Protein AF-0000000072981579 (afdb_homodimer)

InterPro domains:
  IPR006037 Regulator of K+ conductance, C-terminal [PF02080] (407-473)
  IPR006037 Regulator of K+ conductance, C-terminal [PS51202] (392-476)
  IPR006153 Cation/H+ exchanger, transmembrane domain [PF00999] (14-385)
  IPR036721 Regulator of K+ conductance, C-terminal domain superfamily [G3DSA:3.30.70.1450] (406-473)
  IPR036721 Regulator of K+ conductance, C-terminal domain superfamily [SSF116726] (393-473)
  IPR038770 Sodium/solute symporter superfamily [G3DSA:1.20.1530.20] (5-399)

Secondary structure (DSSP, 8-state):
------HHHHHHHHHHHHHHHHHHH-SS----HHHHHHHHHHHHSTTTT------HHHHHHHHHHHHHHHHHHHHTS-HHHHHS-TTSHHHHHHHHHHHHHHHHHHHHHHHHHHHHHTTS-S-HHHHHHHHH---HHHHHHHHHHHT-TTSHHHHHHHHHHHHHHHHHHHHHHHHHHHHHH-S-GGGGTHHHHHHHHHHHHHHHHHHHHHS-HHHH--TTT-HHHHHHHHHHHHHHHHHHHHT--HHHHHHHHHHHHHHHS-HHHHHHHHHHHHHHIIIIIHHHHHHHHHHH--HHHHHT-HHHHHHHHHHHHHHHHHHHHHHTTHHHHS-HHHHHHHHHHHT---HHHHHHHHHHHHTTSS-HHHHHHHHHHHHHHHHHHHHHHHHH---TT------------EEEEE----GGGBTSBGGGS---TTEEEEEEEETTEEE---TT-BBPTTPEEEEEE-HHHHHHHHHHHHT--/------HHHHHHHHHHHHHHHHHHT-SS----HHHHHHHHHHHHSTTTT------HHHHHHHHHHHHHHHHHHHHTS-HHHHHS-TTSHHHHHHHHHHHHHHHHHHHHHHHHHHHHHTTS-S-HHHHHHHHH---HHHHHHHHHHHT-TTSHHHHHHHHHHHHHHHHHHHHHHHHHHHHHH-S-GGGGTHHHHHHHHHHHHHHHHHHHHHS-HHHH--TTT-HHHHHHHHHHHHHHHHHHHHT--HHHHHHHHHHHHHHHS-HHHHHHHHHHHHHHIIIIIHHHHHHHHHHH--HHHHHT-HHHHHHHHHHHHHHHHHHHHHHTTHHHHS-HHHHHHHHHHHT---HHHHHHHHHHHHTTSS-HHHHHHHHHHHHHHHHHHHHHHHHH---TT------------EEEEE----GGGBT-BGGGS---TTEEEEEEEETTEEE---TT-BBPTTPEEEEEE-HHHHHHHHHHHHT--

Radius of gyration: 30.11 Å; Cα contacts (8 Å, |Δi|>4): 1561; chains: 2; bounding box: 76×86×64 Å

Solvent-accessible surface area (backbone atoms only — not comparable to full-atom values): 47297 Å² total; per-residue (Å²): 127,84,80,81,76,46,62,40,57,30,52,49,33,41,46,54,38,45,43,53,57,56,45,62,68,39,75,86,51,85,63,53,58,64,48,50,31,24,51,52,12,29,47,40,8,62,40,63,63,49,69,58,67,86,45,70,44,56,52,49,46,26,52,48,10,48,26,48,48,27,16,50,52,26,43,63,52,65,58,70,50,43,66,61,45,90,86,24,76,32,39,54,42,50,52,52,28,50,51,28,48,51,44,12,38,51,47,20,36,55,53,27,48,52,37,34,75,72,66,75,47,75,48,41,70,57,49,12,34,50,49,35,38,25,26,42,77,59,47,47,61,48,31,49,72,70,37,35,37,84,25,71,68,30,42,40,54,47,52,32,19,45,50,22,32,51,54,22,51,53,50,45,47,33,51,50,33,35,73,73,74,34,90,47,74,73,45,52,33,58,51,51,48,54,51,49,51,52,49,50,42,54,54,49,54,58,43,47,74,70,45,58,60,75,71,63,47,48,87,77,44,40,45,67,52,16,44,49,50,24,44,30,37,48,31,26,38,50,13,53,75,50,69,32,63,37,50,59,26,7,21,52,35,13,38,43,51,46,72,68,42,53,79,87,51,40,62,61,50,51,49,58,52,43,46,46,36,47,19,50,31,35,45,44,22,34,21,45,56,17,24,72,37,52,57,55,71,34,64,70,38,64,73,19,59,64,45,28,64,54,50,49,47,51,30,32,53,21,28,37,63,28,23,52,59,39,31,78,76,64,36,64,53,58,12,54,29,46,12,37,47,54,36,23,34,42,70,57,49,44,52,44,34,50,50,34,37,75,69,62,48,37,54,73,48,50,34,38,22,46,44,50,35,23,54,48,26,43,55,47,23,56,55,52,26,68,73,60,48,68,71,73,89,54,66,55,47,62,62,67,55,69,52,38,28,42,69,39,82,39,64,56,65,23,72,86,51,42,78,32,36,47,65,76,46,88,63,41,85,61,31,42,67,60,31,34,35,47,94,92,37,84,39,72,59,48,57,72,34,56,42,53,86,76,26,34,30,29,29,33,5,27,56,70,28,32,49,54,35,44,29,62,33,48,59,55,129,127,84,80,81,77,47,61,42,58,30,52,49,32,42,46,54,38,45,43,53,57,56,45,62,67,40,74,86,50,85,64,54,58,63,49,50,31,24,50,52,12,27,48,40,7,62,41,63,63,49,68,58,67,88,42,72,44,55,53,47,45,25,51,50,9,46,28,48,47,27,17,51,52,25,43,65,52,64,58,71,48,44,64,58,51,87,86,26,77,30,41,53,42,50,52,51,27,49,52,28,47,51,43,13,40,51,48,20,36,54,52,26,49,53,37,35,75,72,66,75,46,76,47,40,69,57,49,12,33,51,48,35,38,23,25,42,76,59,46,47,62,48,30,49,72,69,34,35,37,84,23,72,70,29,41,40,54,48,52,32,19,46,50,22,32,52,55,22,50,52,50,45,47,33,50,51,32,33,74,72,73,32,92,47,74,73,47,52,34,58,52,52,48,54,51,51,50,53,50,51,43,53,54,49,54,56,43,47,73,70,45,58,59,76,71,62,47,48,86,78,44,40,47,67,52,15,45,50,49,26,44,30,37,49,31,26,38,49,13,52,75,49,69,33,64,38,48,59,26,7,20,52,35,13,39,44,50,46,72,70,42,52,78,88,50,41,62,61,49,50,50,57,52,44,47,45,35,49,19,50,32,35,45,44,21,36,21,47,57,16,23,72,36,53,56,55,71,33,64,71,36,63,74,18,60,66,46,27,63,56,50,49,48,51,31,32,54,22,28,38,63,27,23,51,60,38,32,78,78,64,36,66,54,57,13,52,28,46,12,38,46,54,36,22,33,45,70,57,49,42,53,45,33,50,51,34,37,75,70,62,49,35,55,70,49,50,34,37,21,47,45,50,35,23,55,50,26,44,56,48,24,56,56,51,24,67,73,60,49,69,73,74,90,52,66,57,46,61,63,68,55,69,49,40,27,43,66,39,82,40,65,55,65,24,73,86,50,42,78,33,38,46,63,76,46,89,60,41,86,59,32,41,67,60,32,33,36,46,97,92,36,83,41,73,59,48,57,73,34,56,42,51,88,76,27,35,30,29,30,34,6,27,53,69,28,32,48,55,36,45,28,62,32,47,60,54,132

Sequence (954 aa):
MEHINYDSLLILSLLAFITPLFINSFKKYKVPFVVGELFVGIIIGKSFLNLIQVDPWIQFLSNLGLAYLMFLSGLEIDVHSIKISKDSKGANNIIICFIMSLLSIVVSFVICKFLYSLGLIKNSIFMTFLFSAAAPGFLVPFLKQKGILKTEFGQILLIFSLIGEFVSLIAMTIISSKLTYGLSYKSFLFLIVIIVSFFIYIVLSKLQGKYDFATLATNNTHLEVRAAFALILTLVTISNKTGTEIALGSFLAGVIFTLLTDKSHEEDLKYKLDIIGYGFLIPIFFIMIGVNLDITTIFQNPKSLISIPLLILIIYVTKFIPSLVLKYKFDTNKALSSSIILSSQLSILIVGAQIAFNLKLIPQEGYSALILTAVVSCMLFPFIFDKVMKYDDLEKTVESNTNKICVREVVPTNKKIFNKPLKDLNIPQGARIFLILRDEKEILPDGNSEILEGDVLLIAGLSDKSLDFLKILKNENMEHINYDSLLILSLLAFITPLFINSFKKYKVPFVVGELFVGIIIGKSFLNLIQVDPWIQFLSNLGLAYLMFLSGLEIDVHSIKISKDSKGANNIIICFIMSLLSIVVSFVICKFLYSLGLIKNSIFMTFLFSAAAPGFLVPFLKQKGILKTEFGQILLIFSLIGEFVSLIAMTIISSKLTYGLSYKSFLFLIVIIVSFFIYIVLSKLQGKYDFATLATNNTHLEVRAAFALILTLVTISNKTGTEIALGSFLAGVIFTLLTDKSHEEDLKYKLDIIGYGFLIPIFFIMIGVNLDITTIFQNPKSLISIPLLILIIYVTKFIPSLVLKYKFDTNKALSSSIILSSQLSILIVGAQIAFNLKLIPQEGYSALILTAVVSCMLFPFIFDKVMKYDDLEKTVESNTNKICVREVVPTNKKIFNKPLKDLNIPQGARIFLILRDEKEILPDGNSEILEGDVLLIAGLSDKSLDFLKILKNEN

Organism: Clostridium botulinum (strain Hall / ATCC 3502 / NCTC 13319 / Type A) (NCBI:txid441771)

Foldseek 3Di:
DPDDDCVQVVVLQVCLVCQVVVCVVPVVFNFQSLLSLLVLLQCCAQAHVNPHDCDPVLVVLLLVLLLLLLLLLLQLAPVVQCPDDCPGLNVVLLVLLVLLLVLLLVLLLVVLVVCVVVVNFQDSNLRSLLLSAFDLSLLVSLCVVVLQCNFSLNNSLSSSNVCSHVVSQLSNLQVLCCLPPRRDCLSVLVVVLVVVLVVVLVVLLVVCVVDVVVVVPPPPPPVLLVVLVVQLVVSLVSCVVSVHRSSVSSNSSSNSSNVNDDPVCSLVSSVVSCCVNSVRRNSSNSSNLSNPDHLNVLVVDVVLVVCLVVSLVSSLSSLLVSLVSCCVVPNPLSSNLSSLQRSAAGDSSLVSLVSCVVSVRDDPSPNSSSSVSNSCSSRPSSRVSVVRHDCPPGPSPVSCPVLQQDWDWDQFDPPVQAPAFQLPQPQDDFKDFQWWQDPNDTDGHDRRDGDHHPITTTMTGRPVSNVVRNCSRHVPD/DPDDDCVQVVVLQVCLVCQVVVQVVPVVFNFQSLLSLLVLLQCCAQAHVNPHDCDPVLVVLLLVLLLLLLLLLLQLAPVVQQPDDCVGLNVVLLVLLVLLLVLLLVLLLVVLVVCVVVVNFQDSNLRSLLLSAFDLSLLVSLCVVVLQCNFSLNNSLSSSNVCSHPVSQLSNLQVLCCLPPRRDCLSVLVVVLVVVLVVVLVVLLVVCVVDVVVVVPPPPPPVLLVVLVVQLVVSLVSCVVSVHRSSVNSNSSSNSSNVNDDPVCSLVSSVVSCCVNSVRRNSSNSSNLSNPDHLNVLVVDVVLVVCLVVSLVSSLSSQLVSLVSCCVVPNPLSSNLSSLQRSAAGDSSLVSLVSCVVSVRDDPSPNSSSSVSNSCSSRPSSRVSVVRHDCPPGPSPNSCPVLQQDWDWDQFDPPVQFPAFQLPDCQPDFKDFQWKQDPNDTDGHDSRDGRHHPITTTMTGRPVSVVVRNCSRHVPD

pLDDT: mean 83.78, std 14.3, range [32.94, 98.25]

Structure (mmCIF, N/CA/C/O backbone):
data_AF-0000000072981579-model_v1
#
loop_
_entity.id
_entity.type
_entity.pdbx_description
1 polymer 'Na(+)/H(+) antiporter'
#
loop_
_atom_site.group_PDB
_atom_site.id
_atom_site.type_symbol
_atom_site.label_atom_id
_atom_site.label_alt_id
_atom_site.label_comp_id
_atom_site.label_asym_id
_atom_site.label_entity_id
_atom_site.label_seq_id
_atom_site.pdbx_PDB_ins_code
_atom_site.Cartn_x
_atom_site.Cartn_y
_atom_site.Cartn_z
_atom_site.occupancy
_atom_site.B_iso_or_equiv
_atom_site.auth_seq_id
_atom_site.auth_comp_id
_atom_site.auth_asym_id
_atom_site.auth_atom_id
_atom_site.pdbx_PDB_model_num
ATOM 1 N N . MET A 1 1 ? -20.453 -14.766 -3.465 1 40.88 1 MET A N 1
ATOM 2 C CA . MET A 1 1 ? -19.328 -13.859 -3.303 1 40.88 1 MET A CA 1
ATOM 3 C C . MET A 1 1 ? -19.609 -12.508 -3.951 1 40.88 1 MET A C 1
ATOM 5 O O . MET A 1 1 ? -20.078 -12.453 -5.09 1 40.88 1 MET A O 1
ATOM 9 N N . GLU A 1 2 ? -19.906 -11.516 -3.25 1 51.66 2 GLU A N 1
ATOM 10 C CA . GLU A 1 2 ? -20.266 -10.219 -3.803 1 51.66 2 GLU A CA 1
ATOM 11 C C . GLU A 1 2 ? -19.266 -9.781 -4.875 1 51.66 2 GLU A C 1
ATOM 13 O O . GLU A 1 2 ? -18.062 -9.922 -4.703 1 51.66 2 GLU A O 1
ATOM 18 N N . HIS A 1 3 ? -19.688 -9.617 -6.035 1 71.12 3 HIS A N 1
ATOM 19 C CA . HIS A 1 3 ? -18.922 -9.195 -7.211 1 71.12 3 HIS A CA 1
ATOM 20 C C . HIS A 1 3 ? -18.234 -7.855 -6.977 1 71.12 3 HIS A C 1
ATOM 22 O O . HIS A 1 3 ? -18.891 -6.879 -6.609 1 71.12 3 HIS A O 1
ATOM 28 N N . ILE A 1 4 ? -17.016 -7.918 -6.766 1 79.31 4 ILE A N 1
ATOM 29 C CA . ILE A 1 4 ? -16.219 -6.703 -6.574 1 79.31 4 ILE A CA 1
ATOM 30 C C . ILE A 1 4 ? -16.156 -5.914 -7.879 1 79.31 4 ILE A C 1
ATOM 32 O O . ILE A 1 4 ? -15.773 -6.453 -8.922 1 79.31 4 ILE A O 1
ATOM 36 N N . ASN A 1 5 ? -16.75 -4.734 -7.832 1 85.25 5 ASN A N 1
ATOM 37 C CA . ASN A 1 5 ? -16.656 -3.795 -8.945 1 85.25 5 ASN A CA 1
ATOM 38 C C . ASN A 1 5 ? -15.406 -2.928 -8.844 1 85.25 5 ASN A C 1
ATOM 40 O O . ASN A 1 5 ? -15.203 -2.225 -7.855 1 85.25 5 ASN A O 1
ATOM 44 N N . TYR A 1 6 ? -14.586 -3.037 -9.906 1 91.5 6 TYR A N 1
ATOM 45 C CA . TYR A 1 6 ? -13.305 -2.35 -9.875 1 91.5 6 TYR A CA 1
ATOM 46 C C . TYR A 1 6 ? -13.383 -1.005 -10.586 1 91.5 6 TYR A C 1
ATOM 48 O O . TYR A 1 6 ? -12.398 -0.257 -10.625 1 91.5 6 TYR A O 1
ATOM 56 N N . ASP A 1 7 ? -14.547 -0.562 -11.031 1 92.75 7 ASP A N 1
ATOM 57 C CA . ASP A 1 7 ? -14.672 0.614 -11.891 1 92.75 7 ASP A CA 1
ATOM 58 C C . ASP A 1 7 ? -14.281 1.885 -11.141 1 92.75 7 ASP A C 1
ATOM 60 O O . ASP A 1 7 ? -13.484 2.688 -11.633 1 92.75 7 ASP A O 1
ATOM 64 N N . SER A 1 8 ? -14.906 2.039 -10 1 92.44 8 SER A N 1
ATOM 65 C CA . SER A 1 8 ? -14.641 3.252 -9.234 1 92.44 8 SER A CA 1
ATOM 66 C C . SER A 1 8 ? -13.172 3.338 -8.828 1 92.44 8 SER A C 1
ATOM 68 O O . SER A 1 8 ? -12.578 4.418 -8.859 1 92.44 8 SER A O 1
ATOM 70 N N . LEU A 1 9 ? -12.633 2.213 -8.445 1 93.62 9 LEU A N 1
ATOM 71 C CA . LEU A 1 9 ? -11.227 2.215 -8.047 1 93.62 9 LEU A CA 1
ATOM 72 C C . LEU A 1 9 ? -10.328 2.492 -9.242 1 93.62 9 LEU A C 1
ATOM 74 O O . LEU A 1 9 ? -9.281 3.127 -9.102 1 93.62 9 LEU A O 1
ATOM 78 N N . LEU A 1 10 ? -10.727 1.976 -10.398 1 94.69 10 LEU A N 1
ATOM 79 C CA . LEU A 1 10 ? -9.992 2.27 -11.625 1 94.69 10 LEU A CA 1
ATOM 80 C C . LEU A 1 10 ? -9.945 3.771 -11.883 1 94.69 10 LEU A C 1
ATOM 82 O O . LEU A 1 10 ? -8.883 4.332 -12.141 1 94.69 10 LEU A O 1
ATOM 86 N N . ILE A 1 11 ? -11.07 4.402 -11.758 1 95.81 11 ILE A N 1
ATOM 87 C CA . ILE A 1 11 ? -11.156 5.84 -12 1 95.81 11 ILE A CA 1
ATOM 88 C C . ILE A 1 11 ? -10.273 6.586 -11 1 95.81 11 ILE A C 1
ATOM 90 O O . ILE A 1 11 ? -9.523 7.488 -11.367 1 95.81 11 ILE A O 1
ATOM 94 N N . LEU A 1 12 ? -10.367 6.188 -9.742 1 95.69 12 LEU A N 1
ATOM 95 C CA . LEU A 1 12 ? -9.586 6.832 -8.688 1 95.69 12 LEU A CA 1
ATOM 96 C C . LEU A 1 12 ? -8.094 6.676 -8.953 1 95.69 12 LEU A C 1
ATOM 98 O O . LEU A 1 12 ? -7.332 7.633 -8.805 1 95.69 12 LEU A O 1
ATOM 102 N N . SER A 1 13 ? -7.707 5.469 -9.352 1 95.38 13 SER A N 1
ATOM 103 C CA . SER A 1 13 ? -6.293 5.207 -9.594 1 95.38 13 SER A CA 1
ATOM 104 C C . SER A 1 13 ? -5.789 5.965 -10.82 1 95.38 13 SER A C 1
ATOM 106 O O . SER A 1 13 ? -4.668 6.477 -10.82 1 95.38 13 SER A O 1
ATOM 108 N N . LEU A 1 14 ? -6.531 6.027 -11.859 1 95.62 14 LEU A N 1
ATOM 109 C CA . LEU A 1 14 ? -6.164 6.766 -13.062 1 95.62 14 LEU A CA 1
ATOM 110 C C . LEU A 1 14 ? -6.012 8.258 -12.766 1 95.62 14 LEU A C 1
ATOM 112 O O . LEU A 1 14 ? -5.059 8.891 -13.219 1 95.62 14 LEU A O 1
ATOM 116 N N . LEU A 1 15 ? -6.922 8.75 -12.008 1 95.62 15 LEU A N 1
ATOM 117 C CA . LEU A 1 15 ? -6.883 10.172 -11.68 1 95.62 15 LEU A CA 1
ATOM 118 C C . LEU A 1 15 ? -5.734 10.484 -10.727 1 95.62 15 LEU A C 1
ATOM 120 O O . LEU A 1 15 ? -5.137 11.562 -10.797 1 95.62 15 LEU A O 1
ATOM 124 N N . ALA A 1 16 ? -5.5 9.555 -9.789 1 94.25 16 ALA A N 1
ATOM 125 C CA . ALA A 1 16 ? -4.34 9.719 -8.914 1 94.25 16 ALA A CA 1
ATOM 126 C C . ALA A 1 16 ? -3.055 9.836 -9.727 1 94.25 16 ALA A C 1
ATOM 128 O O . ALA A 1 16 ? -2.131 10.555 -9.336 1 94.25 16 ALA A O 1
ATOM 129 N N . PHE A 1 17 ? -3 9.172 -10.867 1 93 17 PHE A N 1
ATOM 130 C CA . PHE A 1 17 ? -1.827 9.164 -11.727 1 93 17 PHE A CA 1
ATOM 131 C C . PHE A 1 17 ? -1.811 10.398 -12.625 1 93 17 PHE A C 1
ATOM 133 O O . PHE A 1 17 ? -0.77 11.039 -12.789 1 93 17 PHE A O 1
ATOM 140 N N . ILE A 1 18 ? -2.91 10.82 -13.109 1 92.44 18 ILE A N 1
ATOM 141 C CA . ILE A 1 18 ? -3.004 11.867 -14.125 1 92.44 18 ILE A CA 1
ATOM 142 C C . ILE A 1 18 ? -2.936 13.234 -13.453 1 92.44 18 ILE A C 1
ATOM 144 O O . ILE A 1 18 ? -2.355 14.18 -14 1 92.44 18 ILE A O 1
ATOM 148 N N . THR A 1 19 ? -3.48 13.422 -12.281 1 91.56 19 THR A N 1
ATOM 149 C CA . THR A 1 19 ? -3.631 14.711 -11.625 1 91.56 19 THR A CA 1
ATOM 150 C C . THR A 1 19 ? -2.275 15.391 -11.445 1 91.56 19 THR A C 1
ATOM 152 O O . THR A 1 19 ? -2.102 16.547 -11.82 1 91.56 19 THR A O 1
ATOM 155 N N . PRO A 1 20 ? -1.293 14.664 -10.875 1 86.88 20 PRO A N 1
ATOM 156 C CA . PRO A 1 20 ? 0.008 15.32 -10.734 1 86.88 20 PRO A CA 1
ATOM 157 C C . PRO A 1 20 ? 0.604 15.734 -12.086 1 86.88 20 PRO A C 1
ATOM 159 O O . PRO A 1 20 ? 1.31 16.734 -12.172 1 86.88 20 PRO A O 1
ATOM 162 N N . LEU A 1 21 ? 0.345 14.992 -13.125 1 84.25 21 LEU A N 1
ATOM 163 C CA . LEU A 1 21 ? 0.833 15.328 -14.461 1 84.25 21 LEU A CA 1
ATOM 164 C C . LEU A 1 21 ? 0.184 16.609 -14.977 1 84.25 21 LEU A C 1
ATOM 166 O O . LEU A 1 21 ? 0.853 17.453 -15.578 1 84.25 21 LEU A O 1
ATOM 170 N N . PHE A 1 22 ? -1.049 16.688 -14.703 1 85.44 22 PHE A N 1
ATOM 171 C CA . PHE A 1 22 ? -1.792 17.875 -15.117 1 85.44 22 PHE A CA 1
ATOM 172 C C . PHE A 1 22 ? -1.322 19.109 -14.344 1 85.44 22 PHE A C 1
ATOM 174 O O . PHE A 1 22 ? -1.148 20.188 -14.922 1 85.44 22 PHE A O 1
ATOM 181 N N . ILE A 1 23 ? -1.181 18.984 -13.078 1 82.19 23 ILE A N 1
ATOM 182 C CA . ILE A 1 23 ? -0.764 20.078 -12.219 1 82.19 23 ILE A CA 1
ATOM 183 C C . ILE A 1 23 ? 0.628 20.562 -12.625 1 82.19 23 ILE A C 1
ATOM 185 O O . ILE A 1 23 ? 0.896 21.766 -12.648 1 82.19 23 ILE A O 1
ATOM 189 N N . ASN A 1 24 ? 1.511 19.594 -12.938 1 77.56 24 ASN A N 1
ATOM 190 C CA . ASN A 1 24 ? 2.879 19.922 -13.328 1 77.56 24 ASN A CA 1
ATOM 191 C C . ASN A 1 24 ? 2.92 20.656 -14.664 1 77.56 24 ASN A C 1
ATOM 193 O O . ASN A 1 24 ? 3.896 21.344 -14.969 1 77.56 24 ASN A O 1
ATOM 197 N N . SER A 1 25 ? 1.918 20.438 -15.383 1 77.5 25 SER A N 1
ATOM 198 C CA . SER A 1 25 ? 1.87 21.094 -16.672 1 77.5 25 SER A CA 1
ATOM 199 C C . SER A 1 25 ? 1.611 22.594 -16.516 1 77.5 25 SER A C 1
ATOM 201 O O . SER A 1 25 ? 1.898 23.375 -17.438 1 77.5 25 SER A O 1
ATOM 203 N N . PHE A 1 26 ? 1.099 22.891 -15.328 1 74.94 26 PHE A N 1
ATOM 204 C CA . PHE A 1 26 ? 0.881 24.312 -15.047 1 74.94 26 PHE A CA 1
ATOM 205 C C . PHE A 1 26 ? 2.125 24.938 -14.422 1 74.94 26 PHE A C 1
ATOM 207 O O . PHE A 1 26 ? 2.461 24.656 -13.273 1 74.94 26 PHE A O 1
ATOM 214 N N . LYS A 1 27 ? 2.996 25.391 -15.148 1 62.88 27 LYS A N 1
ATOM 215 C CA . LYS A 1 27 ? 4.285 25.922 -14.711 1 62.88 27 LYS A CA 1
ATOM 216 C C . LYS A 1 27 ? 4.102 27.156 -13.844 1 62.88 27 LYS A C 1
ATOM 218 O O . LYS A 1 27 ? 4.891 27.406 -12.93 1 62.88 27 LYS A O 1
ATOM 223 N N . LYS A 1 28 ? 3.107 27.828 -14.141 1 61 28 LYS A N 1
ATOM 224 C CA . LYS A 1 28 ? 3.002 29.156 -13.531 1 61 28 LYS A CA 1
ATOM 225 C C . LYS A 1 28 ? 2.496 29.062 -12.094 1 61 28 LYS A C 1
ATOM 227 O O . LYS A 1 28 ? 2.912 29.844 -11.234 1 61 28 LYS A O 1
ATOM 232 N N . TYR A 1 29 ? 1.595 28.125 -11.898 1 62.38 29 TYR A N 1
ATOM 233 C CA . TYR A 1 29 ? 1.031 28.016 -10.562 1 62.38 29 TYR A CA 1
ATOM 234 C C . TYR A 1 29 ? 1.38 26.672 -9.93 1 62.38 29 TYR A C 1
ATOM 236 O O . TYR A 1 29 ? 1.08 25.609 -10.492 1 62.38 29 TYR A O 1
ATOM 244 N N . LYS A 1 30 ? 2.184 26.703 -8.922 1 70.19 30 LYS A N 1
ATOM 245 C CA . LYS A 1 30 ? 2.564 25.469 -8.242 1 70.19 30 LYS A CA 1
ATOM 246 C C . LYS A 1 30 ? 1.473 25.016 -7.273 1 70.19 30 LYS A C 1
ATOM 248 O O . LYS A 1 30 ? 1.587 25.219 -6.062 1 70.19 30 LYS A O 1
ATOM 253 N N . VAL A 1 31 ? 0.431 24.594 -7.82 1 76.06 31 VAL A N 1
ATOM 254 C CA . VAL A 1 31 ? -0.665 24.062 -7.012 1 76.06 31 VAL A CA 1
ATOM 255 C C . VAL A 1 31 ? -0.227 22.766 -6.324 1 76.06 31 VAL A C 1
ATOM 257 O O . VAL A 1 31 ? 0.359 21.891 -6.961 1 76.06 31 VAL A O 1
ATOM 260 N N . PRO A 1 32 ? -0.415 22.719 -5.031 1 81.06 32 PRO A N 1
ATOM 261 C CA . PRO A 1 32 ? -0.102 21.469 -4.348 1 81.06 32 PRO A CA 1
ATOM 262 C C . PRO A 1 32 ? -0.898 20.281 -4.898 1 81.06 32 PRO A C 1
ATOM 264 O O . PRO A 1 32 ? -2.078 20.438 -5.227 1 81.06 32 PRO A O 1
ATOM 267 N N . PHE A 1 33 ? -0.309 19.172 -5.02 1 84.56 33 PHE A N 1
ATOM 268 C CA . PHE A 1 33 ? -0.915 17.984 -5.617 1 84.56 33 PHE A CA 1
ATOM 269 C C . PHE A 1 33 ? -2.176 17.594 -4.863 1 84.56 33 PHE A C 1
ATOM 271 O O . PHE A 1 33 ? -3.152 17.141 -5.469 1 84.56 33 PHE A O 1
ATOM 278 N N . VAL A 1 34 ? -2.154 17.781 -3.568 1 86.5 34 VAL A N 1
ATOM 279 C CA . VAL A 1 34 ? -3.283 17.375 -2.736 1 86.5 34 VAL A CA 1
ATOM 280 C C . VAL A 1 34 ? -4.512 18.219 -3.082 1 86.5 34 VAL A C 1
ATOM 282 O O . VAL A 1 34 ? -5.637 17.703 -3.076 1 86.5 34 VAL A O 1
ATOM 285 N N . VAL A 1 35 ? -4.289 19.484 -3.393 1 87.06 35 VAL A N 1
ATOM 286 C CA . VAL A 1 35 ? -5.379 20.375 -3.777 1 87.06 35 VAL A CA 1
ATOM 287 C C . VAL A 1 35 ? -5.957 19.938 -5.121 1 87.06 35 VAL A C 1
ATOM 289 O O . VAL A 1 35 ? -7.176 19.938 -5.312 1 87.06 35 VAL A O 1
ATOM 292 N N . GLY A 1 36 ? -5.07 19.625 -6.012 1 89.25 36 GLY A N 1
ATOM 293 C CA . GLY A 1 36 ? -5.52 19.109 -7.293 1 89.25 36 GLY A CA 1
ATOM 294 C C . GLY A 1 36 ? -6.359 17.844 -7.16 1 89.25 36 GLY A C 1
ATOM 295 O O . GLY A 1 36 ? -7.375 17.688 -7.848 1 89.25 36 GLY A O 1
ATOM 296 N N . GLU A 1 37 ? -5.914 16.953 -6.34 1 92.5 37 GLU A N 1
ATOM 297 C CA . GLU A 1 37 ? -6.637 15.703 -6.121 1 92.5 37 GLU A CA 1
ATOM 298 C C . GLU A 1 37 ? -8.016 15.961 -5.512 1 92.5 37 GLU A C 1
ATOM 300 O O . GLU A 1 37 ? -9 15.328 -5.902 1 92.5 37 GLU A O 1
ATOM 305 N N . LEU A 1 38 ? -8.055 16.859 -4.57 1 90.5 38 LEU A N 1
ATOM 306 C CA . LEU A 1 38 ? -9.328 17.266 -3.982 1 90.5 38 LEU A CA 1
ATOM 307 C C . LEU A 1 38 ? -10.258 17.844 -5.043 1 90.5 38 LEU A C 1
ATOM 309 O O . LEU A 1 38 ? -11.445 17.5 -5.086 1 90.5 38 LEU A O 1
ATOM 313 N N . PHE A 1 39 ? -9.766 18.641 -5.887 1 90.62 39 PHE A N 1
ATOM 314 C CA . PHE A 1 39 ? -10.547 19.297 -6.926 1 90.62 39 PHE A CA 1
ATOM 315 C C . PHE A 1 39 ? -11.094 18.281 -7.922 1 90.62 39 PHE A C 1
ATOM 317 O O . PHE A 1 39 ? -12.258 18.359 -8.32 1 90.62 39 PHE A O 1
ATOM 324 N N . VAL A 1 40 ? -10.227 17.391 -8.336 1 94.31 40 VAL A N 1
ATOM 325 C CA . VAL A 1 40 ? -10.656 16.359 -9.266 1 94.31 40 VAL A CA 1
ATOM 326 C C . VAL A 1 40 ? -11.742 15.508 -8.609 1 94.31 40 VAL A C 1
ATOM 328 O O . VAL A 1 40 ? -12.695 15.086 -9.273 1 94.31 40 VAL A O 1
ATOM 331 N N . GLY A 1 41 ? -11.602 15.227 -7.359 1 93.94 41 GLY A N 1
ATOM 332 C CA . GLY A 1 41 ? -12.641 14.516 -6.621 1 93.94 41 GLY A CA 1
ATOM 333 C C . GLY A 1 41 ? -13.984 15.219 -6.656 1 93.94 41 GLY A C 1
ATOM 334 O O . GLY A 1 41 ? -15.016 14.57 -6.844 1 93.94 41 GLY A O 1
ATOM 335 N N . ILE A 1 42 ? -13.969 16.516 -6.527 1 91.31 42 ILE A N 1
ATOM 336 C CA . ILE A 1 42 ? -15.195 17.297 -6.566 1 91.31 42 ILE A CA 1
ATOM 337 C C . ILE A 1 42 ? -15.844 17.172 -7.941 1 91.31 42 ILE A C 1
ATOM 339 O O . ILE A 1 42 ? -17.062 17 -8.047 1 91.31 42 ILE A O 1
ATOM 343 N N . ILE A 1 43 ? -15.062 17.141 -8.945 1 93.56 43 ILE A N 1
ATOM 344 C CA . ILE A 1 43 ? -15.562 17.109 -10.312 1 93.56 43 ILE A CA 1
ATOM 345 C C . ILE A 1 43 ? -16.203 15.75 -10.594 1 93.56 43 ILE A C 1
ATOM 347 O O . ILE A 1 43 ? -17.312 15.688 -11.133 1 93.56 43 ILE A O 1
ATOM 351 N N . ILE A 1 44 ? -15.617 14.703 -10.102 1 95.56 44 ILE A N 1
ATOM 352 C CA . ILE A 1 44 ? -16.094 13.375 -10.484 1 95.56 44 ILE A CA 1
ATOM 353 C C . ILE A 1 44 ? -17.078 12.859 -9.445 1 95.56 44 ILE A C 1
ATOM 355 O O . ILE A 1 44 ? -17.688 11.797 -9.625 1 95.56 44 ILE A O 1
ATOM 359 N N . GLY A 1 45 ? -17.203 13.539 -8.391 1 93.94 45 GLY A N 1
ATOM 360 C CA . GLY A 1 45 ? -18.031 13.078 -7.281 1 93.94 45 GLY A CA 1
ATOM 361 C C . GLY A 1 45 ? -19.453 13.586 -7.34 1 93.94 45 GLY A C 1
ATOM 362 O O . GLY A 1 45 ? -19.984 13.844 -8.422 1 93.94 45 GLY A O 1
ATOM 363 N N . LYS A 1 46 ? -20.078 13.617 -6.215 1 89.88 46 LYS A N 1
ATOM 364 C CA . LYS A 1 46 ? -21.5 13.914 -6.055 1 89.88 46 LYS A CA 1
ATOM 365 C C . LYS A 1 46 ? -21.828 15.336 -6.523 1 89.88 46 LYS A C 1
ATOM 367 O O . LYS A 1 46 ? -22.953 15.617 -6.934 1 89.88 46 LYS A O 1
ATOM 372 N N . SER A 1 47 ? -20.875 16.219 -6.578 1 87.88 47 SER A N 1
ATOM 373 C CA . SER A 1 47 ? -21.094 17.625 -6.871 1 87.88 47 SER A CA 1
ATOM 374 C C . SER A 1 47 ? -21.344 17.844 -8.359 1 87.88 47 SER A C 1
ATOM 376 O O . SER A 1 47 ? -22.156 18.703 -8.734 1 87.88 47 SER A O 1
ATOM 378 N N . PHE A 1 48 ? -20.672 17.094 -9.273 1 91.44 48 PHE A N 1
ATOM 379 C CA . PHE A 1 48 ? -20.781 17.406 -10.695 1 91.44 48 PHE A CA 1
ATOM 380 C C . PHE A 1 48 ? -21.141 16.156 -11.492 1 91.44 48 PHE A C 1
ATOM 382 O O . PHE A 1 48 ? -22.328 15.836 -11.656 1 91.44 48 PHE A O 1
ATOM 389 N N . LEU A 1 49 ? -20.156 15.156 -11.711 1 93.81 49 LEU A N 1
ATOM 390 C CA . LEU A 1 49 ? -20.375 14.055 -12.648 1 93.81 49 LEU A CA 1
ATOM 391 C C . LEU A 1 49 ? -20.938 12.836 -11.93 1 93.81 49 LEU A C 1
ATOM 393 O O . LEU A 1 49 ? -21.531 11.961 -12.562 1 93.81 49 LEU A O 1
ATOM 397 N N . ASN A 1 50 ? -20.719 12.688 -10.703 1 93.12 50 ASN A N 1
ATOM 398 C CA . ASN A 1 50 ? -21.203 11.57 -9.891 1 93.12 50 ASN A CA 1
ATOM 399 C C . ASN A 1 50 ? -20.844 10.227 -10.516 1 93.12 50 ASN A C 1
ATOM 401 O O . ASN A 1 50 ? -21.719 9.367 -10.68 1 93.12 50 ASN A O 1
ATOM 405 N N . LEU A 1 51 ? -19.656 10.062 -10.828 1 93.69 51 LEU A N 1
ATOM 406 C CA . LEU A 1 51 ? -19.172 8.875 -11.523 1 93.69 51 LEU A CA 1
ATOM 407 C C . LEU A 1 51 ? -18.75 7.793 -10.531 1 93.69 51 LEU A C 1
ATOM 409 O O . LEU A 1 51 ? -18.594 6.629 -10.906 1 93.69 51 LEU A O 1
ATOM 413 N N . ILE A 1 52 ? -18.578 8.141 -9.297 1 93 52 ILE A N 1
ATOM 414 C CA . ILE A 1 52 ? -17.969 7.23 -8.328 1 93 52 ILE A CA 1
ATOM 415 C C . ILE A 1 52 ? -19.047 6.602 -7.453 1 93 52 ILE A C 1
ATOM 417 O O . ILE A 1 52 ? -19.828 7.312 -6.82 1 93 52 ILE A O 1
ATOM 421 N N . GLN A 1 53 ? -19.141 5.32 -7.504 1 89.19 53 GLN A N 1
ATOM 422 C CA . GLN A 1 53 ? -19.922 4.574 -6.523 1 89.19 53 GLN A CA 1
ATOM 423 C C . GLN A 1 53 ? -19.094 4.27 -5.277 1 89.19 53 GLN A C 1
ATOM 425 O O . GLN A 1 53 ? -18.047 3.625 -5.367 1 89.19 53 GLN A O 1
ATOM 430 N N . VAL A 1 54 ? -19.516 4.711 -4.188 1 88.25 54 VAL A N 1
ATOM 431 C CA . VAL A 1 54 ? -18.75 4.578 -2.953 1 88.25 54 VAL A CA 1
ATOM 432 C C . VAL A 1 54 ? -19 3.199 -2.342 1 88.25 54 VAL A C 1
ATOM 434 O O . VAL A 1 54 ? -19.719 3.068 -1.351 1 88.25 54 VAL A O 1
ATOM 437 N N . ASP A 1 55 ? -18.266 2.225 -2.828 1 89.81 55 ASP A N 1
ATOM 438 C CA . ASP A 1 55 ? -18.312 0.861 -2.307 1 89.81 55 ASP A CA 1
ATOM 439 C C . ASP A 1 55 ? -17.562 0.757 -0.978 1 89.81 55 ASP A C 1
ATOM 441 O O . ASP A 1 55 ? -16.734 1.616 -0.652 1 89.81 55 ASP A O 1
ATOM 445 N N . PRO A 1 56 ? -17.844 -0.257 -0.186 1 89.31 56 PRO A N 1
ATOM 446 C CA . PRO A 1 56 ? -17.203 -0.417 1.121 1 89.31 56 PRO A CA 1
ATOM 447 C C . PRO A 1 56 ? -15.68 -0.495 1.025 1 89.31 56 PRO A C 1
ATOM 449 O O . PRO A 1 56 ? -14.977 0.007 1.905 1 89.31 56 PRO A O 1
ATOM 452 N N . TRP A 1 57 ? -15.164 -1.081 -0.017 1 90.5 57 TRP A N 1
ATOM 453 C CA . TRP A 1 57 ? -13.719 -1.227 -0.12 1 90.5 57 TRP A CA 1
ATOM 454 C C . TRP A 1 57 ? -13.062 0.102 -0.48 1 90.5 57 TRP A C 1
ATOM 456 O O . TRP A 1 57 ? -11.93 0.372 -0.074 1 90.5 57 TRP A O 1
ATOM 466 N N . ILE A 1 58 ? -13.766 0.956 -1.16 1 92.69 58 ILE A N 1
ATOM 467 C CA . ILE A 1 58 ? -13.234 2.279 -1.476 1 92.69 58 ILE A CA 1
ATOM 468 C C . ILE A 1 58 ? -13.227 3.145 -0.217 1 92.69 58 ILE A C 1
ATOM 470 O O . ILE A 1 58 ? -12.258 3.861 0.044 1 92.69 58 ILE A O 1
ATOM 474 N N . GLN A 1 59 ? -14.32 3.08 0.512 1 91.44 59 GLN A N 1
ATOM 475 C CA . GLN A 1 59 ? -14.391 3.801 1.779 1 91.44 59 GLN A CA 1
ATOM 476 C C . GLN A 1 59 ? -13.297 3.338 2.738 1 91.44 59 GLN A C 1
ATOM 478 O O . GLN A 1 59 ? -12.68 4.152 3.43 1 91.44 59 GLN A O 1
ATOM 483 N N . PHE A 1 60 ? -13.125 2.084 2.779 1 92.62 60 PHE A N 1
ATOM 484 C CA . PHE A 1 60 ? -12.086 1.516 3.625 1 92.62 60 PHE A CA 1
ATOM 485 C C . PHE A 1 60 ? -10.719 2.049 3.227 1 92.62 60 PHE A C 1
ATOM 487 O O . PHE A 1 60 ? -9.93 2.465 4.082 1 92.62 60 PHE A O 1
ATOM 494 N N . LEU A 1 61 ? -10.43 2.01 1.91 1 94.31 61 LEU A N 1
ATOM 495 C CA . LEU A 1 61 ? -9.141 2.49 1.423 1 94.31 61 LEU A CA 1
ATOM 496 C C . LEU A 1 61 ? -8.961 3.973 1.731 1 94.31 61 LEU A C 1
ATOM 498 O O . LEU A 1 61 ? -7.863 4.41 2.068 1 94.31 61 LEU A O 1
ATOM 502 N N . SER A 1 62 ? -9.969 4.738 1.561 1 93.69 62 SER A N 1
ATOM 503 C CA . SER A 1 62 ? -9.93 6.164 1.882 1 93.69 62 SER A CA 1
ATOM 504 C C . SER A 1 62 ? -9.602 6.387 3.354 1 93.69 62 SER A C 1
ATOM 506 O O . SER A 1 62 ? -8.75 7.215 3.686 1 93.69 62 SER A O 1
ATOM 508 N N . ASN A 1 63 ? -10.242 5.609 4.254 1 92.94 63 ASN A N 1
ATOM 509 C CA . ASN A 1 63 ? -9.977 5.699 5.684 1 92.94 63 ASN A CA 1
ATOM 510 C C . ASN A 1 63 ? -8.547 5.273 6.02 1 92.94 63 ASN A C 1
ATOM 512 O O . ASN A 1 63 ? -7.906 5.863 6.891 1 92.94 63 ASN A O 1
ATOM 516 N N . LEU A 1 64 ? -8.172 4.238 5.324 1 94.81 64 LEU A N 1
ATOM 517 C CA . LEU A 1 64 ? -6.797 3.797 5.523 1 94.81 64 LEU A CA 1
ATOM 518 C C . LEU A 1 64 ? -5.809 4.859 5.055 1 94.81 64 LEU A C 1
ATOM 520 O O . LEU A 1 64 ? -4.738 5.02 5.645 1 94.81 64 LEU A O 1
ATOM 524 N N . GLY A 1 65 ? -6.125 5.531 3.977 1 95.06 65 GLY A N 1
ATOM 525 C CA . GLY A 1 65 ? -5.312 6.645 3.51 1 95.06 65 GLY A CA 1
ATOM 526 C C . GLY A 1 65 ? -5.184 7.758 4.531 1 95.06 65 GLY A C 1
ATOM 527 O O . GLY A 1 65 ? -4.09 8.281 4.754 1 95.06 65 GLY A O 1
ATOM 528 N N . LEU A 1 66 ? -6.266 8.094 5.141 1 93.25 66 LEU A N 1
ATOM 529 C CA . LEU A 1 66 ? -6.25 9.102 6.199 1 93.25 66 LEU A CA 1
ATOM 530 C C . LEU A 1 66 ? -5.375 8.641 7.363 1 93.25 66 LEU A C 1
ATOM 532 O O . LEU A 1 66 ? -4.551 9.414 7.863 1 93.25 66 LEU A O 1
ATOM 536 N N . ALA A 1 67 ? -5.625 7.438 7.805 1 94.69 67 ALA A N 1
ATOM 537 C CA . ALA A 1 67 ? -4.84 6.883 8.906 1 94.69 67 ALA A CA 1
ATOM 538 C C . ALA A 1 67 ? -3.35 6.895 8.586 1 94.69 67 ALA A C 1
ATOM 540 O O . ALA A 1 67 ? -2.529 7.273 9.422 1 94.69 67 ALA A O 1
ATOM 541 N N . TYR A 1 68 ? -3.074 6.508 7.363 1 95.94 68 TYR A N 1
ATOM 542 C CA . TYR A 1 68 ? -1.678 6.434 6.949 1 95.94 68 TYR A CA 1
ATOM 543 C C . TYR A 1 68 ? -1.053 7.824 6.895 1 95.94 68 TYR A C 1
ATOM 545 O O . TYR A 1 68 ? 0.1 8.008 7.289 1 95.94 68 TYR A O 1
ATOM 553 N N . LEU A 1 69 ? -1.765 8.742 6.367 1 93 69 LEU A N 1
ATOM 554 C CA . LEU A 1 69 ? -1.296 10.125 6.301 1 93 69 LEU A CA 1
ATOM 555 C C . LEU A 1 69 ? -0.978 10.656 7.691 1 93 69 LEU A C 1
ATOM 557 O O . LEU A 1 69 ? 0.058 11.297 7.895 1 93 69 LEU A O 1
ATOM 561 N N . MET A 1 70 ? -1.852 10.406 8.617 1 93.5 70 MET A N 1
ATOM 562 C CA . MET A 1 70 ? -1.644 10.867 9.984 1 93.5 70 MET A CA 1
ATOM 563 C C . MET A 1 70 ? -0.468 10.141 10.633 1 93.5 70 MET A C 1
ATOM 565 O O . MET A 1 70 ? 0.26 10.727 11.438 1 93.5 70 MET A O 1
ATOM 569 N N . PHE A 1 71 ? -0.316 8.922 10.336 1 95.88 71 PHE A N 1
ATOM 570 C CA . PHE A 1 71 ? 0.844 8.164 10.789 1 95.88 71 PHE A CA 1
ATOM 571 C C . PHE A 1 71 ? 2.137 8.805 10.297 1 95.88 71 PHE A C 1
ATOM 573 O O . PHE A 1 71 ? 3.072 9 11.07 1 95.88 71 PHE A O 1
ATOM 580 N N . LEU A 1 72 ? 2.162 9.133 9 1 93.75 72 LEU A N 1
ATOM 581 C CA . LEU A 1 72 ? 3.336 9.781 8.43 1 93.75 72 LEU A CA 1
ATOM 582 C C . LEU A 1 72 ? 3.594 11.125 9.109 1 93.75 72 LEU A C 1
ATOM 584 O O . LEU A 1 72 ? 4.746 11.516 9.305 1 93.75 72 LEU A O 1
ATOM 588 N N . SER A 1 73 ? 2.549 11.812 9.406 1 91.56 73 SER A N 1
ATOM 589 C CA . SER A 1 73 ? 2.678 13.094 10.094 1 91.56 73 SER A CA 1
ATOM 590 C C . SER A 1 73 ? 3.357 12.93 11.445 1 91.56 73 SER A C 1
ATOM 592 O O . SER A 1 73 ? 4.172 13.758 11.844 1 91.56 73 SER A O 1
ATOM 594 N N . GLY A 1 74 ? 2.965 11.898 12.156 1 92.06 74 GLY A N 1
ATOM 595 C CA . GLY A 1 74 ? 3.623 11.594 13.422 1 92.06 74 GLY A CA 1
ATOM 596 C C . GLY A 1 74 ? 5.09 11.25 13.258 1 92.06 74 GLY A C 1
ATOM 597 O O . GLY A 1 74 ? 5.918 11.625 14.094 1 92.06 74 GLY A O 1
ATOM 598 N N . LEU A 1 75 ? 5.371 10.609 12.148 1 91.62 75 LEU A N 1
ATOM 599 C CA . LEU A 1 75 ? 6.742 10.203 11.844 1 91.62 75 LEU A CA 1
ATOM 600 C C . LEU A 1 75 ? 7.609 11.414 11.539 1 91.62 75 LEU A C 1
ATOM 602 O O . LEU A 1 75 ? 8.828 11.367 11.703 1 91.62 75 LEU A O 1
ATOM 606 N N . GLU A 1 76 ? 7.059 12.453 11.125 1 89.56 76 GLU A N 1
ATOM 607 C CA . GLU A 1 76 ? 7.793 13.617 10.648 1 89.56 76 GLU A CA 1
ATOM 608 C C . GLU A 1 76 ? 8.203 14.523 11.812 1 89.56 76 GLU A C 1
ATOM 610 O O . GLU A 1 76 ? 9.008 15.43 11.641 1 89.56 76 GLU A O 1
ATOM 615 N N . ILE A 1 77 ? 7.617 14.25 12.93 1 88 77 ILE A N 1
ATOM 616 C CA . ILE A 1 77 ? 8 15.039 14.094 1 88 77 ILE A CA 1
ATOM 617 C C . ILE A 1 77 ? 9.445 14.727 14.477 1 88 77 ILE A C 1
ATOM 619 O O . ILE A 1 77 ? 9.844 13.562 14.531 1 88 77 ILE A O 1
ATOM 623 N N . ASP A 1 78 ? 10.219 15.719 14.656 1 82.5 78 ASP A N 1
ATOM 624 C CA . ASP A 1 78 ? 11.602 15.539 15.086 1 82.5 78 ASP A CA 1
ATOM 625 C C . ASP A 1 78 ? 11.688 15.352 16.594 1 82.5 78 ASP A C 1
ATOM 627 O O . ASP A 1 78 ? 12.094 16.266 17.312 1 82.5 78 ASP A O 1
ATOM 631 N N . VAL A 1 79 ? 11.469 14.211 17.016 1 78.56 79 VAL A N 1
ATOM 632 C CA . VAL A 1 79 ? 11.406 13.906 18.438 1 78.56 79 VAL A CA 1
ATOM 633 C C . VAL A 1 79 ? 12.805 13.992 19.047 1 78.56 79 VAL A C 1
ATOM 635 O O . VAL A 1 79 ? 12.953 14.289 20.234 1 78.56 79 VAL A O 1
ATOM 638 N N . HIS A 1 80 ? 13.75 13.758 18.234 1 72.81 80 HIS A N 1
ATOM 639 C CA . HIS A 1 80 ? 15.125 13.75 18.734 1 72.81 80 HIS A CA 1
ATOM 640 C C . HIS A 1 80 ? 15.578 15.148 19.125 1 72.81 80 HIS A C 1
ATOM 642 O O . HIS A 1 80 ? 16.391 15.305 20.047 1 72.81 80 HIS A O 1
ATOM 648 N N . SER A 1 81 ? 15.062 16.078 18.469 1 69.56 81 SER A N 1
ATOM 649 C CA . SER A 1 81 ? 15.391 17.453 18.812 1 69.56 81 SER A CA 1
ATOM 650 C C . SER A 1 81 ? 14.648 17.906 20.062 1 69.56 81 SER A C 1
ATOM 652 O O . SER A 1 81 ? 15.062 18.859 20.734 1 69.56 81 SER A O 1
ATOM 654 N N . ILE A 1 82 ? 13.641 17.219 20.344 1 69.12 82 ILE A N 1
ATOM 655 C CA . ILE A 1 82 ? 12.828 17.578 21.516 1 69.12 82 ILE A CA 1
ATOM 656 C C . ILE A 1 82 ? 13.414 16.922 22.766 1 69.12 82 ILE A C 1
ATOM 658 O O . ILE A 1 82 ? 13.352 17.5 23.859 1 69.12 82 ILE A O 1
ATOM 662 N N . LYS A 1 83 ? 13.961 15.672 22.672 1 63.22 83 LYS A N 1
ATOM 663 C CA . LYS A 1 83 ? 14.445 14.867 23.797 1 63.22 83 LYS A CA 1
ATOM 664 C C . LYS A 1 83 ? 15.734 15.445 24.359 1 63.22 83 LYS A C 1
ATOM 666 O O . LYS A 1 83 ? 16.062 15.227 25.531 1 63.22 83 LYS A O 1
ATOM 671 N N . ILE A 1 84 ? 16.469 16.031 23.609 1 57.56 84 ILE A N 1
ATOM 672 C CA . ILE A 1 84 ? 17.781 16.344 24.141 1 57.56 84 ILE A CA 1
ATOM 673 C C . ILE A 1 84 ? 17.656 17.219 25.375 1 57.56 84 ILE A C 1
ATOM 675 O O . ILE A 1 84 ? 18.078 16.844 26.469 1 57.56 84 ILE A O 1
ATOM 679 N N . SER A 1 85 ? 18.172 18.422 25.547 1 50.56 85 SER A N 1
ATOM 680 C CA . SER A 1 85 ? 18.297 19.234 26.75 1 50.56 85 SER A CA 1
ATOM 681 C C . SER A 1 85 ? 17.172 20.25 26.859 1 50.56 85 SER A C 1
ATOM 683 O O . SER A 1 85 ? 16.578 20.641 25.844 1 50.56 85 SER A O 1
ATOM 685 N N . LYS A 1 86 ? 16.531 20.281 28.141 1 54.66 86 LYS A N 1
ATOM 686 C CA . LYS A 1 86 ? 15.539 21.297 28.5 1 54.66 86 LYS A CA 1
ATOM 687 C C . LYS A 1 86 ? 15.828 22.625 27.781 1 54.66 86 LYS A C 1
ATOM 689 O O . LYS A 1 86 ? 14.898 23.344 27.422 1 54.66 86 LYS A O 1
ATOM 694 N N . ASP A 1 87 ? 17.031 22.875 27.453 1 56.56 87 ASP A N 1
ATOM 695 C CA . ASP A 1 87 ? 17.453 24.141 26.859 1 56.56 87 ASP A CA 1
ATOM 696 C C . ASP A 1 87 ? 17.672 23.984 25.359 1 56.56 87 ASP A C 1
ATOM 698 O O . ASP A 1 87 ? 18.266 24.859 24.719 1 56.56 87 ASP A O 1
ATOM 702 N N . SER A 1 88 ? 17 22.922 24.734 1 68.5 88 SER A N 1
ATOM 703 C CA . SER A 1 88 ? 17.25 22.625 23.328 1 68.5 88 SER A CA 1
ATOM 704 C C . SER A 1 88 ? 16.25 23.328 22.422 1 68.5 88 SER A C 1
ATOM 706 O O . SER A 1 88 ? 15.219 23.797 22.891 1 68.5 88 SER A O 1
ATOM 708 N N . LYS A 1 89 ? 16.656 23.656 21.344 1 73.56 89 LYS A N 1
ATOM 709 C CA . LYS A 1 89 ? 15.891 24.266 20.266 1 73.56 89 LYS A CA 1
ATOM 710 C C . LYS A 1 89 ? 14.531 23.594 20.109 1 73.56 89 LYS A C 1
ATOM 712 O O . LYS A 1 89 ? 13.523 24.266 19.875 1 73.56 89 LYS A O 1
ATOM 717 N N . GLY A 1 90 ? 14.438 22.391 20.5 1 76.44 90 GLY A N 1
ATOM 718 C CA . GLY A 1 90 ? 13.203 21.625 20.375 1 76.44 90 GLY A CA 1
ATOM 719 C C . GLY A 1 90 ? 12.203 21.906 21.484 1 76.44 90 GLY A C 1
ATOM 720 O O . GLY A 1 90 ? 11.016 22.062 21.219 1 76.44 90 GLY A O 1
ATOM 721 N N . ALA A 1 91 ? 12.625 22 22.609 1 80 91 ALA A N 1
ATOM 722 C CA . ALA A 1 91 ? 11.766 22.297 23.75 1 80 91 ALA A CA 1
ATOM 723 C C . ALA A 1 91 ? 11.195 23.719 23.641 1 80 91 ALA A C 1
ATOM 725 O O . ALA A 1 91 ? 10.031 23.938 23.969 1 80 91 ALA A O 1
ATOM 726 N N . ASN A 1 92 ? 11.992 24.609 23.203 1 84.06 92 ASN A N 1
ATOM 727 C CA . ASN A 1 92 ? 11.539 25.984 22.984 1 84.06 92 ASN A CA 1
ATOM 728 C C . ASN A 1 92 ? 10.453 26.047 21.922 1 84.06 92 ASN A C 1
ATOM 730 O O . ASN A 1 92 ? 9.508 26.828 22.031 1 84.06 92 ASN A O 1
ATOM 734 N N . ASN A 1 93 ? 10.594 25.234 20.922 1 88.56 93 ASN A N 1
ATOM 735 C CA . ASN A 1 93 ? 9.594 25.188 19.859 1 88.56 93 ASN A CA 1
ATOM 736 C C . ASN A 1 93 ? 8.25 24.688 20.375 1 88.56 93 ASN A C 1
ATOM 738 O O . ASN A 1 93 ? 7.195 25.188 19.969 1 88.56 93 ASN A O 1
ATOM 742 N N . ILE A 1 94 ? 8.305 23.812 21.281 1 90.56 94 ILE A N 1
ATOM 743 C CA . ILE A 1 94 ? 7.078 23.266 21.844 1 90.56 94 ILE A CA 1
ATOM 744 C C . ILE A 1 94 ? 6.367 24.328 22.672 1 90.56 94 ILE A C 1
ATOM 746 O O . ILE A 1 94 ? 5.137 24.453 22.625 1 90.56 94 ILE A O 1
ATOM 750 N N . ILE A 1 95 ? 7.133 25.094 23.391 1 91.56 95 ILE A N 1
ATOM 751 C CA . ILE A 1 95 ? 6.566 26.172 24.203 1 91.56 95 ILE A CA 1
ATOM 752 C C . ILE A 1 95 ? 5.926 27.219 23.297 1 91.56 95 ILE A C 1
ATOM 754 O O . ILE A 1 95 ? 4.82 27.688 23.562 1 91.56 95 ILE A O 1
ATOM 758 N N . ILE A 1 96 ? 6.617 27.516 22.25 1 94.12 96 ILE A N 1
ATOM 759 C CA . ILE A 1 96 ? 6.094 28.484 21.281 1 94.12 96 ILE A CA 1
ATOM 760 C C . ILE A 1 96 ? 4.781 27.969 20.703 1 94.12 96 ILE A C 1
ATOM 762 O O . ILE A 1 96 ? 3.811 28.719 20.594 1 94.12 96 ILE A O 1
ATOM 766 N N . CYS A 1 97 ? 4.734 26.688 20.375 1 95.19 97 CYS A N 1
ATOM 767 C CA . CYS A 1 97 ? 3.541 26.078 19.797 1 95.19 97 CYS A CA 1
ATOM 768 C C . CYS A 1 97 ? 2.389 26.078 20.797 1 95.19 97 CYS A C 1
ATOM 770 O O . CYS A 1 97 ? 1.238 26.312 20.422 1 95.19 97 CYS A O 1
ATOM 772 N N . PHE A 1 98 ? 2.721 25.891 22.047 1 95.25 98 PHE A N 1
ATOM 773 C CA . PHE A 1 98 ? 1.694 25.891 23.078 1 95.25 98 PHE A CA 1
ATOM 774 C C . PHE A 1 98 ? 1.124 27.297 23.281 1 95.25 98 PHE A C 1
ATOM 776 O O . PHE A 1 98 ? -0.088 27.453 23.422 1 95.25 98 PHE A O 1
ATOM 783 N N . ILE A 1 99 ? 1.98 28.25 23.281 1 96.44 99 ILE A N 1
ATOM 784 C CA . ILE A 1 99 ? 1.552 29.641 23.422 1 96.44 99 ILE A CA 1
ATOM 785 C C . ILE A 1 99 ? 0.683 30.031 22.234 1 96.44 99 ILE A C 1
ATOM 787 O O . ILE A 1 99 ? -0.379 30.641 22.406 1 96.44 99 ILE A O 1
ATOM 791 N N . MET A 1 100 ? 1.163 29.656 21.078 1 97.81 100 MET A N 1
ATOM 792 C CA . MET A 1 100 ? 0.403 29.953 19.875 1 97.81 100 MET A CA 1
ATOM 793 C C . MET A 1 100 ? -0.971 29.297 19.906 1 97.81 100 MET A C 1
ATOM 795 O O . MET A 1 100 ? -1.968 29.891 19.516 1 97.81 100 MET A O 1
ATOM 799 N N . SER A 1 101 ? -0.989 28.031 20.359 1 97.44 101 SER A N 1
ATOM 800 C CA . SER A 1 101 ? -2.246 27.297 20.422 1 97.44 101 SER A CA 1
ATOM 801 C C . SER A 1 101 ? -3.205 27.922 21.422 1 97.44 101 SER A C 1
ATOM 803 O O . SER A 1 101 ? -4.398 28.062 21.156 1 97.44 101 SER A O 1
ATOM 805 N N . LEU A 1 102 ? -2.715 28.312 22.594 1 97.62 102 LEU A N 1
ATOM 806 C CA . LEU A 1 102 ? -3.531 28.984 23.609 1 97.62 102 LEU A CA 1
ATOM 807 C C . LEU A 1 102 ? -4.07 30.312 23.078 1 97.62 102 LEU A C 1
ATOM 809 O O . LEU A 1 102 ? -5.238 30.641 23.297 1 97.62 102 LEU A O 1
ATOM 813 N N . LEU A 1 103 ? -3.217 31.031 22.438 1 97.94 103 LEU A N 1
ATOM 814 C CA . LEU A 1 103 ? -3.641 32.312 21.859 1 97.94 103 LEU A CA 1
ATOM 815 C C . LEU A 1 103 ? -4.727 32.094 20.812 1 97.94 103 LEU A C 1
ATOM 817 O O . LEU A 1 103 ? -5.664 32.875 20.703 1 97.94 103 LEU A O 1
ATOM 821 N N . SER A 1 104 ? -4.566 31.047 20 1 98.19 104 SER A N 1
ATOM 822 C CA . SER A 1 104 ? -5.566 30.734 18.984 1 98.19 104 SER A CA 1
ATOM 823 C C . SER A 1 104 ? -6.922 30.438 19.609 1 98.19 104 SER A C 1
ATOM 825 O O . SER A 1 104 ? -7.953 30.906 19.125 1 98.19 104 SER A O 1
ATOM 827 N N . ILE A 1 105 ? -6.922 29.688 20.703 1 98.12 105 ILE A N 1
ATOM 828 C CA . ILE A 1 105 ? -8.148 29.328 21.406 1 98.12 105 ILE A CA 1
ATOM 829 C C . ILE A 1 105 ? -8.781 30.578 22.016 1 98.12 105 ILE A C 1
ATOM 831 O O . ILE A 1 105 ? -9.992 30.766 21.953 1 98.12 105 ILE A O 1
ATOM 835 N N . VAL A 1 106 ? -8 31.453 22.609 1 98.19 106 VAL A N 1
ATOM 836 C CA . VAL A 1 106 ? -8.492 32.656 23.25 1 98.19 106 VAL A CA 1
ATOM 837 C C . VAL A 1 106 ? -9.109 33.594 22.188 1 98.19 106 VAL A C 1
ATOM 839 O O . VAL A 1 106 ? -10.203 34.125 22.391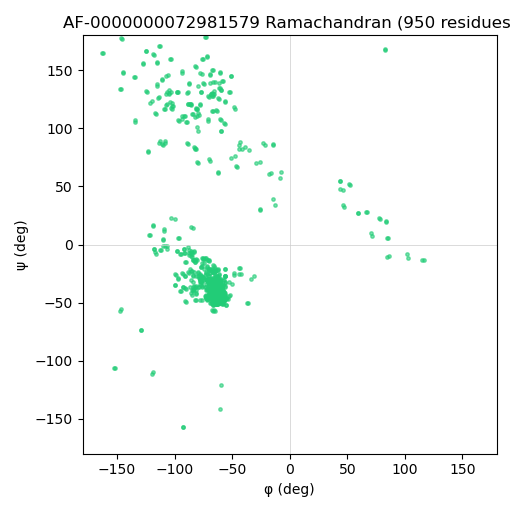 1 98.19 106 VAL A O 1
ATOM 842 N N . VAL A 1 107 ? -8.398 33.781 21.109 1 98.25 107 VAL A N 1
ATOM 843 C CA . VAL A 1 107 ? -8.914 34.625 20.031 1 98.25 107 VAL A CA 1
ATOM 844 C C . VAL A 1 107 ? -10.219 34.062 19.484 1 98.25 107 VAL A C 1
ATOM 846 O O . VAL A 1 107 ? -11.188 34.781 19.281 1 98.25 107 VAL A O 1
ATOM 849 N N . SER A 1 108 ? -10.18 32.719 19.234 1 98.19 108 SER A N 1
ATOM 850 C CA . SER A 1 108 ? -11.391 32.062 18.75 1 98.19 108 SER A CA 1
ATOM 851 C C . SER A 1 108 ? -12.539 32.219 19.75 1 98.19 108 SER A C 1
ATOM 853 O O . SER A 1 108 ? -13.68 32.469 19.344 1 98.19 108 SER A O 1
ATOM 855 N N . PHE A 1 109 ? -12.234 32.156 21.016 1 98.12 109 PHE A N 1
ATOM 856 C CA . PHE A 1 109 ? -13.242 32.281 22.062 1 98.12 109 PHE A CA 1
ATOM 857 C C . PHE A 1 109 ? -13.852 33.688 22.047 1 98.12 109 PHE A C 1
ATOM 859 O O . PHE A 1 109 ? -15.07 33.844 22.141 1 98.12 109 PHE A O 1
ATOM 866 N N . VAL A 1 110 ? -13.055 34.688 21.969 1 98.06 110 VAL A N 1
ATOM 867 C CA . VAL A 1 110 ? -13.508 36.062 21.953 1 98.06 110 VAL A CA 1
ATOM 868 C C . VAL A 1 110 ? -14.414 36.281 20.734 1 98.06 110 VAL A C 1
ATOM 870 O O . VAL A 1 110 ? -15.477 36.906 20.859 1 98.06 110 VAL A O 1
ATOM 873 N N . ILE A 1 111 ? -14.016 35.781 19.609 1 97.62 111 ILE A N 1
ATOM 874 C CA . ILE A 1 111 ? -14.797 35.938 18.391 1 97.62 111 ILE A CA 1
ATOM 875 C C . ILE A 1 111 ? -16.125 35.219 18.531 1 97.62 111 ILE A C 1
ATOM 877 O O . ILE A 1 111 ? -17.188 35.75 18.188 1 97.62 111 ILE A O 1
ATOM 881 N N . CYS A 1 112 ? -16.078 34 19.078 1 97.19 112 CYS A N 1
ATOM 882 C CA . CYS A 1 112 ? -17.281 33.188 19.188 1 97.19 112 CYS A CA 1
ATOM 883 C C . CYS A 1 112 ? -18.234 33.781 20.234 1 97.19 112 CYS A C 1
ATOM 885 O O . CYS A 1 112 ? -19.453 33.688 20.094 1 97.19 112 CYS A O 1
ATOM 887 N N . LYS A 1 113 ? -17.734 34.406 21.281 1 96.62 113 LYS A N 1
ATOM 888 C CA . LYS A 1 113 ? -18.562 35.094 22.266 1 96.62 113 LYS A CA 1
ATOM 889 C C . LYS A 1 113 ? -19.281 36.281 21.625 1 96.62 113 LYS A C 1
ATOM 891 O O . LYS A 1 113 ? -20.453 36.562 21.938 1 96.62 113 LYS A O 1
ATOM 896 N N . PHE A 1 114 ? -18.531 36.938 20.828 1 96.44 114 PHE A N 1
ATOM 897 C CA . PHE A 1 114 ? -19.109 38.062 20.109 1 96.44 114 PHE A CA 1
ATOM 898 C C . PHE A 1 114 ? -20.203 37.625 19.156 1 96.44 114 PHE A C 1
ATOM 900 O O . PHE A 1 114 ? -21.281 38.188 19.109 1 96.44 114 PHE A O 1
ATOM 907 N N . LEU A 1 115 ? -19.984 36.531 18.438 1 94.31 115 LEU A N 1
ATOM 908 C CA . LEU A 1 115 ? -20.969 36 17.5 1 94.31 115 LEU A CA 1
ATOM 909 C C . LEU A 1 115 ? -22.188 35.469 18.25 1 94.31 115 LEU A C 1
ATOM 911 O O . LEU A 1 115 ? -23.312 35.562 17.766 1 94.31 115 LEU A O 1
ATOM 915 N N . TYR A 1 116 ? -21.906 34.875 19.344 1 94.88 116 TYR A N 1
ATOM 916 C CA . TYR A 1 116 ? -23 34.406 20.188 1 94.88 116 TYR A CA 1
ATOM 917 C C . TYR A 1 116 ? -23.891 35.562 20.656 1 94.88 116 TYR A C 1
ATOM 919 O O . TYR A 1 116 ? -25.109 35.438 20.656 1 94.88 116 TYR A O 1
ATOM 927 N N . SER A 1 117 ? -23.344 36.656 21.016 1 95.38 117 SER A N 1
ATOM 928 C CA . SER A 1 117 ? -24.078 37.844 21.453 1 95.38 117 SER A CA 1
ATOM 929 C C . SER A 1 117 ? -24.938 38.406 20.344 1 95.38 117 SER A C 1
ATOM 931 O O . SER A 1 117 ? -26 38.969 20.594 1 95.38 117 SER A O 1
ATOM 933 N N . LEU A 1 118 ? -24.5 38.219 19.125 1 92.56 118 LEU A N 1
ATOM 934 C CA . LEU A 1 118 ? -25.25 38.719 17.969 1 92.56 118 LEU A CA 1
ATOM 935 C C . LEU A 1 118 ? -26.312 37.719 17.547 1 92.56 118 LEU A C 1
ATOM 937 O O . LEU A 1 118 ? -27.094 37.969 16.641 1 92.56 118 LEU A O 1
ATOM 941 N N . GLY A 1 119 ? -26.328 36.5 18.141 1 90.06 119 GLY A N 1
ATOM 942 C CA . GLY A 1 119 ? -27.328 35.5 17.844 1 90.06 119 GLY A CA 1
ATOM 943 C C . GLY A 1 119 ? -27 34.688 16.609 1 90.06 119 GLY A C 1
ATOM 944 O O . GLY A 1 119 ? -27.875 33.969 16.078 1 90.06 119 GLY A O 1
ATOM 945 N N . LEU A 1 120 ? -25.734 34.688 16.234 1 88 120 LEU A N 1
ATOM 946 C CA . LEU A 1 120 ? -25.344 34.031 14.992 1 88 120 LEU A CA 1
ATOM 947 C C . LEU A 1 120 ? -24.953 32.562 15.25 1 88 120 LEU A C 1
ATOM 949 O O . LEU A 1 120 ? -24.984 31.75 14.336 1 88 120 LEU A O 1
ATOM 953 N N . ILE A 1 121 ? -24.484 32.281 16.5 1 91.06 121 ILE A N 1
ATOM 954 C CA . ILE A 1 121 ? -24.156 30.906 16.844 1 91.06 121 ILE A CA 1
ATOM 955 C C . ILE A 1 121 ? -24.875 30.5 18.125 1 91.06 121 ILE A C 1
ATOM 957 O O . ILE A 1 121 ? -25.234 31.359 18.938 1 91.06 121 ILE A O 1
ATOM 961 N N . LYS A 1 122 ? -25.094 29.188 18.312 1 91.38 122 LYS A N 1
ATOM 962 C CA . LYS A 1 122 ? -25.875 28.672 19.438 1 91.38 122 LYS A CA 1
ATOM 963 C C . LYS A 1 122 ? -24.969 28.219 20.578 1 91.38 122 LYS A C 1
ATOM 965 O O . LYS A 1 122 ? -25.375 28.203 21.734 1 91.38 122 LYS A O 1
ATOM 970 N N . ASN A 1 123 ? -23.766 27.766 20.281 1 94 123 ASN A N 1
ATOM 971 C CA . ASN A 1 123 ? -22.828 27.281 21.281 1 94 123 ASN A CA 1
ATOM 972 C C . ASN A 1 123 ? -21.422 27.844 21.062 1 94 123 ASN A C 1
ATOM 974 O O . ASN A 1 123 ? -20.672 27.359 20.219 1 94 123 ASN A O 1
ATOM 978 N N . SER A 1 124 ? -21.062 28.75 21.922 1 95.56 124 SER A N 1
ATOM 979 C CA . SER A 1 124 ? -19.828 29.484 21.734 1 95.56 124 SER A CA 1
ATOM 980 C C . SER A 1 124 ? -18.609 28.594 22.016 1 95.56 124 SER A C 1
ATOM 982 O O . SER A 1 124 ? -17.578 28.719 21.344 1 95.56 124 SER A O 1
ATOM 984 N N . ILE A 1 125 ? -18.688 27.688 22.922 1 96.5 125 ILE A N 1
ATOM 985 C CA . ILE A 1 125 ? -17.547 26.875 23.312 1 96.5 125 ILE A CA 1
ATOM 986 C C . ILE A 1 125 ? -17.234 25.859 22.219 1 96.5 125 ILE A C 1
ATOM 988 O O . ILE A 1 125 ? -16.062 25.656 21.859 1 96.5 125 ILE A O 1
ATOM 992 N N . PHE A 1 126 ? -18.297 25.203 21.703 1 96.88 126 PHE A N 1
ATOM 993 C CA . PHE A 1 126 ? -18.094 24.25 20.609 1 96.88 126 PHE A CA 1
ATOM 994 C C . PHE A 1 126 ? -17.469 24.922 19.406 1 96.88 126 PHE A C 1
ATOM 996 O O . PHE A 1 126 ? -16.484 24.422 18.844 1 96.88 126 PHE A O 1
ATOM 1003 N N . MET A 1 127 ? -17.984 26.094 19.094 1 96.75 127 MET A N 1
ATOM 1004 C CA . MET A 1 127 ? -17.516 26.797 17.906 1 96.75 127 MET A CA 1
ATOM 1005 C C . MET A 1 127 ? -16.094 27.328 18.109 1 96.75 127 MET A C 1
ATOM 1007 O O . MET A 1 127 ? -15.32 27.438 17.156 1 96.75 127 MET A O 1
ATOM 1011 N N . THR A 1 128 ? -15.75 27.672 19.359 1 98 128 THR A N 1
ATOM 1012 C CA . THR A 1 128 ? -14.398 28.094 19.688 1 98 128 THR A CA 1
ATOM 1013 C C . THR A 1 128 ? -13.367 27.047 19.266 1 98 128 THR A C 1
ATOM 1015 O O . THR A 1 128 ? -12.383 27.375 18.609 1 98 128 THR A O 1
ATOM 1018 N N . PHE A 1 129 ? -13.648 25.797 19.594 1 97.38 129 PHE A N 1
ATOM 1019 C CA . PHE A 1 129 ? -12.695 24.734 19.281 1 97.38 129 PHE A CA 1
ATOM 1020 C C . PHE A 1 129 ? -12.773 24.359 17.812 1 97.38 129 PHE A C 1
ATOM 1022 O O . PHE A 1 129 ? -11.766 23.984 17.203 1 97.38 129 PHE A O 1
ATOM 1029 N N . LEU A 1 130 ? -13.93 24.516 17.25 1 96.94 130 LEU A N 1
ATOM 1030 C CA . LEU A 1 130 ? -14.062 24.25 15.82 1 96.94 130 LEU A CA 1
ATOM 1031 C C . LEU A 1 130 ? -13.195 25.203 15 1 96.94 130 LEU A C 1
ATOM 1033 O O . LEU A 1 130 ? -12.484 24.766 14.094 1 96.94 130 LEU A O 1
ATOM 1037 N N . PHE A 1 131 ? -13.227 26.5 15.375 1 96.88 131 PHE A N 1
ATOM 1038 C CA . PHE A 1 131 ? -12.516 27.5 14.594 1 96.88 131 PHE A CA 1
ATOM 1039 C C . PHE A 1 131 ? -11.031 27.5 14.922 1 96.88 131 PHE A C 1
ATOM 1041 O O . PHE A 1 131 ? -10.211 27.953 14.125 1 96.88 131 PHE A O 1
ATOM 1048 N N . SER A 1 132 ? -10.648 27.031 16.078 1 96.69 132 SER A N 1
ATOM 1049 C CA . SER A 1 132 ? -9.242 26.984 16.469 1 96.69 132 SER A CA 1
ATOM 1050 C C . SER A 1 132 ? -8.562 25.75 15.906 1 96.69 132 SER A C 1
ATOM 1052 O O . SER A 1 132 ? -7.34 25.594 16.016 1 96.69 132 SER A O 1
ATOM 1054 N N . ALA A 1 133 ? -9.32 24.859 15.289 1 94.88 133 ALA A N 1
ATOM 1055 C CA . ALA A 1 133 ? -8.789 23.609 14.766 1 94.88 133 ALA A CA 1
ATOM 1056 C C . ALA A 1 133 ? -7.828 23.859 13.609 1 94.88 133 ALA A C 1
ATOM 1058 O O . ALA A 1 133 ? -7.902 24.891 12.945 1 94.88 133 ALA A O 1
ATOM 1059 N N . ALA A 1 134 ? -6.871 23 13.438 1 94.06 134 ALA A N 1
ATOM 1060 C CA . ALA A 1 134 ? -5.91 23.016 12.336 1 94.06 134 ALA A CA 1
ATOM 1061 C C . ALA A 1 134 ? -5.906 21.688 11.586 1 94.06 134 ALA A C 1
ATOM 1063 O O . ALA A 1 134 ? -6.504 20.703 12.039 1 94.06 134 ALA A O 1
ATOM 1064 N N . ALA A 1 135 ? -5.277 21.688 10.391 1 93.19 135 ALA A N 1
ATOM 1065 C CA . ALA A 1 135 ? -5.367 20.531 9.508 1 93.19 135 ALA A CA 1
ATOM 1066 C C . ALA A 1 135 ? -3.98 19.984 9.164 1 93.19 135 ALA A C 1
ATOM 1068 O O . ALA A 1 135 ? -3.5 20.172 8.039 1 93.19 135 ALA A O 1
ATOM 1069 N N . PRO A 1 136 ? -3.398 19.219 10.078 1 93.12 136 PRO A N 1
ATOM 1070 C CA . PRO A 1 136 ? -2.082 18.672 9.773 1 93.12 136 PRO A CA 1
ATOM 1071 C C . PRO A 1 136 ? -2.102 17.734 8.562 1 93.12 136 PRO A C 1
ATOM 1073 O O . PRO A 1 136 ? -1.101 17.625 7.848 1 93.12 136 PRO A O 1
ATOM 1076 N N . GLY A 1 137 ? -3.205 17.078 8.328 1 88.81 137 GLY A N 1
ATOM 1077 C CA . GLY A 1 137 ? -3.336 16.219 7.172 1 88.81 137 GLY A CA 1
ATOM 1078 C C . GLY A 1 137 ? -3.066 16.938 5.859 1 88.81 137 GLY A C 1
ATOM 1079 O O . GLY A 1 137 ? -2.51 16.344 4.93 1 88.81 137 GLY A O 1
ATOM 1080 N N . PHE A 1 138 ? -3.455 18.094 5.793 1 91.25 138 PHE A N 1
ATOM 1081 C CA . PHE A 1 138 ? -3.203 18.906 4.609 1 91.25 138 PHE A CA 1
ATOM 1082 C C . PHE A 1 138 ? -1.813 19.531 4.668 1 91.25 138 PHE A C 1
ATOM 1084 O O . PHE A 1 138 ? -1.114 19.594 3.656 1 91.25 138 PHE A O 1
ATOM 1091 N N . LEU A 1 139 ? -1.424 19.953 5.777 1 94.25 139 LEU A N 1
ATOM 1092 C CA . LEU A 1 139 ? -0.218 20.75 5.965 1 94.25 139 LEU A CA 1
ATOM 1093 C C . LEU A 1 139 ? 1.032 19.922 5.684 1 94.25 139 LEU A C 1
ATOM 1095 O O . LEU A 1 139 ? 1.994 20.422 5.098 1 94.25 139 LEU A O 1
ATOM 1099 N N . VAL A 1 140 ? 0.987 18.672 6.047 1 92.38 140 VAL A N 1
ATOM 1100 C CA . VAL A 1 140 ? 2.184 17.844 5.961 1 92.38 140 VAL A CA 1
ATOM 1101 C C . VAL A 1 140 ? 2.561 17.625 4.496 1 92.38 140 VAL A C 1
ATOM 1103 O O . VAL A 1 140 ? 3.682 17.938 4.09 1 92.38 140 VAL A O 1
ATOM 1106 N N . PRO A 1 141 ? 1.654 17.109 3.752 1 90.38 141 PRO A N 1
ATOM 1107 C CA . PRO A 1 141 ? 2.043 16.953 2.35 1 90.38 141 PRO A CA 1
ATOM 1108 C C . PRO A 1 141 ? 2.396 18.281 1.676 1 90.38 141 PRO A C 1
ATOM 1110 O O . PRO A 1 141 ? 3.256 18.312 0.792 1 90.38 141 PRO A O 1
ATOM 1113 N N . PHE A 1 142 ? 1.796 19.359 2.088 1 91.56 142 PHE A N 1
ATOM 1114 C CA . PHE A 1 142 ? 2.082 20.672 1.516 1 91.56 142 PHE A CA 1
ATOM 1115 C C . PHE A 1 142 ? 3.504 21.109 1.848 1 91.56 142 PHE A C 1
ATOM 1117 O O . PHE A 1 142 ? 4.262 21.5 0.958 1 91.56 142 PHE A O 1
ATOM 1124 N N . LEU A 1 143 ? 3.887 21.062 3.082 1 92.69 143 LEU A N 1
ATOM 1125 C CA . LEU A 1 143 ? 5.219 21.469 3.52 1 92.69 143 LEU A CA 1
ATOM 1126 C C . LEU A 1 143 ? 6.289 20.547 2.934 1 92.69 143 LEU A C 1
ATOM 1128 O O . LEU A 1 143 ? 7.398 21 2.641 1 92.69 143 LEU A O 1
ATOM 1132 N N . LYS A 1 144 ? 5.898 19.312 2.826 1 88.69 144 LYS A N 1
ATOM 1133 C CA . LYS A 1 144 ? 6.824 18.359 2.211 1 88.69 144 LYS A CA 1
ATOM 1134 C C . LYS A 1 144 ? 7.094 18.719 0.752 1 88.69 144 LYS A C 1
ATOM 1136 O O . LYS A 1 144 ? 8.242 18.688 0.3 1 88.69 144 LYS A O 1
ATOM 1141 N N . GLN A 1 145 ? 6.09 19 0.079 1 84.81 145 GLN A N 1
ATOM 1142 C CA . GLN A 1 145 ? 6.211 19.375 -1.325 1 84.81 145 GLN A CA 1
ATOM 1143 C C . GLN A 1 145 ? 7.062 20.641 -1.482 1 84.81 145 GLN A C 1
ATOM 1145 O O . GLN A 1 145 ? 7.812 20.766 -2.455 1 84.81 145 GLN A O 1
ATOM 1150 N N . LYS A 1 146 ? 6.965 21.5 -0.495 1 86.44 146 LYS A N 1
ATOM 1151 C CA . LYS A 1 146 ? 7.719 22.75 -0.541 1 86.44 146 LYS A CA 1
ATOM 1152 C C . LYS A 1 146 ? 9.133 22.562 -0.002 1 86.44 146 LYS A C 1
ATOM 1154 O O . LYS A 1 146 ? 9.961 23.469 -0.072 1 86.44 146 LYS A O 1
ATOM 1159 N N . GLY A 1 147 ? 9.398 21.422 0.592 1 86.5 147 GLY A N 1
ATOM 1160 C CA . GLY A 1 147 ? 10.727 21.078 1.075 1 86.5 147 GLY A CA 1
ATOM 1161 C C . GLY A 1 147 ? 11.078 21.766 2.383 1 86.5 147 GLY A C 1
ATOM 1162 O O . GLY A 1 147 ? 12.258 21.953 2.697 1 86.5 147 GLY A O 1
ATOM 1163 N N . ILE A 1 148 ? 10.109 22.172 3.146 1 90.19 148 ILE A N 1
ATOM 1164 C CA . ILE A 1 148 ? 10.453 22.953 4.336 1 90.19 148 ILE A CA 1
ATOM 1165 C C . ILE A 1 148 ? 9.914 22.25 5.578 1 90.19 148 ILE A C 1
ATOM 1167 O O . ILE A 1 148 ? 10.008 22.781 6.688 1 90.19 148 ILE A O 1
ATOM 1171 N N . LEU A 1 149 ? 9.391 21.047 5.484 1 91.69 149 LEU A N 1
ATOM 1172 C CA . LEU A 1 149 ? 8.797 20.312 6.598 1 91.69 149 LEU A CA 1
ATOM 1173 C C . LEU A 1 149 ? 9.82 20.047 7.691 1 91.69 149 LEU A C 1
ATOM 1175 O O . LEU A 1 149 ? 9.508 20.141 8.883 1 91.69 149 LEU A O 1
ATOM 1179 N N . LYS A 1 150 ? 11.039 19.844 7.305 1 86.75 150 LYS A N 1
ATOM 1180 C CA . LYS A 1 150 ? 12.055 19.422 8.258 1 86.75 150 LYS A CA 1
ATOM 1181 C C . LYS A 1 150 ? 12.773 20.625 8.859 1 86.75 150 LYS A C 1
ATOM 1183 O O . LYS A 1 150 ? 13.57 20.484 9.797 1 86.75 150 LYS A O 1
ATOM 1188 N N . THR A 1 151 ? 12.516 21.766 8.383 1 88.62 151 THR A N 1
ATOM 1189 C CA . THR A 1 151 ? 13.094 22.969 8.953 1 88.62 151 THR A CA 1
ATOM 1190 C C . THR A 1 151 ? 12.469 23.281 10.312 1 88.62 151 THR A C 1
ATOM 1192 O O . THR A 1 151 ? 11.43 22.719 10.664 1 88.62 151 THR A O 1
ATOM 1195 N N . GLU A 1 152 ? 13.18 24.094 11.008 1 90.38 152 GLU A N 1
ATOM 1196 C CA . GLU A 1 152 ? 12.617 24.516 12.289 1 90.38 152 GLU A CA 1
ATOM 1197 C C . GLU A 1 152 ? 11.25 25.172 12.094 1 90.38 152 GLU A C 1
ATOM 1199 O O . GLU A 1 152 ? 10.328 24.938 12.875 1 90.38 152 GLU A O 1
ATOM 1204 N N . PHE A 1 153 ? 11.172 26.031 11.102 1 93.94 153 PHE A N 1
ATOM 1205 C CA . PHE A 1 153 ? 9.922 26.703 10.75 1 93.94 153 PHE A CA 1
ATOM 1206 C C . PHE A 1 153 ? 8.836 25.672 10.438 1 93.94 153 PHE A C 1
ATOM 1208 O O . PHE A 1 153 ? 7.734 25.75 10.992 1 93.94 153 PHE A O 1
ATOM 1215 N N . GLY A 1 154 ? 9.141 24.703 9.625 1 94.38 154 GLY A N 1
ATOM 1216 C CA . GLY A 1 154 ? 8.203 23.656 9.266 1 94.38 154 GLY A CA 1
ATOM 1217 C C . GLY A 1 154 ? 7.77 22.812 10.453 1 94.38 154 GLY A C 1
ATOM 1218 O O . GLY A 1 154 ? 6.598 22.453 10.57 1 94.38 154 GLY A O 1
ATOM 1219 N N . GLN A 1 155 ? 8.617 22.547 11.328 1 92.94 155 GLN A N 1
ATOM 1220 C CA . GLN A 1 155 ? 8.328 21.75 12.508 1 92.94 155 GLN A CA 1
ATOM 1221 C C . GLN A 1 155 ? 7.387 22.484 13.453 1 92.94 155 GLN A C 1
ATOM 1223 O O . GLN A 1 155 ? 6.5 21.875 14.055 1 92.94 155 GLN A O 1
ATOM 1228 N N . ILE A 1 156 ? 7.605 23.75 13.578 1 94.5 156 ILE A N 1
ATOM 1229 C CA . ILE A 1 156 ? 6.727 24.547 14.43 1 94.5 156 ILE A CA 1
ATOM 1230 C C . ILE A 1 156 ? 5.309 24.531 13.867 1 94.5 156 ILE A C 1
ATOM 1232 O O . ILE A 1 156 ? 4.34 24.344 14.602 1 94.5 156 ILE A O 1
ATOM 1236 N N . LEU A 1 157 ? 5.199 24.703 12.547 1 96.62 157 LEU A N 1
ATOM 1237 C CA . LEU A 1 157 ? 3.889 24.672 11.906 1 96.62 157 LEU A CA 1
ATOM 1238 C C . LEU A 1 157 ? 3.229 23.312 12.102 1 96.62 157 LEU A C 1
ATOM 1240 O O . LEU A 1 157 ? 2.029 23.219 12.383 1 96.62 157 LEU A O 1
ATOM 1244 N N . LEU A 1 158 ? 4.012 22.297 11.977 1 94.94 158 LEU A N 1
ATOM 1245 C CA . LEU A 1 158 ? 3.512 20.938 12.125 1 94.94 158 LEU A CA 1
ATOM 1246 C C . LEU A 1 158 ? 2.998 20.703 13.539 1 94.94 158 LEU A C 1
ATOM 1248 O O . LEU A 1 158 ? 1.865 20.25 13.727 1 94.94 158 LEU A O 1
ATOM 1252 N N . ILE A 1 159 ? 3.803 21.031 14.5 1 94.19 159 ILE A N 1
ATOM 1253 C CA . ILE A 1 159 ? 3.451 20.766 15.891 1 94.19 159 ILE A CA 1
ATOM 1254 C C . ILE A 1 159 ? 2.236 21.609 16.281 1 94.19 159 ILE A C 1
ATOM 1256 O O . ILE A 1 159 ? 1.315 21.109 16.938 1 94.19 159 ILE A O 1
ATOM 1260 N N . PHE A 1 160 ? 2.227 22.828 15.883 1 96.44 160 PHE A N 1
ATOM 1261 C CA . PHE A 1 160 ? 1.073 23.688 16.141 1 96.44 160 PHE A CA 1
ATOM 1262 C C . PHE A 1 160 ? -0.195 23.062 15.562 1 96.44 160 PHE A C 1
ATOM 1264 O O . PHE A 1 160 ? -1.236 23.047 16.219 1 96.44 160 PHE A O 1
ATOM 1271 N N . SER A 1 161 ? -0.137 22.625 14.344 1 95.75 161 SER A N 1
ATOM 1272 C CA . SER A 1 161 ? -1.303 22.062 13.672 1 95.75 161 SER A CA 1
ATOM 1273 C C . SER A 1 161 ? -1.776 20.781 14.352 1 95.75 161 SER A C 1
ATOM 1275 O O . SER A 1 161 ? -2.979 20.516 14.414 1 95.75 161 SER A O 1
ATOM 1277 N N . LEU A 1 162 ? -0.866 20.031 14.82 1 93.31 162 LEU A N 1
ATOM 1278 C CA . LEU A 1 162 ? -1.208 18.797 15.523 1 93.31 162 LEU A CA 1
ATOM 1279 C C . LEU A 1 162 ? -1.911 19.094 16.844 1 93.31 162 LEU A C 1
ATOM 1281 O O . LEU A 1 162 ? -2.926 18.469 17.156 1 93.31 162 LEU A O 1
ATOM 1285 N N . ILE A 1 163 ? -1.361 20.031 17.562 1 93.88 163 ILE A N 1
ATOM 1286 C CA . ILE A 1 163 ? -2.014 20.438 18.797 1 93.88 163 ILE A CA 1
ATOM 1287 C C . ILE A 1 163 ? -3.418 20.953 18.5 1 93.88 163 ILE A C 1
ATOM 1289 O O . ILE A 1 163 ? -4.383 20.578 19.156 1 93.88 163 ILE A O 1
ATOM 1293 N N . GLY A 1 164 ? -3.492 21.812 17.531 1 94.38 164 GLY A N 1
ATOM 1294 C CA . GLY A 1 164 ? -4.777 22.359 17.125 1 94.38 164 GLY A CA 1
ATOM 1295 C C . GLY A 1 164 ? -5.793 21.312 16.75 1 94.38 164 GLY A C 1
ATOM 1296 O O . GLY A 1 164 ? -6.977 21.422 17.078 1 94.38 164 GLY A O 1
ATOM 1297 N N . GLU A 1 165 ? -5.348 20.312 16.047 1 93.12 165 GLU A N 1
ATOM 1298 C CA . GLU A 1 165 ? -6.242 19.234 15.609 1 93.12 165 GLU A CA 1
ATOM 1299 C C . GLU A 1 165 ? -6.719 18.406 16.797 1 93.12 165 GLU A C 1
ATOM 1301 O O . GLU A 1 165 ? -7.918 18.203 16.984 1 93.12 165 GLU A O 1
ATOM 1306 N N . PHE A 1 166 ? -5.887 17.984 17.641 1 91.62 166 PHE A N 1
ATOM 1307 C CA . PHE A 1 166 ? -6.23 16.984 18.656 1 91.62 166 PHE A CA 1
ATOM 1308 C C . PHE A 1 166 ? -6.906 17.641 19.859 1 91.62 166 PHE A C 1
ATOM 1310 O O . PHE A 1 166 ? -7.816 17.062 20.453 1 91.62 166 PHE A O 1
ATOM 1317 N N . VAL A 1 167 ? -6.477 18.812 20.203 1 93.38 167 VAL A N 1
ATOM 1318 C CA . VAL A 1 167 ? -7.152 19.547 21.281 1 93.38 167 VAL A CA 1
ATOM 1319 C C . VAL A 1 167 ? -8.594 19.844 20.859 1 93.38 167 VAL A C 1
ATOM 1321 O O . VAL A 1 167 ? -9.523 19.672 21.641 1 93.38 167 VAL A O 1
ATOM 1324 N N . SER A 1 168 ? -8.727 20.281 19.625 1 94.44 168 SER A N 1
ATOM 1325 C CA . SER A 1 168 ? -10.062 20.578 19.125 1 94.44 168 SER A CA 1
ATOM 1326 C C . SER A 1 168 ? -10.93 19.328 19.047 1 94.44 168 SER A C 1
ATOM 1328 O O . SER A 1 168 ? -12.102 19.344 19.422 1 94.44 168 SER A O 1
ATOM 1330 N N . LEU A 1 169 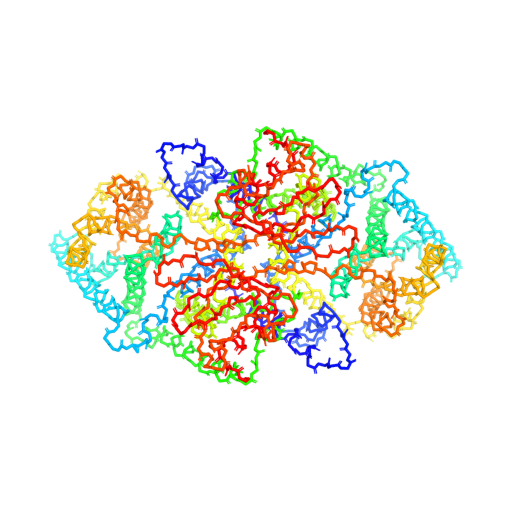? -10.312 18.281 18.531 1 89.06 169 LEU A N 1
ATOM 1331 C CA . LEU A 1 169 ? -11.039 17.016 18.422 1 89.06 169 LEU A CA 1
ATOM 1332 C C . LEU A 1 169 ? -11.5 16.531 19.781 1 89.06 169 LEU A C 1
ATOM 1334 O O . LEU A 1 169 ? -12.656 16.125 19.953 1 89.06 169 LEU A O 1
ATOM 1338 N N . ILE A 1 170 ? -10.695 16.547 20.703 1 90.12 170 ILE A N 1
ATOM 1339 C CA . ILE A 1 170 ? -10.992 16.078 22.062 1 90.12 170 ILE A CA 1
ATOM 1340 C C . ILE A 1 170 ? -12.047 16.969 22.703 1 90.12 170 ILE A C 1
ATOM 1342 O O . ILE A 1 170 ? -13.031 16.484 23.25 1 90.12 170 ILE A O 1
ATOM 1346 N N . ALA A 1 171 ? -11.898 18.266 22.594 1 93.19 171 ALA A N 1
ATOM 1347 C CA . ALA A 1 171 ? -12.836 19.219 23.188 1 93.19 171 ALA A CA 1
ATOM 1348 C C . ALA A 1 171 ? -14.227 19.062 22.594 1 93.19 171 ALA A C 1
ATOM 1350 O O . ALA A 1 171 ? -15.219 19 23.312 1 93.19 171 ALA A O 1
ATOM 1351 N N . MET A 1 172 ? -14.281 18.953 21.297 1 91.56 172 MET A N 1
ATOM 1352 C CA . MET A 1 172 ? -15.57 18.844 20.609 1 91.56 172 MET A CA 1
ATOM 1353 C C . MET A 1 172 ? -16.25 17.516 20.969 1 91.56 172 MET A C 1
ATOM 1355 O O . MET A 1 172 ? -17.469 17.469 21.094 1 91.56 172 MET A O 1
ATOM 1359 N N . THR A 1 173 ? -15.445 16.484 21.125 1 85.75 173 THR A N 1
ATOM 1360 C CA . THR A 1 173 ? -16 15.18 21.484 1 85.75 173 THR A CA 1
ATOM 1361 C C . THR A 1 173 ? -16.578 15.219 22.906 1 85.75 173 THR A C 1
ATOM 1363 O O . THR A 1 173 ? -17.641 14.664 23.156 1 85.75 173 THR A O 1
ATOM 1366 N N . ILE A 1 174 ? -15.898 15.891 23.797 1 89.06 174 ILE A N 1
ATOM 1367 C CA . ILE A 1 174 ? -16.375 16.016 25.172 1 89.06 174 ILE A CA 1
ATOM 1368 C C . ILE A 1 174 ? -17.656 16.844 25.203 1 89.06 174 ILE A C 1
ATOM 1370 O O . ILE A 1 174 ? -18.625 16.469 25.875 1 89.06 174 ILE A O 1
ATOM 1374 N N . ILE A 1 175 ? -17.688 17.922 24.469 1 91.5 175 ILE A N 1
ATOM 1375 C CA . ILE A 1 175 ? -18.859 18.781 24.438 1 91.5 175 ILE A CA 1
ATOM 1376 C C . ILE A 1 175 ? -20.031 18.031 23.812 1 91.5 175 ILE A C 1
ATOM 1378 O O . ILE A 1 175 ? -21.156 18.125 24.312 1 91.5 175 ILE A O 1
ATOM 1382 N N . SER A 1 176 ? -19.75 17.328 22.734 1 88.62 176 SER A N 1
ATOM 1383 C CA . SER A 1 176 ? -20.781 16.531 22.078 1 88.62 176 SER A CA 1
ATOM 1384 C C . SER A 1 176 ? -21.375 15.484 23.016 1 88.62 176 SER A C 1
ATOM 1386 O O . SER A 1 176 ? -22.578 15.297 23.078 1 88.62 176 SER A O 1
ATOM 1388 N N . SER A 1 177 ? -20.5 14.805 23.719 1 85.5 177 SER A N 1
ATOM 1389 C CA . SER A 1 177 ? -20.953 13.781 24.656 1 85.5 177 SER A CA 1
ATOM 1390 C C . SER A 1 177 ? -21.766 14.391 25.781 1 85.5 177 SER A C 1
ATOM 1392 O O . SER A 1 177 ? -22.781 13.836 26.188 1 85.5 177 SER A O 1
ATOM 1394 N N . LYS A 1 178 ? -21.391 15.516 26.25 1 87.62 178 LYS A N 1
ATOM 1395 C CA . LYS A 1 178 ? -22.109 16.203 27.328 1 87.62 178 LYS A CA 1
ATOM 1396 C C . LYS A 1 178 ? -23.484 16.641 26.875 1 87.62 178 LYS A C 1
ATOM 1398 O O . LYS A 1 178 ? -24.469 16.5 27.625 1 87.62 178 LYS A O 1
ATOM 1403 N N . LEU A 1 179 ? -23.547 17.141 25.719 1 88.56 179 LEU A N 1
ATOM 1404 C CA . LEU A 1 179 ? -24.797 17.672 25.203 1 88.56 179 LEU A CA 1
ATOM 1405 C C . LEU A 1 179 ? -25.766 16.531 24.891 1 88.56 179 LEU A C 1
ATOM 1407 O O . LEU A 1 179 ? -26.984 16.703 25 1 88.56 179 LEU A O 1
ATOM 1411 N N . THR A 1 180 ? -25.234 15.398 24.547 1 84.19 180 THR A N 1
ATOM 1412 C CA . THR A 1 180 ? -26.094 14.281 24.141 1 84.19 180 THR A CA 1
ATOM 1413 C C . THR A 1 180 ? -26.453 13.422 25.344 1 84.19 180 THR A C 1
ATOM 1415 O O . THR A 1 180 ? -27.609 13.023 25.516 1 84.19 180 THR A O 1
ATOM 1418 N N . TYR A 1 181 ? -25.422 13.039 26.156 1 82.44 181 TYR A N 1
ATOM 1419 C CA . TYR A 1 181 ? -25.641 12.047 27.203 1 82.44 181 TYR A CA 1
ATOM 1420 C C . TYR A 1 181 ? -25.375 12.648 28.578 1 82.44 181 TYR A C 1
ATOM 1422 O O . TYR A 1 181 ? -25.656 12.016 29.609 1 82.44 181 TYR A O 1
ATOM 1430 N N . GLY A 1 182 ? -24.969 13.773 28.641 1 80.88 182 GLY A N 1
ATOM 1431 C CA . GLY A 1 182 ? -24.438 14.273 29.906 1 80.88 182 GLY A CA 1
ATOM 1432 C C . GLY A 1 182 ? -22.984 13.875 30.141 1 80.88 182 GLY A C 1
ATOM 1433 O O . GLY A 1 182 ? -22.391 13.172 29.312 1 80.88 182 GLY A O 1
ATOM 1434 N N . LEU A 1 183 ? -22.344 14.422 31.047 1 78.38 183 LEU A N 1
ATOM 1435 C CA . LEU A 1 183 ? -20.969 14.047 31.328 1 78.38 183 LEU A CA 1
ATOM 1436 C C . LEU A 1 183 ? -20.875 12.562 31.688 1 78.38 183 LEU A C 1
ATOM 1438 O O . LEU A 1 183 ? -21.469 12.117 32.656 1 78.38 183 LEU A O 1
ATOM 1442 N N . SER A 1 184 ? -20.516 11.695 30.703 1 79.75 184 SER A N 1
ATOM 1443 C CA . SER A 1 184 ? -20.391 10.25 30.891 1 79.75 184 SER A CA 1
ATOM 1444 C C . SER A 1 184 ? -18.969 9.781 30.625 1 79.75 184 SER A C 1
ATOM 1446 O O . SER A 1 184 ? -18.125 10.562 30.172 1 79.75 184 SER A O 1
ATOM 1448 N N . TYR A 1 185 ? -18.656 8.625 31.047 1 79.44 185 TYR A N 1
ATOM 1449 C CA . TYR A 1 185 ? -17.328 8.055 30.859 1 79.44 185 TYR A CA 1
ATOM 1450 C C . TYR A 1 185 ? -16.953 8.023 29.375 1 79.44 185 TYR A C 1
ATOM 1452 O O . TYR A 1 185 ? -15.781 8.039 29.031 1 79.44 185 TYR A O 1
ATOM 1460 N N . LYS A 1 186 ? -17.984 8.078 28.562 1 75.12 186 LYS A N 1
ATOM 1461 C CA . LYS A 1 186 ? -17.766 8.016 27.125 1 75.12 186 LYS A CA 1
ATOM 1462 C C . LYS A 1 186 ? -17 9.227 26.625 1 75.12 186 LYS A C 1
ATOM 1464 O O . LYS A 1 186 ? -16.297 9.156 25.609 1 75.12 186 LYS A O 1
ATOM 1469 N N . SER A 1 187 ? -17.094 10.305 27.438 1 77.81 187 SER A N 1
ATOM 1470 C CA . SER A 1 187 ? -16.406 11.539 27.078 1 77.81 187 SER A CA 1
ATOM 1471 C C . SER A 1 187 ? -14.891 11.391 27.203 1 77.81 187 SER A C 1
ATOM 1473 O O . SER A 1 187 ? -14.133 12.18 26.625 1 77.81 187 SER A O 1
ATOM 1475 N N . PHE A 1 188 ? -14.453 10.32 27.875 1 84 188 PHE A N 1
ATOM 1476 C CA . PHE A 1 188 ? -13.031 10.219 28.203 1 84 188 PHE A CA 1
ATOM 1477 C C . PHE A 1 188 ? -12.414 8.992 27.547 1 84 188 PHE A C 1
ATOM 1479 O O . PHE A 1 188 ? -11.305 8.594 27.891 1 84 188 PHE A O 1
ATOM 1486 N N . LEU A 1 189 ? -13.086 8.438 26.562 1 85.5 189 LEU A N 1
ATOM 1487 C CA . LEU A 1 189 ? -12.625 7.203 25.938 1 85.5 189 LEU A CA 1
ATOM 1488 C C . LEU A 1 189 ? -11.375 7.461 25.094 1 85.5 189 LEU A C 1
ATOM 1490 O O . LEU A 1 189 ? -10.617 6.531 24.797 1 85.5 189 LEU A O 1
ATOM 1494 N N . PHE A 1 190 ? -11.195 8.742 24.703 1 84.69 190 PHE A N 1
ATOM 1495 C CA . PHE A 1 190 ? -9.977 9.086 23.984 1 84.69 190 PHE A CA 1
ATOM 1496 C C . PHE A 1 190 ? -8.742 8.812 24.844 1 84.69 190 PHE A C 1
ATOM 1498 O O . PHE A 1 190 ? -7.66 8.547 24.312 1 84.69 190 PHE A O 1
ATOM 1505 N N . LEU A 1 191 ? -8.883 8.836 26.156 1 89.56 191 LEU A N 1
ATOM 1506 C CA . LEU A 1 191 ? -7.773 8.594 27.062 1 89.56 191 LEU A CA 1
ATOM 1507 C C . LEU A 1 191 ? -7.281 7.16 26.969 1 89.56 191 LEU A C 1
ATOM 1509 O O . LEU A 1 191 ? -6.098 6.887 27.172 1 89.56 191 LEU A O 1
ATOM 1513 N N . ILE A 1 192 ? -8.18 6.301 26.625 1 91.94 192 ILE A N 1
ATOM 1514 C CA . ILE A 1 192 ? -7.801 4.898 26.469 1 91.94 192 ILE A CA 1
ATOM 1515 C C . ILE A 1 192 ? -6.801 4.762 25.312 1 91.94 192 ILE A C 1
ATOM 1517 O O . ILE A 1 192 ? -5.82 4.023 25.422 1 91.94 192 ILE A O 1
ATOM 1521 N N . VAL A 1 193 ? -7.062 5.461 24.234 1 92.44 193 VAL A N 1
ATOM 1522 C CA . VAL A 1 193 ? -6.172 5.402 23.078 1 92.44 193 VAL A CA 1
ATOM 1523 C C . VAL A 1 193 ? -4.785 5.914 23.469 1 92.44 193 VAL A C 1
ATOM 1525 O O . VAL A 1 193 ? -3.771 5.32 23.109 1 92.44 193 VAL A O 1
ATOM 1528 N N . ILE A 1 194 ? -4.734 6.992 24.281 1 92.81 194 ILE A N 1
ATOM 1529 C CA . ILE A 1 194 ? -3.475 7.594 24.703 1 92.81 194 ILE A CA 1
ATOM 1530 C C . ILE A 1 194 ? -2.74 6.645 25.641 1 92.81 194 ILE A C 1
ATOM 1532 O O . ILE A 1 194 ? -1.544 6.395 25.484 1 92.81 194 ILE A O 1
ATOM 1536 N N . ILE A 1 195 ? -3.461 6.059 26.562 1 94.69 195 ILE A N 1
ATOM 1537 C CA . ILE A 1 195 ? -2.877 5.172 27.562 1 94.69 195 ILE A CA 1
ATOM 1538 C C . ILE A 1 195 ? -2.342 3.912 26.875 1 94.69 195 ILE A C 1
ATOM 1540 O O . ILE A 1 195 ? -1.215 3.486 27.141 1 94.69 195 ILE A O 1
ATOM 1544 N N . VAL A 1 196 ? -3.137 3.365 26.016 1 94.62 196 VAL A N 1
ATOM 1545 C CA . VAL A 1 196 ? -2.725 2.15 25.312 1 94.62 196 VAL A CA 1
ATOM 1546 C C . VAL A 1 196 ? -1.503 2.443 24.453 1 94.62 196 VAL A C 1
ATOM 1548 O O . VAL A 1 196 ? -0.592 1.617 24.359 1 94.62 196 VAL A O 1
ATOM 1551 N N . SER A 1 197 ? -1.541 3.566 23.797 1 94.38 197 SER A N 1
ATOM 1552 C CA . SER A 1 197 ? -0.394 3.959 22.984 1 94.38 197 SER A CA 1
ATOM 1553 C C . SER A 1 197 ? 0.877 4.035 23.828 1 94.38 197 SER A C 1
ATOM 1555 O O . SER A 1 197 ? 1.941 3.592 23.391 1 94.38 197 SER A O 1
ATOM 1557 N N . PHE A 1 198 ? 0.787 4.629 24.969 1 93.19 198 PHE A N 1
ATOM 1558 C CA . PHE A 1 198 ? 1.924 4.734 25.875 1 93.19 198 PHE A CA 1
ATOM 1559 C C . PHE A 1 198 ? 2.4 3.354 26.312 1 93.19 198 PHE A C 1
ATOM 1561 O O . PHE A 1 198 ? 3.605 3.096 26.359 1 93.19 198 PHE A O 1
ATOM 1568 N N . PHE A 1 199 ? 1.457 2.502 26.594 1 95.06 199 PHE A N 1
ATOM 1569 C CA . PHE A 1 199 ? 1.794 1.144 27 1 95.06 199 PHE A CA 1
ATOM 1570 C C . PHE A 1 199 ? 2.494 0.398 25.859 1 95.06 199 PHE A C 1
ATOM 1572 O O . PHE A 1 199 ? 3.467 -0.321 26.094 1 95.06 199 PHE A O 1
ATOM 1579 N N . ILE A 1 200 ? 1.972 0.54 24.688 1 94.44 200 ILE A N 1
ATOM 1580 C CA . ILE A 1 200 ? 2.578 -0.101 23.531 1 94.44 200 ILE A CA 1
ATOM 1581 C C . ILE A 1 200 ? 4.004 0.411 23.344 1 94.44 200 ILE A C 1
ATOM 1583 O O . ILE A 1 200 ? 4.918 -0.367 23.062 1 94.44 200 ILE A O 1
ATOM 1587 N N . TYR A 1 201 ? 4.215 1.713 23.484 1 92.75 201 TYR A N 1
ATOM 1588 C CA . TYR A 1 201 ? 5.543 2.301 23.375 1 92.75 201 TYR A CA 1
ATOM 1589 C C . TYR A 1 201 ? 6.504 1.676 24.375 1 92.75 201 TYR A C 1
ATOM 1591 O O . TYR A 1 201 ? 7.629 1.31 24.031 1 92.75 201 TYR A O 1
ATOM 1599 N N . ILE A 1 202 ? 6.098 1.497 25.609 1 92.56 202 ILE A N 1
ATOM 1600 C CA . ILE A 1 202 ? 6.934 0.948 26.672 1 92.56 202 ILE A CA 1
ATOM 1601 C C . ILE A 1 202 ? 7.289 -0.501 26.359 1 92.56 202 ILE A C 1
ATOM 1603 O O . ILE A 1 202 ? 8.453 -0.9 26.469 1 92.56 202 ILE A O 1
ATOM 1607 N N . VAL A 1 203 ? 6.316 -1.229 25.984 1 90.94 203 VAL A N 1
ATOM 1608 C CA . VAL A 1 203 ? 6.52 -2.645 25.688 1 90.94 203 VAL A CA 1
ATOM 1609 C C . VAL A 1 203 ? 7.48 -2.797 24.516 1 90.94 203 VAL A C 1
ATOM 1611 O O . VAL A 1 203 ? 8.43 -3.586 24.578 1 90.94 203 VAL A O 1
ATOM 1614 N N . LEU A 1 204 ? 7.227 -2.047 23.453 1 89.56 204 LEU A N 1
ATOM 1615 C CA . LEU A 1 204 ? 8.062 -2.154 22.266 1 89.56 204 LEU A CA 1
ATOM 1616 C C . LEU A 1 204 ? 9.469 -1.642 22.531 1 89.56 204 LEU A C 1
ATOM 1618 O O . LEU A 1 204 ? 10.445 -2.154 21.984 1 89.56 204 LEU A O 1
ATOM 1622 N N . SER A 1 205 ? 9.594 -0.616 23.328 1 87.62 205 SER A N 1
ATOM 1623 C CA . SER A 1 205 ? 10.898 -0.08 23.688 1 87.62 205 SER A CA 1
ATOM 1624 C C . SER A 1 205 ? 11.727 -1.104 24.469 1 87.62 205 SER A C 1
ATOM 1626 O O . SER A 1 205 ? 12.938 -1.197 24.281 1 87.62 205 SER A O 1
ATOM 1628 N N . LYS A 1 206 ? 11.109 -1.843 25.25 1 85.38 206 LYS A N 1
ATOM 1629 C CA . LYS A 1 206 ? 11.789 -2.883 26.016 1 85.38 206 LYS A CA 1
ATOM 1630 C C . LYS A 1 206 ? 12.18 -4.059 25.125 1 85.38 206 LYS A C 1
ATOM 1632 O O . LYS A 1 206 ? 13.242 -4.656 25.312 1 85.38 206 LYS A O 1
ATOM 1637 N N . LEU A 1 207 ? 11.336 -4.355 24.203 1 80.75 207 LEU A N 1
ATOM 1638 C CA . LEU A 1 207 ? 11.594 -5.477 23.312 1 80.75 207 LEU A CA 1
ATOM 1639 C C . LEU A 1 207 ? 12.719 -5.148 22.328 1 80.75 207 LEU A C 1
ATOM 1641 O O . LEU A 1 207 ? 13.484 -6.035 21.938 1 80.75 207 LEU A O 1
ATOM 1645 N N . GLN A 1 208 ? 12.664 -4 21.719 1 74.06 208 GLN A N 1
ATOM 1646 C CA . GLN A 1 208 ? 13.703 -3.578 20.781 1 74.06 208 GLN A CA 1
ATOM 1647 C C . GLN A 1 208 ? 15.086 -3.674 21.422 1 74.06 208 GLN A C 1
ATOM 1649 O O . GLN A 1 208 ? 16.078 -3.967 20.734 1 74.06 208 GLN A O 1
ATOM 1654 N N . GLY A 1 209 ? 15.156 -3.26 22.531 1 61.66 209 GLY A N 1
ATOM 1655 C CA . GLY A 1 209 ? 16.422 -3.41 23.234 1 61.66 209 GLY A CA 1
ATOM 1656 C C . GLY A 1 209 ? 16.906 -4.848 23.312 1 61.66 209 GLY A C 1
ATOM 1657 O O . GLY A 1 209 ? 18.094 -5.121 23.156 1 61.66 209 GLY A O 1
ATOM 1658 N N . LYS A 1 210 ? 16 -5.66 23.281 1 61.53 210 LYS A N 1
ATOM 1659 C CA . LYS A 1 210 ? 16.359 -7.062 23.438 1 61.53 210 LYS A CA 1
ATOM 1660 C C . LYS A 1 210 ? 16.547 -7.75 22.094 1 61.53 210 LYS A C 1
ATOM 1662 O O . LYS A 1 210 ? 17.422 -8.602 21.938 1 61.53 210 LYS A O 1
ATOM 1667 N N . TYR A 1 211 ? 15.641 -7.395 21.141 1 58.88 211 TYR A N 1
ATOM 1668 C CA . TYR A 1 211 ? 15.648 -8.102 19.875 1 58.88 211 TYR A CA 1
ATOM 1669 C C . TYR A 1 211 ? 16.062 -7.176 18.734 1 58.88 211 TYR A C 1
ATOM 1671 O O . TYR A 1 211 ? 15.57 -6.051 18.625 1 58.88 211 TYR A O 1
ATOM 1679 N N . ASP A 1 212 ? 17.203 -6.996 18.422 1 55.62 212 ASP A N 1
ATOM 1680 C CA . ASP A 1 212 ? 17.672 -6.141 17.328 1 55.62 212 ASP A CA 1
ATOM 1681 C C . ASP A 1 212 ? 16.797 -6.309 16.094 1 55.62 212 ASP A C 1
ATOM 1683 O O . ASP A 1 212 ? 17.062 -7.16 15.242 1 55.62 212 ASP A O 1
ATOM 1687 N N . PHE A 1 213 ? 15.711 -5.625 16.094 1 55.5 213 PHE A N 1
ATOM 1688 C CA . PHE A 1 213 ? 14.781 -5.691 14.969 1 55.5 213 PHE A CA 1
ATOM 1689 C C . PHE A 1 213 ? 15.484 -5.336 13.664 1 55.5 213 PHE A C 1
ATOM 1691 O O . PHE A 1 213 ? 15.062 -5.77 12.586 1 55.5 213 PHE A O 1
ATOM 1698 N N . ALA A 1 214 ? 16.516 -4.555 13.781 1 51.72 214 ALA A N 1
ATOM 1699 C CA . ALA A 1 214 ? 17.281 -4.191 12.594 1 51.72 214 ALA A CA 1
ATOM 1700 C C . ALA A 1 214 ? 17.938 -5.414 11.969 1 51.72 214 ALA A C 1
ATOM 1702 O O . ALA A 1 214 ? 18.156 -5.465 10.75 1 51.72 214 ALA A O 1
ATOM 1703 N N . THR A 1 215 ? 18.266 -6.32 12.812 1 49.53 215 THR A N 1
ATOM 1704 C CA . THR A 1 215 ? 18.906 -7.523 12.305 1 49.53 215 THR A CA 1
ATOM 1705 C C . THR A 1 215 ? 17.875 -8.484 11.727 1 49.53 215 THR A C 1
ATOM 1707 O O . THR A 1 215 ? 18.203 -9.336 10.898 1 49.53 215 THR A O 1
ATOM 1710 N N . LEU A 1 216 ? 16.734 -8.336 12.273 1 52.16 216 LEU A N 1
ATOM 1711 C CA . LEU A 1 216 ? 15.703 -9.25 11.805 1 52.16 216 LEU A CA 1
ATOM 1712 C C . LEU A 1 216 ? 15.172 -8.828 10.445 1 52.16 216 LEU A C 1
ATOM 1714 O O . LEU A 1 216 ? 14.461 -9.586 9.781 1 52.16 216 LEU A O 1
ATOM 1718 N N . ALA A 1 217 ? 15.445 -7.57 10.188 1 50 217 ALA A N 1
ATOM 1719 C CA . ALA A 1 217 ? 15.023 -7.07 8.875 1 50 217 ALA A CA 1
ATOM 1720 C C . ALA A 1 217 ? 15.727 -7.82 7.75 1 50 217 ALA A C 1
ATOM 1722 O O . ALA A 1 217 ? 16.828 -7.449 7.344 1 50 217 ALA A O 1
ATOM 1723 N N . THR A 1 218 ? 15.391 -9.234 7.766 1 51.25 218 THR A N 1
ATOM 1724 C CA . THR A 1 218 ? 15.875 -9.961 6.59 1 51.25 218 THR A CA 1
ATOM 1725 C C . THR A 1 218 ? 15.352 -9.312 5.309 1 51.25 218 THR A C 1
ATOM 1727 O O . THR A 1 218 ? 14.219 -8.836 5.266 1 51.25 218 THR A O 1
ATOM 1730 N N . ASN A 1 219 ? 16.141 -8.922 4.406 1 54.75 219 ASN A N 1
ATOM 1731 C CA . ASN A 1 219 ? 16.109 -8.055 3.232 1 54.75 219 ASN A CA 1
ATOM 1732 C C . ASN A 1 219 ? 14.852 -8.273 2.398 1 54.75 219 ASN A C 1
ATOM 1734 O O . ASN A 1 219 ? 14.32 -7.332 1.808 1 54.75 219 ASN A O 1
ATOM 1738 N N . ASN A 1 220 ? 14.148 -9.469 2.557 1 62.31 220 ASN A N 1
ATOM 1739 C CA . ASN A 1 220 ? 13.148 -9.656 1.511 1 62.31 220 ASN A CA 1
ATOM 1740 C C . ASN A 1 220 ? 11.727 -9.531 2.061 1 62.31 220 ASN A C 1
ATOM 1742 O O . ASN A 1 220 ? 10.758 -9.57 1.303 1 62.31 220 ASN A O 1
ATOM 1746 N N . THR A 1 221 ? 11.656 -9.211 3.266 1 69.81 221 THR A N 1
ATOM 1747 C CA . THR A 1 221 ? 10.297 -9.25 3.785 1 69.81 221 THR A CA 1
ATOM 1748 C C . THR A 1 221 ? 9.805 -7.84 4.105 1 69.81 221 THR A C 1
ATOM 1750 O O . THR A 1 221 ? 8.609 -7.629 4.34 1 69.81 221 THR A O 1
ATOM 1753 N N . HIS A 1 222 ? 10.594 -6.863 3.992 1 82.5 222 HIS A N 1
ATOM 1754 C CA . HIS A 1 222 ? 10.211 -5.504 4.355 1 82.5 222 HIS A CA 1
ATOM 1755 C C . HIS A 1 222 ? 9.453 -5.477 5.68 1 82.5 222 HIS A C 1
ATOM 1757 O O . HIS A 1 222 ? 8.359 -4.906 5.762 1 82.5 222 HIS A O 1
ATOM 1763 N N . LEU A 1 223 ? 10.055 -6.035 6.699 1 86.94 223 LEU A N 1
ATOM 1764 C CA . LEU A 1 223 ? 9.445 -6.246 8.008 1 86.94 223 LEU A CA 1
ATOM 1765 C C . LEU A 1 223 ? 9.086 -4.918 8.664 1 86.94 223 LEU A C 1
ATOM 1767 O O . LEU A 1 223 ? 8.094 -4.836 9.398 1 86.94 223 LEU A O 1
ATOM 1771 N N . GLU A 1 224 ? 9.859 -3.881 8.406 1 87 224 GLU A N 1
ATOM 1772 C CA . GLU A 1 224 ? 9.594 -2.566 8.984 1 87 224 GLU A CA 1
ATOM 1773 C C . GLU A 1 224 ? 8.242 -2.025 8.516 1 87 224 GLU A C 1
ATOM 1775 O O . GLU A 1 224 ? 7.512 -1.409 9.289 1 87 224 GLU A O 1
ATOM 1780 N N . VAL A 1 225 ? 7.973 -2.24 7.273 1 92.44 225 VAL A N 1
ATOM 1781 C CA . VAL A 1 225 ? 6.703 -1.796 6.707 1 92.44 225 VAL A CA 1
ATOM 1782 C C . VAL A 1 225 ? 5.555 -2.582 7.332 1 92.44 225 VAL A C 1
ATOM 1784 O O . VAL A 1 225 ? 4.512 -2.014 7.664 1 92.44 225 VAL A O 1
ATOM 1787 N N . ARG A 1 226 ? 5.738 -3.869 7.5 1 93.56 226 ARG A N 1
ATOM 1788 C CA . ARG A 1 226 ? 4.734 -4.715 8.141 1 93.56 226 ARG A CA 1
ATOM 1789 C C . ARG A 1 226 ? 4.484 -4.277 9.578 1 93.56 226 ARG A C 1
ATOM 1791 O O . ARG A 1 226 ? 3.344 -4.285 10.047 1 93.56 226 ARG A O 1
ATOM 1798 N N . ALA A 1 227 ? 5.547 -3.939 10.258 1 91.75 227 ALA A N 1
ATOM 1799 C CA . ALA A 1 227 ? 5.434 -3.455 11.633 1 91.75 227 ALA A CA 1
ATOM 1800 C C . ALA A 1 227 ? 4.633 -2.158 11.695 1 91.75 227 ALA A C 1
ATOM 1802 O O . ALA A 1 227 ? 3.82 -1.964 12.602 1 91.75 227 ALA A O 1
ATOM 1803 N N . ALA A 1 228 ? 4.926 -1.29 10.781 1 93.94 228 ALA A N 1
ATOM 1804 C CA . ALA A 1 228 ? 4.207 -0.022 10.719 1 93.94 228 ALA A CA 1
ATOM 1805 C C . ALA A 1 228 ? 2.705 -0.251 10.555 1 93.94 228 ALA A C 1
ATOM 1807 O O . ALA A 1 228 ? 1.897 0.327 11.281 1 93.94 228 ALA A O 1
ATOM 1808 N N . PHE A 1 229 ? 2.336 -1.123 9.617 1 95.75 229 PHE A N 1
ATOM 1809 C CA . PHE A 1 229 ? 0.926 -1.406 9.383 1 95.75 229 PHE A CA 1
ATOM 1810 C C . PHE A 1 229 ? 0.291 -2.055 10.609 1 95.75 229 PHE A C 1
ATOM 1812 O O . PHE A 1 229 ? -0.853 -1.752 10.953 1 95.75 229 PHE A O 1
ATOM 1819 N N . ALA A 1 230 ? 0.985 -2.971 11.219 1 95.44 230 ALA A N 1
ATOM 1820 C CA . ALA A 1 230 ? 0.475 -3.615 12.422 1 95.44 230 ALA A CA 1
ATOM 1821 C C . ALA A 1 230 ? 0.195 -2.59 13.516 1 95.44 230 ALA A C 1
ATOM 1823 O O . ALA A 1 230 ? -0.848 -2.643 14.172 1 95.44 230 ALA A O 1
ATOM 1824 N N . LEU A 1 231 ? 1.109 -1.695 13.688 1 95.25 231 LEU A N 1
ATOM 1825 C CA . LEU A 1 231 ? 0.968 -0.669 14.711 1 95.25 231 LEU A CA 1
ATOM 1826 C C . LEU A 1 231 ? -0.178 0.28 14.375 1 95.25 231 LEU A C 1
ATOM 1828 O O . LEU A 1 231 ? -0.989 0.611 15.25 1 95.25 231 LEU A O 1
ATOM 1832 N N . ILE A 1 232 ? -0.256 0.752 13.125 1 96.25 232 ILE A N 1
ATOM 1833 C CA . ILE A 1 232 ? -1.327 1.632 12.672 1 96.25 232 ILE A CA 1
ATOM 1834 C C . ILE A 1 232 ? -2.68 0.976 12.938 1 96.25 232 ILE A C 1
ATOM 1836 O O . ILE A 1 232 ? -3.559 1.577 13.555 1 96.25 232 ILE A O 1
ATOM 1840 N N . LEU A 1 233 ? -2.818 -0.261 12.469 1 96.56 233 LEU A N 1
ATOM 1841 C CA . LEU A 1 233 ? -4.113 -0.927 12.539 1 96.56 233 LEU A CA 1
ATOM 1842 C C . LEU A 1 233 ? -4.477 -1.268 13.977 1 96.56 233 LEU A C 1
ATOM 1844 O O . LEU A 1 233 ? -5.656 -1.278 14.344 1 96.56 233 LEU A O 1
ATOM 1848 N N . THR A 1 234 ? -3.506 -1.512 14.828 1 96.38 234 THR A N 1
ATOM 1849 C CA . THR A 1 234 ? -3.773 -1.738 16.25 1 96.38 234 THR A CA 1
ATOM 1850 C C . THR A 1 234 ? -4.41 -0.504 16.875 1 96.38 234 THR A C 1
ATOM 1852 O O . THR A 1 234 ? -5.469 -0.595 17.5 1 96.38 234 THR A O 1
ATOM 1855 N N . LEU A 1 235 ? -3.809 0.577 16.656 1 95.5 235 LEU A N 1
ATOM 1856 C CA . LEU A 1 235 ? -4.285 1.792 17.297 1 95.5 235 LEU A CA 1
ATOM 1857 C C . LEU A 1 235 ? -5.535 2.326 16.609 1 95.5 235 LEU A C 1
ATOM 1859 O O . LEU A 1 235 ? -6.41 2.906 17.25 1 95.5 235 LEU A O 1
ATOM 1863 N N . VAL A 1 236 ? -5.637 2.129 15.289 1 94.62 236 VAL A N 1
ATOM 1864 C CA . VAL A 1 236 ? -6.848 2.486 14.562 1 94.62 236 VAL A CA 1
ATOM 1865 C C . VAL A 1 236 ? -8.031 1.673 15.086 1 94.62 236 VAL A C 1
ATOM 1867 O O . VAL A 1 236 ? -9.117 2.209 15.289 1 94.62 236 VAL A O 1
ATOM 1870 N N . THR A 1 237 ? -7.82 0.372 15.305 1 95.06 237 THR A N 1
ATOM 1871 C CA . THR A 1 237 ? -8.875 -0.501 15.805 1 95.06 237 THR A CA 1
ATOM 1872 C C . THR A 1 237 ? -9.32 -0.075 17.203 1 95.06 237 THR A C 1
ATOM 1874 O O . THR A 1 237 ? -10.516 -0.008 17.484 1 95.06 237 THR A O 1
ATOM 1877 N N . ILE A 1 238 ? -8.414 0.244 18.031 1 94.44 238 ILE A N 1
ATOM 1878 C CA . ILE A 1 238 ? -8.734 0.684 19.391 1 94.44 238 ILE A CA 1
ATOM 1879 C C . ILE A 1 238 ? -9.492 2.008 19.328 1 94.44 238 ILE A C 1
ATOM 1881 O O . ILE A 1 238 ? -10.477 2.195 20.047 1 94.44 238 ILE A O 1
ATOM 1885 N N . SER A 1 239 ? -9.008 2.92 18.484 1 91.69 239 SER A N 1
ATOM 1886 C CA . SER A 1 239 ? -9.695 4.195 18.328 1 91.69 239 SER A CA 1
ATOM 1887 C C . SER A 1 239 ? -11.133 3.99 17.844 1 91.69 239 SER A C 1
ATOM 1889 O O . SER A 1 239 ? -12.055 4.625 18.359 1 91.69 239 SER A O 1
ATOM 1891 N N . ASN A 1 240 ? -11.242 3.119 16.875 1 90.5 240 ASN A N 1
ATOM 1892 C CA . ASN A 1 240 ? -12.562 2.834 16.328 1 90.5 240 ASN A CA 1
ATOM 1893 C C . ASN A 1 240 ? -13.492 2.236 17.375 1 90.5 240 ASN A C 1
ATOM 1895 O O . ASN A 1 240 ? -14.664 2.605 17.469 1 90.5 240 ASN A O 1
ATOM 1899 N N . LYS A 1 241 ? -13.047 1.359 18.188 1 90.19 241 LYS A N 1
ATOM 1900 C CA . LYS A 1 241 ? -13.844 0.688 19.219 1 90.19 241 LYS A CA 1
ATOM 1901 C C . LYS A 1 241 ? -14.227 1.651 20.344 1 90.19 241 LYS A C 1
ATOM 1903 O O . LYS A 1 241 ? -15.281 1.514 20.953 1 90.19 241 LYS A O 1
ATOM 1908 N N . THR A 1 242 ? -13.375 2.623 20.609 1 88.88 242 THR A N 1
ATOM 1909 C CA . THR A 1 242 ? -13.633 3.588 21.672 1 88.88 242 THR A CA 1
ATOM 1910 C C . THR A 1 242 ? -14.453 4.762 21.141 1 88.88 242 THR A C 1
ATOM 1912 O O . THR A 1 242 ? -14.852 5.645 21.906 1 88.88 242 THR A O 1
ATOM 1915 N N . GLY A 1 243 ? -14.656 4.812 19.844 1 83.38 243 GLY A N 1
ATOM 1916 C CA . GLY A 1 243 ? -15.422 5.898 19.266 1 83.38 243 GLY A CA 1
ATOM 1917 C C . GLY A 1 243 ? -14.594 7.145 19 1 83.38 243 GLY A C 1
ATOM 1918 O O . GLY A 1 243 ? -15.141 8.219 18.75 1 83.38 243 GLY A O 1
ATOM 1919 N N . THR A 1 244 ? -13.367 7.012 19.219 1 83 244 THR A N 1
ATOM 1920 C CA . THR A 1 244 ? -12.453 8.117 18.938 1 83 244 THR A CA 1
ATOM 1921 C C . THR A 1 244 ? -12.086 8.148 17.453 1 83 244 THR A C 1
ATOM 1923 O O . THR A 1 244 ? -12.18 7.129 16.766 1 83 244 THR A O 1
ATOM 1926 N N . GLU A 1 245 ? -11.75 9.336 16.984 1 84.56 245 GLU A N 1
ATOM 1927 C CA . GLU A 1 245 ? -11.32 9.477 15.586 1 84.56 245 GLU A CA 1
ATOM 1928 C C . GLU A 1 245 ? -10.062 8.656 15.312 1 84.56 245 GLU A C 1
ATOM 1930 O O . GLU A 1 245 ? -9.102 8.711 16.094 1 84.56 245 GLU A O 1
ATOM 1935 N N . ILE A 1 246 ? -10.016 7.941 14.234 1 89.5 246 ILE A N 1
ATOM 1936 C CA . ILE A 1 246 ? -8.922 7.039 13.898 1 89.5 246 ILE A CA 1
ATOM 1937 C C . ILE A 1 246 ? -7.641 7.844 13.672 1 89.5 246 ILE A C 1
ATOM 1939 O O . ILE A 1 246 ? -6.535 7.328 13.859 1 89.5 246 ILE A O 1
ATOM 1943 N N . ALA A 1 247 ? -7.781 9.117 13.344 1 89.94 247 ALA A N 1
ATOM 1944 C CA . ALA A 1 247 ? -6.645 9.992 13.094 1 89.94 247 ALA A CA 1
ATOM 1945 C C . ALA A 1 247 ? -5.742 10.094 14.32 1 89.94 247 ALA A C 1
ATOM 1947 O O . ALA A 1 247 ? -4.516 10.133 14.195 1 89.94 247 ALA A O 1
ATOM 1948 N N . LEU A 1 248 ? -6.32 10.164 15.484 1 90.5 248 LEU A N 1
ATOM 1949 C CA . LEU A 1 248 ? -5.547 10.266 16.719 1 90.5 248 LEU A CA 1
ATOM 1950 C C . LEU A 1 248 ? -4.695 9.016 16.922 1 90.5 248 LEU A C 1
ATOM 1952 O O . LEU A 1 248 ? -3.5 9.109 17.203 1 90.5 248 LEU A O 1
ATOM 1956 N N . GLY A 1 249 ? -5.309 7.867 16.828 1 93.25 249 GLY A N 1
ATOM 1957 C CA . GLY A 1 249 ? -4.574 6.621 16.984 1 93.25 249 GLY A CA 1
ATOM 1958 C C . GLY A 1 249 ? -3.436 6.473 15.992 1 93.25 249 GLY A C 1
ATOM 1959 O O . GLY A 1 249 ? -2.33 6.074 16.359 1 93.25 249 GLY A O 1
ATOM 1960 N N . SER A 1 250 ? -3.697 6.707 14.773 1 94.69 250 SER A N 1
ATOM 1961 C CA . SER A 1 250 ? -2.684 6.562 13.734 1 94.69 250 SER A CA 1
ATOM 1962 C C . SER A 1 250 ? -1.537 7.547 13.945 1 94.69 250 SER A C 1
ATOM 1964 O O . SER A 1 250 ? -0.374 7.211 13.711 1 94.69 250 SER A O 1
ATOM 1966 N N . PHE A 1 251 ? -1.8 8.766 14.336 1 93.12 251 PHE A N 1
ATOM 1967 C CA . PHE A 1 251 ? -0.772 9.75 14.641 1 93.12 251 PHE A CA 1
ATOM 1968 C C . PHE A 1 251 ? 0.146 9.258 15.75 1 93.12 251 PHE A C 1
ATOM 1970 O O . PHE A 1 251 ? 1.37 9.344 15.641 1 93.12 251 PHE A O 1
ATOM 1977 N N . LEU A 1 252 ? -0.469 8.766 16.812 1 94.5 252 LEU A N 1
ATOM 1978 C CA . LEU A 1 252 ? 0.308 8.25 17.938 1 94.5 252 LEU A CA 1
ATOM 1979 C C . LEU A 1 252 ? 1.182 7.078 17.5 1 94.5 252 LEU A C 1
ATOM 1981 O O . LEU A 1 252 ? 2.303 6.918 17.984 1 94.5 252 LEU A O 1
ATOM 1985 N N . ALA A 1 253 ? 0.64 6.23 16.609 1 95.81 253 ALA A N 1
ATOM 1986 C CA . ALA A 1 253 ? 1.448 5.152 16.047 1 95.81 253 ALA A CA 1
ATOM 1987 C C . ALA A 1 253 ? 2.699 5.699 15.367 1 95.81 253 ALA A C 1
ATOM 1989 O O . ALA A 1 253 ? 3.785 5.129 15.492 1 95.81 253 ALA A O 1
ATOM 1990 N N . GLY A 1 254 ? 2.521 6.789 14.609 1 94.44 254 GLY A N 1
ATOM 1991 C CA . GLY A 1 254 ? 3.658 7.434 13.969 1 94.44 254 GLY A CA 1
ATOM 1992 C C . GLY A 1 254 ? 4.688 7.953 14.953 1 94.44 254 GLY A C 1
ATOM 1993 O O . GLY A 1 254 ? 5.891 7.773 14.758 1 94.44 254 GLY A O 1
ATOM 1994 N N . VAL A 1 255 ? 4.242 8.531 16.016 1 92.38 255 VAL A N 1
ATOM 1995 C CA . VAL A 1 255 ? 5.125 9.062 17.047 1 92.38 255 VAL A CA 1
ATOM 1996 C C . VAL A 1 255 ? 5.898 7.926 17.703 1 92.38 255 VAL A C 1
ATOM 1998 O O . VAL A 1 255 ? 7.113 8.023 17.906 1 92.38 255 VAL A O 1
ATOM 2001 N N . ILE A 1 256 ? 5.203 6.855 18.016 1 92.75 256 ILE A N 1
ATOM 2002 C CA . ILE A 1 256 ? 5.832 5.688 18.609 1 92.75 256 ILE A CA 1
ATOM 2003 C C . ILE A 1 256 ? 6.914 5.145 17.688 1 92.75 256 ILE A C 1
ATOM 2005 O O . ILE A 1 256 ? 8.031 4.848 18.125 1 92.75 256 ILE A O 1
ATOM 2009 N N . PHE A 1 257 ? 6.539 5.07 16.484 1 89.06 257 PHE A N 1
ATOM 2010 C CA . PHE A 1 257 ? 7.438 4.488 15.492 1 89.06 257 PHE A CA 1
ATOM 2011 C C . PHE A 1 257 ? 8.719 5.305 15.383 1 89.06 257 PHE A C 1
ATOM 2013 O O . PHE A 1 257 ? 9.812 4.746 15.273 1 89.06 257 PHE A O 1
ATOM 2020 N N . THR A 1 258 ? 8.625 6.594 15.359 1 86.5 258 THR A N 1
ATOM 2021 C CA . THR A 1 258 ? 9.789 7.465 15.266 1 86.5 258 THR A CA 1
ATOM 2022 C C . THR A 1 258 ? 10.633 7.383 16.531 1 86.5 258 THR A C 1
ATOM 2024 O O . THR A 1 258 ? 11.859 7.449 16.484 1 86.5 258 THR A O 1
ATOM 2027 N N . LEU A 1 259 ? 10.031 7.266 17.656 1 86.75 259 LEU A N 1
ATOM 2028 C CA . LEU A 1 259 ? 10.727 7.172 18.938 1 86.75 259 LEU A CA 1
ATOM 2029 C C . LEU A 1 259 ? 11.523 5.871 19.016 1 86.75 259 LEU A C 1
ATOM 2031 O O . LEU A 1 259 ? 12.578 5.824 19.656 1 86.75 259 LEU A O 1
ATOM 2035 N N . LEU A 1 260 ? 11.039 4.871 18.375 1 85.94 260 LEU A N 1
ATOM 2036 C CA . LEU A 1 260 ? 11.633 3.543 18.469 1 85.94 260 LEU A CA 1
ATOM 2037 C C . LEU A 1 260 ? 12.734 3.365 17.438 1 85.94 260 LEU A C 1
ATOM 2039 O O . LEU A 1 260 ? 13.57 2.465 17.562 1 85.94 260 LEU A O 1
ATOM 2043 N N . THR A 1 261 ? 12.664 4.094 16.422 1 79.06 261 THR A N 1
ATOM 2044 C CA . THR A 1 261 ? 13.625 3.939 15.328 1 79.06 261 THR A CA 1
ATOM 2045 C C . THR A 1 261 ? 14.867 4.793 15.578 1 79.06 261 THR A C 1
ATOM 2047 O O . THR A 1 261 ? 14.758 5.957 15.977 1 79.06 261 THR A O 1
ATOM 2050 N N . ASP A 1 262 ? 15.938 4.199 15.281 1 70.69 262 ASP A N 1
ATOM 2051 C CA . ASP A 1 262 ? 17.188 4.93 15.398 1 70.69 262 ASP A CA 1
ATOM 2052 C C . ASP A 1 262 ? 17.297 6.031 14.344 1 70.69 262 ASP A C 1
ATOM 2054 O O . ASP A 1 262 ? 16.875 5.84 13.203 1 70.69 262 ASP A O 1
ATOM 2058 N N . LYS A 1 263 ? 17.906 7.094 14.703 1 67 263 LYS A N 1
ATOM 2059 C CA . LYS A 1 263 ? 18.016 8.258 13.836 1 67 263 LYS A CA 1
ATOM 2060 C C . LYS A 1 263 ? 18.672 7.891 12.508 1 67 263 LYS A C 1
ATOM 2062 O O . LYS A 1 263 ? 18.312 8.43 11.461 1 67 263 LYS A O 1
ATOM 2067 N N . SER A 1 264 ? 19.531 6.926 12.523 1 62.59 264 SER A N 1
ATOM 2068 C CA . SER A 1 264 ? 20.297 6.547 11.336 1 62.59 264 SER A CA 1
ATOM 2069 C C . SER A 1 264 ? 19.406 5.824 10.32 1 62.59 264 SER A C 1
ATOM 2071 O O . SER A 1 264 ? 19.688 5.844 9.117 1 62.59 264 SER A O 1
ATOM 2073 N N . HIS A 1 265 ? 18.344 5.227 10.789 1 68.25 265 HIS A N 1
ATOM 2074 C CA . HIS A 1 265 ? 17.484 4.434 9.906 1 68.25 265 HIS A CA 1
ATOM 2075 C C . HIS A 1 265 ? 16.156 5.125 9.656 1 68.25 265 HIS A C 1
ATOM 2077 O O . HIS A 1 265 ? 15.344 4.652 8.859 1 68.25 265 HIS A O 1
ATOM 2083 N N . GLU A 1 266 ? 16.016 6.203 10.25 1 76.06 266 GLU A N 1
ATOM 2084 C CA . GLU A 1 266 ? 14.734 6.895 10.234 1 76.06 266 GLU A CA 1
ATOM 2085 C C . GLU A 1 266 ? 14.383 7.375 8.828 1 76.06 266 GLU A C 1
ATOM 2087 O O . GLU A 1 266 ? 13.25 7.211 8.375 1 76.06 266 GLU A O 1
ATOM 2092 N N . GLU A 1 267 ? 15.375 7.895 8.172 1 76 267 GLU A N 1
ATOM 2093 C CA . GLU A 1 267 ? 15.102 8.477 6.859 1 76 267 GLU A CA 1
ATOM 2094 C C . GLU A 1 267 ? 14.766 7.402 5.836 1 76 267 GLU A C 1
ATOM 2096 O O . GLU A 1 267 ? 13.898 7.598 4.98 1 76 267 GLU A O 1
ATOM 2101 N N . ASP A 1 268 ? 15.469 6.324 5.945 1 76.38 268 ASP A N 1
ATOM 2102 C CA . ASP A 1 268 ? 15.195 5.199 5.051 1 76.38 268 ASP A CA 1
ATOM 2103 C C . ASP A 1 268 ? 13.789 4.652 5.281 1 76.38 268 ASP A C 1
ATOM 2105 O O . ASP A 1 268 ? 13.07 4.352 4.324 1 76.38 268 ASP A O 1
ATOM 2109 N N . LEU A 1 269 ? 13.484 4.559 6.461 1 82.19 269 LEU A N 1
ATOM 2110 C CA . LEU A 1 269 ? 12.164 4.055 6.828 1 82.19 269 LEU A CA 1
ATOM 2111 C C . LEU A 1 269 ? 11.07 5.008 6.355 1 82.19 269 LEU A C 1
ATOM 2113 O O . LEU A 1 269 ? 10.062 4.574 5.785 1 82.19 269 LEU A O 1
ATOM 2117 N N . LYS A 1 270 ? 11.32 6.258 6.566 1 86.12 270 LYS A N 1
ATOM 2118 C CA . LYS A 1 270 ? 10.359 7.266 6.125 1 86.12 270 LYS A CA 1
ATOM 2119 C C . LYS A 1 270 ? 10.164 7.219 4.613 1 86.12 270 LYS A C 1
ATOM 2121 O O . LYS A 1 270 ? 9.047 7.371 4.121 1 86.12 270 LYS A O 1
ATOM 2126 N N . TYR A 1 271 ? 11.219 6.965 3.984 1 84.44 271 TYR A N 1
ATOM 2127 C CA . TYR A 1 271 ? 11.164 6.883 2.529 1 84.44 271 TYR A CA 1
ATOM 2128 C C . TYR A 1 271 ? 10.312 5.703 2.084 1 84.44 271 TYR A C 1
ATOM 2130 O O . TYR A 1 271 ? 9.445 5.844 1.215 1 84.44 271 TYR A O 1
ATOM 2138 N N . LYS A 1 272 ? 10.516 4.586 2.637 1 87.06 272 LYS A N 1
ATOM 2139 C CA . LYS A 1 272 ? 9.75 3.385 2.312 1 87.06 272 LYS A CA 1
ATOM 2140 C C . LYS A 1 272 ? 8.266 3.598 2.564 1 87.06 272 LYS A C 1
ATOM 2142 O O . LYS A 1 272 ? 7.426 3.221 1.739 1 87.06 272 LYS A O 1
ATOM 2147 N N . LEU A 1 273 ? 8.039 4.176 3.643 1 92.94 273 LEU A N 1
ATOM 2148 C CA . LEU A 1 273 ? 6.648 4.387 4.031 1 92.94 273 LEU A CA 1
ATOM 2149 C C . LEU A 1 273 ? 6 5.465 3.17 1 92.94 273 LEU A C 1
ATOM 2151 O O . LEU A 1 273 ? 4.805 5.398 2.875 1 92.94 273 LEU A O 1
ATOM 2155 N N . ASP A 1 274 ? 6.816 6.434 2.721 1 90.94 274 ASP A N 1
ATOM 2156 C CA . ASP A 1 274 ? 6.316 7.477 1.829 1 90.94 274 ASP A CA 1
ATOM 2157 C C . ASP A 1 274 ? 5.855 6.887 0.497 1 90.94 274 ASP A C 1
ATOM 2159 O O . ASP A 1 274 ? 4.867 7.344 -0.08 1 90.94 274 ASP A O 1
ATOM 2163 N N . ILE A 1 275 ? 6.566 5.934 0.067 1 91.06 275 ILE A N 1
ATOM 2164 C CA . ILE A 1 275 ? 6.266 5.297 -1.21 1 91.06 275 ILE A CA 1
ATOM 2165 C C . ILE A 1 275 ? 4.855 4.719 -1.178 1 91.06 275 ILE A C 1
ATOM 2167 O O . ILE A 1 275 ? 4.066 4.93 -2.104 1 91.06 275 ILE A O 1
ATOM 2171 N N . ILE A 1 276 ? 4.488 4.098 -0.146 1 94.44 276 ILE A N 1
ATOM 2172 C CA . ILE A 1 276 ? 3.188 3.453 -0.007 1 94.44 276 ILE A CA 1
ATOM 2173 C C . ILE A 1 276 ? 2.1 4.516 0.135 1 94.44 276 ILE A C 1
ATOM 2175 O O . ILE A 1 276 ? 1.057 4.434 -0.517 1 94.44 276 ILE A O 1
ATOM 2179 N N . GLY A 1 277 ? 2.355 5.449 0.962 1 94.5 277 GLY A N 1
ATOM 2180 C CA . GLY A 1 277 ? 1.369 6.48 1.238 1 94.5 277 GLY A CA 1
ATOM 2181 C C . GLY A 1 277 ? 1.076 7.363 0.039 1 94.5 277 GLY A C 1
ATOM 2182 O O . GLY A 1 277 ? -0.055 7.398 -0.45 1 94.5 277 GLY A O 1
ATOM 2183 N N . TYR A 1 278 ? 2.092 7.957 -0.476 1 92.31 278 TYR A N 1
ATOM 2184 C CA . TYR A 1 278 ? 1.91 8.953 -1.53 1 92.31 278 TYR A CA 1
ATOM 2185 C C . TYR A 1 278 ? 1.762 8.281 -2.891 1 92.31 278 TYR A C 1
ATOM 2187 O O . TYR A 1 278 ? 1.248 8.883 -3.836 1 92.31 278 TYR A O 1
ATOM 2195 N N . GLY A 1 279 ? 2.107 7.09 -2.947 1 92.5 279 GLY A N 1
ATOM 2196 C CA . GLY A 1 279 ? 1.995 6.363 -4.203 1 92.5 279 GLY A CA 1
ATOM 2197 C C . GLY A 1 279 ? 0.621 5.758 -4.418 1 92.5 279 GLY A C 1
ATOM 2198 O O . GLY A 1 279 ? 0.227 5.488 -5.555 1 92.5 279 GLY A O 1
ATOM 2199 N N . PHE A 1 280 ? -0.078 5.57 -3.311 1 94.12 280 PHE A N 1
ATOM 2200 C CA . PHE A 1 280 ? -1.31 4.816 -3.516 1 94.12 280 PHE A CA 1
ATOM 2201 C C . PHE A 1 280 ? -2.396 5.285 -2.555 1 94.12 280 PHE A C 1
ATOM 2203 O O . PHE A 1 280 ? -3.412 5.84 -2.979 1 94.12 280 PHE A O 1
ATOM 2210 N N . LEU A 1 281 ? -2.236 5.301 -1.29 1 95.31 281 LEU A N 1
ATOM 2211 C CA . LEU A 1 281 ? -3.279 5.453 -0.283 1 95.31 281 LEU A CA 1
ATOM 2212 C C . LEU A 1 281 ? -3.709 6.91 -0.165 1 95.31 281 LEU A C 1
ATOM 2214 O O . LEU A 1 281 ? -4.902 7.219 -0.215 1 95.31 281 LEU A O 1
ATOM 2218 N N . ILE A 1 282 ? -2.785 7.832 -0.062 1 94.75 282 ILE A N 1
ATOM 2219 C CA . ILE A 1 282 ? -3.061 9.234 0.25 1 94.75 282 ILE A CA 1
ATOM 2220 C C . ILE A 1 282 ? -3.818 9.875 -0.907 1 94.75 282 ILE A C 1
ATOM 2222 O O . ILE A 1 282 ? -4.801 10.594 -0.692 1 94.75 282 ILE A O 1
ATOM 2226 N N . PRO A 1 283 ? -3.436 9.578 -2.15 1 94.94 283 PRO A N 1
ATOM 2227 C CA . PRO A 1 283 ? -4.215 10.148 -3.252 1 94.94 283 PRO A CA 1
ATOM 2228 C C . PRO A 1 283 ? -5.676 9.703 -3.232 1 94.94 283 PRO A C 1
ATOM 2230 O O . PRO A 1 283 ? -6.57 10.492 -3.547 1 94.94 283 PRO A O 1
ATOM 2233 N N . ILE A 1 284 ? -5.883 8.461 -2.916 1 95.94 284 ILE A N 1
ATOM 2234 C CA . ILE A 1 284 ? -7.254 7.961 -2.838 1 95.94 284 ILE A CA 1
ATOM 2235 C C . ILE A 1 284 ? -8.023 8.734 -1.774 1 95.94 284 ILE A C 1
ATOM 2237 O O . ILE A 1 284 ? -9.18 9.125 -1.993 1 95.94 284 ILE A O 1
ATOM 2241 N N . PHE A 1 285 ? -7.453 9 -0.663 1 93.62 285 PHE A N 1
ATOM 2242 C CA . PHE A 1 285 ? -8.07 9.734 0.434 1 93.62 285 PHE A CA 1
ATOM 2243 C C . PHE A 1 285 ? -8.5 11.125 -0.019 1 93.62 285 PHE A C 1
ATOM 2245 O O . PHE A 1 285 ? -9.656 11.516 0.161 1 93.62 285 PHE A O 1
ATOM 2252 N N . PHE A 1 286 ? -7.594 11.852 -0.661 1 92.56 286 PHE A N 1
ATOM 2253 C CA . PHE A 1 286 ? -7.875 13.234 -1.033 1 92.56 286 PHE A CA 1
ATOM 2254 C C . PHE A 1 286 ? -8.938 13.297 -2.125 1 92.56 286 PHE A C 1
ATOM 2256 O O . PHE A 1 286 ? -9.828 14.141 -2.082 1 92.56 286 PHE A O 1
ATOM 2263 N N . ILE A 1 287 ? -8.844 12.43 -3.092 1 95.19 287 ILE A N 1
ATOM 2264 C CA . ILE A 1 287 ? -9.859 12.406 -4.141 1 95.19 287 ILE A CA 1
ATOM 2265 C C . ILE A 1 287 ? -11.219 12.07 -3.535 1 95.19 287 ILE A C 1
ATOM 2267 O O . ILE A 1 287 ? -12.227 12.688 -3.881 1 95.19 287 ILE A O 1
ATOM 2271 N N . MET A 1 288 ? -11.242 11.148 -2.59 1 93.25 288 MET A N 1
ATOM 2272 C CA . MET A 1 288 ? -12.508 10.719 -1.991 1 93.25 288 MET A CA 1
ATOM 2273 C C . MET A 1 288 ? -13.102 11.828 -1.129 1 93.25 288 MET A C 1
ATOM 2275 O O . MET A 1 288 ? -14.328 11.945 -1.024 1 93.25 288 MET A O 1
ATOM 2279 N N . ILE A 1 289 ? -12.273 12.641 -0.456 1 89.12 289 ILE A N 1
ATOM 2280 C CA . ILE A 1 289 ? -12.789 13.797 0.261 1 89.12 289 ILE A CA 1
ATOM 2281 C C . ILE A 1 289 ? -13.609 14.672 -0.691 1 89.12 289 ILE A C 1
ATOM 2283 O O . ILE A 1 289 ? -14.719 15.086 -0.365 1 89.12 289 ILE A O 1
ATOM 2287 N N . GLY A 1 290 ? -13.078 14.914 -1.868 1 90.25 290 GLY A N 1
ATOM 2288 C CA . GLY A 1 290 ? -13.789 15.68 -2.875 1 90.25 290 GLY A CA 1
ATOM 2289 C C . GLY A 1 290 ? -15.055 15 -3.367 1 90.25 290 GLY A C 1
ATOM 2290 O O . GLY A 1 290 ? -16.094 15.641 -3.504 1 90.25 290 GLY A O 1
ATOM 2291 N N . VAL A 1 291 ? -14.945 13.711 -3.604 1 93.06 291 VAL A N 1
ATOM 2292 C CA . VAL A 1 291 ? -16.047 12.93 -4.141 1 93.06 291 VAL A CA 1
ATOM 2293 C C . VAL A 1 291 ? -17.25 13.008 -3.195 1 93.06 291 VAL A C 1
ATOM 2295 O O . VAL A 1 291 ? -18.391 13.078 -3.641 1 93.06 291 VAL A O 1
ATOM 2298 N N . ASN A 1 292 ? -17 12.984 -1.932 1 88.19 292 ASN A N 1
ATOM 2299 C CA . ASN A 1 292 ? -18.062 12.906 -0.934 1 88.19 292 ASN A CA 1
ATOM 2300 C C . ASN A 1 292 ? -18.688 14.266 -0.672 1 88.19 292 ASN A C 1
ATOM 2302 O O . ASN A 1 292 ? -19.766 14.359 -0.068 1 88.19 292 ASN A O 1
ATOM 2306 N N . LEU A 1 293 ? -18.031 15.305 -1.153 1 84.69 293 LEU A N 1
ATOM 2307 C CA . LEU A 1 293 ? -18.578 16.641 -0.974 1 84.69 293 LEU A CA 1
ATOM 2308 C C . LEU A 1 293 ? -19.719 16.906 -1.951 1 84.69 293 LEU A C 1
ATOM 2310 O O . LEU A 1 293 ? -19.656 16.484 -3.109 1 84.69 293 LEU A O 1
ATOM 2314 N N . ASP A 1 294 ? -20.797 17.391 -1.456 1 83.69 294 ASP A N 1
ATOM 2315 C CA . ASP A 1 294 ? -21.922 17.797 -2.301 1 83.69 294 ASP A CA 1
ATOM 2316 C C . ASP A 1 294 ? -22.094 19.312 -2.309 1 83.69 294 ASP A C 1
ATOM 2318 O O . ASP A 1 294 ? -22.953 19.844 -1.609 1 83.69 294 ASP A O 1
ATOM 2322 N N . ILE A 1 295 ? -21.391 20 -3.168 1 79.38 295 ILE A N 1
ATOM 2323 C CA . ILE A 1 295 ? -21.328 21.453 -3.201 1 79.38 295 ILE A CA 1
ATOM 2324 C C . ILE A 1 295 ? -22.609 22.016 -3.842 1 79.38 295 ILE A C 1
ATOM 2326 O O . ILE A 1 295 ? -23.016 23.125 -3.537 1 79.38 295 ILE A O 1
ATOM 2330 N N . THR A 1 296 ? -23.234 21.281 -4.676 1 77.31 296 THR A N 1
ATOM 2331 C CA . THR A 1 296 ? -24.422 21.75 -5.383 1 77.31 296 THR A CA 1
ATOM 2332 C C . THR A 1 296 ? -25.562 22 -4.41 1 77.31 296 THR A C 1
ATOM 2334 O O . THR A 1 296 ? -26.297 22.984 -4.531 1 77.31 296 THR A O 1
ATOM 2337 N N . THR A 1 297 ? -25.672 21.109 -3.484 1 70.94 297 THR A N 1
ATOM 2338 C CA . THR A 1 297 ? -26.719 21.281 -2.49 1 70.94 297 THR A CA 1
ATOM 2339 C C . THR A 1 297 ? -26.438 22.469 -1.586 1 70.94 297 THR A C 1
ATOM 2341 O O . THR A 1 297 ? -27.359 23.125 -1.102 1 70.94 297 THR A O 1
ATOM 2344 N N . ILE A 1 298 ? -25.234 22.766 -1.606 1 69.31 298 ILE A N 1
ATOM 2345 C CA . ILE A 1 298 ? -24.781 23.828 -0.708 1 69.31 298 ILE A CA 1
ATOM 2346 C C . ILE A 1 298 ? -24.984 25.188 -1.37 1 69.31 298 ILE A C 1
ATOM 2348 O O . ILE A 1 298 ? -25.406 26.141 -0.716 1 69.31 298 ILE A O 1
ATOM 2352 N N . PHE A 1 299 ? -24.891 25.203 -2.664 1 71.69 299 PHE A N 1
ATOM 2353 C CA . PHE A 1 299 ? -25.047 26.438 -3.418 1 71.69 299 PHE A CA 1
ATOM 2354 C C . PHE A 1 299 ? -26.516 26.828 -3.502 1 71.69 299 PHE A C 1
ATOM 2356 O O . PHE A 1 299 ? -26.844 27.984 -3.748 1 71.69 299 PHE A O 1
ATOM 2363 N N . GLN A 1 300 ? -27.312 25.859 -3.195 1 71.12 300 GLN A N 1
ATOM 2364 C CA . GLN A 1 300 ? -28.75 26.125 -3.299 1 71.12 300 GLN A CA 1
ATOM 2365 C C . GLN A 1 300 ? -29.234 26.984 -2.129 1 71.12 300 GLN A C 1
ATOM 2367 O O . GLN A 1 300 ? -30.312 27.562 -2.193 1 71.12 300 GLN A O 1
ATOM 2372 N N . ASN A 1 301 ? -28.359 27.109 -1.152 1 69.12 301 ASN A N 1
ATOM 2373 C CA . ASN A 1 301 ? -28.75 27.969 -0.044 1 69.12 301 ASN A CA 1
ATOM 2374 C C . ASN A 1 301 ? -27.953 29.281 -0.045 1 69.12 301 ASN A C 1
ATOM 2376 O O . ASN A 1 301 ? -26.891 29.359 0.562 1 69.12 301 ASN A O 1
ATOM 2380 N N . PRO A 1 302 ? -28.438 30.312 -0.729 1 70.25 302 PRO A N 1
ATOM 2381 C CA . PRO A 1 302 ? -27.703 31.578 -0.877 1 70.25 302 PRO A CA 1
ATOM 2382 C C . PRO A 1 302 ? -27.25 32.156 0.46 1 70.25 302 PRO A C 1
ATOM 2384 O O . PRO A 1 302 ? -26.219 32.812 0.524 1 70.25 302 PRO A O 1
ATOM 2387 N N . LYS A 1 303 ? -28.031 31.922 1.436 1 73.31 303 LYS A N 1
ATOM 2388 C CA . LYS A 1 303 ? -27.641 32.469 2.742 1 73.31 303 LYS A CA 1
ATOM 2389 C C . LYS A 1 303 ? -26.344 31.828 3.23 1 73.31 303 LYS A C 1
ATOM 2391 O O . LYS A 1 303 ? -25.578 32.469 3.951 1 73.31 303 LYS A O 1
ATOM 2396 N N . SER A 1 304 ? -26.078 30.641 2.801 1 76 304 SER A N 1
ATOM 2397 C CA . SER A 1 304 ? -24.844 29.938 3.17 1 76 304 SER A CA 1
ATOM 2398 C C . SER A 1 304 ? -23.625 30.594 2.533 1 76 304 SER A C 1
ATOM 2400 O O . SER A 1 304 ? -22.547 30.641 3.135 1 76 304 SER A O 1
ATOM 2402 N N . LEU A 1 305 ? -23.828 31.188 1.398 1 79.88 305 LEU A N 1
ATOM 2403 C CA . LEU A 1 305 ? -22.719 31.734 0.627 1 79.88 305 LEU A CA 1
ATOM 2404 C C . LEU A 1 305 ? -22.203 33.031 1.248 1 79.88 305 LEU A C 1
ATOM 2406 O O . LEU A 1 305 ? -21 33.312 1.188 1 79.88 305 LEU A O 1
ATOM 2410 N N . ILE A 1 306 ? -23.109 33.688 1.854 1 80.38 306 ILE A N 1
ATOM 2411 C CA . ILE A 1 306 ? -22.75 34.969 2.42 1 80.38 306 ILE A CA 1
ATOM 2412 C C . ILE A 1 306 ? -21.859 34.781 3.65 1 80.38 306 ILE A C 1
ATOM 2414 O O . ILE A 1 306 ? -21.047 35.625 3.977 1 80.38 306 ILE A O 1
ATOM 2418 N N . SER A 1 307 ? -22.016 33.656 4.23 1 87.25 307 SER A N 1
ATOM 2419 C CA . SER A 1 307 ? -21.297 33.406 5.477 1 87.25 307 SER A CA 1
ATOM 2420 C C . SER A 1 307 ? -19.875 32.938 5.203 1 87.25 307 SER A C 1
ATOM 2422 O O . SER A 1 307 ? -19.031 32.969 6.102 1 87.25 307 SER A O 1
ATOM 2424 N N . ILE A 1 308 ? -19.562 32.562 3.953 1 90.12 308 ILE A N 1
ATOM 2425 C CA . ILE A 1 308 ? -18.297 31.922 3.635 1 90.12 308 ILE A CA 1
ATOM 2426 C C . ILE A 1 308 ? -17.141 32.906 3.846 1 90.12 308 ILE A C 1
ATOM 2428 O O . ILE A 1 308 ? -16.172 32.594 4.527 1 90.12 308 ILE A O 1
ATOM 2432 N N . PRO A 1 309 ? -17.266 34.125 3.285 1 91.31 309 PRO A N 1
ATOM 2433 C CA . PRO A 1 309 ? -16.172 35.094 3.506 1 91.31 309 PRO A CA 1
ATOM 2434 C C . PRO A 1 309 ? -15.953 35.406 4.984 1 91.31 309 PRO A C 1
ATOM 2436 O O . PRO A 1 309 ? -14.812 35.594 5.422 1 91.31 309 PRO A O 1
ATOM 2439 N N . LEU A 1 310 ? -17.047 35.5 5.68 1 92.31 310 LEU A N 1
ATOM 2440 C CA . LEU A 1 310 ? -16.938 35.781 7.109 1 92.31 310 LEU A CA 1
ATOM 2441 C C . LEU A 1 310 ? -16.234 34.625 7.828 1 92.31 310 LEU A C 1
ATOM 2443 O O . LEU A 1 310 ? -15.398 34.844 8.695 1 92.31 310 LEU A O 1
ATOM 2447 N N . LEU A 1 311 ? -16.641 33.438 7.48 1 95.19 311 LEU A N 1
ATOM 2448 C CA . LEU A 1 311 ? -16.047 32.25 8.102 1 95.19 311 LEU A CA 1
ATOM 2449 C C . LEU A 1 311 ? -14.555 32.188 7.77 1 95.19 311 LEU A C 1
ATOM 2451 O O . LEU A 1 311 ? -13.742 31.828 8.625 1 95.19 311 LEU A O 1
ATOM 2455 N N . ILE A 1 312 ? -14.195 32.469 6.527 1 96.19 312 ILE A N 1
ATOM 2456 C CA . ILE A 1 312 ? -12.797 32.469 6.109 1 96.19 312 ILE A CA 1
ATOM 2457 C C . ILE A 1 312 ? -12.023 33.5 6.922 1 96.19 312 ILE A C 1
ATOM 2459 O O . ILE A 1 312 ? -10.906 33.25 7.367 1 96.19 312 ILE A O 1
ATOM 2463 N N . LEU A 1 313 ? -12.617 34.625 7.082 1 96.06 313 LEU A N 1
ATOM 2464 C CA . LEU A 1 313 ? -11.992 35.688 7.855 1 96.06 313 LEU A CA 1
ATOM 2465 C C . LEU A 1 313 ? -11.805 35.281 9.312 1 96.06 313 LEU A C 1
ATOM 2467 O O . LEU A 1 313 ? -10.766 35.562 9.914 1 96.06 313 LEU A O 1
ATOM 2471 N N . ILE A 1 314 ? -12.805 34.656 9.875 1 96.5 314 ILE A N 1
ATOM 2472 C CA . ILE A 1 314 ? -12.742 34.219 11.258 1 96.5 314 ILE A CA 1
ATOM 2473 C C . ILE A 1 314 ? -11.586 33.219 11.414 1 96.5 314 ILE A C 1
ATOM 2475 O O . ILE A 1 314 ? -10.781 33.344 12.336 1 96.5 314 ILE A O 1
ATOM 2479 N N . ILE A 1 315 ? -11.523 32.25 10.5 1 96.75 315 ILE A N 1
ATOM 2480 C CA . ILE A 1 315 ? -10.477 31.219 10.562 1 96.75 315 ILE A CA 1
ATOM 2481 C C . ILE A 1 315 ? -9.109 31.875 10.414 1 96.75 315 ILE A C 1
ATOM 2483 O O . ILE A 1 315 ? -8.164 31.531 11.133 1 96.75 315 ILE A O 1
ATOM 2487 N N . TYR A 1 316 ? -9.008 32.844 9.555 1 97.62 316 TYR A N 1
ATOM 2488 C CA . TYR A 1 316 ? -7.738 33.531 9.32 1 97.62 316 TYR A CA 1
ATOM 2489 C C . TYR A 1 316 ? -7.316 34.312 10.555 1 97.62 316 TYR A C 1
ATOM 2491 O O . TYR A 1 316 ? -6.156 34.281 10.961 1 97.62 316 TYR A O 1
ATOM 2499 N N . VAL A 1 317 ? -8.195 35.094 11.133 1 97.69 317 VAL A N 1
ATOM 2500 C CA . VAL A 1 317 ? -7.883 35.906 12.289 1 97.69 317 VAL A CA 1
ATOM 2501 C C . VAL A 1 317 ? -7.469 35.031 13.461 1 97.69 317 VAL A C 1
ATOM 2503 O O . VAL A 1 317 ? -6.559 35.375 14.219 1 97.69 317 VAL A O 1
ATOM 2506 N N . THR A 1 318 ? -8.133 33.906 13.617 1 97.88 318 THR A N 1
ATOM 2507 C CA . THR A 1 318 ? -7.84 32.969 14.695 1 97.88 318 THR A CA 1
ATOM 2508 C C . THR A 1 318 ? -6.422 32.438 14.57 1 97.88 318 THR A C 1
ATOM 2510 O O . THR A 1 318 ? -5.805 32.062 15.57 1 97.88 318 THR A O 1
ATOM 2513 N N . LYS A 1 319 ? -5.902 32.406 13.344 1 97.69 319 LYS A N 1
ATOM 2514 C CA . LYS A 1 319 ? -4.547 31.891 13.125 1 97.69 319 LYS A CA 1
ATOM 2515 C C . LYS A 1 319 ? -3.551 33.031 13 1 97.69 319 LYS A C 1
ATOM 2517 O O . LYS A 1 319 ? -2.361 32.875 13.281 1 97.69 319 LYS A O 1
ATOM 2522 N N . PHE A 1 320 ? -3.984 34.219 12.586 1 98 320 PHE A N 1
ATOM 2523 C CA . PHE A 1 320 ? -3.131 35.375 12.344 1 98 320 PHE A CA 1
ATOM 2524 C C . PHE A 1 320 ? -2.482 35.844 13.633 1 98 320 PHE A C 1
ATOM 2526 O O . PHE A 1 320 ? -1.265 36.031 13.695 1 98 320 PHE A O 1
ATOM 2533 N N . ILE A 1 321 ? -3.215 36.062 14.672 1 97.38 321 ILE A N 1
ATOM 2534 C CA . ILE A 1 321 ? -2.738 36.625 15.922 1 97.38 321 ILE A CA 1
ATOM 2535 C C . ILE A 1 321 ? -1.692 35.719 16.547 1 97.38 321 ILE A C 1
ATOM 2537 O O . ILE A 1 321 ? -0.59 36.156 16.875 1 97.38 321 ILE A O 1
ATOM 2541 N N . PRO A 1 322 ? -2.008 34.438 16.688 1 97.62 322 PRO A N 1
ATOM 2542 C CA . PRO A 1 322 ? -0.987 33.531 17.234 1 97.62 322 PRO A CA 1
ATOM 2543 C C . PRO A 1 322 ? 0.273 33.469 16.375 1 97.62 322 PRO A C 1
ATOM 2545 O O . PRO A 1 322 ? 1.379 33.312 16.906 1 97.62 322 PRO A O 1
ATOM 2548 N N . SER A 1 323 ? 0.134 33.531 15.078 1 97.62 323 SER A N 1
ATOM 2549 C CA . SER A 1 323 ? 1.276 33.438 14.18 1 97.62 323 SER A CA 1
ATOM 2550 C C . SER A 1 323 ? 2.219 34.625 14.336 1 97.62 323 SER A C 1
ATOM 2552 O O . SER A 1 323 ? 3.383 34.562 13.938 1 97.62 323 SER A O 1
ATOM 2554 N N . LEU A 1 324 ? 1.772 35.75 14.938 1 96.88 324 LEU A N 1
ATOM 2555 C CA . LEU A 1 324 ? 2.602 36.938 15.172 1 96.88 324 LEU A CA 1
ATOM 2556 C C . LEU A 1 324 ? 3.73 36.625 16.141 1 96.88 324 LEU A C 1
ATOM 2558 O O . LEU A 1 324 ? 4.754 37.312 16.172 1 96.88 324 LEU A O 1
ATOM 2562 N N . VAL A 1 325 ? 3.568 35.594 16.922 1 96.56 325 VAL A N 1
ATOM 2563 C CA . VAL A 1 325 ? 4.609 35.156 17.844 1 96.56 325 VAL A CA 1
ATOM 2564 C C . VAL A 1 325 ? 5.859 34.75 17.062 1 96.56 325 VAL A C 1
ATOM 2566 O O . VAL A 1 325 ? 6.98 34.938 17.531 1 96.56 325 VAL A O 1
ATOM 2569 N N . LEU A 1 326 ? 5.684 34.25 15.875 1 96.31 326 LEU A N 1
ATOM 2570 C CA . LEU A 1 326 ? 6.793 33.75 15.07 1 96.31 326 LEU A CA 1
ATOM 2571 C C . LEU A 1 326 ? 7.613 34.906 14.508 1 96.31 326 LEU A C 1
ATOM 2573 O O . LEU A 1 326 ? 8.727 34.719 14.008 1 96.31 326 LEU A O 1
ATOM 2577 N N . LYS A 1 327 ? 7.07 36.156 14.602 1 95.12 327 LYS A N 1
ATOM 2578 C CA . LYS A 1 327 ? 7.852 37.312 14.203 1 95.12 327 LYS A CA 1
ATOM 2579 C C . LYS A 1 327 ? 9.109 37.438 15.062 1 95.12 327 LYS A C 1
ATOM 2581 O O . LYS A 1 327 ? 10.156 37.875 14.57 1 95.12 327 LYS A O 1
ATOM 2586 N N . TYR A 1 328 ? 8.984 37.062 16.266 1 92.62 328 TYR A N 1
ATOM 2587 C CA . TYR A 1 328 ? 10.078 37.188 17.219 1 92.62 328 TYR A CA 1
ATOM 2588 C C . TYR A 1 328 ? 11.109 36.094 17.016 1 92.62 328 TYR A C 1
ATOM 2590 O O . TYR A 1 328 ? 12.297 36.281 17.297 1 92.62 328 TYR A O 1
ATOM 2598 N N . LYS A 1 329 ? 10.719 35.031 16.547 1 90.56 329 LYS A N 1
ATOM 2599 C CA . LYS A 1 329 ? 11.633 33.906 16.344 1 90.56 329 LYS A CA 1
ATOM 2600 C C . LYS A 1 329 ? 12.242 33.938 14.945 1 90.56 329 LYS A C 1
ATOM 2602 O O . LYS A 1 329 ? 13.398 33.562 14.758 1 90.56 329 LYS A O 1
ATOM 2607 N N . PHE A 1 330 ? 11.477 34.312 14.07 1 93.69 330 PHE A N 1
ATOM 2608 C CA . PHE A 1 330 ? 11.938 34.406 12.688 1 93.69 330 PHE A CA 1
ATOM 2609 C C . PHE A 1 330 ? 11.852 35.812 12.156 1 93.69 330 PHE A C 1
ATOM 2611 O O . PHE A 1 330 ? 12.578 36.688 12.602 1 93.69 330 PHE A O 1
ATOM 2618 N N . ASP A 1 331 ? 10.938 36.094 11.219 1 94.31 331 ASP A N 1
ATOM 2619 C CA . ASP A 1 331 ? 10.711 37.438 10.688 1 94.31 331 ASP A CA 1
ATOM 2620 C C . ASP A 1 331 ? 9.242 37.656 10.344 1 94.31 331 ASP A C 1
ATOM 2622 O O . ASP A 1 331 ? 8.406 36.781 10.586 1 94.31 331 ASP A O 1
ATOM 2626 N N . THR A 1 332 ? 8.914 38.781 9.922 1 95.38 332 THR A N 1
ATOM 2627 C CA . THR A 1 332 ? 7.535 39.156 9.641 1 95.38 332 THR A CA 1
ATOM 2628 C C . THR A 1 332 ? 6.973 38.344 8.484 1 95.38 332 THR A C 1
ATOM 2630 O O . THR A 1 332 ? 5.793 38 8.484 1 95.38 332 THR A O 1
ATOM 2633 N N . ASN A 1 333 ? 7.727 38.031 7.586 1 96.62 333 ASN A N 1
ATOM 2634 C CA . ASN A 1 333 ? 7.277 37.25 6.438 1 96.62 333 ASN A CA 1
ATOM 2635 C C . ASN A 1 333 ? 6.867 35.844 6.848 1 96.62 333 ASN A C 1
ATOM 2637 O O . ASN A 1 333 ? 5.824 35.344 6.426 1 96.62 333 ASN A O 1
ATOM 2641 N N . LYS A 1 334 ? 7.695 35.219 7.645 1 96.06 334 LYS A N 1
ATOM 2642 C CA . LYS A 1 334 ? 7.395 33.875 8.102 1 96.06 334 LYS A CA 1
ATOM 2643 C C . LYS A 1 334 ? 6.148 33.844 8.984 1 96.06 334 LYS A C 1
ATOM 2645 O O . LYS A 1 334 ? 5.371 32.906 8.945 1 96.06 334 LYS A O 1
ATOM 2650 N N . ALA A 1 335 ? 6.031 34.875 9.758 1 97.38 335 ALA A N 1
ATOM 2651 C CA . ALA A 1 335 ? 4.844 34.969 10.602 1 97.38 335 ALA A CA 1
ATOM 2652 C C . ALA A 1 335 ? 3.58 35.094 9.758 1 97.38 335 ALA A C 1
ATOM 2654 O O . ALA A 1 335 ? 2.586 34.406 10.016 1 97.38 335 ALA A O 1
ATOM 2655 N N . LEU A 1 336 ? 3.59 35.938 8.75 1 97.31 336 LEU A N 1
ATOM 2656 C CA . LEU A 1 336 ? 2.445 36.125 7.871 1 97.31 336 LEU A CA 1
ATOM 2657 C C . LEU A 1 336 ? 2.17 34.875 7.051 1 97.31 336 LEU A C 1
ATOM 2659 O O . LEU A 1 336 ? 1.017 34.469 6.906 1 97.31 336 LEU A O 1
ATOM 2663 N N . SER A 1 337 ? 3.215 34.25 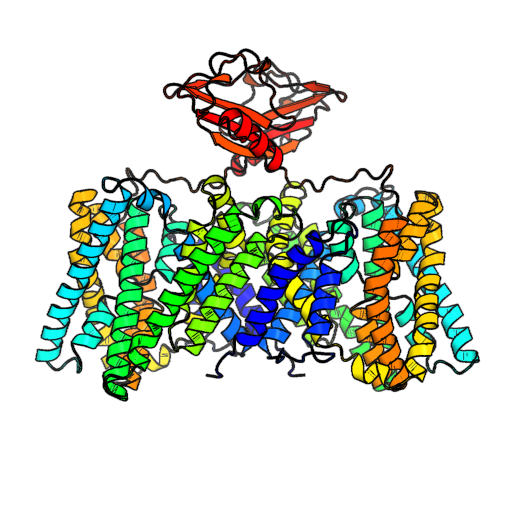6.555 1 97.25 337 SER A N 1
ATOM 2664 C CA . SER A 1 337 ? 3.074 33.031 5.766 1 97.25 337 SER A CA 1
ATOM 2665 C C . SER A 1 337 ? 2.492 31.906 6.602 1 97.25 337 SER A C 1
ATOM 2667 O O . SER A 1 337 ? 1.683 31.125 6.109 1 97.25 337 SER A O 1
ATOM 2669 N N . SER A 1 338 ? 2.953 31.844 7.82 1 97.62 338 SER A N 1
ATOM 2670 C CA . SER A 1 338 ? 2.436 30.828 8.719 1 97.62 338 SER A CA 1
ATOM 2671 C C . SER A 1 338 ? 0.94 31 8.961 1 97.62 338 SER A C 1
ATOM 2673 O O . SER A 1 338 ? 0.186 30.016 8.961 1 97.62 338 SER A O 1
ATOM 2675 N N . SER A 1 339 ? 0.509 32.281 9.219 1 97.69 339 SER A N 1
ATOM 2676 C CA . SER A 1 339 ? -0.907 32.531 9.453 1 97.69 339 SER A CA 1
ATOM 2677 C C . SER A 1 339 ? -1.751 32.125 8.242 1 97.69 339 SER A C 1
ATOM 2679 O O . SER A 1 339 ? -2.852 31.594 8.398 1 97.69 339 SER A O 1
ATOM 2681 N N . ILE A 1 340 ? -1.265 32.312 7.078 1 97.31 340 ILE A N 1
ATOM 2682 C CA . ILE A 1 340 ? -1.976 32 5.836 1 97.31 340 ILE A CA 1
ATOM 2683 C C . ILE A 1 340 ? -2.125 30.5 5.68 1 97.31 340 ILE A C 1
ATOM 2685 O O . ILE A 1 340 ? -3.242 29.984 5.555 1 97.31 340 ILE A O 1
ATOM 2689 N N . ILE A 1 341 ? -1.064 29.734 5.812 1 96.69 341 ILE A N 1
ATOM 2690 C CA . ILE A 1 341 ? -1.117 28.312 5.496 1 96.69 341 ILE A CA 1
ATOM 2691 C C . ILE A 1 341 ? -1.82 27.562 6.625 1 96.69 341 ILE A C 1
ATOM 2693 O O . ILE A 1 341 ? -2.514 26.578 6.383 1 96.69 341 ILE A O 1
ATOM 2697 N N . LEU A 1 342 ? -1.693 28.031 7.859 1 97.5 342 LEU A N 1
ATOM 2698 C CA . LEU A 1 342 ? -2.326 27.391 9 1 97.5 342 LEU A CA 1
ATOM 2699 C C . LEU A 1 342 ? -3.838 27.578 8.969 1 97.5 342 LEU A C 1
ATOM 2701 O O . LEU A 1 342 ? -4.57 26.891 9.688 1 97.5 342 LEU A O 1
ATOM 2705 N N . SER A 1 343 ? -4.305 28.469 8.141 1 96.88 343 SER A N 1
ATOM 2706 C CA . SER A 1 343 ? -5.73 28.75 8.023 1 96.88 343 SER A CA 1
ATOM 2707 C C . SER A 1 343 ? -6.406 27.797 7.047 1 96.88 343 SER A C 1
ATOM 2709 O O . SER A 1 343 ? -7.633 27.797 6.922 1 96.88 343 SER A O 1
ATOM 2711 N N . SER A 1 344 ? -5.617 26.969 6.391 1 94.56 344 SER A N 1
ATOM 2712 C CA . SER A 1 344 ? -6.195 25.922 5.543 1 94.56 344 SER A CA 1
ATOM 2713 C C . SER A 1 344 ? -6.867 24.844 6.375 1 94.56 344 SER A C 1
ATOM 2715 O O . SER A 1 344 ? -6.273 24.328 7.328 1 94.56 344 SER A O 1
ATOM 2717 N N . GLN A 1 345 ? -8.094 24.609 6.02 1 91.31 345 GLN A N 1
ATOM 2718 C CA . GLN A 1 345 ? -8.875 23.609 6.75 1 91.31 345 GLN A CA 1
ATOM 2719 C C . GLN A 1 345 ? -9.234 22.438 5.852 1 91.31 345 GLN A C 1
ATOM 2721 O O . GLN A 1 345 ? -9.219 22.547 4.625 1 91.31 345 GLN A O 1
ATOM 2726 N N . LEU A 1 346 ? -9.492 21.328 6.473 1 85.75 346 LEU A N 1
ATOM 2727 C CA . LEU A 1 346 ? -9.875 20.125 5.73 1 85.75 346 LEU A CA 1
ATOM 2728 C C . LEU A 1 346 ? -10.75 19.219 6.582 1 85.75 346 LEU A C 1
ATOM 2730 O O . LEU A 1 346 ? -11.859 19.594 6.961 1 85.75 346 LEU A O 1
ATOM 2734 N N . SER A 1 347 ? -10.156 18.047 7.078 1 80.5 347 SER A N 1
ATOM 2735 C CA . SER A 1 347 ? -10.93 16.938 7.617 1 80.5 347 SER A CA 1
ATOM 2736 C C . SER A 1 347 ? -11.594 17.312 8.938 1 80.5 347 SER A C 1
ATOM 2738 O O . SER A 1 347 ? -12.773 17.016 9.148 1 80.5 347 SER A O 1
ATOM 2740 N N . ILE A 1 348 ? -10.945 18.062 9.797 1 87.56 348 ILE A N 1
ATOM 2741 C CA . ILE A 1 348 ? -11.469 18.281 11.148 1 87.56 348 ILE A CA 1
ATOM 2742 C C . ILE A 1 348 ? -12.602 19.297 11.109 1 87.56 348 ILE A C 1
ATOM 2744 O O . ILE A 1 348 ? -13.555 19.203 11.883 1 87.56 348 ILE A O 1
ATOM 2748 N N . LEU A 1 349 ? -12.508 20.281 10.234 1 92.25 349 LEU A N 1
ATOM 2749 C CA . LEU A 1 349 ? -13.594 21.234 10.102 1 92.25 349 LEU A CA 1
ATOM 2750 C C . LEU A 1 349 ? -14.859 20.562 9.586 1 92.25 349 LEU A C 1
ATOM 2752 O O . LEU A 1 349 ? -15.969 20.891 10.039 1 92.25 349 LEU A O 1
ATOM 2756 N N . ILE A 1 350 ? -14.68 19.625 8.773 1 86.69 350 ILE A N 1
ATOM 2757 C CA . ILE A 1 350 ? -15.812 18.906 8.203 1 86.69 350 ILE A CA 1
ATOM 2758 C C . ILE A 1 350 ? -16.422 18 9.273 1 86.69 350 ILE A C 1
ATOM 2760 O O . ILE A 1 350 ? -17.656 17.984 9.445 1 86.69 350 ILE A O 1
ATOM 2764 N N . VAL A 1 351 ? -15.609 17.312 9.992 1 85.62 351 VAL A N 1
ATOM 2765 C CA . VAL A 1 351 ? -16.062 16.438 11.062 1 85.62 351 VAL A CA 1
ATOM 2766 C C . VAL A 1 351 ? -16.75 17.25 12.148 1 85.62 351 VAL A C 1
ATOM 2768 O O . VAL A 1 351 ? -17.828 16.875 12.633 1 85.62 351 VAL A O 1
ATOM 2771 N N . GLY A 1 352 ? -16.188 18.328 12.523 1 92.12 352 GLY A N 1
ATOM 2772 C CA . GLY A 1 352 ? -16.781 19.203 13.516 1 92.12 352 GLY A CA 1
ATOM 2773 C C . GLY A 1 352 ? -18.109 19.781 13.078 1 92.12 352 GLY A C 1
ATOM 2774 O O . GLY A 1 352 ? -19.047 19.891 13.883 1 92.12 352 GLY A O 1
ATOM 2775 N N . ALA A 1 353 ? -18.172 20.125 11.805 1 92.19 353 ALA A N 1
ATOM 2776 C CA . ALA A 1 353 ? -19.422 20.641 11.258 1 92.19 353 ALA A CA 1
ATOM 2777 C C . ALA A 1 353 ? -20.531 19.594 11.328 1 92.19 353 ALA A C 1
ATOM 2779 O O . ALA A 1 353 ? -21.688 19.922 11.633 1 92.19 353 ALA A O 1
ATOM 2780 N N . GLN A 1 354 ? -20.156 18.422 11.094 1 89.12 354 GLN A N 1
ATOM 2781 C CA . GLN A 1 354 ? -21.125 17.328 11.156 1 89.12 354 GLN A CA 1
ATOM 2782 C C . GLN A 1 354 ? -21.609 17.125 12.586 1 89.12 354 GLN A C 1
ATOM 2784 O O . GLN A 1 354 ? -22.797 16.906 12.812 1 89.12 354 GLN A O 1
ATOM 2789 N N . ILE A 1 355 ? -20.719 17.172 13.477 1 89.88 355 ILE A N 1
ATOM 2790 C CA . ILE A 1 355 ? -21.078 17.031 14.883 1 89.88 355 ILE A CA 1
ATOM 2791 C C . ILE A 1 355 ? -22.016 18.172 15.297 1 89.88 355 ILE A C 1
ATOM 2793 O O . ILE A 1 355 ? -23.047 17.938 15.914 1 89.88 355 ILE A O 1
ATOM 2797 N N . ALA A 1 356 ? -21.672 19.359 14.898 1 94.25 356 ALA A N 1
ATOM 2798 C CA . ALA A 1 356 ? -22.469 20.531 15.227 1 94.25 356 ALA A CA 1
ATOM 2799 C C . ALA A 1 356 ? -23.875 20.422 14.633 1 94.25 356 ALA A C 1
ATOM 2801 O O . ALA A 1 356 ? -24.859 20.797 15.273 1 94.25 356 ALA A O 1
ATOM 2802 N N . PHE A 1 357 ? -23.953 19.891 13.484 1 92.12 357 PHE A N 1
ATOM 2803 C CA . PHE A 1 357 ? -25.234 19.734 12.789 1 92.12 357 PHE A CA 1
ATOM 2804 C C . PHE A 1 357 ? -26.094 18.688 13.484 1 92.12 357 PHE A C 1
ATOM 2806 O O . PHE A 1 357 ? -27.281 18.891 13.703 1 92.12 357 PHE A O 1
ATOM 2813 N N . ASN A 1 358 ? -25.469 17.594 13.828 1 90.38 358 ASN A N 1
ATOM 2814 C CA . ASN A 1 358 ? -26.188 16.516 14.492 1 90.38 358 ASN A CA 1
ATOM 2815 C C . ASN A 1 358 ? -26.703 16.938 15.859 1 90.38 358 ASN A C 1
ATOM 2817 O O . ASN A 1 358 ? -27.766 16.484 16.297 1 90.38 358 ASN A O 1
ATOM 2821 N N . LEU A 1 359 ? -25.984 17.844 16.453 1 92.31 359 LEU A N 1
ATOM 2822 C CA . LEU A 1 359 ? -26.375 18.344 17.781 1 92.31 359 LEU A CA 1
ATOM 2823 C C . LEU A 1 359 ? -27.328 19.516 17.656 1 92.31 359 LEU A C 1
ATOM 2825 O O . LEU A 1 359 ? -27.734 20.109 18.656 1 92.31 359 LEU A O 1
ATOM 2829 N N . LYS A 1 360 ? -27.578 19.891 16.391 1 92.94 360 LYS A N 1
ATOM 2830 C CA . LYS A 1 360 ? -28.484 21 16.094 1 92.94 360 LYS A CA 1
ATOM 2831 C C . LYS A 1 360 ? -27.922 22.328 16.594 1 92.94 360 LYS A C 1
ATOM 2833 O O . LYS A 1 360 ? -28.688 23.203 17 1 92.94 360 LYS A O 1
ATOM 2838 N N . LEU A 1 361 ? -26.656 22.391 16.656 1 94.12 361 LEU A N 1
ATOM 2839 C CA . LEU A 1 361 ? -26.016 23.641 17.016 1 94.12 361 LEU A CA 1
ATOM 2840 C C . LEU A 1 361 ? -25.984 24.609 15.836 1 94.12 361 LEU A C 1
ATOM 2842 O O . LEU A 1 361 ? -25.844 25.828 16.016 1 94.12 361 LEU A O 1
ATOM 2846 N N . ILE A 1 362 ? -26.031 24.031 14.625 1 92.25 362 ILE A N 1
ATOM 2847 C CA . ILE A 1 362 ? -26.062 24.828 13.391 1 92.25 362 ILE A CA 1
ATOM 2848 C C . ILE A 1 362 ? -27.109 24.25 12.445 1 92.25 362 ILE A C 1
ATOM 2850 O O . ILE A 1 362 ? -27.375 23.047 12.445 1 92.25 362 ILE A O 1
ATOM 2854 N N . PRO A 1 363 ? -27.75 25.156 11.742 1 89.19 363 PRO A N 1
ATOM 2855 C CA . PRO A 1 363 ? -28.703 24.672 10.742 1 89.19 363 PRO A CA 1
ATOM 2856 C C . PRO A 1 363 ? -28.016 24.078 9.508 1 89.19 363 PRO A C 1
ATOM 2858 O O . PRO A 1 363 ? -26.797 24.078 9.422 1 89.19 363 PRO A O 1
ATOM 2861 N N . GLN A 1 364 ? -28.781 23.609 8.609 1 84.44 364 GLN A N 1
ATOM 2862 C CA . GLN A 1 364 ? -28.281 23 7.379 1 84.44 364 GLN A CA 1
ATOM 2863 C C . GLN A 1 364 ? -27.422 24 6.59 1 84.44 364 GLN A C 1
ATOM 2865 O O . GLN A 1 364 ? -26.422 23.625 5.984 1 84.44 364 GLN A O 1
ATOM 2870 N N . GLU A 1 365 ? -27.844 25.188 6.637 1 84.12 365 GLU A N 1
ATOM 2871 C CA . GLU A 1 365 ? -27.109 26.234 5.938 1 84.12 365 GLU A CA 1
ATOM 2872 C C . GLU A 1 365 ? -25.719 26.438 6.539 1 84.12 365 GLU A C 1
ATOM 2874 O O . GLU A 1 365 ? -24.75 26.656 5.812 1 84.12 365 GLU A O 1
ATOM 2879 N N . GLY A 1 366 ? -25.688 26.359 7.867 1 87.69 366 GLY A N 1
ATOM 2880 C CA . GLY A 1 366 ? -24.406 26.484 8.539 1 87.69 366 GLY A CA 1
ATOM 2881 C C . GLY A 1 366 ? -23.469 25.344 8.242 1 87.69 366 GLY A C 1
ATOM 2882 O O . GLY A 1 366 ? -22.266 25.547 8.039 1 87.69 366 GLY A O 1
ATOM 2883 N N . TYR A 1 367 ? -24.062 24.188 8.219 1 88.38 367 TYR A N 1
ATOM 2884 C CA . TYR A 1 367 ? -23.297 22.984 7.895 1 88.38 367 TYR A CA 1
ATOM 2885 C C . TYR A 1 367 ? -22.688 23.094 6.5 1 88.38 367 TYR A C 1
ATOM 2887 O O . TYR A 1 367 ? -21.484 22.875 6.324 1 88.38 367 TYR A O 1
ATOM 2895 N N . SER A 1 368 ? -23.453 23.484 5.559 1 84.19 368 SER A N 1
ATOM 2896 C CA . SER A 1 368 ? -23.016 23.609 4.172 1 84.19 368 SER A CA 1
ATOM 2897 C C . SER A 1 368 ? -21.969 24.703 4.027 1 84.19 368 SER A C 1
ATOM 2899 O O . SER A 1 368 ? -21 24.547 3.281 1 84.19 368 SER A O 1
ATOM 2901 N N . ALA A 1 369 ? -22.156 25.75 4.727 1 88.88 369 ALA A N 1
ATOM 2902 C CA . ALA A 1 369 ? -21.203 26.859 4.676 1 88.88 369 ALA A CA 1
ATOM 2903 C C . ALA A 1 369 ? -19.844 26.453 5.211 1 88.88 369 ALA A C 1
ATOM 2905 O O . ALA A 1 369 ? -18.812 26.844 4.652 1 88.88 369 ALA A O 1
ATOM 2906 N N . LEU A 1 370 ? -19.828 25.734 6.27 1 91.81 370 LEU A N 1
ATOM 2907 C CA . LEU A 1 370 ? -18.578 25.297 6.871 1 91.81 370 LEU A CA 1
ATOM 2908 C C . LEU A 1 370 ? -17.828 24.344 5.945 1 91.81 370 LEU A C 1
ATOM 2910 O O . LEU A 1 370 ? -16.609 24.422 5.816 1 91.81 370 LEU A O 1
ATOM 2914 N N . ILE A 1 371 ? -18.562 23.484 5.293 1 87.75 371 ILE A N 1
ATOM 2915 C CA . ILE A 1 371 ? -17.969 22.547 4.359 1 87.75 371 ILE A CA 1
ATOM 2916 C C . ILE A 1 371 ? -17.344 23.297 3.188 1 87.75 371 ILE A C 1
ATOM 2918 O O . ILE A 1 371 ? -16.203 23.016 2.791 1 87.75 371 ILE A O 1
ATOM 2922 N N . LEU A 1 372 ? -18.078 24.25 2.678 1 86.12 372 LEU A N 1
ATOM 2923 C CA . LEU A 1 372 ? -17.578 25.047 1.558 1 86.12 372 LEU A CA 1
ATOM 2924 C C . LEU A 1 372 ? -16.375 25.875 1.977 1 86.12 372 LEU A C 1
ATOM 2926 O O . LEU A 1 372 ? -15.453 26.078 1.187 1 86.12 372 LEU A O 1
ATOM 2930 N N . THR A 1 373 ? -16.484 26.359 3.154 1 91.81 373 THR A N 1
ATOM 2931 C CA . THR A 1 373 ? -15.359 27.125 3.688 1 91.81 373 THR A CA 1
ATOM 2932 C C . THR A 1 373 ? -14.102 26.281 3.748 1 91.81 373 THR A C 1
ATOM 2934 O O . THR A 1 373 ? -13.008 26.75 3.434 1 91.81 373 THR A O 1
ATOM 2937 N N . ALA A 1 374 ? -14.227 25.016 4.203 1 90.88 374 ALA A N 1
ATOM 2938 C CA . ALA A 1 374 ? -13.094 24.094 4.254 1 90.88 374 ALA A CA 1
ATOM 2939 C C . ALA A 1 374 ? -12.469 23.906 2.871 1 90.88 374 ALA A C 1
ATOM 2941 O O . ALA A 1 374 ? -11.25 23.969 2.721 1 90.88 374 ALA A O 1
ATOM 2942 N N . VAL A 1 375 ? -13.273 23.828 1.862 1 85.19 375 VAL A N 1
ATOM 2943 C CA . VAL A 1 375 ? -12.828 23.578 0.494 1 85.19 375 VAL A CA 1
ATOM 2944 C C . VAL A 1 375 ? -12.141 24.828 -0.05 1 85.19 375 VAL A C 1
ATOM 2946 O O . VAL A 1 375 ? -11.047 24.75 -0.614 1 85.19 375 VAL A O 1
ATOM 2949 N N . VAL A 1 376 ? -12.75 25.906 0.171 1 89.25 376 VAL A N 1
ATOM 2950 C CA . VAL A 1 376 ? -12.227 27.172 -0.355 1 89.25 376 VAL A CA 1
ATOM 2951 C C . VAL A 1 376 ? -10.906 27.516 0.337 1 89.25 376 VAL A C 1
ATOM 2953 O O . VAL A 1 376 ? -9.961 27.969 -0.308 1 89.25 376 VAL A O 1
ATOM 2956 N N . SER A 1 377 ? -10.875 27.281 1.583 1 93.25 377 SER A N 1
ATOM 2957 C CA . SER A 1 377 ? -9.664 27.594 2.336 1 93.25 377 SER A CA 1
ATOM 2958 C C . SER A 1 377 ? -8.484 26.75 1.874 1 93.25 377 SER A C 1
ATOM 2960 O O . SER A 1 377 ? -7.359 27.234 1.773 1 93.25 377 SER A O 1
ATOM 2962 N N . CYS A 1 378 ? -8.734 25.516 1.61 1 87.75 378 CYS A N 1
ATOM 2963 C CA . CYS A 1 378 ? -7.668 24.594 1.209 1 87.75 378 CYS A CA 1
ATOM 2964 C C . CYS A 1 378 ? -7.164 24.922 -0.189 1 87.75 378 CYS A C 1
ATOM 2966 O O . CYS A 1 378 ? -6.039 24.562 -0.547 1 87.75 378 CYS A O 1
ATOM 2968 N N . MET A 1 379 ? -7.941 25.594 -0.953 1 86.44 379 MET A N 1
ATOM 2969 C CA . MET A 1 379 ? -7.543 25.984 -2.301 1 86.44 379 MET A CA 1
ATOM 2970 C C . MET A 1 379 ? -6.918 27.375 -2.297 1 86.44 379 MET A C 1
ATOM 2972 O O . MET A 1 379 ? -5.922 27.609 -2.984 1 86.44 379 MET A O 1
ATOM 2976 N N . LEU A 1 380 ? -7.406 28.219 -1.519 1 90.69 380 LEU A N 1
ATOM 2977 C CA . LEU A 1 380 ? -7.066 29.641 -1.543 1 90.69 380 LEU A CA 1
ATOM 2978 C C . LEU A 1 380 ? -5.766 29.906 -0.795 1 90.69 380 LEU A C 1
ATOM 2980 O O . LEU A 1 380 ? -4.863 30.562 -1.318 1 90.69 380 LEU A O 1
ATOM 2984 N N . PHE A 1 381 ? -5.613 29.391 0.358 1 95 381 PHE A N 1
ATOM 2985 C CA . PHE A 1 381 ? -4.527 29.797 1.246 1 95 381 PHE A CA 1
ATOM 2986 C C . PHE A 1 381 ? -3.193 29.266 0.744 1 95 381 PHE A C 1
ATOM 2988 O O . PHE A 1 381 ? -2.176 29.953 0.811 1 95 381 PHE A O 1
ATOM 2995 N N . PRO A 1 382 ? -3.15 28.016 0.211 1 91.44 382 PRO A N 1
ATOM 2996 C CA . PRO A 1 382 ? -1.879 27.578 -0.371 1 91.44 382 PRO A CA 1
ATOM 2997 C C . PRO A 1 382 ? -1.412 28.484 -1.51 1 91.44 382 PRO A C 1
ATOM 2999 O O . PRO A 1 382 ? -0.213 28.734 -1.649 1 91.44 382 PRO A O 1
ATOM 3002 N N . PHE A 1 383 ? -2.307 28.969 -2.24 1 89 383 PHE A N 1
ATOM 3003 C CA . PHE A 1 383 ? -1.984 29.875 -3.34 1 89 383 PHE A CA 1
ATOM 3004 C C . PHE A 1 383 ? -1.422 31.188 -2.814 1 89 383 PHE A C 1
ATOM 3006 O O . PHE A 1 383 ? -0.436 31.703 -3.344 1 89 383 PHE A O 1
ATOM 3013 N N . ILE A 1 384 ? -2.012 31.703 -1.829 1 93.5 384 ILE A N 1
ATOM 3014 C CA . ILE A 1 384 ? -1.565 32.938 -1.234 1 93.5 384 ILE A CA 1
ATOM 3015 C C . ILE A 1 384 ? -0.214 32.75 -0.553 1 93.5 384 ILE A C 1
ATOM 3017 O O . ILE A 1 384 ? 0.665 33.625 -0.634 1 93.5 384 ILE A O 1
ATOM 3021 N N . PHE A 1 385 ? -0.058 31.594 0.077 1 94.62 385 PHE A N 1
ATOM 3022 C CA . PHE A 1 385 ? 1.201 31.25 0.731 1 94.62 385 PHE A CA 1
ATOM 3023 C C . PHE A 1 385 ? 2.355 31.297 -0.265 1 94.62 385 PHE A C 1
ATOM 3025 O O . PHE A 1 385 ? 3.416 31.844 0.027 1 94.62 385 PHE A O 1
ATOM 3032 N N . ASP A 1 386 ? 2.146 30.734 -1.402 1 88.5 386 ASP A N 1
ATOM 3033 C CA . ASP A 1 386 ? 3.188 30.656 -2.422 1 88.5 386 ASP A CA 1
ATOM 3034 C C . ASP A 1 386 ? 3.602 32.031 -2.91 1 88.5 386 ASP A C 1
ATOM 3036 O O . ASP A 1 386 ? 4.758 32.25 -3.279 1 88.5 386 ASP A O 1
ATOM 3040 N N . LYS A 1 387 ? 2.713 32.969 -2.852 1 89.38 387 LYS A N 1
ATOM 3041 C CA . LYS A 1 387 ? 2.988 34.312 -3.326 1 89.38 387 LYS A CA 1
ATOM 3042 C C . LYS A 1 387 ? 3.693 35.156 -2.254 1 89.38 387 LYS A C 1
ATOM 3044 O O . LYS A 1 387 ? 4.488 36.031 -2.568 1 89.38 387 LYS A O 1
ATOM 3049 N N . VAL A 1 388 ? 3.479 34.812 -1.036 1 93.5 388 VAL A N 1
ATOM 3050 C CA . VAL A 1 388 ? 3.934 35.656 0.056 1 93.5 388 VAL A CA 1
ATOM 3051 C C . VAL A 1 388 ? 5.227 35.125 0.643 1 93.5 388 VAL A C 1
ATOM 3053 O O . VAL A 1 388 ? 6.125 35.875 1.018 1 93.5 388 VAL A O 1
ATOM 3056 N N . MET A 1 389 ? 5.406 33.844 0.693 1 93.75 389 MET A N 1
ATOM 3057 C CA . MET A 1 389 ? 6.484 33.156 1.413 1 93.75 389 MET A CA 1
ATOM 3058 C C . MET A 1 389 ? 7.828 33.438 0.748 1 93.75 389 MET A C 1
ATOM 3060 O O . MET A 1 389 ? 7.969 33.281 -0.467 1 93.75 389 MET A O 1
ATOM 3064 N N . LYS A 1 390 ? 8.734 33.844 1.564 1 90.94 390 LYS A N 1
ATOM 3065 C CA . LYS A 1 390 ? 10.133 33.938 1.161 1 90.94 390 LYS A CA 1
ATOM 3066 C C . LYS A 1 390 ? 10.977 32.844 1.8 1 90.94 390 LYS A C 1
ATOM 3068 O O . LYS A 1 390 ? 10.953 32.656 3.02 1 90.94 390 LYS A O 1
ATOM 3073 N N . TYR A 1 391 ? 11.523 32.125 1.029 1 87.31 391 TYR A N 1
ATOM 3074 C CA . TYR A 1 391 ? 12.258 30.953 1.502 1 87.31 391 TYR A CA 1
ATOM 3075 C C . TYR A 1 391 ? 13.672 31.328 1.92 1 87.31 391 TYR A C 1
ATOM 3077 O O . TYR A 1 391 ? 14.492 30.453 2.205 1 87.31 391 TYR A O 1
ATOM 3085 N N . ASP A 1 392 ? 13.93 32.531 2.068 1 77.88 392 ASP A N 1
ATOM 3086 C CA . ASP A 1 392 ? 15.258 33 2.443 1 77.88 392 ASP A CA 1
ATOM 3087 C C . ASP A 1 392 ? 15.625 32.531 3.855 1 77.88 392 ASP A C 1
ATOM 3089 O O . ASP A 1 392 ? 14.758 32.469 4.734 1 77.88 392 ASP A O 1
ATOM 3093 N N . ASP A 1 393 ? 16.781 31.969 4.129 1 73.44 393 ASP A N 1
ATOM 3094 C CA . ASP A 1 393 ? 17.359 31.656 5.43 1 73.44 393 ASP A CA 1
ATOM 3095 C C . ASP A 1 393 ? 16.859 30.312 5.941 1 73.44 393 ASP A C 1
ATOM 3097 O O . ASP A 1 393 ? 17.062 29.969 7.105 1 73.44 393 ASP A O 1
ATOM 3101 N N . LEU A 1 394 ? 15.883 29.844 5.238 1 77.69 394 LEU A N 1
ATOM 3102 C CA . LEU A 1 394 ? 15.461 28.516 5.645 1 77.69 394 LEU A CA 1
ATOM 3103 C C . LEU A 1 394 ? 16.406 27.453 5.09 1 77.69 394 LEU A C 1
ATOM 3105 O O . LEU A 1 394 ? 16.828 27.531 3.934 1 77.69 394 LEU A O 1
ATOM 3109 N N . GLU A 1 395 ? 17.312 27.031 5.855 1 58.28 395 GLU A N 1
ATOM 3110 C CA . GLU A 1 395 ? 18.141 25.922 5.387 1 58.28 395 GLU A CA 1
ATOM 3111 C C . GLU A 1 395 ? 17.281 24.797 4.816 1 58.28 395 GLU A C 1
ATOM 3113 O O . GLU A 1 395 ? 16.688 24.016 5.566 1 58.28 395 GLU A O 1
ATOM 3118 N N . LYS A 1 396 ? 16.828 25.047 3.68 1 54.72 396 LYS A N 1
ATOM 3119 C CA . LYS A 1 396 ? 16.078 23.953 3.055 1 54.72 396 LYS A CA 1
ATOM 3120 C C . LYS A 1 396 ? 16.797 22.625 3.238 1 54.72 396 LYS A C 1
ATOM 3122 O O . LYS A 1 396 ? 18.016 22.531 3.045 1 54.72 396 LYS A O 1
ATOM 3127 N N . THR A 1 397 ? 16.469 22.109 4.363 1 45.09 397 THR A N 1
ATOM 3128 C CA . THR A 1 397 ? 17.016 20.75 4.395 1 45.09 397 THR A CA 1
ATOM 3129 C C . THR A 1 397 ? 16.734 20.031 3.078 1 45.09 397 THR A C 1
ATOM 3131 O O . THR A 1 397 ? 15.57 19.859 2.689 1 45.09 397 THR A O 1
ATOM 3134 N N . VAL A 1 398 ? 17.328 20.516 2.111 1 37.66 398 VAL A N 1
ATOM 3135 C CA . VAL A 1 398 ? 17.141 19.703 0.923 1 37.66 398 VAL A CA 1
ATOM 3136 C C . VAL A 1 398 ? 16.75 18.281 1.334 1 37.66 398 VAL A C 1
ATOM 3138 O O . VAL A 1 398 ? 17.391 17.688 2.211 1 37.66 398 VAL A O 1
ATOM 3141 N N . GLU A 1 399 ? 15.484 18.125 1.523 1 37.84 399 GLU A N 1
ATOM 3142 C CA . GLU A 1 399 ? 15.102 16.719 1.685 1 37.84 399 GLU A CA 1
ATOM 3143 C C . GLU A 1 399 ? 16.234 15.797 1.244 1 37.84 399 GLU A C 1
ATOM 3145 O O . GLU A 1 399 ? 16.797 15.961 0.159 1 37.84 399 GLU A O 1
ATOM 3150 N N . SER A 1 400 ? 17.047 15.594 2.205 1 33 400 SER A N 1
ATOM 3151 C CA . SER A 1 400 ? 18 14.539 1.873 1 33 400 SER A CA 1
ATOM 3152 C C . SER A 1 400 ? 17.438 13.578 0.837 1 33 400 SER A C 1
ATOM 3154 O O . SER A 1 400 ? 16.531 12.797 1.141 1 33 400 SER A O 1
ATOM 3156 N N . ASN A 1 401 ? 16.562 14.117 -0.005 1 33.78 401 ASN A N 1
ATOM 3157 C CA . ASN A 1 401 ? 16.547 13.078 -1.03 1 33.78 401 ASN A CA 1
ATOM 3158 C C . ASN A 1 401 ? 17.734 12.141 -0.901 1 33.78 401 ASN A C 1
ATOM 3160 O O . ASN A 1 401 ? 18.891 12.57 -1.006 1 33.78 401 ASN A O 1
ATOM 3164 N N . THR A 1 402 ? 17.703 11.562 0.192 1 33.12 402 THR A N 1
ATOM 3165 C CA . THR A 1 402 ? 18.781 10.586 0.234 1 33.12 402 THR A CA 1
ATOM 3166 C C . THR A 1 402 ? 19.469 10.469 -1.13 1 33.12 402 THR A C 1
ATOM 3168 O O . THR A 1 402 ? 18.828 10.086 -2.113 1 33.12 402 THR A O 1
ATOM 3171 N N . ASN A 1 403 ? 20.016 11.508 -1.525 1 36.16 403 ASN A N 1
ATOM 3172 C CA . ASN A 1 403 ? 21.094 11.484 -2.492 1 36.16 403 ASN A CA 1
ATOM 3173 C C . ASN A 1 403 ? 21.641 10.07 -2.688 1 36.16 403 ASN A C 1
ATOM 3175 O O . ASN A 1 403 ? 22.547 9.641 -1.962 1 36.16 403 ASN A O 1
ATOM 3179 N N . LYS A 1 404 ? 20.797 9.336 -2.578 1 38.72 404 LYS A N 1
ATOM 3180 C CA . LYS A 1 404 ? 21.172 7.984 -2.99 1 38.72 404 LYS A CA 1
ATOM 3181 C C . LYS A 1 404 ? 22.25 8.016 -4.074 1 38.72 404 LYS A C 1
ATOM 3183 O O . LYS A 1 404 ? 22 8.516 -5.176 1 38.72 404 LYS A O 1
ATOM 3188 N N . ILE A 1 405 ? 23.219 8.375 -3.592 1 41.5 405 ILE A N 1
ATOM 3189 C CA . ILE A 1 405 ? 24.328 8.078 -4.496 1 41.5 405 ILE A CA 1
ATOM 3190 C C . ILE A 1 405 ? 24.109 6.723 -5.16 1 41.5 405 ILE A C 1
ATOM 3192 O O . ILE A 1 405 ? 23.906 5.715 -4.477 1 41.5 405 ILE A O 1
ATOM 3196 N N . CYS A 1 406 ? 23.406 6.832 -6.113 1 44.75 406 CYS A N 1
ATOM 3197 C CA . CYS A 1 406 ? 23.281 5.641 -6.945 1 44.75 406 CYS A CA 1
ATOM 3198 C C . CYS A 1 406 ? 24.641 5.23 -7.496 1 44.75 406 CYS A C 1
ATOM 3200 O O . CYS A 1 406 ? 25.391 6.066 -8.008 1 44.75 406 CYS A O 1
ATOM 3202 N N . VAL A 1 407 ? 25.062 4.219 -6.969 1 48.88 407 VAL A N 1
ATOM 3203 C CA . VAL A 1 407 ? 26.266 3.658 -7.602 1 48.88 407 VAL A CA 1
ATOM 3204 C C . VAL A 1 407 ? 25.859 2.811 -8.805 1 48.88 407 VAL A C 1
ATOM 3206 O O . VAL A 1 407 ? 24.953 1.974 -8.703 1 48.88 407 VAL A O 1
ATOM 3209 N N . ARG A 1 408 ? 26.172 3.338 -9.844 1 52.5 408 ARG A N 1
ATOM 3210 C CA . ARG A 1 408 ? 25.906 2.65 -11.102 1 52.5 408 ARG A CA 1
ATOM 3211 C C . ARG A 1 408 ? 27.172 2.098 -11.719 1 52.5 408 ARG A C 1
ATOM 3213 O O . ARG A 1 408 ? 28.234 2.717 -11.609 1 52.5 408 ARG A O 1
ATOM 3220 N N . GLU A 1 409 ? 27.031 0.877 -12.062 1 57.28 409 GLU A N 1
ATOM 3221 C CA . GLU A 1 409 ? 28.094 0.373 -12.93 1 57.28 409 GLU A CA 1
ATOM 3222 C C . GLU A 1 409 ? 27.859 0.782 -14.383 1 57.28 409 GLU A C 1
ATOM 3224 O O . GLU A 1 409 ? 26.766 0.569 -14.922 1 57.28 409 GLU A O 1
ATOM 3229 N N . VAL A 1 410 ? 28.781 1.551 -14.867 1 66.06 410 VAL A N 1
ATOM 3230 C CA . VAL A 1 410 ? 28.625 2.02 -16.25 1 66.06 410 VAL A CA 1
ATOM 3231 C C . VAL A 1 410 ? 29.875 1.647 -17.047 1 66.06 410 VAL A C 1
ATOM 3233 O O . VAL A 1 410 ? 31 1.78 -16.562 1 66.06 410 VAL A O 1
ATOM 3236 N N . VAL A 1 411 ? 29.578 1.08 -18.188 1 66.94 411 VAL A N 1
ATOM 3237 C CA . VAL A 1 411 ? 30.641 0.98 -19.188 1 66.94 411 VAL A CA 1
ATOM 3238 C C . VAL A 1 411 ? 30.625 2.223 -20.078 1 66.94 411 VAL A C 1
ATOM 3240 O O . VAL A 1 411 ? 29.688 2.428 -20.859 1 66.94 411 VAL A O 1
ATOM 3243 N N . PRO A 1 412 ? 31.531 3.082 -19.906 1 70.62 412 PRO A N 1
ATOM 3244 C CA . PRO A 1 412 ? 31.547 4.281 -20.734 1 70.62 412 PRO A CA 1
ATOM 3245 C C . PRO A 1 412 ? 31.672 3.959 -22.234 1 70.62 412 PRO A C 1
ATOM 3247 O O . PRO A 1 412 ? 32.438 3.07 -22.609 1 70.62 412 PRO A O 1
ATOM 3250 N N . THR A 1 413 ? 30.828 4.621 -22.984 1 69.75 413 THR A N 1
ATOM 3251 C CA . THR A 1 413 ? 30.859 4.43 -24.438 1 69.75 413 THR A CA 1
ATOM 3252 C C . THR A 1 413 ? 31.234 5.727 -25.141 1 69.75 413 THR A C 1
ATOM 3254 O O . THR A 1 413 ? 31.438 5.738 -26.359 1 69.75 413 THR A O 1
ATOM 3257 N N . ASN A 1 414 ? 31.312 6.836 -24.469 1 73.56 414 ASN A N 1
ATOM 3258 C CA . ASN A 1 414 ? 31.719 8.109 -25.062 1 73.56 414 ASN A CA 1
ATOM 3259 C C . ASN A 1 414 ? 33.188 8.125 -25.406 1 73.56 414 ASN A C 1
ATOM 3261 O O . ASN A 1 414 ? 34.031 8.195 -24.5 1 73.56 414 ASN A O 1
ATOM 3265 N N . LYS A 1 415 ? 33.562 8.07 -26.625 1 76.38 415 LYS A N 1
ATOM 3266 C CA . LYS A 1 415 ? 34.938 8 -27.062 1 76.38 415 LYS A CA 1
ATOM 3267 C C . LYS A 1 415 ? 35.688 9.266 -26.688 1 76.38 415 LYS A C 1
ATOM 3269 O O . LYS A 1 415 ? 36.938 9.242 -26.578 1 76.38 415 LYS A O 1
ATOM 3274 N N . LYS A 1 416 ? 34.969 10.344 -26.438 1 78.88 416 LYS A N 1
ATOM 3275 C CA . LYS A 1 416 ? 35.594 11.617 -26.141 1 78.88 416 LYS A CA 1
ATOM 3276 C C . LYS A 1 416 ? 36.188 11.625 -24.734 1 78.88 416 LYS A C 1
ATOM 3278 O O . LYS A 1 416 ? 37.031 12.469 -24.406 1 78.88 416 LYS A O 1
ATOM 3283 N N . ILE A 1 417 ? 35.812 10.633 -24.031 1 79.56 417 ILE A N 1
ATOM 3284 C CA . ILE A 1 417 ? 36.219 10.695 -22.641 1 79.56 417 ILE A CA 1
ATOM 3285 C C . ILE A 1 417 ? 37.344 9.68 -22.406 1 79.56 417 ILE A C 1
ATOM 3287 O O . ILE A 1 417 ? 37.938 9.648 -21.312 1 79.56 417 ILE A O 1
ATOM 3291 N N . PHE A 1 418 ? 37.656 9 -23.422 1 81.38 418 PHE A N 1
ATOM 3292 C CA . PHE A 1 418 ? 38.688 7.992 -23.25 1 81.38 418 PHE A CA 1
ATOM 3293 C C . PHE A 1 418 ? 40.062 8.625 -23.234 1 81.38 418 PHE A C 1
ATOM 3295 O O . PHE A 1 418 ? 40.312 9.617 -23.938 1 81.38 418 PHE A O 1
ATOM 3302 N N . ASN A 1 419 ? 40.906 8.031 -22.5 1 81.94 419 ASN A N 1
ATOM 3303 C CA . ASN A 1 419 ? 42.312 8.398 -22.406 1 81.94 419 ASN A CA 1
ATOM 3304 C C . ASN A 1 419 ? 42.469 9.844 -21.938 1 81.94 419 ASN A C 1
ATOM 3306 O O . ASN A 1 419 ? 43.438 10.516 -22.328 1 81.94 419 ASN A O 1
ATOM 3310 N N . LYS A 1 420 ? 41.5 10.344 -21.203 1 82.56 420 LYS A N 1
ATOM 3311 C CA . LYS A 1 420 ? 41.594 11.641 -20.547 1 82.56 420 LYS A CA 1
ATOM 3312 C C . LYS A 1 420 ? 41.562 11.484 -19.031 1 82.56 420 LYS A C 1
ATOM 3314 O O . LYS A 1 420 ? 40.812 10.648 -18.5 1 82.56 420 LYS A O 1
ATOM 3319 N N . PRO A 1 421 ? 42.406 12.242 -18.516 1 80.06 421 PRO A N 1
ATOM 3320 C CA . PRO A 1 421 ? 42.375 12.188 -17.062 1 80.06 421 PRO A CA 1
ATOM 3321 C C . PRO A 1 421 ? 41.031 12.617 -16.484 1 80.06 421 PRO A C 1
ATOM 3323 O O . PRO A 1 421 ? 40.375 13.5 -17.047 1 80.06 421 PRO A O 1
ATOM 3326 N N . LEU A 1 422 ? 40.656 12.047 -15.367 1 79.19 422 LEU A N 1
ATOM 3327 C CA . LEU A 1 422 ? 39.344 12.297 -14.75 1 79.19 422 LEU A CA 1
ATOM 3328 C C . LEU A 1 422 ? 39.219 13.758 -14.359 1 79.19 422 LEU A C 1
ATOM 3330 O O . LEU A 1 422 ? 38.094 14.312 -14.375 1 79.19 422 LEU A O 1
ATOM 3334 N N . LYS A 1 423 ? 40.312 14.328 -14.039 1 73.06 423 LYS A N 1
ATOM 3335 C CA . LYS A 1 423 ? 40.312 15.734 -13.625 1 73.06 423 LYS A CA 1
ATOM 3336 C C . LYS A 1 423 ? 39.906 16.641 -14.781 1 73.06 423 LYS A C 1
ATOM 3338 O O . LYS A 1 423 ? 39.438 17.766 -14.562 1 73.06 423 LYS A O 1
ATOM 3343 N N . ASP A 1 424 ? 40.094 16.188 -15.969 1 75.44 424 ASP A N 1
ATOM 3344 C CA . ASP A 1 424 ? 39.781 17 -17.141 1 75.44 424 ASP A CA 1
ATOM 3345 C C . ASP A 1 424 ? 38.344 16.75 -17.625 1 75.44 424 ASP A C 1
ATOM 3347 O O . ASP A 1 424 ? 37.875 17.391 -18.562 1 75.44 424 ASP A O 1
ATOM 3351 N N . LEU A 1 425 ? 37.75 15.867 -16.984 1 74 425 LEU A N 1
ATOM 3352 C CA . LEU A 1 425 ? 36.375 15.578 -17.359 1 74 425 LEU A CA 1
ATOM 3353 C C . LEU A 1 425 ? 35.406 16.469 -16.578 1 74 425 LEU A C 1
ATOM 3355 O O . LEU A 1 425 ? 35.625 16.75 -15.398 1 74 425 LEU A O 1
ATOM 3359 N N . ASN A 1 426 ? 34.531 17.078 -17.266 1 70.25 426 ASN A N 1
ATOM 3360 C CA . ASN A 1 426 ? 33.469 17.859 -16.625 1 70.25 426 ASN A CA 1
ATOM 3361 C C . ASN A 1 426 ? 32.469 16.969 -15.883 1 70.25 426 ASN A C 1
ATOM 3363 O O . ASN A 1 426 ? 31.375 16.75 -16.375 1 70.25 426 ASN A O 1
ATOM 3367 N N . ILE A 1 427 ? 32.844 16.438 -14.828 1 69.44 427 ILE A N 1
ATOM 3368 C CA . ILE A 1 427 ? 31.969 15.609 -14.008 1 69.44 427 ILE A CA 1
ATOM 3369 C C . ILE A 1 427 ? 31.031 16.5 -13.195 1 69.44 427 ILE A C 1
ATOM 3371 O O . ILE A 1 427 ? 31.469 17.438 -12.531 1 69.44 427 ILE A O 1
ATOM 3375 N N . PRO A 1 428 ? 29.781 16.219 -13.477 1 63.12 428 PRO A N 1
ATOM 3376 C CA . PRO A 1 428 ? 28.828 17.031 -12.734 1 63.12 428 PRO A CA 1
ATOM 3377 C C . PRO A 1 428 ? 29.094 17.031 -11.227 1 63.12 428 PRO A C 1
ATOM 3379 O O . PRO A 1 428 ? 29.531 16.016 -10.68 1 63.12 428 PRO A O 1
ATOM 3382 N N . GLN A 1 429 ? 28.812 18.172 -10.719 1 59 429 GLN A N 1
ATOM 3383 C CA . GLN A 1 429 ? 28.969 18.297 -9.266 1 59 429 GLN A CA 1
ATOM 3384 C C . GLN A 1 429 ? 28 17.375 -8.531 1 59 429 GLN A C 1
ATOM 3386 O O . GLN A 1 429 ? 26.797 17.391 -8.812 1 59 429 GLN A O 1
ATOM 3391 N N . GLY A 1 430 ? 28.578 16.328 -7.754 1 54.09 430 GLY A N 1
ATOM 3392 C CA . GLY A 1 430 ? 27.75 15.391 -7.008 1 54.09 430 GLY A CA 1
ATOM 3393 C C . GLY A 1 430 ? 27.859 13.961 -7.508 1 54.09 430 GLY A C 1
ATOM 3394 O O . GLY A 1 430 ? 27.234 13.055 -6.953 1 54.09 430 GLY A O 1
ATOM 3395 N N . ALA A 1 431 ? 28.469 13.852 -8.719 1 62.53 431 ALA A N 1
ATOM 3396 C CA . ALA A 1 431 ? 28.75 12.516 -9.219 1 62.53 431 ALA A CA 1
ATOM 3397 C C . ALA A 1 431 ? 30.25 12.234 -9.234 1 62.53 431 ALA A C 1
ATOM 3399 O O . ALA A 1 431 ? 31.047 13.141 -9.438 1 62.53 431 ALA A O 1
ATOM 3400 N N . ARG A 1 432 ? 30.625 10.984 -8.891 1 64.12 432 ARG A N 1
ATOM 3401 C CA . ARG A 1 432 ? 32.031 10.594 -8.938 1 64.12 432 ARG A CA 1
ATOM 3402 C C . ARG A 1 432 ? 32.188 9.141 -9.375 1 64.12 432 ARG A C 1
ATOM 3404 O O . ARG A 1 432 ? 31.281 8.328 -9.164 1 64.12 432 ARG A O 1
ATOM 3411 N N . ILE A 1 433 ? 33.312 8.992 -10.047 1 71.38 433 ILE A N 1
ATOM 3412 C CA . ILE A 1 433 ? 33.688 7.613 -10.336 1 71.38 433 ILE A CA 1
ATOM 3413 C C . ILE A 1 433 ? 34.375 7 -9.109 1 71.38 433 ILE A C 1
ATOM 3415 O O . ILE A 1 433 ? 35.406 7.5 -8.648 1 71.38 433 ILE A O 1
ATOM 3419 N N . PHE A 1 434 ? 33.688 5.992 -8.609 1 65.75 434 PHE A N 1
ATOM 3420 C CA . PHE A 1 434 ? 34.125 5.359 -7.379 1 65.75 434 PHE A CA 1
ATOM 3421 C C . PHE A 1 434 ? 35.188 4.285 -7.676 1 65.75 434 PHE A C 1
ATOM 3423 O O . PHE A 1 434 ? 36.094 4.062 -6.875 1 65.75 434 PHE A O 1
ATOM 3430 N N . LEU A 1 435 ? 34.875 3.613 -8.656 1 66.62 435 LEU A N 1
ATOM 3431 C CA . LEU A 1 435 ? 35.688 2.453 -9 1 66.62 435 LEU A CA 1
ATOM 3432 C C . LEU A 1 435 ? 35.75 2.246 -10.508 1 66.62 435 LEU A C 1
ATOM 3434 O O . LEU A 1 435 ? 34.75 2.467 -11.203 1 66.62 435 LEU A O 1
ATOM 3438 N N . ILE A 1 436 ? 37 2.004 -10.914 1 74.19 436 ILE A N 1
ATOM 3439 C CA . ILE A 1 436 ? 37.188 1.568 -12.297 1 74.19 436 ILE A CA 1
ATOM 3440 C C . ILE A 1 436 ? 37.594 0.093 -12.328 1 74.19 436 ILE A C 1
ATOM 3442 O O . ILE A 1 436 ? 38.562 -0.305 -11.695 1 74.19 436 ILE A O 1
ATOM 3446 N N . LEU A 1 437 ? 36.75 -0.663 -12.906 1 71.19 437 LEU A N 1
ATOM 3447 C CA . LEU A 1 437 ? 37.094 -2.064 -13.141 1 71.19 437 LEU A CA 1
ATOM 3448 C C . LEU A 1 437 ? 37.688 -2.258 -14.523 1 71.19 437 LEU A C 1
ATOM 3450 O O . LEU A 1 437 ? 37.031 -2.018 -15.531 1 71.19 437 LEU A O 1
ATOM 3454 N N . ARG A 1 438 ? 39.062 -2.576 -14.555 1 73.94 438 ARG A N 1
ATOM 3455 C CA . ARG A 1 438 ? 39.812 -2.811 -15.781 1 73.94 438 ARG A CA 1
ATOM 3456 C C . ARG A 1 438 ? 40.438 -4.203 -15.789 1 73.94 438 ARG A C 1
ATOM 3458 O O . ARG A 1 438 ? 41.281 -4.52 -14.953 1 73.94 438 ARG A O 1
ATOM 3465 N N . ASP A 1 439 ? 40.062 -4.926 -16.797 1 65.31 439 ASP A N 1
ATOM 3466 C CA . ASP A 1 439 ? 40.625 -6.266 -16.938 1 65.31 439 ASP A CA 1
ATOM 3467 C C . ASP A 1 439 ? 40.594 -7.012 -15.609 1 65.31 439 ASP A C 1
ATOM 3469 O O . ASP A 1 439 ? 41.625 -7.578 -15.195 1 65.31 439 ASP A O 1
ATOM 3473 N N . GLU A 1 440 ? 39.469 -7 -14.883 1 58.47 440 GLU A N 1
ATOM 3474 C CA . GLU A 1 440 ? 39.188 -7.719 -13.641 1 58.47 440 GLU A CA 1
ATOM 3475 C C . GLU A 1 440 ? 39.969 -7.117 -12.469 1 58.47 440 GLU A C 1
ATOM 3477 O O . GLU A 1 440 ? 40.062 -7.723 -11.398 1 58.47 440 GLU A O 1
ATOM 3482 N N . LYS A 1 441 ? 40.625 -6.016 -12.672 1 68.31 441 LYS A N 1
ATOM 3483 C CA . LYS A 1 441 ? 41.312 -5.309 -11.602 1 68.31 441 LYS A CA 1
ATOM 3484 C C . LYS A 1 441 ? 40.531 -4.086 -11.148 1 68.31 441 LYS A C 1
ATOM 3486 O O . LYS A 1 441 ? 39.938 -3.369 -11.977 1 68.31 441 LYS A O 1
ATOM 3491 N N . GLU A 1 442 ? 40.375 -3.98 -9.898 1 63.09 442 GLU A N 1
ATOM 3492 C CA . GLU A 1 442 ? 39.688 -2.818 -9.328 1 63.09 442 GLU A CA 1
ATOM 3493 C C . GLU A 1 442 ? 40.656 -1.649 -9.164 1 63.09 442 GLU A C 1
ATOM 3495 O O . GLU A 1 442 ? 41.688 -1.766 -8.461 1 63.09 442 GLU A O 1
ATOM 3500 N N . ILE A 1 443 ? 40.469 -0.551 -9.938 1 71.75 443 ILE A N 1
ATOM 3501 C CA . ILE A 1 443 ? 41.312 0.653 -9.875 1 71.75 443 ILE A CA 1
ATOM 3502 C C . ILE A 1 443 ? 40.531 1.752 -9.125 1 71.75 443 ILE A C 1
ATOM 3504 O O . ILE A 1 443 ? 39.406 2.092 -9.484 1 71.75 443 ILE A O 1
ATOM 3508 N N . LEU A 1 444 ? 41.031 2.207 -8.18 1 62.12 444 LEU A N 1
ATOM 3509 C CA . LEU A 1 444 ? 40.531 3.389 -7.504 1 62.12 444 LEU A CA 1
ATOM 3510 C C . LEU A 1 444 ? 40.938 4.66 -8.234 1 62.12 444 LEU A C 1
ATOM 3512 O O . LEU A 1 444 ? 42.125 4.996 -8.273 1 62.12 444 LEU A O 1
ATOM 3516 N N . PRO A 1 445 ? 39.938 5.273 -8.773 1 70.5 445 PRO A N 1
ATOM 3517 C CA . PRO A 1 445 ? 40.312 6.387 -9.641 1 70.5 445 PRO A CA 1
ATOM 3518 C C . PRO A 1 445 ? 40.781 7.617 -8.852 1 70.5 445 PRO A C 1
ATOM 3520 O O . PRO A 1 445 ? 40.312 7.832 -7.723 1 70.5 445 PRO A O 1
ATOM 3523 N N . ASP A 1 446 ? 41.844 8.258 -9.328 1 66.06 446 ASP A N 1
ATOM 3524 C CA . ASP A 1 446 ? 42.281 9.594 -8.906 1 66.06 446 ASP A CA 1
ATOM 3525 C C . ASP A 1 446 ? 42.125 10.602 -10.047 1 66.06 446 ASP A C 1
ATOM 3527 O O . ASP A 1 446 ? 41.625 10.258 -11.117 1 66.06 446 ASP A O 1
ATOM 3531 N N . GLY A 1 447 ? 42.312 11.859 -9.727 1 68.94 447 GLY A N 1
ATOM 3532 C CA . GLY A 1 447 ? 42.188 12.891 -10.734 1 68.94 447 GLY A CA 1
ATOM 3533 C C . GLY A 1 447 ? 42.938 12.586 -12.008 1 68.94 447 GLY A C 1
ATOM 3534 O O . GLY A 1 447 ? 42.562 13.031 -13.094 1 68.94 447 GLY A O 1
ATOM 3535 N N . ASN A 1 448 ? 43.938 11.812 -11.891 1 73 448 ASN A N 1
ATOM 3536 C CA . ASN A 1 448 ? 44.812 11.523 -13.039 1 73 448 ASN A CA 1
ATOM 3537 C C . ASN A 1 448 ? 44.438 10.195 -13.695 1 73 448 ASN A C 1
ATOM 3539 O O . ASN A 1 448 ? 45 9.828 -14.727 1 73 448 ASN A O 1
ATOM 3543 N N . SER A 1 449 ? 43.531 9.539 -13.086 1 77.88 449 SER A N 1
ATOM 3544 C CA . SER A 1 449 ? 43.125 8.281 -13.688 1 77.88 449 SER A CA 1
ATOM 3545 C C . SER A 1 449 ? 42.375 8.516 -15 1 77.88 449 SER A C 1
ATOM 3547 O O . SER A 1 449 ? 41.656 9.516 -15.148 1 77.88 449 SER A O 1
ATOM 3549 N N . GLU A 1 450 ? 42.719 7.652 -15.922 1 82.75 450 GLU A N 1
ATOM 3550 C CA . GLU A 1 450 ? 42.062 7.738 -17.234 1 82.75 450 GLU A CA 1
ATOM 3551 C C . GLU A 1 450 ? 41.031 6.621 -17.422 1 82.75 450 GLU A C 1
ATOM 3553 O O . GLU A 1 450 ? 41.219 5.516 -16.891 1 82.75 450 GLU A O 1
ATOM 3558 N N . ILE A 1 451 ? 40.031 7.023 -18.109 1 81.31 451 ILE A N 1
ATOM 3559 C CA . ILE A 1 451 ? 39.031 6.035 -18.484 1 81.31 451 ILE A CA 1
ATOM 3560 C C . ILE A 1 451 ? 39.406 5.379 -19.812 1 81.31 451 ILE A C 1
ATOM 3562 O O . ILE A 1 451 ? 39.719 6.07 -20.781 1 81.31 451 ILE A O 1
ATOM 3566 N N . LEU A 1 452 ? 39.562 4.113 -19.812 1 80.69 452 LEU A N 1
ATOM 3567 C CA . LEU A 1 452 ? 39.875 3.383 -21.031 1 80.69 452 LEU A CA 1
ATOM 3568 C C . LEU A 1 452 ? 38.656 2.65 -21.562 1 80.69 452 LEU A C 1
ATOM 3570 O O . LEU A 1 452 ? 37.688 2.422 -20.828 1 80.69 452 LEU A O 1
ATOM 3574 N N . GLU A 1 453 ? 38.844 2.379 -22.875 1 78.62 453 GLU A N 1
ATOM 3575 C CA . GLU A 1 453 ? 37.781 1.601 -23.5 1 78.62 453 GLU A CA 1
ATOM 3576 C C . GLU A 1 453 ? 37.656 0.227 -22.859 1 78.62 453 GLU A C 1
ATOM 3578 O O . GLU A 1 453 ? 38.656 -0.471 -22.656 1 78.62 453 GLU A O 1
ATOM 3583 N N . GLY A 1 454 ? 36.469 -0.095 -22.422 1 72.12 454 GLY A N 1
ATOM 3584 C CA . GLY A 1 454 ? 36.219 -1.375 -21.781 1 72.12 454 GLY A CA 1
ATOM 3585 C C . GLY A 1 454 ? 36.125 -1.28 -20.266 1 72.12 454 GLY A C 1
ATOM 3586 O O . GLY A 1 454 ? 35.781 -2.254 -19.594 1 72.12 454 GLY A O 1
ATOM 3587 N N . ASP A 1 455 ? 36.469 -0.224 -19.719 1 75.88 455 ASP A N 1
ATOM 3588 C CA . ASP A 1 455 ? 36.375 -0.022 -18.281 1 75.88 455 A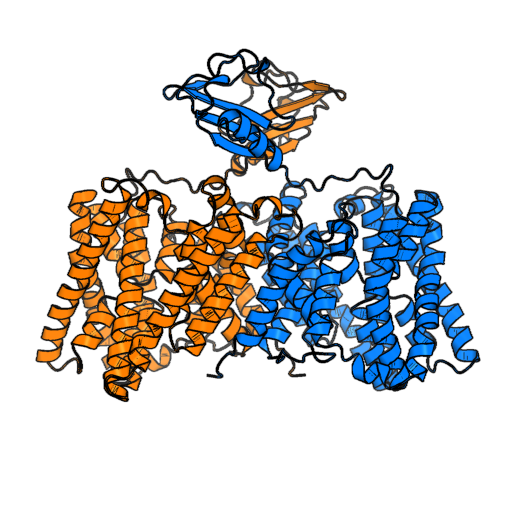SP A CA 1
ATOM 3589 C C . ASP A 1 455 ? 34.938 -0.111 -17.797 1 75.88 455 ASP A C 1
ATOM 3591 O O . ASP A 1 455 ? 34.031 0.294 -18.516 1 75.88 455 ASP A O 1
ATOM 3595 N N . VAL A 1 456 ? 34.844 -0.739 -16.703 1 75.12 456 VAL A N 1
ATOM 3596 C CA . VAL A 1 456 ? 33.594 -0.654 -15.992 1 75.12 456 VAL A CA 1
ATOM 3597 C C . VAL A 1 456 ? 33.719 0.319 -14.82 1 75.12 456 VAL A C 1
ATOM 3599 O O . VAL A 1 456 ? 34.531 0.133 -13.938 1 75.12 456 VAL A O 1
ATOM 3602 N N . LEU A 1 457 ? 32.938 1.391 -14.914 1 74.81 457 LEU A N 1
ATOM 3603 C CA . LEU A 1 457 ? 33 2.43 -13.891 1 74.81 457 LEU A CA 1
ATOM 3604 C C . LEU A 1 457 ? 31.875 2.256 -12.867 1 74.81 457 LEU A C 1
ATOM 3606 O O . LEU A 1 457 ? 30.734 1.962 -13.234 1 74.81 457 LEU A O 1
ATOM 3610 N N . LEU A 1 458 ? 32.312 2.316 -11.727 1 69.62 458 LEU A N 1
ATOM 3611 C CA . LEU A 1 458 ? 31.344 2.475 -10.656 1 69.62 458 LEU A CA 1
ATOM 3612 C C . LEU A 1 458 ? 31.203 3.941 -10.258 1 69.62 458 LEU A C 1
ATOM 3614 O O . LEU A 1 458 ? 32.125 4.535 -9.719 1 69.62 458 LEU A O 1
ATOM 3618 N N . ILE A 1 459 ? 30.141 4.508 -10.633 1 68.19 459 ILE A N 1
ATOM 3619 C CA . ILE A 1 459 ? 29.906 5.926 -10.383 1 68.19 459 ILE A CA 1
ATOM 3620 C C . ILE A 1 459 ? 28.906 6.098 -9.25 1 68.19 459 ILE A C 1
ATOM 3622 O O . ILE A 1 459 ? 27.953 5.328 -9.141 1 68.19 459 ILE A O 1
ATOM 3626 N N . ALA A 1 460 ? 29.344 6.902 -8.367 1 60.06 460 ALA A N 1
ATOM 3627 C CA . ALA A 1 460 ? 28.453 7.246 -7.266 1 60.06 460 ALA A CA 1
ATOM 3628 C C . ALA A 1 460 ? 28.062 8.719 -7.316 1 60.06 460 ALA A C 1
ATOM 3630 O O . ALA A 1 460 ? 28.875 9.578 -7.637 1 60.06 460 ALA A O 1
ATOM 3631 N N . GLY A 1 461 ? 26.797 8.984 -7.281 1 53.44 461 GLY A N 1
ATOM 3632 C CA . GLY A 1 461 ? 26.344 10.367 -7.262 1 53.44 461 GLY A CA 1
ATOM 3633 C C . GLY A 1 461 ? 24.906 10.523 -6.816 1 53.44 461 GLY A C 1
ATOM 3634 O O . GLY A 1 461 ? 24.219 9.531 -6.598 1 53.44 461 GLY A O 1
ATOM 3635 N N . LEU A 1 462 ? 24.594 11.672 -6.512 1 49.06 462 LEU A N 1
ATOM 3636 C CA . LEU A 1 462 ? 23.188 12.008 -6.297 1 49.06 462 LEU A CA 1
ATOM 3637 C C . LEU A 1 462 ? 22.328 11.57 -7.484 1 49.06 462 LEU A C 1
ATOM 3639 O O . LEU A 1 462 ? 22.797 11.586 -8.625 1 49.06 462 LEU A O 1
ATOM 3643 N N . SER A 1 463 ? 21.297 10.93 -7.305 1 50.34 463 SER A N 1
ATOM 3644 C CA . SER A 1 463 ? 20.469 10.289 -8.328 1 50.34 463 SER A CA 1
ATOM 3645 C C . SER A 1 463 ? 20.422 11.133 -9.594 1 50.34 463 SER A C 1
ATOM 3647 O O . SER A 1 463 ? 20.625 10.617 -10.695 1 50.34 463 SER A O 1
ATOM 3649 N N . ASP A 1 464 ? 20.141 12.352 -9.516 1 50.16 464 ASP A N 1
ATOM 3650 C CA . ASP A 1 464 ? 20.062 13.211 -10.688 1 50.16 464 ASP A CA 1
ATOM 3651 C C . ASP A 1 464 ? 21.438 13.461 -11.273 1 50.16 464 ASP A C 1
ATOM 3653 O O . ASP A 1 464 ? 21.609 13.516 -12.5 1 50.16 464 ASP A O 1
ATOM 3657 N N . LYS A 1 465 ? 22.344 13.594 -10.461 1 53.91 465 LYS A N 1
ATOM 3658 C CA . LYS A 1 465 ? 23.688 13.922 -10.945 1 53.91 465 LYS A CA 1
ATOM 3659 C C . LYS A 1 465 ? 24.375 12.688 -11.516 1 53.91 465 LYS A C 1
ATOM 3661 O O . LYS A 1 465 ? 25.172 12.789 -12.453 1 53.91 465 LYS A O 1
ATOM 3666 N N . SER A 1 466 ? 24.062 11.617 -10.992 1 55.78 466 SER A N 1
ATOM 3667 C CA . SER A 1 466 ? 24.594 10.375 -11.547 1 55.78 466 SER A CA 1
ATOM 3668 C C . SER A 1 466 ? 24.062 10.125 -12.953 1 55.78 466 SER A C 1
ATOM 3670 O O . SER A 1 466 ? 24.797 9.617 -13.812 1 55.78 466 SER A O 1
ATOM 3672 N N . LEU A 1 467 ? 22.875 10.594 -13.094 1 57.31 467 LEU A N 1
ATOM 3673 C CA . LEU A 1 467 ? 22.312 10.477 -14.438 1 57.31 467 LEU A CA 1
ATOM 3674 C C . LEU A 1 467 ? 23 11.438 -15.398 1 57.31 467 LEU A C 1
ATOM 3676 O O . LEU A 1 467 ? 23.266 11.086 -16.547 1 57.31 467 LEU A O 1
ATOM 3680 N N . ASP A 1 468 ? 23.203 12.625 -14.922 1 62.09 468 ASP A N 1
ATOM 3681 C CA . ASP A 1 468 ? 23.938 13.578 -15.742 1 62.09 468 ASP A CA 1
ATOM 3682 C C . ASP A 1 468 ? 25.328 13.055 -16.078 1 62.09 468 ASP A C 1
ATOM 3684 O O . ASP A 1 468 ? 25.797 13.219 -17.203 1 62.09 468 ASP A O 1
ATOM 3688 N N . PHE A 1 469 ? 25.906 12.445 -15.195 1 70.12 469 PHE A N 1
ATOM 3689 C CA . PHE A 1 469 ? 27.234 11.875 -15.398 1 70.12 469 PHE A CA 1
ATOM 3690 C C . PHE A 1 469 ? 27.188 10.695 -16.359 1 70.12 469 PHE A C 1
ATOM 3692 O O . PHE A 1 469 ? 28.062 10.539 -17.203 1 70.12 469 PHE A O 1
ATOM 3699 N N . LEU A 1 470 ? 26.141 10.07 -16.25 1 65.94 470 LEU A N 1
ATOM 3700 C CA . LEU A 1 470 ? 25.953 8.945 -17.156 1 65.94 470 LEU A CA 1
ATOM 3701 C C . LEU A 1 470 ? 25.844 9.422 -18.594 1 65.94 470 LEU A C 1
ATOM 3703 O O . LEU A 1 470 ? 26.375 8.781 -19.516 1 65.94 470 LEU A O 1
ATOM 3707 N N . LYS A 1 471 ? 25.25 10.547 -18.734 1 69.62 471 LYS A N 1
ATOM 3708 C CA . LYS A 1 471 ? 25.141 11.125 -20.062 1 69.62 471 LYS A CA 1
ATOM 3709 C C . LYS A 1 471 ? 26.516 11.516 -20.609 1 69.62 471 LYS A C 1
ATOM 3711 O O . LYS A 1 471 ? 26.797 11.336 -21.797 1 69.62 471 LYS A O 1
ATOM 3716 N N . ILE A 1 472 ? 27.297 11.93 -19.812 1 70.94 472 ILE A N 1
ATOM 3717 C CA . ILE A 1 472 ? 28.656 12.328 -20.203 1 70.94 472 ILE A CA 1
ATOM 3718 C C . ILE A 1 472 ? 29.469 11.086 -20.547 1 70.94 472 ILE A C 1
ATOM 3720 O O . ILE A 1 472 ? 30.234 11.086 -21.516 1 70.94 472 ILE A O 1
ATOM 3724 N N . LEU A 1 473 ? 29.125 10.047 -19.859 1 73.06 473 LEU A N 1
ATOM 3725 C CA . LEU A 1 473 ? 29.906 8.836 -20.031 1 73.06 473 LEU A CA 1
ATOM 3726 C C . LEU A 1 473 ? 29.438 8.047 -21.25 1 73.06 473 LEU A C 1
ATOM 3728 O O . LEU A 1 473 ? 30.203 7.312 -21.859 1 73.06 473 LEU A O 1
ATOM 3732 N N . LYS A 1 474 ? 28.188 8.242 -21.656 1 68.44 474 LYS A N 1
ATOM 3733 C CA . LYS A 1 474 ? 27.625 7.496 -22.781 1 68.44 474 LYS A CA 1
ATOM 3734 C C . LYS A 1 474 ? 27.422 8.398 -24 1 68.44 474 LYS A C 1
ATOM 3736 O O . LYS A 1 474 ? 27.047 7.926 -25.062 1 68.44 474 LYS A O 1
ATOM 3741 N N . ASN A 1 475 ? 27.922 9.5 -24.062 1 58.34 475 ASN A N 1
ATOM 3742 C CA . ASN A 1 475 ? 27.75 10.477 -25.125 1 58.34 475 ASN A CA 1
ATOM 3743 C C . ASN A 1 475 ? 26.281 10.625 -25.516 1 58.34 475 ASN A C 1
ATOM 3745 O O . ASN A 1 475 ? 25.953 10.711 -26.703 1 58.34 475 ASN A O 1
ATOM 3749 N N . GLU A 1 476 ? 25.391 10.5 -24.625 1 51.06 476 GLU A N 1
ATOM 3750 C CA . GLU A 1 476 ? 23.969 10.672 -24.969 1 51.06 476 GLU A CA 1
ATOM 3751 C C . GLU A 1 476 ? 23.531 12.117 -24.766 1 51.06 476 GLU A C 1
ATOM 3753 O O . GLU A 1 476 ? 23.891 12.75 -23.781 1 51.06 476 GLU A O 1
ATOM 3758 N N . ASN A 1 477 ? 23.234 12.898 -25.891 1 45.78 477 ASN A N 1
ATOM 3759 C CA . ASN A 1 477 ? 22.688 14.25 -25.906 1 45.78 477 ASN A CA 1
ATOM 3760 C C . ASN A 1 477 ? 21.344 14.312 -25.188 1 45.78 477 ASN A C 1
ATOM 3762 O O . ASN A 1 477 ? 20.5 13.422 -25.359 1 45.78 477 ASN A O 1
ATOM 3766 N N . MET B 1 1 ? -23.766 4.699 7.121 1 40.75 1 MET B N 1
ATOM 3767 C CA . MET B 1 1 ? -22.406 4.359 6.727 1 40.75 1 MET B CA 1
ATOM 3768 C C . MET B 1 1 ? -21.969 3.041 7.355 1 40.75 1 MET B C 1
ATOM 3770 O O . MET B 1 1 ? -22.141 2.834 8.555 1 40.75 1 MET B O 1
ATOM 3774 N N . GLU B 1 2 ? -21.953 2.002 6.691 1 51.53 2 GLU B N 1
ATOM 3775 C CA . GLU B 1 2 ? -21.641 0.689 7.238 1 51.53 2 GLU B CA 1
ATOM 3776 C C . GLU B 1 2 ? -20.375 0.745 8.094 1 51.53 2 GLU B C 1
ATOM 3778 O O . GLU B 1 2 ? -19.375 1.369 7.703 1 51.53 2 GLU B O 1
ATOM 3783 N N . HIS B 1 3 ? -20.438 0.495 9.305 1 70.81 3 HIS B N 1
ATOM 3784 C CA . HIS B 1 3 ? -19.375 0.479 10.297 1 70.81 3 HIS B CA 1
ATOM 3785 C C . HIS B 1 3 ? -18.25 -0.467 9.891 1 70.81 3 HIS B C 1
ATOM 3787 O O . HIS B 1 3 ? -18.5 -1.645 9.617 1 70.81 3 HIS B O 1
ATOM 3793 N N . ILE B 1 4 ? -17.219 0.084 9.445 1 79.38 4 ILE B N 1
ATOM 3794 C CA . ILE B 1 4 ? -16.047 -0.701 9.078 1 79.38 4 ILE B CA 1
ATOM 3795 C C . ILE B 1 4 ? -15.438 -1.338 10.32 1 79.38 4 ILE B C 1
ATOM 3797 O O . ILE B 1 4 ? -15.133 -0.644 11.289 1 79.38 4 ILE B O 1
ATOM 3801 N N . ASN B 1 5 ? -15.484 -2.65 10.344 1 85.31 5 ASN B N 1
ATOM 3802 C CA . ASN B 1 5 ? -14.82 -3.424 11.383 1 85.31 5 ASN B CA 1
ATOM 3803 C C . ASN B 1 5 ? -13.367 -3.707 11.031 1 85.31 5 ASN B C 1
ATOM 3805 O O . ASN B 1 5 ? -13.078 -4.316 10 1 85.31 5 ASN B O 1
ATOM 3809 N N . TYR B 1 6 ? -12.492 -3.238 11.922 1 91.62 6 TYR B N 1
ATOM 3810 C CA . TYR B 1 6 ? -11.062 -3.336 11.625 1 91.62 6 TYR B CA 1
ATOM 3811 C C . TYR B 1 6 ? -10.453 -4.562 12.297 1 91.62 6 TYR B C 1
ATOM 3813 O O . TYR B 1 6 ? -9.266 -4.84 12.133 1 91.62 6 TYR B O 1
ATOM 3821 N N . ASP B 1 7 ? -11.219 -5.426 12.93 1 92.75 7 ASP B N 1
ATOM 3822 C CA . ASP B 1 7 ? -10.695 -6.512 13.75 1 92.75 7 ASP B CA 1
ATOM 3823 C C . ASP B 1 7 ? -9.953 -7.535 12.898 1 92.75 7 ASP B C 1
ATOM 3825 O O . ASP B 1 7 ? -8.828 -7.918 13.211 1 92.75 7 ASP B O 1
ATOM 3829 N N . SER B 1 8 ? -10.648 -7.98 11.875 1 92.56 8 SER B N 1
ATOM 3830 C CA . SER B 1 8 ? -10.047 -9 11.031 1 92.56 8 SER B CA 1
ATOM 3831 C C . SER B 1 8 ? -8.773 -8.492 10.367 1 92.56 8 SER B C 1
ATOM 3833 O O . SER B 1 8 ? -7.789 -9.227 10.242 1 92.56 8 SER B O 1
ATOM 3835 N N . LEU B 1 9 ? -8.836 -7.266 9.93 1 93.75 9 LEU B N 1
ATOM 3836 C CA . LEU B 1 9 ? -7.652 -6.703 9.289 1 93.75 9 LEU B CA 1
ATOM 3837 C C . LEU B 1 9 ? -6.516 -6.535 10.297 1 93.75 9 LEU B C 1
ATOM 3839 O O . LEU B 1 9 ? -5.344 -6.684 9.945 1 93.75 9 LEU B O 1
ATOM 3843 N N . LEU B 1 10 ? -6.879 -6.176 11.516 1 94.75 10 LEU B N 1
ATOM 3844 C CA . LEU B 1 10 ? -5.883 -6.09 12.578 1 94.75 10 LEU B CA 1
ATOM 3845 C C . LEU B 1 10 ? -5.18 -7.426 12.773 1 94.75 10 LEU B C 1
ATOM 3847 O O . LEU B 1 10 ? -3.947 -7.484 12.812 1 94.75 10 LEU B O 1
ATOM 3851 N N . ILE B 1 11 ? -5.93 -8.461 12.836 1 95.94 11 ILE B N 1
ATOM 3852 C CA . ILE B 1 11 ? -5.371 -9.797 13.031 1 95.94 11 ILE B CA 1
ATOM 3853 C C . ILE B 1 11 ? -4.457 -10.148 11.859 1 95.94 11 ILE B C 1
ATOM 3855 O O . ILE B 1 11 ? -3.348 -10.648 12.055 1 95.94 11 ILE B O 1
ATOM 3859 N N . LEU B 1 12 ? -4.93 -9.883 10.664 1 95.81 12 LEU B N 1
ATOM 3860 C CA . LEU B 1 12 ? -4.156 -10.188 9.461 1 95.81 12 LEU B CA 1
ATOM 3861 C C . LEU B 1 12 ? -2.838 -9.422 9.461 1 95.81 12 LEU B C 1
ATOM 3863 O O . LEU B 1 12 ? -1.788 -9.977 9.133 1 95.81 12 LEU B O 1
ATOM 3867 N N . SER B 1 13 ? -2.93 -8.141 9.812 1 95.44 13 SER B N 1
ATOM 3868 C CA . SER B 1 13 ? -1.731 -7.309 9.805 1 95.44 13 SER B CA 1
ATOM 3869 C C . SER B 1 13 ? -0.75 -7.738 10.891 1 95.44 13 SER B C 1
ATOM 3871 O O . SER B 1 13 ? 0.463 -7.742 10.672 1 95.44 13 SER B O 1
ATOM 3873 N N . LEU B 1 14 ? -1.199 -8.062 12.047 1 95.69 14 LEU B N 1
ATOM 3874 C CA . LEU B 1 14 ? -0.35 -8.531 13.141 1 95.69 14 LEU B CA 1
ATOM 3875 C C . LEU B 1 14 ? 0.345 -9.836 12.758 1 95.69 14 LEU B C 1
ATOM 3877 O O . LEU B 1 14 ? 1.54 -10.008 13.016 1 95.69 14 LEU B O 1
ATOM 3881 N N . LEU B 1 15 ? -0.387 -10.695 12.156 1 95.69 15 LEU B N 1
ATOM 3882 C CA . LEU B 1 15 ? 0.178 -11.984 11.781 1 95.69 15 LEU B CA 1
ATOM 3883 C C . LEU B 1 15 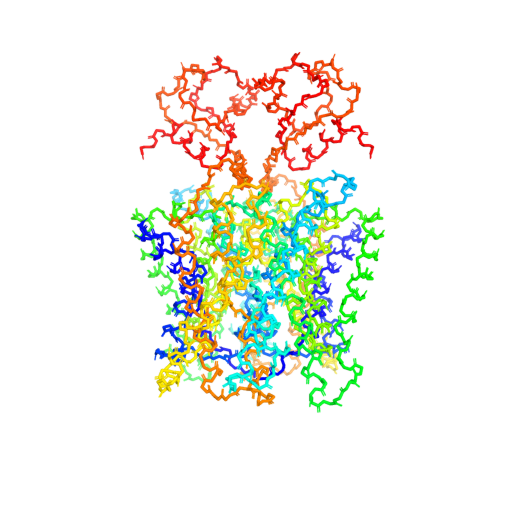? 1.162 -11.828 10.625 1 95.69 15 LEU B C 1
ATOM 3885 O O . LEU B 1 15 ? 2.152 -12.555 10.539 1 95.69 15 LEU B O 1
ATOM 3889 N N . ALA B 1 16 ? 0.816 -10.93 9.695 1 94.38 16 ALA B N 1
ATOM 3890 C CA . ALA B 1 16 ? 1.765 -10.633 8.625 1 94.38 16 ALA B CA 1
ATOM 3891 C C . ALA B 1 16 ? 3.107 -10.18 9.195 1 94.38 16 ALA B C 1
ATOM 3893 O O . ALA B 1 16 ? 4.16 -10.469 8.617 1 94.38 16 ALA B O 1
ATOM 3894 N N . PHE B 1 17 ? 3.084 -9.492 10.32 1 93.12 17 PHE B N 1
ATOM 3895 C CA . PHE B 1 17 ? 4.285 -8.977 10.961 1 93.12 17 PHE B CA 1
ATOM 3896 C C . PHE B 1 17 ? 4.969 -10.062 11.789 1 93.12 17 PHE B C 1
ATOM 3898 O O . PHE B 1 17 ? 6.191 -10.203 11.742 1 93.12 17 PHE B O 1
ATOM 3905 N N . ILE B 1 18 ? 4.242 -10.867 12.453 1 92.5 18 ILE B N 1
ATOM 3906 C CA . ILE B 1 18 ? 4.77 -11.828 13.422 1 92.5 18 ILE B CA 1
ATOM 3907 C C . ILE B 1 18 ? 5.281 -13.07 12.695 1 92.5 18 ILE B C 1
ATOM 3909 O O . ILE B 1 18 ? 6.281 -13.664 13.102 1 92.5 18 ILE B O 1
ATOM 3913 N N . THR B 1 19 ? 4.668 -13.492 11.641 1 91.75 19 THR B N 1
ATOM 3914 C CA . THR B 1 19 ? 4.949 -14.758 10.969 1 91.75 19 THR B CA 1
ATOM 3915 C C . THR B 1 19 ? 6.41 -14.82 10.523 1 91.75 19 THR B C 1
ATOM 3917 O O . THR B 1 19 ? 7.109 -15.797 10.812 1 91.75 19 THR B O 1
ATOM 3920 N N . PRO B 1 20 ? 6.887 -13.781 9.805 1 87.06 20 PRO B N 1
ATOM 3921 C CA . PRO B 1 20 ? 8.297 -13.852 9.422 1 87.06 20 PRO B CA 1
ATOM 3922 C C . PRO B 1 20 ? 9.234 -13.922 10.617 1 87.06 20 PRO B C 1
ATOM 3924 O O . PRO B 1 20 ? 10.305 -14.539 10.539 1 87.06 20 PRO B O 1
ATOM 3927 N N . LEU B 1 21 ? 8.883 -13.305 11.719 1 84.31 21 LEU B N 1
ATOM 3928 C CA . LEU B 1 21 ? 9.695 -13.352 12.93 1 84.31 21 LEU B CA 1
ATOM 3929 C C . LEU B 1 21 ? 9.734 -14.766 13.508 1 84.31 21 LEU B C 1
ATOM 3931 O O . LEU B 1 21 ? 10.789 -15.227 13.945 1 84.31 21 LEU B O 1
ATOM 3935 N N . PHE B 1 22 ? 8.625 -15.375 13.461 1 85.62 22 PHE B N 1
ATOM 3936 C CA . PHE B 1 22 ? 8.523 -16.75 13.961 1 85.62 22 PHE B CA 1
ATOM 3937 C C . PHE B 1 22 ? 9.312 -17.703 13.078 1 85.62 22 PHE B C 1
ATOM 3939 O O . PHE B 1 22 ? 10.008 -18.578 13.578 1 85.62 22 PHE B O 1
ATOM 3946 N N . ILE B 1 23 ? 9.172 -17.562 11.805 1 82.44 23 ILE B N 1
ATOM 3947 C CA . ILE B 1 23 ? 9.844 -18.438 10.844 1 82.44 23 ILE B CA 1
ATOM 3948 C C . ILE B 1 23 ? 11.359 -18.266 10.977 1 82.44 23 ILE B C 1
ATOM 3950 O O . ILE B 1 23 ? 12.102 -19.25 10.906 1 82.44 23 ILE B O 1
ATOM 3954 N N . ASN B 1 24 ? 11.797 -17.016 11.148 1 77.69 24 ASN B N 1
ATOM 3955 C CA . ASN B 1 24 ? 13.219 -16.734 11.273 1 77.69 24 ASN B CA 1
ATOM 3956 C C . ASN B 1 24 ? 13.805 -17.328 12.555 1 77.69 24 ASN B C 1
ATOM 3958 O O . ASN B 1 24 ? 15.016 -17.531 12.656 1 77.69 24 ASN B O 1
ATOM 3962 N N . SER B 1 25 ? 12.953 -17.516 13.445 1 77.5 25 SER B N 1
ATOM 3963 C CA . SER B 1 25 ? 13.414 -18.078 14.703 1 77.5 25 SER B CA 1
ATOM 3964 C C . SER B 1 25 ? 13.773 -19.562 14.547 1 77.5 25 SER B C 1
ATOM 3966 O O . SER B 1 25 ? 14.516 -20.109 15.359 1 77.5 25 SER B O 1
ATOM 3968 N N . PHE B 1 26 ? 13.227 -20.094 13.461 1 75.06 26 PHE B N 1
ATOM 3969 C CA . PHE B 1 26 ? 13.562 -21.484 13.164 1 75.06 26 PHE B CA 1
ATOM 3970 C C . PHE B 1 26 ? 14.82 -21.562 12.312 1 75.06 26 PHE B C 1
ATOM 3972 O O . PHE B 1 26 ? 14.797 -21.234 11.133 1 75.06 26 PHE B O 1
ATOM 3979 N N . LYS B 1 27 ? 15.914 -21.578 12.867 1 62.81 27 LYS B N 1
ATOM 3980 C CA . LYS B 1 27 ? 17.203 -21.562 12.188 1 62.81 27 LYS B CA 1
ATOM 3981 C C . LYS B 1 27 ? 17.406 -22.797 11.32 1 62.81 27 LYS B C 1
ATOM 3983 O O . LYS B 1 27 ? 18.047 -22.734 10.273 1 62.81 27 LYS B O 1
ATOM 3988 N N . LYS B 1 28 ? 16.844 -23.797 11.766 1 61.25 28 LYS B N 1
ATOM 3989 C CA . LYS B 1 28 ? 17.188 -25.078 11.148 1 61.25 28 LYS B CA 1
ATOM 3990 C C . LYS B 1 28 ? 16.453 -25.266 9.828 1 61.25 28 LYS B C 1
ATOM 3992 O O . LYS B 1 28 ? 16.984 -25.828 8.875 1 61.25 28 LYS B O 1
ATOM 3997 N N . TYR B 1 29 ? 15.219 -24.781 9.82 1 62.78 29 TYR B N 1
ATOM 3998 C CA . TYR B 1 29 ? 14.438 -24.969 8.602 1 62.78 29 TYR B CA 1
ATOM 3999 C C . TYR B 1 29 ? 14.086 -23.625 7.965 1 62.78 29 TYR B C 1
ATOM 4001 O O . TYR B 1 29 ? 13.484 -22.766 8.609 1 62.78 29 TYR B O 1
ATOM 4009 N N . LYS B 1 30 ? 14.625 -23.375 6.832 1 70.5 30 LYS B N 1
ATOM 4010 C CA . LYS B 1 30 ? 14.336 -22.125 6.137 1 70.5 30 LYS B CA 1
ATOM 4011 C C . LYS B 1 30 ? 13 -22.203 5.402 1 70.5 30 LYS B C 1
ATOM 4013 O O . LYS B 1 30 ? 12.969 -22.391 4.184 1 70.5 30 LYS B O 1
ATOM 4018 N N . VAL B 1 31 ? 11.984 -22.203 6.137 1 76.38 31 VAL B N 1
ATOM 4019 C CA . VAL B 1 31 ? 10.641 -22.203 5.562 1 76.38 31 VAL B CA 1
ATOM 4020 C C . VAL B 1 31 ? 10.383 -20.875 4.855 1 76.38 31 VAL B C 1
ATOM 4022 O O . VAL B 1 31 ? 10.648 -19.812 5.406 1 76.38 31 VAL B O 1
ATOM 4025 N N . PRO B 1 32 ? 9.969 -20.984 3.617 1 81.06 32 PRO B N 1
ATOM 4026 C CA . PRO B 1 32 ? 9.609 -19.734 2.936 1 81.06 32 PRO B CA 1
ATOM 4027 C C . PRO B 1 32 ? 8.5 -18.969 3.656 1 81.06 32 PRO B C 1
ATOM 4029 O O . PRO B 1 32 ? 7.57 -19.578 4.188 1 81.06 32 PRO B O 1
ATOM 4032 N N . PHE B 1 33 ? 8.586 -17.703 3.703 1 84.44 33 PHE B N 1
ATOM 4033 C CA . PHE B 1 33 ? 7.664 -16.859 4.445 1 84.44 33 PHE B CA 1
ATOM 4034 C C . PHE B 1 33 ? 6.238 -17.047 3.939 1 84.44 33 PHE B C 1
ATOM 4036 O O . PHE B 1 33 ? 5.289 -17.016 4.723 1 84.44 33 PHE B O 1
ATOM 4043 N N . VAL B 1 34 ? 6.113 -17.266 2.654 1 86.44 34 VAL B N 1
ATOM 4044 C CA . VAL B 1 34 ? 4.789 -17.391 2.053 1 86.44 34 VAL B CA 1
ATOM 4045 C C . VAL B 1 34 ? 4.102 -18.656 2.582 1 86.44 34 VAL B C 1
ATOM 4047 O O . VAL B 1 34 ? 2.891 -18.656 2.801 1 86.44 34 VAL B O 1
ATOM 4050 N N . VAL B 1 35 ? 4.871 -19.703 2.795 1 87.06 35 VAL B N 1
ATOM 4051 C CA . VAL B 1 35 ? 4.336 -20.953 3.336 1 87.06 35 VAL B CA 1
ATOM 4052 C C . VAL B 1 35 ? 3.883 -20.734 4.777 1 87.06 35 VAL B C 1
ATOM 4054 O O . VAL B 1 35 ? 2.832 -21.234 5.188 1 87.06 35 VAL B O 1
ATOM 4057 N N . GLY B 1 36 ? 4.695 -20.047 5.504 1 89.31 36 GLY B N 1
ATOM 4058 C CA . GLY B 1 36 ? 4.309 -19.703 6.863 1 89.31 36 GLY B CA 1
ATOM 4059 C C . GLY B 1 36 ? 3.016 -18.922 6.934 1 89.31 36 GLY B C 1
ATOM 4060 O O . GLY B 1 36 ? 2.172 -19.172 7.797 1 89.31 36 GLY B O 1
ATOM 4061 N N . GLU B 1 37 ? 2.891 -17.953 6.078 1 92.5 37 GLU B N 1
ATOM 4062 C CA . GLU B 1 37 ? 1.689 -17.125 6.039 1 92.5 37 GLU B CA 1
ATOM 4063 C C . GLU B 1 37 ? 0.46 -17.953 5.676 1 92.5 37 GLU B C 1
ATOM 4065 O O . GLU B 1 37 ? -0.61 -17.781 6.262 1 92.5 37 GLU B O 1
ATOM 4070 N N . LEU B 1 38 ? 0.631 -18.828 4.73 1 90.5 38 LEU B N 1
ATOM 4071 C CA . LEU B 1 38 ? -0.45 -19.75 4.367 1 90.5 38 LEU B CA 1
ATOM 4072 C C . LEU B 1 38 ? -0.852 -20.609 5.555 1 90.5 38 LEU B C 1
ATOM 4074 O O . LEU B 1 38 ? -2.041 -20.797 5.824 1 90.5 38 LEU B O 1
ATOM 4078 N N . PHE B 1 39 ? 0.069 -21.094 6.254 1 90.69 39 PHE B N 1
ATOM 4079 C CA . PHE B 1 39 ? -0.167 -21.984 7.395 1 90.69 39 PHE B CA 1
ATOM 4080 C C . PHE B 1 39 ? -0.896 -21.234 8.508 1 90.69 39 PHE B C 1
ATOM 4082 O O . PHE B 1 39 ? -1.832 -21.766 9.109 1 90.69 39 PHE B O 1
ATOM 4089 N N . VAL B 1 40 ? -0.415 -20.062 8.797 1 94.38 40 VAL B N 1
ATOM 4090 C CA . VAL B 1 40 ? -1.067 -19.25 9.828 1 94.38 40 VAL B CA 1
ATOM 4091 C C . VAL B 1 40 ? -2.506 -18.953 9.414 1 94.38 40 VAL B C 1
ATOM 4093 O O . VAL B 1 40 ? -3.41 -18.938 10.25 1 94.38 40 VAL B O 1
ATOM 4096 N N . GLY B 1 41 ? -2.709 -18.703 8.172 1 94 41 GLY B N 1
ATOM 4097 C CA . GLY B 1 41 ? -4.055 -18.516 7.656 1 94 41 GLY B CA 1
ATOM 4098 C C . GLY B 1 41 ? -4.961 -19.703 7.906 1 94 41 GLY B C 1
ATOM 4099 O O . GLY B 1 41 ? -6.121 -19.531 8.297 1 94 41 GLY B O 1
ATOM 4100 N N . ILE B 1 42 ? -4.434 -20.875 7.719 1 91.44 42 ILE B N 1
ATOM 4101 C CA . ILE B 1 42 ? -5.195 -22.094 7.945 1 91.44 42 ILE B CA 1
ATOM 4102 C C . ILE B 1 42 ? -5.59 -22.188 9.422 1 91.44 42 ILE B C 1
ATOM 4104 O O . ILE B 1 42 ? -6.727 -22.531 9.742 1 91.44 42 ILE B O 1
ATOM 4108 N N . ILE B 1 43 ? -4.719 -21.812 10.266 1 93.56 43 ILE B N 1
ATOM 4109 C CA . ILE B 1 43 ? -4.938 -21.938 11.703 1 93.56 43 ILE B CA 1
ATOM 4110 C C . ILE B 1 43 ? -6.023 -20.953 12.141 1 93.56 43 ILE B C 1
ATOM 4112 O O . ILE B 1 43 ? -6.941 -21.328 12.875 1 93.56 43 ILE B O 1
ATOM 4116 N N . ILE B 1 44 ? -6.02 -19.781 11.602 1 95.56 44 ILE B N 1
ATOM 4117 C CA . ILE B 1 44 ? -6.914 -18.75 12.109 1 95.56 44 ILE B CA 1
ATOM 4118 C C . ILE B 1 44 ? -8.203 -18.719 11.289 1 95.56 44 ILE B C 1
ATOM 4120 O O . ILE B 1 44 ? -9.148 -18 11.625 1 95.56 44 ILE B O 1
ATOM 4124 N N . GLY B 1 45 ? -8.227 -19.438 10.25 1 94.06 45 GLY B N 1
ATOM 4125 C CA . GLY B 1 45 ? -9.344 -19.406 9.328 1 94.06 45 GLY B CA 1
ATOM 4126 C C . GLY B 1 45 ? -10.398 -20.453 9.617 1 94.06 45 GLY B C 1
ATOM 4127 O O . GLY B 1 45 ? -10.57 -20.859 10.766 1 94.06 45 GLY B O 1
ATOM 4128 N N . LYS B 1 46 ? -11.148 -20.781 8.617 1 90 46 LYS B N 1
ATOM 4129 C CA . LYS B 1 46 ? -12.32 -21.656 8.703 1 90 46 LYS B CA 1
ATOM 4130 C C . LYS B 1 46 ? -11.938 -23.062 9.172 1 90 46 LYS B C 1
ATOM 4132 O O . LYS B 1 46 ? -12.75 -23.766 9.773 1 90 46 LYS B O 1
ATOM 4137 N N . SER B 1 47 ? -10.719 -23.469 9.023 1 88.12 47 SER B N 1
ATOM 4138 C CA . SER B 1 47 ? -10.281 -24.828 9.305 1 88.12 47 SER B CA 1
ATOM 4139 C C . SER B 1 47 ? -10.141 -25.078 10.805 1 88.12 47 SER B C 1
ATOM 4141 O O . SER B 1 47 ? -10.445 -26.156 11.289 1 88.12 47 SER B O 1
ATOM 4143 N N . PHE B 1 48 ? -9.688 -24.062 11.602 1 91.38 48 PHE B N 1
ATOM 4144 C CA . PHE B 1 48 ? -9.406 -24.344 13.008 1 91.38 48 PHE B CA 1
ATOM 4145 C C . PHE B 1 48 ? -10.102 -23.328 13.906 1 91.38 48 PHE B C 1
ATOM 4147 O O . PHE B 1 48 ? -11.258 -23.516 14.297 1 91.38 48 PHE B O 1
ATOM 4154 N N . LEU B 1 49 ? -9.594 -22 13.992 1 93.88 49 LEU B N 1
ATOM 4155 C CA . LEU B 1 49 ? -10.07 -21.047 14.984 1 93.88 49 LEU B CA 1
ATOM 4156 C C . LEU B 1 49 ? -11.211 -20.203 14.43 1 93.88 49 LEU B C 1
ATOM 4158 O O . LEU B 1 49 ? -11.992 -19.625 15.188 1 93.88 49 LEU B O 1
ATOM 4162 N N . ASN B 1 50 ? -11.297 -20.031 13.18 1 93.12 50 ASN B N 1
ATOM 4163 C CA . ASN B 1 50 ? -12.336 -19.25 12.508 1 93.12 50 ASN B CA 1
ATOM 4164 C C . ASN B 1 50 ? -12.469 -17.859 13.117 1 93.12 50 ASN B C 1
ATOM 4166 O O . ASN B 1 50 ? -13.578 -17.438 13.461 1 93.12 50 ASN B O 1
ATOM 4170 N N . LEU B 1 51 ? -11.422 -17.203 13.219 1 93.69 51 LEU B N 1
ATOM 4171 C CA . LEU B 1 51 ? -11.367 -15.906 13.867 1 93.69 51 LEU B CA 1
ATOM 4172 C C . LEU B 1 51 ? -11.609 -14.781 12.859 1 93.69 51 LEU B C 1
ATOM 4174 O O . LEU B 1 51 ? -11.898 -13.648 13.25 1 93.69 51 LEU B O 1
ATOM 4178 N N . ILE B 1 52 ? -11.531 -15.078 11.594 1 93.06 52 ILE B N 1
ATOM 4179 C CA . ILE B 1 52 ? -11.539 -14.039 10.57 1 93.06 52 ILE B CA 1
ATOM 4180 C C . ILE B 1 52 ? -12.914 -13.953 9.922 1 93.06 52 ILE B C 1
ATOM 4182 O O . ILE B 1 52 ? -13.438 -14.945 9.414 1 93.06 52 ILE B O 1
ATOM 4186 N N . GLN B 1 53 ? -13.523 -12.805 10.047 1 89.25 53 GLN B N 1
ATOM 4187 C CA . GLN B 1 53 ? -14.703 -12.492 9.25 1 89.25 53 GLN B CA 1
ATOM 4188 C C . GLN B 1 53 ? -14.32 -11.914 7.891 1 89.25 53 GLN B C 1
ATOM 4190 O O . GLN B 1 53 ? -13.641 -10.891 7.816 1 89.25 53 GLN B O 1
ATOM 4195 N N . VAL B 1 54 ? -14.703 -12.547 6.875 1 88.38 54 VAL B N 1
ATOM 4196 C CA . VAL B 1 54 ? -14.297 -12.156 5.531 1 88.38 54 VAL B CA 1
ATOM 4197 C C . VAL B 1 54 ? -15.188 -11.023 5.023 1 88.38 54 VAL B C 1
ATOM 4199 O O . VAL B 1 54 ? -16.062 -11.242 4.184 1 88.38 54 VAL B O 1
ATOM 4202 N N . ASP B 1 55 ? -14.859 -9.805 5.414 1 89.88 55 ASP B N 1
ATOM 4203 C CA . ASP B 1 55 ? -15.555 -8.609 4.961 1 89.88 55 ASP B CA 1
ATOM 4204 C C . ASP B 1 55 ? -15.172 -8.258 3.525 1 89.88 55 ASP B C 1
ATOM 4206 O O . ASP B 1 55 ? -14.141 -8.711 3.023 1 89.88 55 ASP B O 1
ATOM 4210 N N . PRO B 1 56 ? -15.977 -7.48 2.838 1 89.44 56 PRO B N 1
ATOM 4211 C CA . PRO B 1 56 ? -15.703 -7.121 1.442 1 89.44 56 PRO B CA 1
ATOM 4212 C C . PRO B 1 56 ? -14.359 -6.422 1.263 1 89.44 56 PRO B C 1
ATOM 4214 O O . PRO B 1 56 ? -13.68 -6.629 0.253 1 89.44 56 PRO B O 1
ATOM 4217 N N . TRP B 1 57 ? -13.961 -5.633 2.219 1 90.56 57 TRP B N 1
ATOM 4218 C CA . TRP B 1 57 ? -12.711 -4.902 2.062 1 90.56 57 TRP B CA 1
ATOM 4219 C C . TRP B 1 57 ? -11.508 -5.824 2.25 1 90.56 57 TRP B C 1
ATOM 4221 O O . TRP B 1 57 ? -10.461 -5.621 1.636 1 90.56 57 TRP B O 1
ATOM 4231 N N . ILE B 1 58 ? -11.656 -6.867 3.012 1 92.81 58 ILE B N 1
ATOM 4232 C CA . ILE B 1 58 ? -10.586 -7.844 3.18 1 92.81 58 ILE B CA 1
ATOM 4233 C C . ILE B 1 58 ? -10.445 -8.672 1.907 1 92.81 58 ILE B C 1
ATOM 4235 O O . ILE B 1 58 ? -9.328 -8.938 1.45 1 92.81 58 ILE B O 1
ATOM 4239 N N . GLN B 1 59 ? -11.57 -9.086 1.388 1 91.5 59 GLN B N 1
ATOM 4240 C CA . GLN B 1 59 ? -11.562 -9.828 0.127 1 91.5 59 GLN B CA 1
ATOM 4241 C C . GLN B 1 59 ? -10.945 -8.992 -0.993 1 91.5 59 GLN B C 1
ATOM 4243 O O . GLN B 1 59 ? -10.188 -9.5 -1.813 1 91.5 59 GLN B O 1
ATOM 4248 N N . PHE B 1 60 ? -11.328 -7.785 -1.015 1 92.69 60 PHE B N 1
ATOM 4249 C CA . PHE B 1 60 ? -10.789 -6.867 -2.01 1 92.69 60 PHE B CA 1
ATOM 4250 C C . PHE B 1 60 ? -9.266 -6.77 -1.886 1 92.69 60 PHE B C 1
ATOM 4252 O O . PHE B 1 60 ? -8.555 -6.859 -2.885 1 92.69 60 PHE B O 1
ATOM 4259 N N . LEU B 1 61 ? -8.797 -6.574 -0.645 1 94.44 61 LEU B N 1
ATOM 4260 C CA . LEU B 1 61 ? -7.363 -6.457 -0.415 1 94.44 61 LEU B CA 1
ATOM 4261 C C . LEU B 1 61 ? -6.645 -7.742 -0.807 1 94.44 61 LEU B C 1
ATOM 4263 O O . LEU B 1 61 ? -5.539 -7.699 -1.352 1 94.44 61 LEU B O 1
ATOM 4267 N N . SER B 1 62 ? -7.191 -8.844 -0.488 1 93.69 62 SER B N 1
ATOM 4268 C CA . SER B 1 62 ? -6.625 -10.141 -0.865 1 93.69 62 SER B CA 1
ATOM 4269 C C . SER B 1 62 ? -6.5 -10.266 -2.379 1 93.69 62 SER B C 1
ATOM 4271 O O . SER B 1 62 ? -5.453 -10.68 -2.889 1 93.69 62 SER B O 1
ATOM 4273 N N . ASN B 1 63 ? -7.547 -9.859 -3.125 1 93 63 ASN B N 1
ATOM 4274 C CA . ASN B 1 63 ? -7.527 -9.883 -4.582 1 93 63 ASN B CA 1
ATOM 4275 C C . ASN B 1 63 ? -6.492 -8.922 -5.148 1 93 63 ASN B C 1
ATOM 4277 O O . ASN B 1 63 ? -5.828 -9.227 -6.145 1 93 63 ASN B O 1
ATOM 4281 N N . LEU B 1 64 ? -6.465 -7.789 -4.492 1 94.88 64 LEU B N 1
ATOM 4282 C CA . LEU B 1 64 ? -5.457 -6.824 -4.918 1 94.88 64 LEU B CA 1
ATOM 4283 C C . LEU B 1 64 ? -4.051 -7.367 -4.672 1 94.88 64 LEU B C 1
ATOM 4285 O O . LEU B 1 64 ? -3.133 -7.09 -5.449 1 94.88 64 LEU B O 1
ATOM 4289 N N . GLY B 1 65 ? -3.861 -8.07 -3.578 1 95.12 65 GLY B N 1
ATOM 4290 C CA . GLY B 1 65 ? -2.592 -8.727 -3.307 1 95.12 65 GLY B CA 1
ATOM 4291 C C . GLY B 1 65 ? -2.197 -9.727 -4.379 1 95.12 65 GLY B C 1
ATOM 4292 O O . GLY B 1 65 ? -1.043 -9.75 -4.812 1 95.12 65 GLY B O 1
ATOM 4293 N N . LEU B 1 66 ? -3.125 -10.5 -4.801 1 93.31 66 LEU B N 1
ATOM 4294 C CA . LEU B 1 66 ? -2.885 -11.445 -5.887 1 93.31 66 LEU B CA 1
ATOM 4295 C C . LEU B 1 66 ? -2.502 -10.711 -7.168 1 93.31 66 LEU B C 1
ATOM 4297 O O . LEU B 1 66 ? -1.538 -11.094 -7.836 1 93.31 66 LEU B O 1
ATOM 4301 N N . ALA B 1 67 ? -3.305 -9.742 -7.504 1 94.69 67 ALA B N 1
ATOM 4302 C CA . ALA B 1 67 ? -3.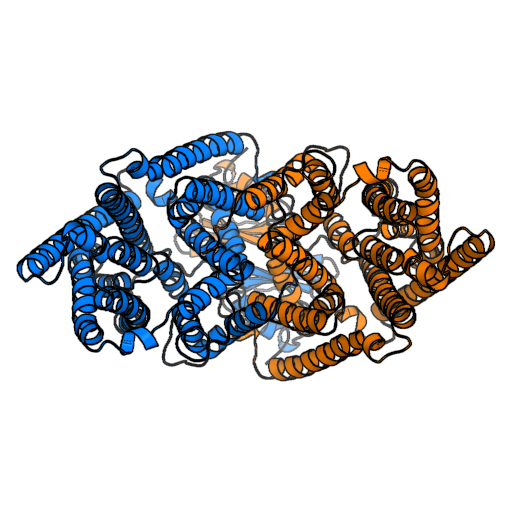033 -8.953 -8.711 1 94.69 67 ALA B CA 1
ATOM 4303 C C . ALA B 1 67 ? -1.64 -8.336 -8.656 1 94.69 67 ALA B C 1
ATOM 4305 O O . ALA B 1 67 ? -0.901 -8.375 -9.641 1 94.69 67 ALA B O 1
ATOM 4306 N N . TYR B 1 68 ? -1.337 -7.82 -7.492 1 96 68 TYR B N 1
ATOM 4307 C CA . TYR B 1 68 ? -0.046 -7.164 -7.332 1 96 68 TYR B CA 1
ATOM 4308 C C . TYR B 1 68 ? 1.096 -8.164 -7.441 1 96 68 TYR B C 1
ATOM 4310 O O . TYR B 1 68 ? 2.131 -7.871 -8.047 1 96 68 TYR B O 1
ATOM 4318 N N . LEU B 1 69 ? 0.938 -9.273 -6.836 1 92.94 69 LEU B N 1
ATOM 4319 C CA . LEU B 1 69 ? 1.939 -10.328 -6.91 1 92.94 69 LEU B CA 1
ATOM 4320 C C . LEU B 1 69 ? 2.193 -10.742 -8.359 1 92.94 69 LEU B C 1
ATOM 4322 O O . LEU B 1 69 ? 3.344 -10.898 -8.766 1 92.94 69 LEU B O 1
ATOM 4326 N N . MET B 1 70 ? 1.154 -10.914 -9.094 1 93.56 70 MET B N 1
ATOM 4327 C CA . MET B 1 70 ? 1.284 -11.297 -10.5 1 93.56 70 MET B CA 1
ATOM 4328 C C . MET B 1 70 ? 1.919 -10.18 -11.312 1 93.56 70 MET B C 1
ATOM 4330 O O . MET B 1 70 ? 2.666 -10.438 -12.258 1 93.56 70 MET B O 1
ATOM 4334 N N . PHE B 1 71 ? 1.597 -8.992 -11.008 1 95.94 71 PHE B N 1
ATOM 4335 C CA . PHE B 1 71 ? 2.238 -7.836 -11.625 1 95.94 71 PHE B CA 1
ATOM 4336 C C . PHE B 1 71 ? 3.744 -7.871 -11.398 1 95.94 71 PHE B C 1
ATOM 4338 O O . PHE B 1 71 ? 4.523 -7.691 -12.336 1 95.94 71 PHE B O 1
ATOM 4345 N N . LEU B 1 72 ? 4.141 -8.109 -10.148 1 93.75 72 LEU B N 1
ATOM 4346 C CA . LEU B 1 72 ? 5.562 -8.195 -9.82 1 93.75 72 LEU B CA 1
ATOM 4347 C C . LEU B 1 72 ? 6.227 -9.336 -10.586 1 93.75 72 LEU B C 1
ATOM 4349 O O . LEU B 1 72 ? 7.383 -9.227 -11 1 93.75 72 LEU B O 1
ATOM 4353 N N . SER B 1 73 ? 5.52 -10.391 -10.719 1 91.62 73 SER B N 1
ATOM 4354 C CA . SER B 1 73 ? 6.047 -11.531 -11.469 1 91.62 73 SER B CA 1
ATOM 4355 C C . SER B 1 73 ? 6.34 -11.148 -12.914 1 91.62 73 SER B C 1
ATOM 4357 O O . SER B 1 73 ? 7.348 -11.578 -13.484 1 91.62 73 SER B O 1
ATOM 4359 N N . GLY B 1 74 ? 5.445 -10.406 -13.5 1 92.06 74 GLY B N 1
ATOM 4360 C CA . GLY B 1 74 ? 5.68 -9.906 -14.844 1 92.06 74 GLY B CA 1
ATOM 4361 C C . GLY B 1 74 ? 6.875 -8.977 -14.93 1 92.06 74 GLY B C 1
ATOM 4362 O O . GLY B 1 74 ? 7.613 -9 -15.914 1 92.06 74 GLY B O 1
ATOM 4363 N N . LEU B 1 75 ? 7.055 -8.227 -13.867 1 91.62 75 LEU B N 1
ATOM 4364 C CA . LEU B 1 75 ? 8.164 -7.281 -13.797 1 91.62 75 LEU B CA 1
ATOM 4365 C C . LEU B 1 75 ? 9.5 -8.016 -13.695 1 91.62 75 LEU B C 1
ATOM 4367 O O . LEU B 1 75 ? 10.539 -7.469 -14.07 1 91.62 75 LEU B O 1
ATOM 4371 N N . GLU B 1 76 ? 9.508 -9.172 -13.227 1 89.69 76 GLU B N 1
ATOM 4372 C CA . GLU B 1 76 ? 10.727 -9.914 -12.938 1 89.69 76 GLU B CA 1
ATOM 4373 C C . GLU B 1 76 ? 11.258 -10.609 -14.188 1 89.69 76 GLU B C 1
ATOM 4375 O O . GLU B 1 76 ? 12.391 -11.094 -14.203 1 89.69 76 GLU B O 1
ATOM 4380 N N . ILE B 1 77 ? 10.422 -10.648 -15.18 1 88.12 77 ILE B N 1
ATOM 4381 C CA . ILE B 1 77 ? 10.883 -11.25 -16.422 1 88.12 77 ILE B CA 1
ATOM 4382 C C . ILE B 1 77 ? 11.977 -10.391 -17.047 1 88.12 77 ILE B C 1
ATOM 4384 O O . ILE B 1 77 ? 11.844 -9.164 -17.125 1 88.12 77 ILE B O 1
ATOM 4388 N N . ASP B 1 78 ? 13.047 -10.977 -17.391 1 82.25 78 ASP B N 1
ATOM 4389 C CA . ASP B 1 78 ? 14.133 -10.258 -18.047 1 82.25 78 ASP B CA 1
ATOM 4390 C C . ASP B 1 78 ? 13.859 -10.109 -19.547 1 82.25 78 ASP B C 1
ATOM 4392 O O . ASP B 1 78 ? 14.461 -10.797 -20.375 1 82.25 78 ASP B O 1
ATOM 4396 N N . VAL B 1 79 ? 13.109 -9.18 -19.875 1 78.75 79 VAL B N 1
ATOM 4397 C CA . VAL B 1 79 ? 12.68 -8.984 -21.25 1 78.75 79 VAL B CA 1
ATOM 4398 C C . VAL B 1 79 ? 13.852 -8.508 -22.094 1 78.75 79 VAL B C 1
ATOM 4400 O O . VAL B 1 79 ? 13.898 -8.758 -23.297 1 78.75 79 VAL B O 1
ATOM 4403 N N . HIS B 1 80 ? 14.75 -7.875 -21.469 1 72.75 80 HIS B N 1
ATOM 4404 C CA . HIS B 1 80 ? 15.883 -7.324 -22.203 1 72.75 80 HIS B CA 1
ATOM 4405 C C . HIS B 1 80 ? 16.781 -8.43 -22.734 1 72.75 80 HIS B C 1
ATOM 4407 O O . HIS B 1 80 ? 17.406 -8.273 -23.781 1 72.75 80 HIS B O 1
ATOM 4413 N N . SER B 1 81 ? 16.844 -9.469 -22.016 1 69.5 81 SER B N 1
ATOM 4414 C CA . SER B 1 81 ? 17.625 -10.609 -22.469 1 69.5 81 SER B CA 1
ATOM 4415 C C . SER B 1 81 ? 16.922 -11.367 -23.578 1 69.5 81 SER B C 1
ATOM 4417 O O . SER B 1 81 ? 17.562 -12.078 -24.359 1 69.5 81 SER B O 1
ATOM 4419 N N . ILE B 1 82 ? 15.688 -11.18 -23.641 1 69.44 82 ILE B N 1
ATOM 4420 C CA . ILE B 1 82 ? 14.898 -11.875 -24.641 1 69.44 82 ILE B CA 1
ATOM 4421 C C . ILE B 1 82 ? 14.938 -11.102 -25.953 1 69.44 82 ILE B C 1
ATOM 4423 O O . ILE B 1 82 ? 14.922 -11.695 -27.047 1 69.44 82 ILE B O 1
ATOM 4427 N N . LYS B 1 83 ? 14.883 -9.773 -25.922 1 62.5 83 LYS B N 1
ATOM 4428 C CA . LYS B 1 83 ? 14.789 -8.891 -27.078 1 62.5 83 LYS B CA 1
ATOM 4429 C C . LYS B 1 83 ? 16.078 -8.922 -27.906 1 62.5 83 LYS B C 1
ATOM 4431 O O . LYS B 1 83 ? 16.062 -8.656 -29.109 1 62.5 83 LYS B O 1
ATOM 4436 N N . ILE B 1 84 ? 17.109 -9.172 -27.266 1 58.44 84 ILE B N 1
ATOM 4437 C CA . ILE B 1 84 ? 18.312 -8.977 -28.047 1 58.44 84 ILE B CA 1
ATOM 4438 C C . ILE B 1 84 ? 18.297 -9.914 -29.266 1 58.44 84 ILE B C 1
ATOM 4440 O O . ILE B 1 84 ? 17.891 -9.523 -30.344 1 58.44 84 ILE B O 1
ATOM 4444 N N . SER B 1 85 ? 19.406 -10.562 -29.75 1 52.97 85 SER B N 1
ATOM 4445 C CA . SER B 1 85 ? 19.609 -11.289 -31 1 52.97 85 SER B CA 1
ATOM 4446 C C . SER B 1 85 ? 19.016 -12.695 -30.922 1 52.97 85 SER B C 1
ATOM 4448 O O . SER B 1 85 ? 18.844 -13.242 -29.828 1 52.97 85 SER B O 1
ATOM 4450 N N . LYS B 1 86 ? 18.344 -13.062 -32 1 53.75 86 LYS B N 1
ATOM 4451 C CA . LYS B 1 86 ? 17.844 -14.422 -32.188 1 53.75 86 LYS B CA 1
ATOM 4452 C C . LYS B 1 86 ? 18.781 -15.453 -31.578 1 53.75 86 LYS B C 1
ATOM 4454 O O . LYS B 1 86 ? 18.328 -16.5 -31.109 1 53.75 86 LYS B O 1
ATOM 4459 N N . ASP B 1 87 ? 19.844 -15.234 -31.531 1 55.44 87 ASP B N 1
ATOM 4460 C CA . ASP B 1 87 ? 20.859 -16.172 -31.062 1 55.44 87 ASP B CA 1
ATOM 4461 C C . ASP B 1 87 ? 21.25 -15.875 -29.609 1 55.44 87 ASP B C 1
ATOM 4463 O O . ASP B 1 87 ? 22.266 -16.375 -29.125 1 55.44 87 ASP B O 1
ATOM 4467 N N . SER B 1 88 ? 20.344 -15.148 -28.812 1 67.94 88 SER B N 1
ATOM 4468 C CA . SER B 1 88 ? 20.688 -14.703 -27.469 1 67.94 88 SER B CA 1
ATOM 4469 C C . SER B 1 88 ? 20.234 -15.719 -26.422 1 67.94 88 SER B C 1
ATOM 4471 O O . SER B 1 88 ? 19.422 -16.594 -26.703 1 67.94 88 SER B O 1
ATOM 4473 N N . LYS B 1 89 ? 20.891 -15.805 -25.422 1 72.19 89 LYS B N 1
ATOM 4474 C CA . LYS B 1 89 ? 20.656 -16.625 -24.25 1 72.19 89 LYS B CA 1
ATOM 4475 C C . LYS B 1 89 ? 19.188 -16.562 -23.828 1 72.19 89 LYS B C 1
ATOM 4477 O O . LYS B 1 89 ? 18.609 -17.578 -23.438 1 72.19 89 LYS B O 1
ATOM 4482 N N . GLY B 1 90 ? 18.547 -15.531 -24.156 1 76.5 90 GLY B N 1
ATOM 4483 C CA . GLY B 1 90 ? 17.141 -15.336 -23.781 1 76.5 90 GLY B CA 1
ATOM 4484 C C . GLY B 1 90 ? 16.172 -16.062 -24.688 1 76.5 90 GLY B C 1
ATOM 4485 O O . GLY B 1 90 ? 15.227 -16.688 -24.234 1 76.5 90 GLY B O 1
ATOM 4486 N N . ALA B 1 91 ? 16.391 -16.016 -25.875 1 80.31 91 ALA B N 1
ATOM 4487 C CA . ALA B 1 91 ? 15.547 -16.688 -26.859 1 80.31 91 ALA B CA 1
ATOM 4488 C C . ALA B 1 91 ? 15.641 -18.203 -26.703 1 80.31 91 ALA B C 1
ATOM 4490 O O . ALA B 1 91 ? 14.633 -18.906 -26.812 1 80.31 91 ALA B O 1
ATOM 4491 N N . ASN B 1 92 ? 16.797 -18.656 -26.453 1 84.31 92 ASN B N 1
ATOM 4492 C CA . ASN B 1 92 ? 17 -20.094 -26.203 1 84.31 92 ASN B CA 1
ATOM 4493 C C . ASN B 1 92 ? 16.25 -20.562 -24.953 1 84.31 92 ASN B C 1
ATOM 4495 O O . ASN B 1 92 ? 15.703 -21.656 -24.938 1 84.31 92 ASN B O 1
ATOM 4499 N N . ASN B 1 93 ? 16.219 -19.703 -23.984 1 88.62 93 ASN B N 1
ATOM 4500 C CA . ASN B 1 93 ? 15.5 -20.031 -22.75 1 88.62 93 ASN B CA 1
ATOM 4501 C C . ASN B 1 93 ? 14 -20.156 -23 1 88.62 93 ASN B C 1
ATOM 4503 O O . ASN B 1 93 ? 13.336 -21.031 -22.422 1 88.62 93 ASN B O 1
ATOM 4507 N N . ILE B 1 94 ? 13.523 -19.375 -23.859 1 90.62 94 ILE B N 1
ATOM 4508 C CA . ILE B 1 94 ? 12.102 -19.406 -24.188 1 90.62 94 ILE B CA 1
ATOM 4509 C C . ILE B 1 94 ? 11.766 -20.703 -24.891 1 90.62 94 ILE B C 1
ATOM 4511 O O . ILE B 1 94 ? 10.727 -21.312 -24.641 1 90.62 94 ILE B O 1
ATOM 4515 N N . ILE B 1 95 ? 12.633 -21.109 -25.766 1 91.62 95 ILE B N 1
ATOM 4516 C CA . ILE B 1 95 ? 12.422 -22.344 -26.5 1 91.62 95 ILE B CA 1
ATOM 4517 C C . ILE B 1 95 ? 12.453 -23.531 -25.547 1 91.62 95 ILE B C 1
ATOM 4519 O O . ILE B 1 95 ? 11.609 -24.422 -25.625 1 91.62 95 ILE B O 1
ATOM 4523 N N . ILE B 1 96 ? 13.383 -23.484 -24.656 1 94.19 96 ILE B N 1
ATOM 4524 C CA . ILE B 1 96 ? 13.484 -24.531 -23.656 1 94.19 96 ILE B CA 1
ATOM 4525 C C . ILE B 1 96 ? 12.203 -24.594 -22.828 1 94.19 96 ILE B C 1
ATOM 4527 O O . ILE B 1 96 ? 11.664 -25.672 -22.562 1 94.19 96 ILE B O 1
ATOM 4531 N N . CYS B 1 97 ? 11.695 -23.438 -22.453 1 95.25 97 CYS B N 1
ATOM 4532 C CA . CYS B 1 97 ? 10.484 -23.344 -21.641 1 95.25 97 CYS B CA 1
ATOM 4533 C C . CYS B 1 97 ? 9.273 -23.859 -22.422 1 95.25 97 CYS B C 1
ATOM 4535 O O . CYS B 1 97 ? 8.414 -24.547 -21.859 1 95.25 97 CYS B O 1
ATOM 4537 N N . PHE B 1 98 ? 9.266 -23.609 -23.703 1 95.25 98 PHE B N 1
ATOM 4538 C CA . PHE B 1 98 ? 8.164 -24.078 -24.531 1 95.25 98 PHE B CA 1
ATOM 4539 C C . PHE B 1 98 ? 8.203 -25.594 -24.688 1 95.25 98 PHE B C 1
ATOM 4541 O O . PHE B 1 98 ? 7.16 -26.25 -24.609 1 95.25 98 PHE B O 1
ATOM 4548 N N . ILE B 1 99 ? 9.359 -26.109 -24.875 1 96.44 99 ILE B N 1
ATOM 4549 C CA . ILE B 1 99 ? 9.523 -27.547 -25 1 96.44 99 ILE B CA 1
ATOM 4550 C C . ILE B 1 99 ? 9.117 -28.219 -23.688 1 96.44 99 ILE B C 1
ATOM 4552 O O . ILE B 1 99 ? 8.391 -29.219 -23.688 1 96.44 99 ILE B O 1
ATOM 4556 N N . MET B 1 100 ? 9.602 -27.625 -22.625 1 97.81 100 MET B N 1
ATOM 4557 C CA . MET B 1 100 ? 9.266 -28.172 -21.312 1 97.81 100 MET B CA 1
ATOM 4558 C C . MET B 1 100 ? 7.762 -28.141 -21.078 1 97.81 100 MET B C 1
ATOM 4560 O O . MET B 1 100 ? 7.191 -29.094 -20.531 1 97.81 100 MET B O 1
ATOM 4564 N N . SER B 1 101 ? 7.141 -27.031 -21.453 1 97.44 101 SER B N 1
ATOM 4565 C CA . SER B 1 101 ? 5.699 -26.891 -21.266 1 97.44 101 SER B CA 1
ATOM 4566 C C . SER B 1 101 ? 4.93 -27.891 -22.109 1 97.44 101 SER B C 1
ATOM 4568 O O . SER B 1 101 ? 3.965 -28.5 -21.625 1 97.44 101 SER B O 1
ATOM 4570 N N . LEU B 1 102 ? 5.32 -28.078 -23.359 1 97.62 102 LEU B N 1
ATOM 4571 C CA . LEU B 1 102 ? 4.688 -29.062 -24.234 1 97.62 102 LEU B CA 1
ATOM 4572 C C . LEU B 1 102 ? 4.848 -30.469 -23.688 1 97.62 102 LEU B C 1
ATOM 4574 O O . LEU B 1 102 ? 3.9 -31.266 -23.688 1 97.62 102 LEU B O 1
ATOM 4578 N N . LEU B 1 103 ? 6.02 -30.75 -23.234 1 98 103 LEU B N 1
ATOM 4579 C CA . LEU B 1 103 ? 6.27 -32.062 -22.641 1 98 103 LEU B CA 1
ATOM 4580 C C . LEU B 1 103 ? 5.398 -32.281 -21.406 1 98 103 LEU B C 1
ATOM 4582 O O . LEU B 1 103 ? 4.906 -33.375 -21.172 1 98 103 LEU B O 1
ATOM 4586 N N . SER B 1 104 ? 5.27 -31.234 -20.578 1 98.19 104 SER B N 1
ATOM 4587 C CA . SER B 1 104 ? 4.426 -31.328 -19.391 1 98.19 104 SER B CA 1
ATOM 4588 C C . SER B 1 104 ? 2.98 -31.641 -19.766 1 98.19 104 SER B C 1
ATOM 4590 O O . SER B 1 104 ? 2.336 -32.469 -19.109 1 98.19 104 SER B O 1
ATOM 4592 N N . ILE B 1 105 ? 2.479 -31 -20.797 1 98.12 105 ILE B N 1
ATOM 4593 C CA . ILE B 1 105 ? 1.107 -31.203 -21.25 1 98.12 105 ILE B CA 1
ATOM 4594 C C . ILE B 1 105 ? 0.953 -32.625 -21.797 1 98.12 105 ILE B C 1
ATOM 4596 O O . ILE B 1 105 ? -0.042 -33.312 -21.516 1 98.12 105 ILE B O 1
ATOM 4600 N N . VAL B 1 106 ? 1.905 -33.125 -22.547 1 98.19 106 VAL B N 1
ATOM 4601 C CA . VAL B 1 106 ? 1.854 -34.469 -23.125 1 98.19 106 VAL B CA 1
ATOM 4602 C C . VAL B 1 106 ? 1.875 -35.5 -22.031 1 98.19 106 VAL B C 1
ATOM 4604 O O . VAL B 1 106 ? 1.082 -36.438 -22.047 1 98.19 106 VAL B O 1
ATOM 4607 N N . VAL B 1 107 ? 2.771 -35.344 -21.094 1 98.25 107 VAL B N 1
ATOM 4608 C CA . VAL B 1 107 ? 2.861 -36.281 -19.984 1 98.25 107 VAL B CA 1
ATOM 4609 C C . VAL B 1 107 ? 1.555 -36.281 -19.203 1 98.25 107 VAL B C 1
ATOM 4611 O O . VAL B 1 107 ? 1.033 -37.344 -18.844 1 98.25 107 VAL B O 1
ATOM 4614 N N . SER B 1 108 ? 1.084 -35.062 -18.906 1 98.19 108 SER B N 1
ATOM 4615 C CA . SER B 1 108 ? -0.183 -34.938 -18.188 1 98.19 108 SER B CA 1
ATOM 4616 C C . SER B 1 108 ? -1.318 -35.594 -18.969 1 98.19 108 SER B C 1
ATOM 4618 O O . SER B 1 108 ? -2.172 -36.281 -18.375 1 98.19 108 SER B O 1
ATOM 4620 N N . PHE B 1 109 ? -1.305 -35.438 -20.266 1 98.12 109 PHE B N 1
ATOM 4621 C CA . PHE B 1 109 ? -2.334 -36.031 -21.125 1 98.12 109 PHE B CA 1
ATOM 4622 C C . PHE B 1 109 ? -2.295 -37.562 -21.047 1 98.12 109 PHE B C 1
ATOM 4624 O O . PHE B 1 109 ? -3.336 -38.188 -20.938 1 98.12 109 PHE B O 1
ATOM 4631 N N . VAL B 1 110 ? -1.161 -38.125 -21.156 1 98.06 110 VAL B N 1
ATOM 4632 C CA . VAL B 1 110 ? -0.995 -39.562 -21.109 1 98.06 110 VAL B CA 1
ATOM 4633 C C . VAL B 1 110 ? -1.488 -40.125 -19.766 1 98.06 110 VAL B C 1
ATOM 4635 O O . VAL B 1 110 ? -2.213 -41.125 -19.719 1 98.06 110 VAL B O 1
ATOM 4638 N N . ILE B 1 111 ? -1.141 -39.438 -18.703 1 97.62 111 ILE B N 1
ATOM 4639 C CA . ILE B 1 111 ? -1.555 -39.844 -17.375 1 97.62 111 ILE B CA 1
ATOM 4640 C C . ILE B 1 111 ? -3.074 -39.75 -17.25 1 97.62 111 ILE B C 1
ATOM 4642 O O . ILE B 1 111 ? -3.725 -40.656 -16.75 1 97.62 111 ILE B O 1
ATOM 4646 N N . CYS B 1 112 ? -3.615 -38.656 -17.75 1 97.19 112 CYS B N 1
ATOM 4647 C CA . CYS B 1 112 ? -5.051 -38.406 -17.609 1 97.19 112 CYS B CA 1
ATOM 4648 C C . CYS B 1 112 ? -5.844 -39.375 -18.484 1 97.19 112 CYS B C 1
ATOM 4650 O O . CYS B 1 112 ? -6.941 -39.781 -18.125 1 97.19 112 CYS B O 1
ATOM 4652 N N . LYS B 1 113 ? -5.312 -39.781 -19.641 1 96.69 113 LYS B N 1
ATOM 4653 C CA . LYS B 1 113 ? -5.957 -40.812 -20.469 1 96.69 113 LYS B CA 1
ATOM 4654 C C . LYS B 1 113 ? -5.984 -42.156 -19.766 1 96.69 113 LYS B C 1
ATOM 4656 O O . LYS B 1 113 ? -6.973 -42.906 -19.875 1 96.69 113 LYS B O 1
ATOM 4661 N N . PHE B 1 114 ? -4.906 -42.406 -19.156 1 96.44 114 PHE B N 1
ATOM 4662 C CA . PHE B 1 114 ? -4.824 -43.656 -18.375 1 96.44 114 PHE B CA 1
ATOM 4663 C C . PHE B 1 114 ? -5.828 -43.625 -17.234 1 96.44 114 PHE B C 1
ATOM 4665 O O . PHE B 1 114 ? -6.547 -44.625 -17.016 1 96.44 114 PHE B O 1
ATOM 4672 N N . LEU B 1 115 ? -5.938 -42.562 -16.516 1 94.38 115 LEU B N 1
ATOM 4673 C CA . LEU B 1 115 ? -6.875 -42.406 -15.414 1 94.38 115 LEU B CA 1
ATOM 4674 C C . LEU B 1 115 ? -8.312 -42.469 -15.906 1 94.38 115 LEU B C 1
ATOM 4676 O O . LEU B 1 115 ? -9.188 -43 -15.227 1 94.38 115 LEU B O 1
ATOM 4680 N N . TYR B 1 116 ? -8.516 -41.875 -17.016 1 95 116 TYR B N 1
ATOM 4681 C CA . TYR B 1 116 ? -9.836 -41.938 -17.625 1 95 116 TYR B CA 1
ATOM 4682 C C . TYR B 1 116 ? -10.227 -43.375 -17.969 1 95 116 TYR B C 1
ATOM 4684 O O . TYR B 1 116 ? -11.375 -43.781 -17.75 1 95 116 TYR B O 1
ATOM 4692 N N . SER B 1 117 ? -9.344 -44.156 -18.453 1 95.38 117 SER B N 1
ATOM 4693 C CA . SER B 1 117 ? -9.594 -45.531 -18.812 1 95.38 117 SER B CA 1
ATOM 4694 C C . SER B 1 117 ? -9.914 -46.375 -17.578 1 95.38 117 SER B C 1
ATOM 4696 O O . SER B 1 117 ? -10.688 -47.344 -17.656 1 95.38 117 SER B O 1
ATOM 4698 N N . LEU B 1 118 ? -9.398 -46 -16.453 1 92.69 118 LEU B N 1
ATOM 4699 C CA . LEU B 1 118 ? -9.648 -46.688 -15.203 1 92.69 118 LEU B CA 1
ATOM 4700 C C . LEU B 1 118 ? -10.938 -46.188 -14.555 1 92.69 118 LEU B C 1
ATOM 4702 O O . LEU B 1 118 ? -11.367 -46.75 -13.531 1 92.69 118 LEU B O 1
ATOM 4706 N N . GLY B 1 119 ? -11.562 -45.125 -15.094 1 90.06 119 GLY B N 1
ATOM 4707 C CA . GLY B 1 119 ? -12.82 -44.625 -14.594 1 90.06 119 GLY B CA 1
ATOM 4708 C C . GLY B 1 119 ? -12.656 -43.688 -13.398 1 90.06 119 GLY B C 1
ATOM 4709 O O . GLY B 1 119 ? -13.617 -43.406 -12.695 1 90.06 119 GLY B O 1
ATOM 4710 N N . LEU B 1 120 ? -11.445 -43.156 -13.258 1 88 120 LEU B N 1
ATOM 4711 C CA . LEU B 1 120 ? -11.148 -42.344 -12.078 1 88 120 LEU B CA 1
ATOM 4712 C C . LEU B 1 120 ? -11.453 -40.875 -12.344 1 88 120 LEU B C 1
ATOM 4714 O O . LEU B 1 120 ? -11.68 -40.094 -11.414 1 88 120 LEU B O 1
ATOM 4718 N N . ILE B 1 121 ? -11.375 -40.469 -13.641 1 90.94 121 ILE B N 1
ATOM 4719 C CA . ILE B 1 121 ? -11.711 -39.094 -13.977 1 90.94 121 ILE B CA 1
ATOM 4720 C C . ILE B 1 121 ? -12.75 -39.062 -15.102 1 90.94 121 ILE B C 1
ATOM 4722 O O . ILE B 1 121 ? -12.859 -40.031 -15.875 1 90.94 121 ILE B O 1
ATOM 4726 N N . LYS B 1 122 ? -13.531 -37.969 -15.188 1 91.44 122 LYS B N 1
ATOM 4727 C CA . LYS B 1 122 ? -14.641 -37.875 -16.141 1 91.44 122 LYS B CA 1
ATOM 4728 C C . LYS B 1 122 ? -14.219 -37.125 -17.406 1 91.44 122 LYS B C 1
ATOM 4730 O O . LYS B 1 122 ? -14.797 -37.344 -18.469 1 91.44 122 LYS B O 1
ATOM 4735 N N . ASN B 1 123 ? -13.281 -36.219 -17.312 1 94 123 ASN B N 1
ATOM 4736 C CA . ASN B 1 123 ? -12.828 -35.406 -18.438 1 94 123 ASN B CA 1
ATOM 4737 C C . ASN B 1 123 ? -11.305 -35.344 -18.5 1 94 123 ASN B C 1
ATOM 4739 O O . ASN B 1 123 ? -10.688 -34.562 -17.781 1 94 123 ASN B O 1
ATOM 4743 N N . SER B 1 124 ? -10.766 -36.062 -19.438 1 95.62 124 SER B N 1
ATOM 4744 C CA . SER B 1 124 ? -9.312 -36.188 -19.516 1 95.62 124 SER B CA 1
ATOM 4745 C C . SER B 1 124 ? -8.648 -34.906 -19.969 1 95.62 124 SER B C 1
ATOM 4747 O O . SER B 1 124 ? -7.562 -34.562 -19.5 1 95.62 124 SER B O 1
ATOM 4749 N N . ILE B 1 125 ? -9.25 -34.156 -20.797 1 96.5 125 ILE B N 1
ATOM 4750 C CA . ILE B 1 125 ? -8.625 -32.938 -21.359 1 96.5 125 ILE B CA 1
ATOM 4751 C C . ILE B 1 125 ? -8.57 -31.859 -20.297 1 96.5 125 ILE B C 1
ATOM 4753 O O . ILE B 1 125 ? -7.551 -31.172 -20.141 1 96.5 125 ILE B O 1
ATOM 4757 N N . PHE B 1 126 ? -9.719 -31.688 -19.594 1 96.88 126 PHE B N 1
ATOM 4758 C CA . PHE B 1 126 ? -9.742 -30.688 -18.531 1 96.88 126 PHE B CA 1
ATOM 4759 C C . PHE B 1 126 ? -8.688 -30.984 -17.469 1 96.88 126 PHE B C 1
ATOM 4761 O O . PHE B 1 126 ? -7.918 -30.109 -17.078 1 96.88 126 PHE B O 1
ATOM 4768 N N . MET B 1 127 ? -8.602 -32.25 -17.109 1 96.75 127 MET B N 1
ATOM 4769 C CA . MET B 1 127 ? -7.676 -32.656 -16.047 1 96.75 127 MET B CA 1
ATOM 4770 C C . MET B 1 127 ? -6.23 -32.531 -16.531 1 96.75 127 MET B C 1
ATOM 4772 O O . MET B 1 127 ? -5.324 -32.281 -15.734 1 96.75 127 MET B O 1
ATOM 4776 N N . THR B 1 128 ? -6.008 -32.781 -17.828 1 98 128 THR B N 1
ATOM 4777 C CA . THR B 1 128 ? -4.684 -32.625 -18.422 1 98 128 THR B CA 1
ATOM 4778 C C . THR B 1 128 ? -4.125 -31.219 -18.141 1 98 128 THR B C 1
ATOM 4780 O O . THR B 1 128 ? -2.992 -31.078 -17.688 1 98 128 THR B O 1
ATOM 4783 N N . PHE B 1 129 ? -4.945 -30.203 -18.359 1 97.44 129 PHE B N 1
ATOM 4784 C CA . PHE B 1 129 ? -4.484 -28.844 -18.188 1 97.44 129 PHE B CA 1
ATOM 4785 C C . PHE B 1 129 ? -4.445 -28.469 -16.703 1 97.44 129 PHE B C 1
ATOM 4787 O O . PHE B 1 129 ? -3.592 -27.688 -16.281 1 97.44 129 PHE B O 1
ATOM 4794 N N . LEU B 1 130 ? -5.312 -29.062 -15.961 1 96.94 130 LEU B N 1
ATOM 4795 C CA . LEU B 1 130 ? -5.293 -28.828 -14.523 1 96.94 130 LEU B CA 1
ATOM 4796 C C . LEU B 1 130 ? -3.98 -29.297 -13.906 1 96.94 130 LEU B C 1
ATOM 4798 O O . LEU B 1 130 ? -3.359 -28.578 -13.125 1 96.94 130 LEU B O 1
ATOM 4802 N N . PHE B 1 131 ? -3.535 -30.5 -14.32 1 96.88 131 PHE B N 1
ATOM 4803 C CA . PHE B 1 131 ? -2.348 -31.094 -13.719 1 96.88 131 PHE B CA 1
ATOM 4804 C C . PHE B 1 131 ? -1.08 -30.484 -14.305 1 96.88 131 PHE B C 1
ATOM 4806 O O . PHE B 1 131 ? -0.018 -30.531 -13.68 1 96.88 131 PHE B O 1
ATOM 4813 N N . SER B 1 132 ? -1.138 -29.953 -15.484 1 96.69 132 SER B N 1
ATOM 4814 C CA . SER B 1 132 ? 0.03 -29.344 -16.109 1 96.69 132 SER B CA 1
ATOM 4815 C C . SER B 1 132 ? 0.228 -27.906 -15.641 1 96.69 132 SER B C 1
ATOM 4817 O O . SER B 1 132 ? 1.24 -27.281 -15.953 1 96.69 132 SER B O 1
ATOM 4819 N N . ALA B 1 133 ? -0.708 -27.406 -14.859 1 94.88 133 ALA B N 1
ATOM 4820 C CA . ALA B 1 133 ? -0.657 -26.016 -14.398 1 94.88 133 ALA B CA 1
ATOM 4821 C C . ALA B 1 133 ? 0.507 -25.812 -13.438 1 94.88 133 ALA B C 1
ATOM 4823 O O . ALA B 1 133 ? 0.984 -26.75 -12.805 1 94.88 133 ALA B O 1
ATOM 4824 N N . ALA B 1 134 ? 1.04 -24.625 -13.414 1 94.19 134 ALA B N 1
ATOM 4825 C CA . ALA B 1 134 ? 2.1 -24.203 -12.508 1 94.19 134 ALA B CA 1
ATOM 4826 C C . ALA B 1 134 ? 1.688 -22.953 -11.719 1 94.19 134 ALA B C 1
ATOM 4828 O O . ALA B 1 134 ? 0.663 -22.344 -12.016 1 94.19 134 ALA B O 1
ATOM 4829 N N . ALA B 1 135 ? 2.459 -22.656 -10.664 1 93.25 135 ALA B N 1
ATOM 4830 C CA . ALA B 1 135 ? 2.053 -21.609 -9.734 1 93.25 135 ALA B CA 1
ATOM 4831 C C . ALA B 1 135 ? 3.133 -20.531 -9.625 1 93.25 135 ALA B C 1
ATOM 4833 O O . ALA B 1 135 ? 3.84 -20.453 -8.617 1 93.25 135 ALA B O 1
ATOM 4834 N N . PRO B 1 136 ? 3.164 -19.625 -10.594 1 93.12 136 PRO B N 1
ATOM 4835 C CA . PRO B 1 136 ? 4.164 -18.562 -10.508 1 93.12 136 PRO B CA 1
ATOM 4836 C C . PRO B 1 136 ? 3.982 -17.688 -9.273 1 93.12 136 PRO B C 1
ATOM 4838 O O . PRO B 1 136 ? 4.957 -17.141 -8.75 1 93.12 136 PRO B O 1
ATOM 4841 N N . GLY B 1 137 ? 2.76 -17.531 -8.828 1 88.94 137 GLY B N 1
ATOM 4842 C CA . GLY B 1 137 ? 2.494 -16.75 -7.629 1 88.94 137 GLY B CA 1
ATOM 4843 C C . GLY B 1 137 ? 3.26 -17.234 -6.418 1 88.94 137 GLY B C 1
ATOM 4844 O O . GLY B 1 137 ? 3.678 -16.438 -5.574 1 88.94 137 GLY B O 1
ATOM 4845 N N . PHE B 1 138 ? 3.412 -18.453 -6.332 1 91.31 138 PHE B N 1
ATOM 4846 C CA . PHE B 1 138 ? 4.188 -19.031 -5.246 1 91.31 138 PHE B CA 1
ATOM 4847 C C . PHE B 1 138 ? 5.676 -19.031 -5.578 1 91.31 138 PHE B C 1
ATOM 4849 O O . PHE B 1 138 ? 6.508 -18.766 -4.711 1 91.31 138 PHE B O 1
ATOM 4856 N N . LEU B 1 139 ? 5.988 -19.297 -6.75 1 94.31 139 LEU B N 1
ATOM 4857 C CA . LEU B 1 139 ? 7.363 -19.531 -7.18 1 94.31 139 LEU B CA 1
ATOM 4858 C C . LEU B 1 139 ? 8.188 -18.25 -7.094 1 94.31 139 LEU B C 1
ATOM 4860 O O . LEU B 1 139 ? 9.359 -18.297 -6.707 1 94.31 139 LEU B O 1
ATOM 4864 N N . VAL B 1 140 ? 7.57 -17.156 -7.395 1 92.38 140 VAL B N 1
ATOM 4865 C CA . VAL B 1 140 ? 8.305 -15.906 -7.492 1 92.38 140 VAL B CA 1
ATOM 4866 C C . VAL B 1 140 ? 8.82 -15.5 -6.113 1 92.38 140 VAL B C 1
ATOM 4868 O O . VAL B 1 140 ? 10.016 -15.289 -5.926 1 92.38 140 VAL B O 1
ATOM 4871 N N . PRO B 1 141 ? 7.926 -15.375 -5.199 1 90.31 141 PRO B N 1
ATOM 4872 C CA . PRO B 1 141 ? 8.453 -15.008 -3.887 1 90.31 141 PRO B CA 1
ATOM 4873 C C . PRO B 1 141 ? 9.438 -16.031 -3.338 1 90.31 141 PRO B C 1
ATOM 4875 O O . PRO B 1 141 ? 10.383 -15.68 -2.627 1 90.31 141 PRO B O 1
ATOM 4878 N N . PHE B 1 142 ? 9.289 -17.281 -3.68 1 91.62 142 PHE B N 1
ATOM 4879 C CA . PHE B 1 142 ? 10.188 -18.328 -3.219 1 91.62 142 PHE B CA 1
ATOM 4880 C C . PHE B 1 142 ? 11.578 -18.156 -3.816 1 91.62 142 PHE B C 1
ATOM 4882 O O . PHE B 1 142 ? 12.578 -18.156 -3.092 1 91.62 142 PHE B O 1
ATOM 4889 N N . LEU B 1 143 ? 11.68 -18 -5.094 1 92.75 143 LEU B N 1
ATOM 4890 C CA . LEU B 1 143 ? 12.961 -17.844 -5.777 1 92.75 143 LEU B CA 1
ATOM 4891 C C . LEU B 1 143 ? 13.641 -16.547 -5.355 1 92.75 143 LEU B C 1
ATOM 4893 O O . LEU B 1 143 ? 14.867 -16.484 -5.285 1 92.75 143 LEU B O 1
ATOM 4897 N N . LYS B 1 144 ? 12.797 -15.57 -5.133 1 88.75 144 LYS B N 1
ATOM 4898 C CA . LYS B 1 144 ? 13.336 -14.297 -4.66 1 88.75 144 LYS B CA 1
ATOM 4899 C C . LYS B 1 144 ? 13.984 -14.453 -3.289 1 88.75 144 LYS B C 1
ATOM 4901 O O . LYS B 1 144 ? 15.078 -13.93 -3.049 1 88.75 144 LYS B O 1
ATOM 4906 N N . GLN B 1 145 ? 13.328 -15.094 -2.453 1 84.94 145 GLN B N 1
ATOM 4907 C CA . GLN B 1 145 ? 13.844 -15.328 -1.109 1 84.94 145 GLN B CA 1
ATOM 4908 C C . GLN B 1 145 ? 15.156 -16.109 -1.155 1 84.94 145 GLN B C 1
ATOM 4910 O O . GLN B 1 145 ? 16.047 -15.883 -0.341 1 84.94 145 GLN B O 1
ATOM 4915 N N . LYS B 1 146 ? 15.25 -16.984 -2.141 1 86.56 146 LYS B N 1
ATOM 4916 C CA . LYS B 1 146 ? 16.438 -17.812 -2.277 1 86.56 146 LYS B CA 1
ATOM 4917 C C . LYS B 1 146 ? 17.531 -17.078 -3.053 1 86.56 146 LYS B C 1
ATOM 4919 O O . LYS B 1 146 ? 18.656 -17.562 -3.16 1 86.56 146 LYS B O 1
ATOM 4924 N N . GLY B 1 147 ? 17.188 -15.961 -3.643 1 86.5 147 GLY B N 1
ATOM 4925 C CA . GLY B 1 147 ? 18.156 -15.117 -4.344 1 86.5 147 GLY B CA 1
ATOM 4926 C C . GLY B 1 147 ? 18.516 -15.648 -5.719 1 86.5 147 GLY B C 1
ATOM 4927 O O . GLY B 1 147 ? 19.578 -15.328 -6.25 1 86.5 147 GLY B O 1
ATOM 4928 N N . ILE B 1 148 ? 17.688 -16.453 -6.312 1 90.19 148 ILE B N 1
ATOM 4929 C CA . ILE B 1 148 ? 18.094 -17.062 -7.57 1 90.19 148 ILE B CA 1
ATOM 4930 C C . ILE B 1 148 ? 17.109 -16.703 -8.672 1 90.19 148 ILE B C 1
ATOM 4932 O O . ILE B 1 148 ? 17.219 -17.188 -9.797 1 90.19 148 ILE B O 1
ATOM 4936 N N . LEU B 1 149 ? 16.156 -15.805 -8.438 1 91.75 149 LEU B N 1
ATOM 4937 C CA . LEU B 1 149 ? 15.125 -15.43 -9.398 1 91.75 149 LEU B CA 1
ATOM 4938 C C . LEU B 1 149 ? 15.742 -14.812 -10.641 1 91.75 149 LEU B C 1
ATOM 4940 O O . LEU B 1 149 ? 15.281 -15.062 -11.758 1 91.75 149 LEU B O 1
ATOM 4944 N N . LYS B 1 150 ? 16.812 -14.102 -10.477 1 86.75 150 LYS B N 1
ATOM 4945 C CA . LYS B 1 150 ? 17.375 -13.336 -11.578 1 86.75 150 LYS B CA 1
ATOM 4946 C C . LYS B 1 150 ? 18.406 -14.164 -12.352 1 86.75 150 LYS B C 1
ATOM 4948 O O . LYS B 1 150 ? 18.891 -13.734 -13.398 1 86.75 150 LYS B O 1
ATOM 4953 N N . THR B 1 151 ? 18.719 -15.281 -11.867 1 88.62 151 THR B N 1
ATOM 4954 C CA . THR B 1 151 ? 19.641 -16.172 -12.586 1 88.62 151 THR B CA 1
ATOM 4955 C C . THR B 1 151 ? 18.953 -16.766 -13.82 1 88.62 151 THR B C 1
ATOM 4957 O O . THR B 1 151 ? 17.734 -16.688 -13.953 1 88.62 151 THR B O 1
ATOM 4960 N N . GLU B 1 152 ? 19.812 -17.234 -14.672 1 90.38 152 GLU B N 1
ATOM 4961 C CA . GLU B 1 152 ? 19.25 -17.906 -15.836 1 90.38 152 GLU B CA 1
ATOM 4962 C C . GLU B 1 152 ? 18.344 -19.062 -15.43 1 90.38 152 GLU B C 1
ATOM 4964 O O . GLU B 1 152 ? 17.281 -19.266 -16.016 1 90.38 152 GLU B O 1
ATOM 4969 N N . PHE B 1 153 ? 18.812 -19.828 -14.477 1 94 153 PHE B N 1
ATOM 4970 C CA . PHE B 1 153 ? 18.031 -20.938 -13.93 1 94 153 PHE B CA 1
ATOM 4971 C C . PHE B 1 153 ? 16.688 -20.453 -13.391 1 94 153 PHE B C 1
ATOM 4973 O O . PHE B 1 153 ? 15.641 -20.984 -13.734 1 94 153 PHE B O 1
ATOM 4980 N N . GLY B 1 154 ? 16.719 -19.406 -12.602 1 94.44 154 GLY B N 1
ATOM 4981 C CA . GLY B 1 154 ? 15.508 -18.812 -12.039 1 94.44 154 GLY B CA 1
ATOM 4982 C C . GLY B 1 154 ? 14.562 -18.281 -13.102 1 94.44 154 GLY B C 1
ATOM 4983 O O . GLY B 1 154 ? 13.344 -18.438 -12.984 1 94.44 154 GLY B O 1
ATOM 4984 N N . GLN B 1 155 ? 15.062 -17.719 -14.094 1 92.94 155 GLN B N 1
ATOM 4985 C CA . GLN B 1 155 ? 14.258 -17.156 -15.18 1 92.94 155 GLN B CA 1
ATOM 4986 C C . GLN B 1 155 ? 13.547 -18.25 -15.969 1 92.94 155 GLN B C 1
ATOM 4988 O O . GLN B 1 155 ? 12.398 -18.094 -16.375 1 92.94 155 GLN B O 1
ATOM 4993 N N . ILE B 1 156 ? 14.242 -19.344 -16.188 1 94.56 156 ILE B N 1
ATOM 4994 C CA . ILE B 1 156 ? 13.633 -20.453 -16.891 1 94.56 156 ILE B CA 1
ATOM 4995 C C . ILE B 1 156 ? 12.469 -21.016 -16.078 1 94.56 156 ILE B C 1
ATOM 4997 O O . ILE B 1 156 ? 11.391 -21.266 -16.625 1 94.56 156 ILE B O 1
ATOM 5001 N N . LEU B 1 157 ? 12.672 -21.141 -14.773 1 96.62 157 LEU B N 1
ATOM 5002 C CA . LEU B 1 157 ? 11.602 -21.625 -13.914 1 96.62 157 LEU B CA 1
ATOM 5003 C C . LEU B 1 157 ? 10.414 -20.672 -13.93 1 96.62 157 LEU B C 1
ATOM 5005 O O . LEU B 1 157 ? 9.258 -21.109 -13.984 1 96.62 157 LEU B O 1
ATOM 5009 N N . LEU B 1 158 ? 10.719 -19.422 -13.914 1 95 158 LEU B N 1
ATOM 5010 C CA . LEU B 1 158 ? 9.68 -18.391 -13.914 1 95 158 LEU B CA 1
ATOM 5011 C C . LEU B 1 158 ? 8.875 -18.453 -15.203 1 95 158 LEU B C 1
ATOM 5013 O O . LEU B 1 158 ? 7.641 -18.516 -15.164 1 95 158 LEU B O 1
ATOM 5017 N N . ILE B 1 159 ? 9.555 -18.453 -16.297 1 94.25 159 ILE B N 1
ATOM 5018 C CA . ILE B 1 159 ? 8.883 -18.422 -17.594 1 94.25 159 ILE B CA 1
ATOM 5019 C C . ILE B 1 159 ? 8.078 -19.703 -17.781 1 94.25 159 ILE B C 1
ATOM 5021 O O . ILE B 1 159 ? 6.934 -19.656 -18.25 1 94.25 159 ILE B O 1
ATOM 5025 N N . PHE B 1 160 ? 8.648 -20.797 -17.438 1 96.44 160 PHE B N 1
ATOM 5026 C CA . PHE B 1 160 ? 7.93 -22.062 -17.516 1 96.44 160 PHE B CA 1
ATOM 5027 C C . PHE B 1 160 ? 6.648 -22.016 -16.703 1 96.44 160 PHE B C 1
ATOM 5029 O O . PHE B 1 160 ? 5.59 -22.438 -17.156 1 96.44 160 PHE B O 1
ATOM 5036 N N . SER B 1 161 ? 6.727 -21.531 -15.5 1 95.75 161 SER B N 1
ATOM 5037 C CA . SER B 1 161 ? 5.574 -21.484 -14.602 1 95.75 161 SER B CA 1
ATOM 5038 C C . SER B 1 161 ? 4.5 -20.547 -15.141 1 95.75 161 SER B C 1
ATOM 5040 O O . SER B 1 161 ? 3.307 -20.797 -14.977 1 95.75 161 SER B O 1
ATOM 5042 N N . LEU B 1 162 ? 4.914 -19.5 -15.734 1 93.31 162 LEU B N 1
ATOM 5043 C CA . LEU B 1 162 ? 3.973 -18.547 -16.312 1 93.31 162 LEU B CA 1
ATOM 5044 C C . LEU B 1 162 ? 3.232 -19.156 -17.5 1 93.31 162 LEU B C 1
ATOM 5046 O O . LEU B 1 162 ? 2.012 -19.016 -17.609 1 93.31 162 LEU B O 1
ATOM 5050 N N . ILE B 1 163 ? 3.984 -19.797 -18.344 1 93.94 163 ILE B N 1
ATOM 5051 C CA . ILE B 1 163 ? 3.352 -20.5 -19.453 1 93.94 163 ILE B CA 1
ATOM 5052 C C . ILE B 1 163 ? 2.365 -21.531 -18.9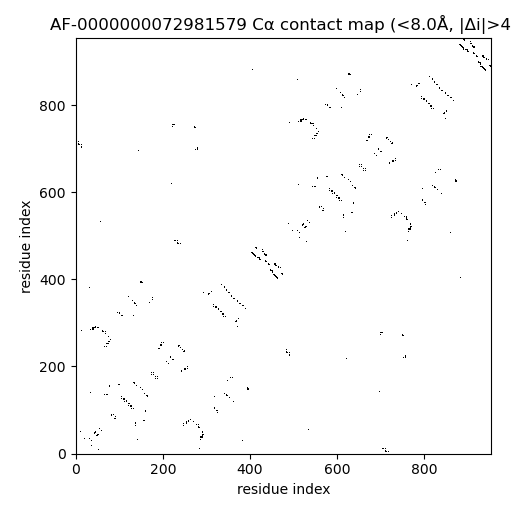38 1 93.94 163 ILE B C 1
ATOM 5054 O O . ILE B 1 163 ? 1.227 -21.609 -19.391 1 93.94 163 ILE B O 1
ATOM 5058 N N . GLY B 1 164 ? 2.83 -22.297 -17.984 1 94.38 164 GLY B N 1
ATOM 5059 C CA . GLY B 1 164 ? 1.982 -23.312 -17.391 1 94.38 164 GLY B CA 1
ATOM 5060 C C . GLY B 1 164 ? 0.706 -22.75 -16.797 1 94.38 164 GLY B C 1
ATOM 5061 O O . GLY B 1 164 ? -0.361 -23.359 -16.922 1 94.38 164 GLY B O 1
ATOM 5062 N N . GLU B 1 165 ? 0.815 -21.656 -16.141 1 93.19 165 GLU B N 1
ATOM 5063 C CA . GLU B 1 165 ? -0.344 -21.031 -15.516 1 93.19 165 GLU B CA 1
ATOM 5064 C C . GLU B 1 165 ? -1.329 -20.5 -16.547 1 93.19 165 GLU B C 1
ATOM 5066 O O . GLU B 1 165 ? -2.518 -20.828 -16.516 1 93.19 165 GLU B O 1
ATOM 5071 N N . PHE B 1 166 ? -0.912 -19.812 -17.531 1 91.81 166 PHE B N 1
ATOM 5072 C CA . PHE B 1 166 ? -1.813 -19.094 -18.422 1 91.81 166 PHE B CA 1
ATOM 5073 C C . PHE B 1 166 ? -2.355 -20.016 -19.5 1 91.81 166 PHE B C 1
ATOM 5075 O O . PHE B 1 166 ? -3.514 -19.891 -19.906 1 91.81 166 PHE B O 1
ATOM 5082 N N . VAL B 1 167 ? -1.548 -20.922 -19.969 1 93.5 167 VAL B N 1
ATOM 5083 C CA . VAL B 1 167 ? -2.043 -21.906 -20.938 1 93.5 167 VAL B CA 1
ATOM 5084 C C . VAL B 1 167 ? -3.127 -22.766 -20.281 1 93.5 167 VAL B C 1
ATOM 5086 O O . VAL B 1 167 ? -4.172 -23.016 -20.891 1 93.5 167 VAL B O 1
ATOM 5089 N N . SER B 1 168 ? -2.85 -23.156 -19.062 1 94.5 168 SER B N 1
ATOM 5090 C CA . SER B 1 168 ? -3.828 -23.969 -18.344 1 94.5 168 SER B CA 1
ATOM 5091 C C . SER B 1 168 ? -5.102 -23.172 -18.062 1 94.5 168 SER B C 1
ATOM 5093 O O . SER B 1 168 ? -6.207 -23.703 -18.234 1 94.5 168 SER B O 1
ATOM 5095 N N . LEU B 1 169 ? -4.898 -21.953 -17.641 1 89 169 LEU B N 1
ATOM 5096 C CA . LEU B 1 169 ? -6.047 -21.109 -17.344 1 89 169 LEU B CA 1
ATOM 5097 C C . LEU B 1 169 ? -6.91 -20.906 -18.578 1 89 169 LEU B C 1
ATOM 5099 O O . LEU B 1 169 ? -8.133 -21.031 -18.516 1 89 169 LEU B O 1
ATOM 5103 N N . ILE B 1 170 ? -6.34 -20.625 -19.625 1 90.06 170 ILE B N 1
ATOM 5104 C CA . ILE B 1 170 ? -7.039 -20.375 -20.875 1 90.06 170 ILE B CA 1
ATOM 5105 C C . ILE B 1 170 ? -7.727 -21.656 -21.359 1 90.06 170 ILE B C 1
ATOM 5107 O O . ILE B 1 170 ? -8.906 -21.641 -21.703 1 90.06 170 ILE B O 1
ATOM 5111 N N . ALA B 1 171 ? -7.043 -22.75 -21.328 1 93.19 171 ALA B N 1
ATOM 5112 C CA . ALA B 1 171 ? -7.59 -24.031 -21.781 1 93.19 171 ALA B CA 1
ATOM 5113 C C . ALA B 1 171 ? -8.789 -24.438 -20.938 1 93.19 171 ALA B C 1
ATOM 5115 O O . ALA B 1 171 ? -9.828 -24.828 -21.484 1 93.19 171 ALA B O 1
ATOM 5116 N N . MET B 1 172 ? -8.648 -24.312 -19.656 1 91.56 172 MET B N 1
ATOM 5117 C CA . MET B 1 172 ? -9.727 -24.719 -18.766 1 91.56 172 MET B CA 1
ATOM 5118 C C . MET B 1 172 ? -10.945 -23.812 -18.938 1 91.56 172 MET B C 1
ATOM 5120 O O . MET B 1 172 ? -12.078 -24.266 -18.828 1 91.56 172 MET B O 1
ATOM 5124 N N . THR B 1 173 ? -10.688 -22.531 -19.188 1 85.69 173 THR B N 1
ATOM 5125 C CA . THR B 1 173 ? -11.781 -21.594 -19.391 1 85.69 173 THR B CA 1
ATOM 5126 C C . THR B 1 173 ? -12.531 -21.938 -20.688 1 85.69 173 THR B C 1
ATOM 5128 O O . THR B 1 173 ? -13.758 -21.875 -20.719 1 85.69 173 THR B O 1
ATOM 5131 N N . ILE B 1 174 ? -11.812 -22.297 -21.703 1 89 174 ILE B N 1
ATOM 5132 C CA . ILE B 1 174 ? -12.422 -22.672 -22.984 1 89 174 ILE B CA 1
ATOM 5133 C C . ILE B 1 174 ? -13.242 -23.938 -22.812 1 89 174 ILE B C 1
ATOM 5135 O O . ILE B 1 174 ? -14.375 -24.031 -23.281 1 89 174 ILE B O 1
ATOM 5139 N N . ILE B 1 175 ? -12.688 -24.906 -22.125 1 91.44 175 ILE B N 1
ATOM 5140 C CA . ILE B 1 175 ? -13.367 -26.172 -21.922 1 91.44 175 ILE B CA 1
ATOM 5141 C C . ILE B 1 175 ? -14.617 -25.953 -21.078 1 91.44 175 ILE B C 1
ATOM 5143 O O . ILE B 1 175 ? -15.68 -26.516 -21.359 1 91.44 175 ILE B O 1
ATOM 5147 N N . SER B 1 176 ? -14.469 -25.156 -20.047 1 88.56 176 SER B N 1
ATOM 5148 C CA . SER B 1 176 ? -15.602 -24.844 -19.172 1 88.56 176 SER B CA 1
ATOM 5149 C C . SER B 1 176 ? -16.719 -24.156 -19.953 1 88.56 176 SER B C 1
ATOM 5151 O O . SER B 1 176 ? -17.891 -24.5 -19.781 1 88.56 176 SER B O 1
ATOM 5153 N N . SER B 1 177 ? -16.359 -23.203 -20.75 1 85.44 177 SER B N 1
ATOM 5154 C CA . SER B 1 177 ? -17.344 -22.484 -21.547 1 85.44 177 SER B CA 1
ATOM 5155 C C . SER B 1 177 ? -18.031 -23.438 -22.547 1 85.44 177 SER B C 1
ATOM 5157 O O . SER B 1 177 ? -19.25 -23.359 -22.734 1 85.44 177 SER B O 1
ATOM 5159 N N . LYS B 1 178 ? -17.312 -24.312 -23.109 1 87.62 178 LYS B N 1
ATOM 5160 C CA . LYS B 1 178 ? -17.859 -25.281 -24.062 1 87.62 178 LYS B CA 1
ATOM 5161 C C . LYS B 1 178 ? -18.828 -26.234 -23.391 1 87.62 178 LYS B C 1
ATOM 5163 O O . LYS B 1 178 ? -19.891 -26.531 -23.938 1 87.62 178 LYS B O 1
ATOM 5168 N N . LEU B 1 179 ? -18.469 -26.656 -22.266 1 88.5 179 LEU B N 1
ATOM 5169 C CA . LEU B 1 179 ? -19.281 -27.641 -21.562 1 88.5 179 LEU B CA 1
ATOM 5170 C C . LEU B 1 179 ? -20.562 -27 -21.031 1 88.5 179 LEU B C 1
ATOM 5172 O O . LEU B 1 179 ? -21.594 -27.656 -20.938 1 88.5 179 LEU B O 1
ATOM 5176 N N . THR B 1 180 ? -20.484 -25.734 -20.734 1 84.06 180 THR B N 1
ATOM 5177 C CA . THR B 1 180 ? -21.625 -25.047 -20.141 1 84.06 180 THR B CA 1
ATOM 5178 C C . THR B 1 180 ? -22.531 -24.453 -21.234 1 84.06 180 THR B C 1
ATOM 5180 O O . THR B 1 180 ? -23.75 -24.578 -21.172 1 84.06 180 THR B O 1
ATOM 5183 N N . TYR B 1 181 ? -21.906 -23.719 -22.203 1 82.31 181 TYR B N 1
ATOM 5184 C CA . TYR B 1 181 ? -22.703 -22.938 -23.156 1 82.31 181 TYR B CA 1
ATOM 5185 C C . TYR B 1 181 ? -22.469 -23.438 -24.578 1 82.31 181 TYR B C 1
ATOM 5187 O O . TYR B 1 181 ? -23.156 -23.016 -25.5 1 82.31 181 TYR B O 1
ATOM 5195 N N . GLY B 1 182 ? -21.656 -24.297 -24.75 1 81.12 182 GLY B N 1
ATOM 5196 C CA . GLY B 1 182 ? -21.203 -24.578 -26.094 1 81.12 182 GLY B CA 1
ATOM 5197 C C . GLY B 1 182 ? -20.109 -23.641 -26.578 1 81.12 182 GLY B C 1
ATOM 5198 O O . GLY B 1 182 ? -19.719 -22.719 -25.844 1 81.12 182 GLY B O 1
ATOM 5199 N N . LEU B 1 183 ? -19.484 -23.906 -27.609 1 78.31 183 LEU B N 1
ATOM 5200 C CA . LEU B 1 183 ? -18.453 -23.016 -28.125 1 78.31 183 LEU B CA 1
ATOM 5201 C C . LEU B 1 183 ? -19.047 -21.641 -28.422 1 78.31 183 LEU B C 1
ATOM 5203 O O . LEU B 1 183 ? -19.938 -21.516 -29.266 1 78.31 183 LEU B O 1
ATOM 5207 N N . SER B 1 184 ? -18.906 -20.656 -27.484 1 79.69 184 SER B N 1
ATOM 5208 C CA . SER B 1 184 ? -19.422 -19.297 -27.625 1 79.69 184 SER B CA 1
ATOM 5209 C C . SER B 1 184 ? -18.281 -18.281 -27.609 1 79.69 184 SER B C 1
ATOM 5211 O O . SER B 1 184 ? -17.141 -18.625 -27.359 1 79.69 184 SER B O 1
ATOM 5213 N N . TYR B 1 185 ? -18.578 -17.125 -28.047 1 79.38 185 TYR B N 1
ATOM 5214 C CA . TYR B 1 185 ? -17.594 -16.047 -28.078 1 79.38 185 TYR B CA 1
ATOM 5215 C C . TYR B 1 185 ? -17.016 -15.805 -26.688 1 79.38 185 TYR B C 1
ATOM 5217 O O . TYR B 1 185 ? -15.891 -15.312 -26.547 1 79.38 185 TYR B O 1
ATOM 5225 N N . LYS B 1 186 ? -17.766 -16.25 -25.703 1 75.5 186 LYS B N 1
ATOM 5226 C CA . LYS B 1 186 ? -17.344 -16.047 -24.328 1 75.5 186 LYS B CA 1
ATOM 5227 C C . LYS B 1 186 ? -16.062 -16.797 -24.016 1 75.5 186 LYS B C 1
ATOM 5229 O O . LYS B 1 186 ? -15.281 -16.391 -23.156 1 75.5 186 LYS B O 1
ATOM 5234 N N . SER B 1 187 ? -15.836 -17.844 -24.844 1 78 187 SER B N 1
ATOM 5235 C CA . SER B 1 187 ? -14.648 -18.672 -24.656 1 78 187 SER B CA 1
ATOM 5236 C C . SER B 1 187 ? -13.383 -17.922 -25.062 1 78 187 SER B C 1
ATOM 5238 O O . SER B 1 187 ? -12.273 -18.297 -24.656 1 78 187 SER B O 1
ATOM 5240 N N . PHE B 1 188 ? -13.562 -16.797 -25.75 1 84.12 188 PHE B N 1
ATOM 5241 C CA . PHE B 1 188 ? -12.398 -16.125 -26.328 1 84.12 188 PHE B CA 1
ATOM 5242 C C . PHE B 1 188 ? -12.234 -14.727 -25.75 1 84.12 188 PHE B C 1
ATOM 5244 O O . PHE B 1 188 ? -11.469 -13.914 -26.266 1 84.12 188 PHE B O 1
ATOM 5251 N N . LEU B 1 189 ? -12.906 -14.461 -24.641 1 85.62 189 LEU B N 1
ATOM 5252 C CA . LEU B 1 189 ? -12.883 -13.125 -24.062 1 85.62 189 LEU B CA 1
ATOM 5253 C C . LEU B 1 189 ? -11.516 -12.805 -23.469 1 85.62 189 LEU B C 1
ATOM 5255 O O . LEU B 1 189 ? -11.172 -11.641 -23.281 1 85.62 189 LEU B O 1
ATOM 5259 N N . PHE B 1 190 ? -10.734 -13.875 -23.172 1 84.94 190 PHE B N 1
ATOM 5260 C CA . PHE B 1 190 ? -9.375 -13.656 -22.688 1 84.94 190 PHE B CA 1
ATOM 5261 C C . PHE B 1 190 ? -8.547 -12.93 -23.734 1 84.94 190 PHE B C 1
ATOM 5263 O O . PHE B 1 190 ? -7.598 -12.219 -23.406 1 84.94 190 PHE B O 1
ATOM 5270 N N . LEU B 1 191 ? -8.891 -13.055 -25 1 89.75 191 LEU B N 1
ATOM 5271 C CA . LEU B 1 191 ? -8.164 -12.414 -26.094 1 89.75 191 LEU B CA 1
ATOM 5272 C C . LEU B 1 191 ? -8.305 -10.891 -26.016 1 89.75 191 LEU B C 1
ATOM 5274 O O . LEU B 1 191 ? -7.398 -10.164 -26.438 1 89.75 191 LEU B O 1
ATOM 5278 N N . ILE B 1 192 ? -9.414 -10.477 -25.5 1 92 192 ILE B N 1
ATOM 5279 C CA . ILE B 1 192 ? -9.625 -9.039 -25.359 1 92 192 ILE B CA 1
ATOM 5280 C C . ILE B 1 192 ? -8.586 -8.453 -24.406 1 92 192 ILE B C 1
ATOM 5282 O O . ILE B 1 192 ? -8.031 -7.383 -24.656 1 92 192 ILE B O 1
ATOM 5286 N N . VAL B 1 193 ? -8.336 -9.156 -23.312 1 92.56 193 VAL B N 1
ATOM 5287 C CA . VAL B 1 193 ? -7.359 -8.695 -22.344 1 92.56 193 VAL B CA 1
ATOM 5288 C C . VAL B 1 193 ? -5.98 -8.594 -22.984 1 92.56 193 VAL B C 1
ATOM 5290 O O . VAL B 1 193 ? -5.258 -7.621 -22.781 1 92.56 193 VAL B O 1
ATOM 5293 N N . ILE B 1 194 ? -5.637 -9.586 -23.828 1 93.06 194 ILE B N 1
ATOM 5294 C CA . ILE B 1 194 ? -4.336 -9.625 -24.5 1 93.06 194 ILE B CA 1
ATOM 5295 C C . ILE B 1 194 ? -4.246 -8.5 -25.516 1 93.06 194 ILE B C 1
ATOM 5297 O O . ILE B 1 194 ? -3.25 -7.77 -25.562 1 93.06 194 ILE B O 1
ATOM 5301 N N . ILE B 1 195 ? -5.293 -8.297 -26.266 1 94.75 195 ILE B N 1
ATOM 5302 C CA . ILE B 1 195 ? -5.316 -7.285 -27.312 1 94.75 195 ILE B CA 1
ATOM 5303 C C . ILE B 1 195 ? -5.238 -5.895 -26.688 1 94.75 195 ILE B C 1
ATOM 5305 O O . ILE B 1 195 ? -4.457 -5.051 -27.141 1 94.75 195 ILE B O 1
ATOM 5309 N N . VAL B 1 196 ? -6.023 -5.691 -25.688 1 94.62 196 VAL B N 1
ATOM 5310 C CA . VAL B 1 196 ? -6.031 -4.395 -25.031 1 94.62 196 VAL B CA 1
ATOM 5311 C C . VAL B 1 196 ? -4.664 -4.121 -24.406 1 94.62 196 VAL B C 1
ATOM 5313 O O . VAL B 1 196 ? -4.176 -2.99 -24.438 1 94.62 196 VAL B O 1
ATOM 5316 N N . SER B 1 197 ? -4.113 -5.133 -23.797 1 94.5 197 SER B N 1
ATOM 5317 C CA . SER B 1 197 ? -2.779 -4.984 -23.219 1 94.5 197 SER B CA 1
ATOM 5318 C C . SER B 1 197 ? -1.766 -4.559 -24.281 1 94.5 197 SER B C 1
ATOM 5320 O O . SER B 1 197 ? -0.922 -3.695 -24.016 1 94.5 197 SER B O 1
ATOM 5322 N N . PHE B 1 198 ? -1.811 -5.184 -25.406 1 93.25 198 PHE B N 1
ATOM 5323 C CA . PHE B 1 198 ? -0.916 -4.844 -26.5 1 93.25 198 PHE B CA 1
ATOM 5324 C C . PHE B 1 198 ? -1.138 -3.406 -26.953 1 93.25 198 PHE B C 1
ATOM 5326 O O . PHE B 1 198 ? -0.179 -2.676 -27.219 1 93.25 198 PHE B O 1
ATOM 5333 N N . PHE B 1 199 ? -2.375 -3.033 -27.047 1 95.06 199 PHE B N 1
ATOM 5334 C CA . PHE B 1 199 ? -2.709 -1.673 -27.438 1 95.06 199 PHE B CA 1
ATOM 5335 C C . PHE B 1 199 ? -2.189 -0.663 -26.422 1 95.06 199 PHE B C 1
ATOM 5337 O O . PHE B 1 199 ? -1.658 0.384 -26.797 1 95.06 199 PHE B O 1
ATOM 5344 N N . ILE B 1 200 ? -2.389 -0.965 -25.188 1 94.44 200 ILE B N 1
ATOM 5345 C CA . ILE B 1 200 ? -1.901 -0.088 -24.125 1 94.44 200 ILE B CA 1
ATOM 5346 C C . ILE B 1 200 ? -0.383 0.043 -24.219 1 94.44 200 ILE B C 1
ATOM 5348 O O . ILE B 1 200 ? 0.162 1.14 -24.078 1 94.44 200 ILE B O 1
ATOM 5352 N N . TYR B 1 201 ? 0.308 -1.054 -24.453 1 92.75 201 TYR B N 1
ATOM 5353 C CA . TYR B 1 201 ? 1.759 -1.035 -24.609 1 92.75 201 TYR B CA 1
ATOM 5354 C C . TYR B 1 201 ? 2.178 -0.108 -25.734 1 92.75 201 TYR B C 1
ATOM 5356 O O . TYR B 1 201 ? 3.094 0.702 -25.578 1 92.75 201 TYR B O 1
ATOM 5364 N N . ILE B 1 202 ? 1.52 -0.163 -26.875 1 92.5 202 ILE B N 1
ATOM 5365 C CA . ILE B 1 202 ? 1.851 0.641 -28.047 1 92.5 202 ILE B CA 1
ATOM 5366 C C . ILE B 1 202 ? 1.629 2.119 -27.734 1 92.5 202 ILE B C 1
ATOM 5368 O O . ILE B 1 202 ? 2.484 2.957 -28.031 1 92.5 202 ILE B O 1
ATOM 5372 N N . VAL B 1 203 ? 0.522 2.4 -27.172 1 90.81 203 VAL B N 1
ATOM 5373 C CA . VAL B 1 203 ? 0.174 3.785 -26.859 1 90.81 203 VAL B CA 1
ATOM 5374 C C . VAL B 1 203 ? 1.183 4.367 -25.875 1 90.81 203 VAL B C 1
ATOM 5376 O O . VAL B 1 203 ? 1.69 5.473 -26.078 1 90.81 203 VAL B O 1
ATOM 5379 N N . LEU B 1 204 ? 1.459 3.619 -24.812 1 89.62 204 LEU B N 1
ATOM 5380 C CA . LEU B 1 204 ? 2.375 4.105 -23.797 1 89.62 204 LEU B CA 1
ATOM 5381 C C . LEU B 1 204 ? 3.797 4.211 -24.344 1 89.62 204 LEU B C 1
ATOM 5383 O O . LEU B 1 204 ? 4.555 5.098 -23.953 1 89.62 204 LEU B O 1
ATOM 5387 N N . SER B 1 205 ? 4.176 3.301 -25.188 1 87.62 205 SER B N 1
ATOM 5388 C CA . SER B 1 205 ? 5.504 3.34 -25.797 1 87.62 205 SER B CA 1
ATOM 5389 C C . SER B 1 205 ? 5.676 4.582 -26.656 1 87.62 205 SER B C 1
ATOM 5391 O O . SER B 1 205 ? 6.758 5.172 -26.688 1 87.62 205 SER B O 1
ATOM 5393 N N . LYS B 1 206 ? 4.684 4.973 -27.297 1 85.38 206 LYS B N 1
ATOM 5394 C CA . LYS B 1 206 ? 4.723 6.168 -28.125 1 85.38 206 LYS B CA 1
ATOM 5395 C C . LYS B 1 206 ? 4.746 7.434 -27.281 1 85.38 206 LYS B C 1
ATOM 5397 O O . LYS B 1 206 ? 5.418 8.406 -27.625 1 85.38 206 LYS B O 1
ATOM 5402 N N . LEU B 1 207 ? 4.035 7.398 -26.203 1 80.5 207 LEU B N 1
ATOM 5403 C CA . LEU B 1 207 ? 3.961 8.562 -25.328 1 80.5 207 LEU B CA 1
ATOM 5404 C C . LEU B 1 207 ? 5.277 8.758 -24.578 1 80.5 207 LEU B C 1
ATOM 5406 O O . LEU B 1 207 ? 5.668 9.898 -24.297 1 80.5 207 LEU B O 1
ATOM 5410 N N . GLN B 1 208 ? 5.812 7.715 -24 1 74 208 GLN B N 1
ATOM 5411 C CA . GLN B 1 208 ? 7.082 7.797 -23.297 1 74 208 GLN B CA 1
ATOM 5412 C C . GLN B 1 208 ? 8.164 8.43 -24.156 1 74 208 GLN B C 1
ATOM 5414 O O . GLN B 1 208 ? 9.047 9.125 -23.656 1 74 208 GLN B O 1
ATOM 5419 N N . GLY B 1 209 ? 8.188 8.039 -25.281 1 61.44 209 GLY B N 1
ATOM 5420 C CA . GLY B 1 209 ? 9.125 8.672 -26.203 1 61.44 209 GLY B CA 1
ATOM 5421 C C . GLY B 1 209 ? 8.938 10.172 -26.297 1 61.44 209 GLY B C 1
ATOM 5422 O O . GLY B 1 209 ? 9.922 10.922 -26.375 1 61.44 209 GLY B O 1
ATOM 5423 N N . LYS B 1 210 ? 7.809 10.539 -26.062 1 61.38 210 LYS B N 1
ATOM 5424 C CA . LYS B 1 210 ? 7.523 11.961 -26.25 1 61.38 210 LYS B CA 1
ATOM 5425 C C . LYS B 1 210 ? 7.645 12.719 -24.922 1 61.38 210 LYS B C 1
ATOM 5427 O O . LYS B 1 210 ? 8.086 13.867 -24.906 1 61.38 210 LYS B O 1
ATOM 5432 N N . TYR B 1 211 ? 7.156 12.062 -23.844 1 58.47 211 TYR B N 1
ATOM 5433 C CA . TYR B 1 211 ? 7.098 12.75 -22.562 1 58.47 211 TYR B CA 1
ATOM 5434 C C . TYR B 1 211 ? 8.07 12.125 -21.562 1 58.47 211 TYR B C 1
ATOM 5436 O O . TYR B 1 211 ? 8.117 10.906 -21.422 1 58.47 211 TYR B O 1
ATOM 5444 N N . ASP B 1 212 ? 9.211 12.484 -21.453 1 55.47 212 ASP B N 1
ATOM 5445 C CA . ASP B 1 212 ? 10.18 11.945 -20.5 1 55.47 212 ASP B CA 1
ATOM 5446 C C . ASP B 1 212 ? 9.562 11.773 -19.109 1 55.47 212 ASP B C 1
ATOM 5448 O O . ASP B 1 212 ? 9.586 12.695 -18.297 1 55.47 212 ASP B O 1
ATOM 5452 N N . PHE B 1 213 ? 8.883 10.695 -18.953 1 55.31 213 PHE B N 1
ATOM 5453 C CA . PHE B 1 213 ? 8.227 10.398 -17.688 1 55.31 213 PHE B CA 1
ATOM 5454 C C . PHE B 1 213 ? 9.234 10.406 -16.531 1 55.31 213 PHE B C 1
ATOM 5456 O O . PHE B 1 213 ? 8.867 10.648 -15.383 1 55.31 213 PHE B O 1
ATOM 5463 N N . ALA B 1 214 ? 10.461 10.125 -16.859 1 52 214 ALA B N 1
ATOM 5464 C CA . ALA B 1 214 ? 11.516 10.156 -15.844 1 52 214 ALA B CA 1
ATOM 5465 C C . ALA B 1 214 ? 11.703 11.562 -15.281 1 52 214 ALA B C 1
ATOM 5467 O O . ALA B 1 214 ? 12.086 11.727 -14.117 1 52 214 ALA B O 1
ATOM 5468 N N . THR B 1 215 ? 11.438 12.484 -16.141 1 49.44 215 THR B N 1
ATOM 5469 C CA . THR B 1 215 ? 11.602 13.867 -15.695 1 49.44 215 THR B CA 1
ATOM 5470 C C . THR B 1 215 ? 10.375 14.328 -14.906 1 49.44 215 THR B C 1
ATOM 5472 O O . THR B 1 215 ? 10.461 15.258 -14.102 1 49.44 215 THR B O 1
ATOM 5475 N N . LEU B 1 216 ? 9.328 13.703 -15.266 1 52.12 216 LEU B N 1
ATOM 5476 C CA . LEU B 1 216 ? 8.102 14.109 -14.578 1 52.12 216 LEU B CA 1
ATOM 5477 C C . LEU B 1 216 ? 8.055 13.547 -13.164 1 52.12 216 LEU B C 1
ATOM 5479 O O . LEU B 1 216 ? 7.223 13.961 -12.352 1 52.12 216 LEU B O 1
ATOM 5483 N N . ALA B 1 217 ? 8.875 12.547 -13.008 1 50.59 217 ALA B N 1
ATOM 5484 C CA . ALA B 1 217 ? 8.953 11.961 -11.672 1 50.59 217 ALA B CA 1
ATOM 5485 C C . ALA B 1 217 ? 9.461 12.977 -10.656 1 50.59 217 ALA B C 1
ATOM 5487 O O . ALA B 1 217 ? 10.672 13.117 -10.461 1 50.59 217 ALA B O 1
ATOM 5488 N N . THR B 1 218 ? 8.562 14.117 -10.562 1 50.94 218 THR B N 1
ATOM 5489 C CA . THR B 1 218 ? 8.898 15.016 -9.461 1 50.94 218 THR B CA 1
ATOM 5490 C C . THR B 1 218 ? 8.922 14.266 -8.133 1 50.94 218 THR B C 1
ATOM 5492 O O . THR B 1 218 ? 8.102 13.375 -7.902 1 50.94 218 THR B O 1
ATOM 5495 N N . ASN B 1 219 ? 9.945 14.25 -7.41 1 54.94 219 ASN B N 1
ATOM 5496 C CA . ASN B 1 219 ? 10.477 13.492 -6.285 1 54.94 219 ASN B CA 1
ATOM 5497 C C . ASN B 1 219 ? 9.414 13.219 -5.23 1 54.94 219 ASN B C 1
ATOM 5499 O O . ASN B 1 219 ? 9.414 12.172 -4.59 1 54.94 219 ASN B O 1
ATOM 5503 N N . ASN B 1 220 ? 8.281 14.016 -5.211 1 62.38 220 ASN B N 1
ATOM 5504 C CA . ASN B 1 220 ? 7.492 13.836 -3.996 1 62.38 220 ASN B CA 1
ATOM 5505 C C . ASN B 1 220 ? 6.176 13.125 -4.281 1 62.38 220 ASN B C 1
ATOM 5507 O O . ASN B 1 220 ? 5.43 12.797 -3.357 1 62.38 220 ASN B O 1
ATOM 5511 N N . THR B 1 221 ? 6.023 12.742 -5.469 1 70.19 221 THR B N 1
ATOM 5512 C CA . THR B 1 221 ? 4.699 12.188 -5.727 1 70.19 221 THR B CA 1
ATOM 5513 C C . THR B 1 221 ? 4.785 10.688 -6.012 1 70.19 221 THR B C 1
ATOM 5515 O O . THR B 1 221 ? 3.766 10 -6.031 1 70.19 221 THR B O 1
ATOM 5518 N N . HIS B 1 222 ? 5.91 10.125 -6.082 1 83.06 222 HIS B N 1
ATOM 5519 C CA . HIS B 1 222 ? 6.066 8.719 -6.426 1 83.06 222 HIS B CA 1
ATOM 5520 C C . HIS B 1 222 ? 5.168 8.328 -7.598 1 83.06 222 HIS B C 1
ATOM 5522 O O . HIS B 1 222 ? 4.418 7.355 -7.512 1 83.06 222 HIS B O 1
ATOM 5528 N N . LEU B 1 223 ? 5.293 9.055 -8.688 1 87 223 LEU B N 1
ATOM 5529 C CA . LEU B 1 223 ? 4.434 8.945 -9.859 1 87 223 LEU B CA 1
ATOM 5530 C C . LEU B 1 223 ? 4.543 7.562 -10.492 1 87 223 LEU B C 1
ATOM 5532 O O . LEU B 1 223 ? 3.568 7.047 -11.047 1 87 223 LEU B O 1
ATOM 5536 N N . GLU B 1 224 ? 5.715 6.953 -10.422 1 87 224 GLU B N 1
ATOM 5537 C CA . GLU B 1 224 ? 5.918 5.625 -10.984 1 87 224 GLU B CA 1
ATOM 5538 C C . GLU B 1 224 ? 5.023 4.594 -10.305 1 87 224 GLU B C 1
ATOM 5540 O O . GLU B 1 224 ? 4.488 3.695 -10.961 1 87 224 GLU B O 1
ATOM 5545 N N . VAL B 1 225 ? 4.922 4.715 -9.031 1 92.5 225 VAL B N 1
ATOM 5546 C CA . VAL B 1 225 ? 4.074 3.805 -8.266 1 92.5 225 VAL B CA 1
ATOM 5547 C C . VAL B 1 225 ? 2.611 4.02 -8.641 1 92.5 225 VAL B C 1
ATOM 5549 O O . VAL B 1 225 ? 1.857 3.059 -8.805 1 92.5 225 VAL B O 1
ATOM 5552 N N . ARG B 1 226 ? 2.213 5.266 -8.789 1 93.56 226 ARG B N 1
ATOM 5553 C CA . ARG B 1 226 ? 0.853 5.594 -9.203 1 93.56 226 ARG B CA 1
ATOM 5554 C C . ARG B 1 226 ? 0.552 5.039 -10.594 1 93.56 226 ARG B C 1
ATOM 5556 O O . ARG B 1 226 ? -0.553 4.551 -10.844 1 93.56 226 ARG B O 1
ATOM 5563 N N . ALA B 1 227 ? 1.521 5.137 -11.461 1 91.81 227 ALA B N 1
ATOM 5564 C CA . ALA B 1 227 ? 1.374 4.598 -12.812 1 91.81 227 ALA B CA 1
ATOM 5565 C C . ALA B 1 227 ? 1.184 3.084 -12.781 1 91.81 227 ALA B C 1
ATOM 5567 O O . ALA B 1 227 ? 0.376 2.537 -13.531 1 91.81 227 ALA B O 1
ATOM 5568 N N . ALA B 1 228 ? 1.975 2.453 -11.977 1 93.94 228 ALA B N 1
ATOM 5569 C CA . ALA B 1 228 ? 1.866 1.003 -11.836 1 93.94 228 ALA B CA 1
ATOM 5570 C C . ALA B 1 228 ? 0.464 0.597 -11.398 1 93.94 228 ALA B C 1
ATOM 5572 O O . ALA B 1 228 ? -0.149 -0.291 -11.992 1 93.94 228 ALA B O 1
ATOM 5573 N N . PHE B 1 229 ? -0.067 1.271 -10.383 1 95.75 229 PHE B N 1
ATOM 5574 C CA . PHE B 1 229 ? -1.4 0.953 -9.883 1 95.75 229 PHE B CA 1
ATOM 5575 C C . PHE B 1 229 ? -2.455 1.23 -10.945 1 95.75 229 PHE B C 1
ATOM 5577 O O . PHE B 1 229 ? -3.41 0.467 -11.102 1 95.75 229 PHE B O 1
ATOM 5584 N N . ALA B 1 230 ? -2.324 2.334 -11.633 1 95.44 230 ALA B N 1
ATOM 5585 C CA . ALA B 1 230 ? -3.264 2.662 -12.703 1 95.44 230 ALA B CA 1
ATOM 5586 C C . ALA B 1 230 ? -3.285 1.571 -13.766 1 95.44 230 ALA B C 1
ATOM 5588 O O . ALA B 1 230 ? -4.355 1.163 -14.227 1 95.44 230 ALA B O 1
ATOM 5589 N N . LEU B 1 231 ? -2.119 1.13 -14.133 1 95.31 231 LEU B N 1
ATOM 5590 C CA . LEU B 1 231 ? -2.004 0.098 -15.156 1 95.31 231 LEU B CA 1
ATOM 5591 C C . LEU B 1 231 ? -2.574 -1.227 -14.664 1 95.31 231 LEU B C 1
ATOM 5593 O O . LEU B 1 231 ? -3.318 -1.896 -15.383 1 95.31 231 LEU B O 1
ATOM 5597 N N . ILE B 1 232 ? -2.221 -1.647 -13.438 1 96.31 232 ILE B N 1
ATOM 5598 C CA . ILE B 1 232 ? -2.73 -2.873 -12.836 1 96.31 232 ILE B CA 1
ATOM 5599 C C . ILE B 1 232 ? -4.258 -2.848 -12.82 1 96.31 232 ILE B C 1
ATOM 5601 O O . ILE B 1 232 ? -4.902 -3.779 -13.305 1 96.31 232 ILE B O 1
ATOM 5605 N N . LEU B 1 233 ? -4.809 -1.759 -12.289 1 96.62 233 LEU B N 1
ATOM 5606 C CA . LEU B 1 233 ? -6.25 -1.693 -12.102 1 96.62 233 LEU B CA 1
ATOM 5607 C C . LEU B 1 233 ? -6.977 -1.588 -13.438 1 96.62 233 LEU B C 1
ATOM 5609 O O . LEU B 1 233 ? -8.094 -2.078 -13.578 1 96.62 233 LEU B O 1
ATOM 5613 N N . THR B 1 234 ? -6.367 -0.995 -14.445 1 96.44 234 THR B N 1
ATOM 5614 C CA . THR B 1 234 ? -6.953 -0.955 -15.781 1 96.44 234 THR B CA 1
ATOM 5615 C C . THR B 1 234 ? -7.125 -2.365 -16.328 1 96.44 234 THR B C 1
ATOM 5617 O O . THR B 1 234 ? -8.219 -2.744 -16.75 1 96.44 234 THR B O 1
ATOM 5620 N N . LEU B 1 235 ? -6.102 -3.094 -16.266 1 95.56 235 LEU B N 1
ATOM 5621 C CA . LEU B 1 235 ? -6.145 -4.422 -16.859 1 95.56 235 LEU B CA 1
ATOM 5622 C C . LEU B 1 235 ? -6.914 -5.395 -15.977 1 95.56 235 LEU B C 1
ATOM 5624 O O . LEU B 1 235 ? -7.57 -6.309 -16.469 1 95.56 235 LEU B O 1
ATOM 5628 N N . VAL B 1 236 ? -6.844 -5.207 -14.656 1 94.75 236 VAL B N 1
ATOM 5629 C CA . VAL B 1 236 ? -7.645 -6.008 -13.734 1 94.75 236 VAL B CA 1
ATOM 5630 C C . VAL B 1 236 ? -9.133 -5.777 -14.008 1 94.75 236 VAL B C 1
ATOM 5632 O O . VAL B 1 236 ? -9.922 -6.723 -14.031 1 94.75 236 VAL B O 1
ATOM 5635 N N . THR B 1 237 ? -9.539 -4.512 -14.211 1 95.12 237 THR B N 1
ATOM 5636 C CA . THR B 1 237 ? -10.93 -4.176 -14.484 1 95.12 237 THR B CA 1
ATOM 5637 C C . THR B 1 237 ? -11.398 -4.805 -15.789 1 95.12 237 THR B C 1
ATOM 5639 O O . THR B 1 237 ? -12.484 -5.371 -15.859 1 95.12 237 THR B O 1
ATOM 5642 N N . ILE B 1 238 ? -10.602 -4.758 -16.781 1 94.5 238 ILE B N 1
ATOM 5643 C CA . ILE B 1 238 ? -10.953 -5.344 -18.062 1 94.5 238 ILE B CA 1
ATOM 5644 C C . ILE B 1 238 ? -11.07 -6.859 -17.938 1 94.5 238 ILE B C 1
ATOM 5646 O O . ILE B 1 238 ? -12 -7.465 -18.469 1 94.5 238 ILE B O 1
ATOM 5650 N N . SER B 1 239 ? -10.102 -7.457 -17.234 1 91.75 239 SER B N 1
ATOM 5651 C CA . SER B 1 239 ? -10.156 -8.898 -17 1 91.75 239 SER B CA 1
ATOM 5652 C C . SER B 1 239 ? -11.438 -9.281 -16.25 1 91.75 239 SER B C 1
ATOM 5654 O O . SER B 1 239 ? -12.094 -10.258 -16.625 1 91.75 239 SER B O 1
ATOM 5656 N N . ASN B 1 240 ? -11.727 -8.492 -15.242 1 90.56 240 ASN B N 1
ATOM 5657 C CA . ASN B 1 240 ? -12.93 -8.758 -14.461 1 90.56 240 ASN B CA 1
ATOM 5658 C C . ASN B 1 240 ? -14.188 -8.641 -15.312 1 90.56 240 ASN B C 1
ATOM 5660 O O . ASN B 1 240 ? -15.102 -9.461 -15.203 1 90.56 240 ASN B O 1
ATOM 5664 N N . LYS B 1 241 ? -14.312 -7.684 -16.156 1 90.31 241 LYS B N 1
ATOM 5665 C CA . LYS B 1 241 ? -15.484 -7.441 -17 1 90.31 241 LYS B CA 1
ATOM 5666 C C . LYS B 1 241 ? -15.625 -8.516 -18.062 1 90.31 241 LYS B C 1
ATOM 5668 O O . LYS B 1 241 ? -16.734 -8.859 -18.469 1 90.31 241 LYS B O 1
ATOM 5673 N N . THR B 1 242 ? -14.508 -9.062 -18.516 1 89 242 THR B N 1
ATOM 5674 C CA . THR B 1 242 ? -14.531 -10.086 -19.547 1 89 242 THR B CA 1
ATOM 5675 C C . THR B 1 242 ? -14.688 -11.477 -18.938 1 89 242 THR B C 1
ATOM 5677 O O . THR B 1 242 ? -14.82 -12.469 -19.656 1 89 242 THR B O 1
ATOM 5680 N N . GLY B 1 243 ? -14.594 -11.555 -17.609 1 83.56 243 GLY B N 1
ATOM 5681 C CA . GLY B 1 243 ? -14.727 -12.836 -16.938 1 83.56 243 GLY B CA 1
ATOM 5682 C C . GLY B 1 243 ? -13.422 -13.617 -16.875 1 83.56 243 GLY B C 1
ATOM 5683 O O . GLY B 1 243 ? -13.422 -14.805 -16.562 1 83.56 243 GLY B O 1
ATOM 5684 N N . THR B 1 244 ? -12.422 -12.992 -17.312 1 83.12 244 THR B N 1
ATOM 5685 C CA . THR B 1 244 ? -11.102 -13.609 -17.234 1 83.12 244 THR B CA 1
ATOM 5686 C C . THR B 1 244 ? -10.492 -13.43 -15.852 1 83.12 244 THR B C 1
ATOM 5688 O O . THR B 1 244 ? -10.867 -12.516 -15.117 1 83.12 244 THR B O 1
ATOM 5691 N N . GLU B 1 245 ? -9.625 -14.367 -15.5 1 84.69 245 GLU B N 1
ATOM 5692 C CA . GLU B 1 245 ? -8.938 -14.258 -14.219 1 84.69 245 GLU B CA 1
ATOM 5693 C C . GLU B 1 245 ? -8.102 -12.984 -14.148 1 84.69 245 GLU B C 1
ATOM 5695 O O . GLU B 1 245 ? -7.363 -12.664 -15.078 1 84.69 245 GLU B O 1
ATOM 5700 N N . ILE B 1 246 ? -8.164 -12.258 -13.062 1 89.56 246 ILE B N 1
ATOM 5701 C CA . ILE B 1 246 ? -7.496 -10.977 -12.898 1 89.56 246 ILE B CA 1
ATOM 5702 C C . ILE B 1 246 ? -5.984 -11.164 -12.938 1 89.56 246 ILE B C 1
ATOM 5704 O O . ILE B 1 246 ? -5.242 -10.25 -13.297 1 89.56 246 ILE B O 1
ATOM 5708 N N . ALA B 1 247 ? -5.523 -12.367 -12.641 1 90 247 ALA B N 1
ATOM 5709 C CA . ALA B 1 247 ? -4.098 -12.688 -12.625 1 90 247 ALA B CA 1
ATOM 5710 C C . ALA B 1 247 ? -3.471 -12.453 -14 1 90 247 ALA B C 1
ATOM 5712 O O . ALA B 1 247 ? -2.338 -11.969 -14.094 1 90 247 ALA B O 1
ATOM 5713 N N . LEU B 1 248 ? -4.16 -12.797 -15.039 1 90.75 248 LEU B N 1
ATOM 5714 C CA . LEU B 1 248 ? -3.648 -12.617 -16.391 1 90.75 248 LEU B CA 1
ATOM 5715 C C . LEU B 1 248 ? -3.443 -11.133 -16.703 1 90.75 248 LEU B C 1
ATOM 5717 O O . LEU B 1 248 ? -2.383 -10.742 -17.203 1 90.75 248 LEU B O 1
ATOM 5721 N N . GLY B 1 249 ? -4.465 -10.352 -16.453 1 93.31 249 GLY B N 1
ATOM 5722 C CA . GLY B 1 249 ? -4.348 -8.922 -16.688 1 93.31 249 GLY B CA 1
ATOM 5723 C C . GLY B 1 249 ? -3.215 -8.273 -15.914 1 93.31 249 GLY B C 1
ATOM 5724 O O . GLY B 1 249 ? -2.455 -7.473 -16.453 1 93.31 249 GLY B O 1
ATOM 5725 N N . SER B 1 250 ? -3.133 -8.547 -14.68 1 94.69 250 SER B N 1
ATOM 5726 C CA . SER B 1 250 ? -2.1 -7.961 -13.828 1 94.69 250 SER B CA 1
ATOM 5727 C C . SER B 1 250 ? -0.707 -8.391 -14.273 1 94.69 250 SER B C 1
ATOM 5729 O O . SER B 1 250 ? 0.235 -7.594 -14.242 1 94.69 250 SER B O 1
ATOM 5731 N N . PHE B 1 251 ? -0.513 -9.609 -14.68 1 93.12 251 PHE B N 1
ATOM 5732 C CA . PHE B 1 251 ? 0.759 -10.094 -15.195 1 93.12 251 PHE B CA 1
ATOM 5733 C C . PHE B 1 251 ? 1.178 -9.305 -16.438 1 93.12 251 PHE B C 1
ATOM 5735 O O . PHE B 1 251 ? 2.326 -8.867 -16.531 1 93.12 251 PHE B O 1
ATOM 5742 N N . LEU B 1 252 ? 0.242 -9.148 -17.328 1 94.56 252 LEU B N 1
ATOM 5743 C CA . LEU B 1 252 ? 0.524 -8.398 -18.562 1 94.56 252 LEU B CA 1
ATOM 5744 C C . LEU B 1 252 ? 0.897 -6.957 -18.234 1 94.56 252 LEU B C 1
ATOM 5746 O O . LEU B 1 252 ? 1.747 -6.367 -18.906 1 94.56 252 LEU B O 1
ATOM 5750 N N . ALA B 1 253 ? 0.22 -6.383 -17.234 1 95.81 253 ALA B N 1
ATOM 5751 C CA . ALA B 1 253 ? 0.597 -5.047 -16.781 1 95.81 253 ALA B CA 1
ATOM 5752 C C . ALA B 1 253 ? 2.062 -5.004 -16.359 1 95.81 253 ALA B C 1
ATOM 5754 O O . ALA B 1 253 ? 2.773 -4.043 -16.656 1 95.81 253 ALA B O 1
ATOM 5755 N N . GLY B 1 254 ? 2.49 -6.035 -15.625 1 94.5 254 GLY B N 1
ATOM 5756 C CA . GLY B 1 254 ? 3.885 -6.125 -15.227 1 94.5 254 GLY B CA 1
ATOM 5757 C C . GLY B 1 254 ? 4.84 -6.211 -16.406 1 94.5 254 GLY B C 1
ATOM 5758 O O . GLY B 1 254 ? 5.875 -5.543 -16.422 1 94.5 254 GLY B O 1
ATOM 5759 N N . VAL B 1 255 ? 4.492 -6.965 -17.391 1 92.5 255 VAL B N 1
ATOM 5760 C CA . VAL B 1 255 ? 5.312 -7.125 -18.578 1 92.5 255 VAL B CA 1
ATOM 5761 C C . VAL B 1 255 ? 5.422 -5.789 -19.312 1 92.5 255 VAL B C 1
ATOM 5763 O O . VAL B 1 255 ? 6.512 -5.391 -19.734 1 92.5 255 VAL B O 1
ATOM 5766 N N . ILE B 1 256 ? 4.305 -5.113 -19.453 1 92.81 256 ILE B N 1
ATOM 5767 C CA . ILE B 1 256 ? 4.277 -3.812 -20.109 1 92.81 256 ILE B CA 1
ATOM 5768 C C . ILE B 1 256 ? 5.188 -2.84 -19.375 1 92.81 256 ILE B C 1
ATOM 5770 O O . ILE B 1 256 ? 5.98 -2.127 -19.984 1 92.81 256 ILE B O 1
ATOM 5774 N N . PHE B 1 257 ? 5.031 -2.893 -18.109 1 89.12 257 PHE B N 1
ATOM 5775 C CA . PHE B 1 257 ? 5.773 -1.955 -17.281 1 89.12 257 PHE B CA 1
ATOM 5776 C C . PHE B 1 257 ? 7.277 -2.166 -17.438 1 89.12 257 PHE B C 1
ATOM 5778 O O . PHE B 1 257 ? 8.039 -1.202 -17.5 1 89.12 257 PHE B O 1
ATOM 5785 N N . THR B 1 258 ? 7.727 -3.365 -17.438 1 86.62 258 THR B N 1
ATOM 5786 C CA . THR B 1 258 ? 9.148 -3.674 -17.594 1 86.62 258 THR B CA 1
ATOM 5787 C C . THR B 1 258 ? 9.633 -3.301 -19 1 86.62 258 THR B C 1
ATOM 5789 O O . THR B 1 258 ? 10.766 -2.848 -19.156 1 86.62 258 THR B O 1
ATOM 5792 N N . LEU B 1 259 ? 8.844 -3.486 -19.984 1 86.81 259 LEU B N 1
ATOM 5793 C CA . LEU B 1 259 ? 9.203 -3.156 -21.359 1 86.81 259 LEU B CA 1
ATOM 5794 C C . LEU B 1 259 ? 9.359 -1.649 -21.531 1 86.81 259 LEU B C 1
ATOM 5796 O O . LEU B 1 259 ? 10.172 -1.194 -22.344 1 86.81 259 LEU B O 1
ATOM 5800 N N . LEU B 1 260 ? 8.625 -0.911 -20.766 1 86 260 LEU B N 1
ATOM 5801 C CA . LEU B 1 260 ? 8.602 0.54 -20.922 1 86 260 LEU B CA 1
ATOM 5802 C C . LEU B 1 260 ? 9.695 1.194 -20.094 1 86 260 LEU B C 1
ATOM 5804 O O . LEU B 1 260 ? 10.047 2.354 -20.328 1 86 260 LEU B O 1
ATOM 5808 N N . THR B 1 261 ? 10.102 0.529 -19.109 1 79 261 THR B N 1
ATOM 5809 C CA . THR B 1 261 ? 11.094 1.105 -18.203 1 79 261 THR B CA 1
ATOM 5810 C C . THR B 1 261 ? 12.508 0.83 -18.688 1 79 261 THR B C 1
ATOM 5812 O O . THR B 1 261 ? 12.82 -0.287 -19.109 1 79 261 THR B O 1
ATOM 5815 N N . ASP B 1 262 ? 13.266 1.846 -18.562 1 70.81 262 ASP B N 1
ATOM 5816 C CA . ASP B 1 262 ? 14.672 1.694 -18.938 1 70.81 262 ASP B CA 1
ATOM 5817 C C . ASP B 1 262 ? 15.398 0.779 -17.953 1 70.81 262 ASP B C 1
ATOM 5819 O O . ASP B 1 262 ? 15.148 0.824 -16.75 1 70.81 262 ASP B O 1
ATOM 5823 N N . LYS B 1 263 ? 16.328 0.064 -18.453 1 67.06 263 LYS B N 1
ATOM 5824 C CA . LYS B 1 263 ? 17.062 -0.912 -17.672 1 67.06 263 LYS B CA 1
ATOM 5825 C C . LYS B 1 263 ? 17.734 -0.25 -16.469 1 67.06 263 LYS B C 1
ATOM 5827 O O . LYS B 1 263 ? 17.828 -0.843 -15.391 1 67.06 263 LYS B O 1
ATOM 5832 N N . SER B 1 264 ? 18.094 0.979 -16.609 1 61.97 264 SER B N 1
ATOM 5833 C CA . SER B 1 264 ? 18.828 1.686 -15.562 1 61.97 264 SER B CA 1
ATOM 5834 C C . SER B 1 264 ? 17.922 2.014 -14.383 1 61.97 264 SER B C 1
ATOM 5836 O O . SER B 1 264 ? 18.391 2.164 -13.258 1 61.97 264 SER B O 1
ATOM 5838 N N . HIS B 1 265 ? 16.625 2.086 -14.625 1 68.06 265 HIS B N 1
ATOM 5839 C CA . HIS B 1 265 ? 15.695 2.49 -13.578 1 68.06 265 HIS B CA 1
ATOM 5840 C C . HIS B 1 265 ? 14.836 1.316 -13.117 1 68.06 265 HIS B C 1
ATOM 5842 O O . HIS B 1 265 ? 14.055 1.443 -12.172 1 68.06 265 HIS B O 1
ATOM 5848 N N . GLU B 1 266 ? 15.062 0.256 -13.719 1 75.81 266 GLU B N 1
ATOM 5849 C CA . GLU B 1 266 ? 14.211 -0.906 -13.5 1 75.81 266 GLU B CA 1
ATOM 5850 C C . GLU B 1 266 ? 14.344 -1.43 -12.07 1 75.81 266 GLU B C 1
ATOM 5852 O O . GLU B 1 266 ? 13.352 -1.734 -11.414 1 75.81 266 GLU B O 1
ATOM 5857 N N . GLU B 1 267 ? 15.562 -1.462 -11.625 1 75.81 267 GLU B N 1
ATOM 5858 C CA . GLU B 1 267 ? 15.797 -2.057 -10.312 1 75.81 267 GLU B CA 1
ATOM 5859 C C . GLU B 1 267 ? 15.234 -1.176 -9.203 1 75.81 267 GLU B C 1
ATOM 5861 O O . GLU B 1 267 ? 14.695 -1.682 -8.219 1 75.81 267 GLU B O 1
ATOM 5866 N N . ASP B 1 268 ? 15.398 0.093 -9.391 1 76.06 268 ASP B N 1
ATOM 5867 C CA . ASP B 1 268 ? 14.844 1.032 -8.414 1 76.06 268 ASP B CA 1
ATOM 5868 C C . ASP B 1 268 ? 13.32 0.939 -8.367 1 76.06 268 ASP B C 1
ATOM 5870 O O . ASP B 1 268 ? 12.727 0.952 -7.289 1 76.06 268 ASP B O 1
ATOM 5874 N N . LEU B 1 269 ? 12.797 0.851 -9.477 1 82.19 269 LEU B N 1
ATOM 5875 C CA . LEU B 1 269 ? 11.344 0.748 -9.578 1 82.19 269 LEU B CA 1
ATOM 5876 C C . LEU B 1 269 ? 10.844 -0.553 -8.953 1 82.19 269 LEU B C 1
ATOM 5878 O O . LEU B 1 269 ? 9.875 -0.552 -8.203 1 82.19 269 LEU B O 1
ATOM 5882 N N . LYS B 1 270 ? 11.547 -1.588 -9.258 1 86.06 270 LYS B N 1
ATOM 5883 C CA . LYS B 1 270 ? 11.188 -2.885 -8.695 1 86.06 270 LYS B CA 1
ATOM 5884 C C . LYS B 1 270 ? 11.266 -2.863 -7.168 1 86.06 270 LYS B C 1
ATOM 5886 O O . LYS B 1 270 ? 10.422 -3.449 -6.488 1 86.06 270 LYS B O 1
ATOM 5891 N N . TYR B 1 271 ? 12.219 -2.178 -6.738 1 84.5 271 TYR B N 1
ATOM 5892 C CA . TYR B 1 271 ? 12.398 -2.066 -5.293 1 84.5 271 TYR B CA 1
ATOM 5893 C C . TYR B 1 271 ? 11.227 -1.331 -4.656 1 84.5 271 TYR B C 1
ATOM 5895 O O . TYR B 1 271 ? 10.672 -1.786 -3.65 1 84.5 271 TYR B O 1
ATOM 5903 N N . LYS B 1 272 ? 10.836 -0.255 -5.188 1 87.06 272 LYS B N 1
ATOM 5904 C CA . LYS B 1 272 ? 9.719 0.531 -4.684 1 87.06 272 LYS B CA 1
ATOM 5905 C C . LYS B 1 272 ? 8.43 -0.29 -4.676 1 87.06 272 LYS B C 1
ATOM 5907 O O . LYS B 1 272 ? 7.68 -0.265 -3.699 1 87.06 272 LYS B O 1
ATOM 5912 N N . LEU B 1 273 ? 8.281 -0.952 -5.719 1 92.94 273 LEU B N 1
ATOM 5913 C CA . LEU B 1 273 ? 7.062 -1.735 -5.859 1 92.94 273 LEU B CA 1
ATOM 5914 C C . LEU B 1 273 ? 7.086 -2.953 -4.945 1 92.94 273 LEU B C 1
ATOM 5916 O O . LEU B 1 273 ? 6.043 -3.375 -4.438 1 92.94 273 LEU B O 1
ATOM 5920 N N . ASP B 1 274 ? 8.289 -3.477 -4.688 1 90.94 274 ASP B N 1
ATOM 5921 C CA . ASP B 1 274 ? 8.43 -4.598 -3.764 1 90.94 274 ASP B CA 1
ATOM 5922 C C . ASP B 1 274 ? 8.016 -4.199 -2.348 1 90.94 274 ASP B C 1
ATOM 5924 O O . ASP B 1 274 ? 7.43 -5 -1.621 1 90.94 274 ASP B O 1
ATOM 5928 N N . ILE B 1 275 ? 8.344 -3.027 -2.016 1 91.06 275 ILE B N 1
ATOM 5929 C CA . ILE B 1 275 ? 8.039 -2.523 -0.681 1 91.06 275 ILE B CA 1
ATOM 5930 C C . ILE B 1 275 ? 6.531 -2.578 -0.439 1 91.06 275 ILE B C 1
ATOM 5932 O O . ILE B 1 275 ? 6.082 -3.062 0.603 1 91.06 275 ILE B O 1
ATOM 5936 N N . ILE B 1 276 ? 5.77 -2.201 -1.36 1 94.38 276 ILE B N 1
ATOM 5937 C CA . ILE B 1 276 ? 4.316 -2.16 -1.24 1 94.38 276 ILE B CA 1
ATOM 5938 C C . ILE B 1 276 ? 3.758 -3.58 -1.228 1 94.38 276 ILE B C 1
ATOM 5940 O O . ILE B 1 276 ? 2.91 -3.914 -0.397 1 94.38 276 ILE B O 1
ATOM 5944 N N . GLY B 1 277 ? 4.223 -4.352 -2.125 1 94.56 277 GLY B N 1
ATOM 5945 C CA . GLY B 1 277 ? 3.719 -5.711 -2.262 1 94.56 277 GLY B CA 1
ATOM 5946 C C . GLY B 1 277 ? 4.031 -6.586 -1.064 1 94.56 277 GLY B C 1
ATOM 5947 O O . GLY B 1 277 ? 3.123 -7.066 -0.384 1 94.56 277 GLY B O 1
ATOM 5948 N N . TYR B 1 278 ? 5.277 -6.691 -0.756 1 92.38 278 TYR B N 1
ATOM 5949 C CA . TYR B 1 278 ? 5.715 -7.629 0.274 1 92.38 278 TYR B CA 1
ATOM 5950 C C . TYR B 1 278 ? 5.547 -7.027 1.664 1 92.38 278 TYR B C 1
ATOM 5952 O O . TYR B 1 278 ? 5.508 -7.754 2.66 1 92.38 278 TYR B O 1
ATOM 5960 N N . GLY B 1 279 ? 5.367 -5.801 1.705 1 92.5 279 GLY B N 1
ATOM 5961 C CA . GLY B 1 279 ? 5.188 -5.141 2.988 1 92.5 279 GLY B CA 1
ATOM 5962 C C . GLY B 1 279 ? 3.748 -5.148 3.467 1 92.5 279 GLY B C 1
ATOM 5963 O O . GLY B 1 279 ? 3.484 -5.023 4.664 1 92.5 279 GLY B O 1
ATOM 5964 N N . PHE B 1 280 ? 2.854 -5.328 2.502 1 94.25 280 PHE B N 1
ATOM 5965 C CA . PHE B 1 280 ? 1.478 -5.145 2.949 1 94.25 280 PHE B CA 1
ATOM 5966 C C . PHE B 1 280 ? 0.531 -6.059 2.18 1 94.25 280 PHE B C 1
ATOM 5968 O O . PHE B 1 280 ? -0.064 -6.969 2.756 1 94.25 280 PHE B O 1
ATOM 5975 N N . LEU B 1 281 ? 0.444 -6.035 0.902 1 95.38 281 LEU B N 1
ATOM 5976 C CA . LEU B 1 281 ? -0.604 -6.648 0.092 1 95.38 281 LEU B CA 1
ATOM 5977 C C . LEU B 1 281 ? -0.405 -8.156 -0.004 1 95.38 281 LEU B C 1
ATOM 5979 O O . LEU B 1 281 ? -1.336 -8.93 0.242 1 95.38 281 LEU B O 1
ATOM 5983 N N . ILE B 1 282 ? 0.794 -8.617 -0.302 1 94.81 282 ILE B N 1
ATOM 5984 C CA . ILE B 1 282 ? 1.071 -10.008 -0.613 1 94.81 282 ILE B CA 1
ATOM 5985 C C . ILE B 1 282 ? 0.87 -10.867 0.635 1 94.81 282 ILE B C 1
ATOM 5987 O O . ILE B 1 282 ? 0.247 -11.93 0.572 1 94.81 282 ILE B O 1
ATOM 5991 N N . PRO B 1 283 ? 1.312 -10.391 1.798 1 95 283 PRO B N 1
ATOM 5992 C CA . PRO B 1 283 ? 1.05 -11.188 2.998 1 95 283 PRO B CA 1
ATOM 5993 C C . PRO B 1 283 ? -0.442 -11.391 3.258 1 95 283 PRO B C 1
ATOM 5995 O O . PRO B 1 283 ? -0.856 -12.461 3.693 1 95 283 PRO B O 1
ATOM 5998 N N . ILE B 1 284 ? -1.204 -10.359 3.033 1 95.94 284 ILE B N 1
ATOM 5999 C CA . ILE B 1 284 ? -2.646 -10.477 3.219 1 95.94 284 ILE B CA 1
ATOM 6000 C C . ILE B 1 284 ? -3.205 -11.547 2.281 1 95.94 284 ILE B C 1
ATOM 6002 O O . ILE B 1 284 ? -4.031 -12.367 2.686 1 95.94 284 ILE B O 1
ATOM 6006 N N . PHE B 1 285 ? -2.781 -11.586 1.074 1 93.62 285 PHE B N 1
ATOM 6007 C CA . PHE B 1 285 ? -3.225 -12.555 0.078 1 93.62 285 PHE B CA 1
ATOM 6008 C C . PHE B 1 285 ? -2.949 -13.977 0.545 1 93.62 285 PHE B C 1
ATOM 6010 O O . PHE B 1 285 ? -3.85 -14.82 0.557 1 93.62 285 PHE B O 1
ATOM 6017 N N . PHE B 1 286 ? -1.73 -14.242 0.98 1 92.5 286 PHE B N 1
ATOM 6018 C CA . PHE B 1 286 ? -1.345 -15.602 1.345 1 92.5 286 PHE B CA 1
ATOM 6019 C C . PHE B 1 286 ? -2.072 -16.047 2.605 1 92.5 286 PHE B C 1
ATOM 6021 O O . PHE B 1 286 ? -2.529 -17.188 2.691 1 92.5 286 PHE B O 1
ATOM 6028 N N . ILE B 1 287 ? -2.17 -15.188 3.584 1 95.19 287 ILE B N 1
ATOM 6029 C CA . ILE B 1 287 ? -2.898 -15.547 4.797 1 95.19 287 ILE B CA 1
ATOM 6030 C C . ILE B 1 287 ? -4.359 -15.828 4.461 1 95.19 287 ILE B C 1
ATOM 6032 O O . ILE B 1 287 ? -4.941 -16.797 4.957 1 95.19 287 ILE B O 1
ATOM 6036 N N . MET B 1 288 ? -4.93 -15.039 3.57 1 93.25 288 MET B N 1
ATOM 6037 C CA . MET B 1 288 ? -6.34 -15.188 3.225 1 93.25 288 MET B CA 1
ATOM 6038 C C . MET B 1 288 ? -6.574 -16.469 2.439 1 93.25 288 MET B C 1
ATOM 6040 O O . MET B 1 288 ? -7.633 -17.094 2.551 1 93.25 288 MET B O 1
ATOM 6044 N N . ILE B 1 289 ? -5.613 -16.891 1.604 1 89.12 289 ILE B N 1
ATOM 6045 C CA . ILE B 1 289 ? -5.719 -18.188 0.947 1 89.12 289 ILE B CA 1
ATOM 6046 C C . ILE B 1 289 ? -5.914 -19.281 1.993 1 89.12 289 ILE B C 1
ATOM 6048 O O . ILE B 1 289 ? -6.801 -20.141 1.855 1 89.12 289 ILE B O 1
ATOM 6052 N N . GLY B 1 290 ? -5.137 -19.234 3.041 1 90.31 290 GLY B N 1
ATOM 6053 C CA . GLY B 1 290 ? -5.273 -20.188 4.129 1 90.31 290 GLY B CA 1
ATOM 6054 C C . GLY B 1 290 ? -6.594 -20.078 4.867 1 90.31 290 GLY B C 1
ATOM 6055 O O . GLY B 1 290 ? -7.238 -21.078 5.16 1 90.31 290 GLY B O 1
ATOM 6056 N N . VAL B 1 291 ? -6.98 -18.859 5.141 1 93.06 291 VAL B N 1
ATOM 6057 C CA . VAL B 1 291 ? -8.195 -18.578 5.898 1 93.06 291 VAL B CA 1
ATOM 6058 C C . VAL B 1 291 ? -9.406 -19.172 5.18 1 93.06 291 VAL B C 1
ATOM 6060 O O . VAL B 1 291 ? -10.312 -19.703 5.82 1 93.06 291 VAL B O 1
ATOM 6063 N N . ASN B 1 292 ? -9.422 -19.109 3.891 1 88.25 292 ASN B N 1
ATOM 6064 C CA . ASN B 1 292 ? -10.578 -19.516 3.105 1 88.25 292 ASN B CA 1
ATOM 6065 C C . ASN B 1 292 ? -10.625 -21.031 2.904 1 88.25 292 ASN B C 1
ATOM 6067 O O . ASN B 1 292 ? -11.648 -21.578 2.496 1 88.25 292 ASN B O 1
ATOM 6071 N N . LEU B 1 293 ? -9.523 -21.672 3.229 1 84.69 293 LEU B N 1
ATOM 6072 C CA . LEU B 1 293 ? -9.484 -23.125 3.096 1 84.69 293 LEU B CA 1
ATOM 6073 C C . LEU B 1 293 ? -10.227 -23.797 4.25 1 84.69 293 LEU B C 1
ATOM 6075 O O . LEU B 1 293 ? -10.133 -23.344 5.395 1 84.69 293 LEU B O 1
ATOM 6079 N N . ASP B 1 294 ? -11.07 -24.703 3.934 1 83.75 294 ASP B N 1
ATOM 6080 C CA . ASP B 1 294 ? -11.75 -25.5 4.949 1 83.75 294 ASP B CA 1
ATOM 6081 C C . ASP B 1 294 ? -11.273 -26.953 4.922 1 83.75 294 ASP B C 1
ATOM 6083 O O . ASP B 1 294 ? -11.945 -27.828 4.367 1 83.75 294 ASP B O 1
ATOM 6087 N N . ILE B 1 295 ? -10.219 -27.25 5.613 1 79.44 295 ILE B N 1
ATOM 6088 C CA . ILE B 1 295 ? -9.555 -28.547 5.574 1 79.44 295 ILE B CA 1
ATOM 6089 C C . ILE B 1 295 ? -10.344 -29.562 6.406 1 79.44 295 ILE B C 1
ATOM 6091 O O . ILE B 1 295 ? -10.305 -30.766 6.137 1 79.44 295 ILE B O 1
ATOM 6095 N N . THR B 1 296 ? -11.055 -29.125 7.371 1 77.5 296 THR B N 1
ATOM 6096 C CA . THR B 1 296 ? -11.797 -30.016 8.258 1 77.5 296 THR B CA 1
ATOM 6097 C C . THR B 1 296 ? -12.898 -30.75 7.488 1 77.5 296 THR B C 1
ATOM 6099 O O . THR B 1 296 ? -13.117 -31.938 7.703 1 77.5 296 THR B O 1
ATOM 6102 N N . THR B 1 297 ? -13.516 -30.031 6.625 1 71.06 297 THR B N 1
ATOM 6103 C CA . THR B 1 297 ? -14.562 -30.641 5.824 1 71.06 297 THR B CA 1
ATOM 6104 C C . THR B 1 297 ? -13.969 -31.656 4.84 1 71.06 297 THR B C 1
ATOM 6106 O O . THR B 1 297 ? -14.617 -32.656 4.492 1 71.06 297 THR B O 1
ATOM 6109 N N . ILE B 1 298 ? -12.773 -31.406 4.641 1 69.19 298 ILE B N 1
ATOM 6110 C CA . ILE B 1 298 ? -12.094 -32.219 3.635 1 69.19 298 ILE B CA 1
ATOM 6111 C C . ILE B 1 298 ? -11.602 -33.531 4.27 1 69.19 298 ILE B C 1
ATOM 6113 O O . ILE B 1 298 ? -11.688 -34.594 3.66 1 69.19 298 ILE B O 1
ATOM 6117 N N . PHE B 1 299 ? -11.266 -33.438 5.523 1 71.81 299 PHE B N 1
ATOM 6118 C CA . PHE B 1 299 ? -10.766 -34.594 6.246 1 71.81 299 PHE B CA 1
ATOM 6119 C C . PHE B 1 299 ? -11.906 -35.562 6.574 1 71.81 299 PHE B C 1
ATOM 6121 O O . PHE B 1 299 ? -11.672 -36.75 6.824 1 71.81 299 PHE B O 1
ATOM 6128 N N . GLN B 1 300 ? -13.078 -35.031 6.453 1 71 300 GLN B N 1
ATOM 6129 C CA . GLN B 1 300 ? -14.227 -35.844 6.797 1 71 300 GLN B CA 1
ATOM 6130 C C . GLN B 1 300 ? -14.523 -36.875 5.699 1 71 300 GLN B C 1
ATOM 6132 O O . GLN B 1 300 ? -15.227 -37.875 5.934 1 71 300 GLN B O 1
ATOM 6137 N N . ASN B 1 301 ? -13.867 -36.688 4.57 1 68.94 301 ASN B N 1
ATOM 6138 C CA . ASN B 1 301 ? -14.047 -37.656 3.512 1 68.94 301 ASN B CA 1
ATOM 6139 C C . ASN B 1 301 ? -12.797 -38.531 3.322 1 68.94 301 ASN B C 1
ATOM 6141 O O . ASN B 1 301 ? -11.922 -38.188 2.529 1 68.94 301 ASN B O 1
ATOM 6145 N N . PRO B 1 302 ? -12.68 -39.625 4.066 1 69.94 302 PRO B N 1
ATOM 6146 C CA . PRO B 1 302 ? -11.477 -40.469 4.043 1 69.94 302 PRO B CA 1
ATOM 6147 C C . PRO B 1 302 ? -11.062 -40.844 2.627 1 69.94 302 PRO B C 1
ATOM 6149 O O . PRO B 1 302 ? -9.875 -41.062 2.363 1 69.94 302 PRO B O 1
ATOM 6152 N N . LYS B 1 303 ? -12.016 -41 1.811 1 73.75 303 LYS B N 1
ATOM 6153 C CA . LYS B 1 303 ? -11.68 -41.406 0.442 1 73.75 303 LYS B CA 1
ATOM 6154 C C . LYS B 1 303 ? -10.852 -40.312 -0.243 1 73.75 303 LYS B C 1
ATOM 6156 O O . LYS B 1 303 ? -10.031 -40.594 -1.111 1 73.75 303 LYS B O 1
ATOM 6161 N N . SER B 1 304 ? -11.031 -39.094 0.173 1 76.44 304 SER B N 1
ATOM 6162 C CA . SER B 1 304 ? -10.289 -37.969 -0.383 1 76.44 304 SER B CA 1
ATOM 6163 C C . SER B 1 304 ? -8.812 -38.031 0.005 1 76.44 304 SER B C 1
ATOM 6165 O O . SER B 1 304 ? -7.941 -37.656 -0.779 1 76.44 304 SER B O 1
ATOM 6167 N N . LEU B 1 305 ? -8.547 -38.594 1.134 1 79.94 305 LEU B N 1
ATOM 6168 C CA . LEU B 1 305 ? -7.188 -38.594 1.675 1 79.94 305 LEU B CA 1
ATOM 6169 C C . LEU B 1 305 ? -6.305 -39.594 0.926 1 79.94 305 LEU B C 1
ATOM 6171 O O . LEU B 1 305 ? -5.105 -39.375 0.763 1 79.94 305 LEU B O 1
ATOM 6175 N N . ILE B 1 306 ? -6.945 -40.562 0.46 1 80.56 306 ILE B N 1
ATOM 6176 C CA . ILE B 1 306 ? -6.191 -41.625 -0.21 1 80.56 306 ILE B CA 1
ATOM 6177 C C . ILE B 1 306 ? -5.707 -41.125 -1.571 1 80.56 306 ILE B C 1
ATOM 6179 O O . ILE B 1 306 ? -4.676 -41.562 -2.07 1 80.56 306 ILE B O 1
ATOM 6183 N N . SER B 1 307 ? -6.426 -40.219 -2.068 1 87.38 307 SER B N 1
ATOM 6184 C CA . SER B 1 307 ? -6.109 -39.75 -3.412 1 87.38 307 SER B CA 1
ATOM 6185 C C . SER B 1 307 ? -4.984 -38.719 -3.385 1 87.38 307 SER B C 1
ATOM 6187 O O . SER B 1 307 ? -4.387 -38.406 -4.418 1 87.38 307 SER B O 1
ATOM 6189 N N . ILE B 1 308 ? -4.641 -38.188 -2.191 1 90.12 308 ILE B N 1
ATOM 6190 C CA . ILE B 1 308 ? -3.713 -37.062 -2.082 1 90.12 308 ILE B CA 1
ATOM 6191 C C . ILE B 1 308 ? -2.32 -37.5 -2.531 1 90.12 308 ILE B C 1
ATOM 6193 O O . ILE B 1 308 ? -1.696 -36.844 -3.367 1 90.12 308 ILE B O 1
ATOM 6197 N N . PRO B 1 309 ? -1.815 -38.625 -2.01 1 91.31 309 PRO B N 1
ATOM 6198 C CA . PRO B 1 309 ? -0.487 -39.062 -2.459 1 91.31 309 PRO B CA 1
ATOM 6199 C C . PRO B 1 309 ? -0.428 -39.312 -3.963 1 91.31 309 PRO B C 1
ATOM 6201 O O . PRO B 1 309 ? 0.584 -39.031 -4.605 1 91.31 309 PRO B O 1
ATOM 6204 N N . LEU B 1 310 ? -1.475 -39.906 -4.453 1 92.38 310 LEU B N 1
ATOM 6205 C CA . LEU B 1 310 ? -1.527 -40.156 -5.891 1 92.38 310 LEU B CA 1
ATOM 6206 C C . LEU B 1 310 ? -1.508 -38.844 -6.676 1 92.38 310 LEU B C 1
ATOM 6208 O O . LEU B 1 310 ? -0.812 -38.75 -7.688 1 92.38 310 LEU B O 1
ATOM 6212 N N . LEU B 1 311 ? -2.305 -37.906 -6.219 1 95.25 311 LEU B N 1
ATOM 6213 C CA . LEU B 1 311 ? -2.363 -36.625 -6.887 1 95.25 311 LEU B CA 1
ATOM 6214 C C . LEU B 1 311 ? -1.011 -35.906 -6.828 1 95.25 311 LEU B C 1
ATOM 6216 O O . LEU B 1 311 ? -0.585 -35.281 -7.805 1 95.25 311 LEU B O 1
ATOM 6220 N N . ILE B 1 312 ? -0.351 -35.969 -5.68 1 96.19 312 ILE B N 1
ATOM 6221 C CA . ILE B 1 312 ? 0.975 -35.406 -5.52 1 96.19 312 ILE B CA 1
ATOM 6222 C C . ILE B 1 312 ? 1.95 -36.031 -6.496 1 96.19 312 ILE B C 1
ATOM 6224 O O . ILE B 1 312 ? 2.76 -35.375 -7.125 1 96.19 312 ILE B O 1
ATOM 6228 N N . LEU B 1 313 ? 1.855 -37.312 -6.594 1 96.12 313 LEU B N 1
ATOM 6229 C CA . LEU B 1 313 ? 2.721 -38.062 -7.504 1 96.12 313 LEU B CA 1
ATOM 6230 C C . LEU B 1 313 ? 2.455 -37.656 -8.953 1 96.12 313 LEU B C 1
ATOM 6232 O O . LEU B 1 313 ? 3.393 -37.5 -9.742 1 96.12 313 LEU B O 1
ATOM 6236 N N . ILE B 1 314 ? 1.22 -37.531 -9.305 1 96.56 314 ILE B N 1
ATOM 6237 C CA . ILE B 1 314 ? 0.843 -37.156 -10.656 1 96.56 314 ILE B CA 1
ATOM 6238 C C . ILE B 1 314 ? 1.431 -35.781 -10.977 1 96.56 314 ILE B C 1
ATOM 6240 O O . ILE B 1 314 ? 2.033 -35.594 -12.039 1 96.56 314 ILE B O 1
ATOM 6244 N N . ILE B 1 315 ? 1.243 -34.812 -10.062 1 96.81 315 ILE B N 1
ATOM 6245 C CA . ILE B 1 315 ? 1.746 -33.469 -10.266 1 96.81 315 ILE B CA 1
ATOM 6246 C C . ILE B 1 315 ? 3.268 -33.5 -10.391 1 96.81 315 ILE B C 1
ATOM 6248 O O . ILE B 1 315 ? 3.838 -32.812 -11.25 1 96.81 315 ILE B O 1
ATOM 6252 N N . TYR B 1 316 ? 3.906 -34.312 -9.602 1 97.62 316 TYR B N 1
ATOM 6253 C CA . TYR B 1 316 ? 5.363 -34.375 -9.625 1 97.62 316 TYR B CA 1
ATOM 6254 C C . TYR B 1 316 ? 5.848 -34.969 -10.938 1 97.62 316 TYR B C 1
ATOM 6256 O O . TYR B 1 316 ? 6.789 -34.469 -11.555 1 97.62 316 TYR B O 1
ATOM 6264 N N . VAL B 1 317 ? 5.281 -36.062 -11.375 1 97.75 317 VAL B N 1
ATOM 6265 C CA . VAL B 1 317 ? 5.695 -36.75 -12.602 1 97.75 317 VAL B CA 1
ATOM 6266 C C . VAL B 1 317 ? 5.492 -35.812 -13.797 1 97.75 317 VAL B C 1
ATOM 6268 O O . VAL B 1 317 ? 6.312 -35.781 -14.719 1 97.75 317 VAL B O 1
ATOM 6271 N N . THR B 1 318 ? 4.406 -35.062 -13.789 1 97.88 318 THR B N 1
ATOM 6272 C CA . THR B 1 318 ? 4.082 -34.125 -14.859 1 97.88 318 THR B CA 1
ATOM 6273 C C . THR B 1 318 ? 5.148 -33.062 -14.977 1 97.88 318 THR B C 1
ATOM 6275 O O . THR B 1 318 ? 5.359 -32.5 -16.062 1 97.88 318 THR B O 1
ATOM 6278 N N . LYS B 1 319 ? 5.816 -32.75 -13.867 1 97.75 319 LYS B N 1
ATOM 6279 C CA . LYS B 1 319 ? 6.855 -31.734 -13.883 1 97.75 319 LYS B CA 1
ATOM 6280 C C . LYS B 1 319 ? 8.242 -32.375 -13.984 1 97.75 319 LYS B C 1
ATOM 6282 O O . LYS B 1 319 ? 9.188 -31.719 -14.461 1 97.75 319 LYS B O 1
ATOM 6287 N N . PHE B 1 320 ? 8.414 -33.594 -13.539 1 98.06 320 PHE B N 1
ATOM 6288 C CA . PHE B 1 320 ? 9.695 -34.281 -13.492 1 98.06 320 PHE B CA 1
ATOM 6289 C C . PHE B 1 320 ? 10.242 -34.5 -14.898 1 98.06 320 PHE B C 1
ATOM 6291 O O . PHE B 1 320 ? 11.398 -34.156 -15.18 1 98.06 320 PHE B O 1
ATOM 6298 N N . ILE B 1 321 ? 9.492 -35.031 -15.789 1 97.38 321 ILE B N 1
ATOM 6299 C CA . ILE B 1 321 ? 9.93 -35.406 -17.125 1 97.38 321 ILE B CA 1
ATOM 6300 C C . ILE B 1 321 ? 10.375 -34.156 -17.891 1 97.38 321 ILE B C 1
ATOM 6302 O O . ILE B 1 321 ? 11.484 -34.125 -18.438 1 97.38 321 ILE B O 1
ATOM 6306 N N . PRO B 1 322 ? 9.531 -33.125 -17.922 1 97.62 322 PRO B N 1
ATOM 6307 C CA . PRO B 1 322 ? 9.977 -31.906 -18.609 1 97.62 322 PRO B CA 1
ATOM 6308 C C . PRO B 1 322 ? 11.234 -31.297 -17.984 1 97.62 322 PRO B C 1
ATOM 6310 O O . PRO B 1 322 ? 12.062 -30.719 -18.703 1 97.62 322 PRO B O 1
ATOM 6313 N N . SER B 1 323 ? 11.367 -31.375 -16.688 1 97.69 323 SER B N 1
ATOM 6314 C CA . SER B 1 323 ? 12.508 -30.766 -16.016 1 97.69 323 SER B CA 1
ATOM 6315 C C . SER B 1 323 ? 13.812 -31.453 -16.375 1 97.69 323 SER B C 1
ATOM 6317 O O . SER B 1 323 ? 14.898 -30.906 -16.188 1 97.69 323 SER B O 1
ATOM 6319 N N . LEU B 1 324 ? 13.773 -32.688 -16.922 1 96.94 324 LEU B N 1
ATOM 6320 C CA . LEU B 1 324 ? 14.961 -33.438 -17.344 1 96.94 324 LEU B CA 1
ATOM 6321 C C . LEU B 1 324 ? 15.664 -32.719 -18.5 1 96.94 324 LEU B C 1
ATOM 6323 O O . LEU B 1 324 ? 16.859 -32.906 -18.719 1 96.94 324 LEU B O 1
ATOM 6327 N N . VAL B 1 325 ? 14.953 -31.891 -19.188 1 96.62 325 VAL B N 1
ATOM 6328 C CA . VAL B 1 325 ? 15.531 -31.094 -20.266 1 96.62 325 VAL B CA 1
ATOM 6329 C C . VAL B 1 325 ? 16.625 -30.172 -19.703 1 96.62 325 VAL B C 1
ATOM 6331 O O . VAL B 1 325 ? 17.609 -29.891 -20.375 1 96.62 325 VAL B O 1
ATOM 6334 N N . LEU B 1 326 ? 16.484 -29.766 -18.484 1 96.38 326 LEU B N 1
ATOM 6335 C CA . LEU B 1 326 ? 17.406 -28.812 -17.875 1 96.38 326 LEU B CA 1
ATOM 6336 C C . LEU B 1 326 ? 18.719 -29.5 -17.516 1 96.38 326 LEU B C 1
ATOM 6338 O O . LEU B 1 326 ? 19.719 -28.844 -17.219 1 96.38 326 LEU B O 1
ATOM 6342 N N . LYS B 1 327 ? 18.734 -30.859 -17.562 1 95.31 327 LYS B N 1
ATOM 6343 C CA . LYS B 1 327 ? 19.984 -31.578 -17.359 1 95.31 327 LYS B CA 1
ATOM 6344 C C . LYS B 1 327 ? 21 -31.219 -18.438 1 95.31 327 LYS B C 1
ATOM 6346 O O . LYS B 1 327 ? 22.203 -31.141 -18.156 1 95.31 327 LYS B O 1
ATOM 6351 N N . TYR B 1 328 ? 20.516 -30.953 -19.578 1 92.75 328 TYR B N 1
ATOM 6352 C CA . TYR B 1 328 ? 21.375 -30.656 -20.719 1 92.75 328 TYR B CA 1
ATOM 6353 C C . TYR B 1 328 ? 21.875 -29.219 -20.656 1 92.75 328 TYR B C 1
ATOM 6355 O O . TYR B 1 328 ? 22.969 -28.906 -21.156 1 92.75 328 TYR B O 1
ATOM 6363 N N . LYS B 1 329 ? 21.172 -28.391 -20.094 1 90.62 329 LYS B N 1
ATOM 6364 C CA . LYS B 1 329 ? 21.547 -26.984 -20 1 90.62 329 LYS B CA 1
ATOM 6365 C C . LYS B 1 329 ? 22.359 -26.719 -18.75 1 90.62 329 LYS B C 1
ATOM 6367 O O . LYS B 1 329 ? 23.266 -25.875 -18.75 1 90.62 329 LYS B O 1
ATOM 6372 N N . PHE B 1 330 ? 22 -27.344 -17.75 1 93.75 330 PHE B N 1
ATOM 6373 C CA . PHE B 1 330 ? 22.688 -27.172 -16.484 1 93.75 330 PHE B CA 1
ATOM 6374 C C . PHE B 1 330 ? 23.281 -28.484 -16 1 93.75 330 PHE B C 1
ATOM 6376 O O . PHE B 1 330 ? 24.219 -29.016 -16.609 1 93.75 330 PHE B O 1
ATOM 6383 N N . ASP B 1 331 ? 22.766 -29.078 -14.922 1 94.38 331 ASP B N 1
ATOM 6384 C CA . ASP B 1 331 ? 23.219 -30.359 -14.414 1 94.38 331 ASP B CA 1
ATOM 6385 C C . ASP B 1 331 ? 22.047 -31.156 -13.82 1 94.38 331 ASP B C 1
ATOM 6387 O O . ASP B 1 331 ? 20.891 -30.703 -13.875 1 94.38 331 ASP B O 1
ATOM 6391 N N . THR B 1 332 ? 22.297 -32.312 -13.398 1 95.44 332 THR B N 1
ATOM 6392 C CA . THR B 1 332 ? 21.266 -33.219 -12.898 1 95.44 332 THR B CA 1
ATOM 6393 C C . THR B 1 332 ? 20.641 -32.656 -11.617 1 95.44 332 THR B C 1
ATOM 6395 O O . THR B 1 332 ? 19.438 -32.812 -11.398 1 95.44 332 THR B O 1
ATOM 6398 N N . ASN B 1 333 ? 21.344 -32 -10.875 1 96.69 333 ASN B N 1
ATOM 6399 C CA . ASN B 1 333 ? 20.812 -31.453 -9.633 1 96.69 333 ASN B CA 1
ATOM 6400 C C . ASN B 1 333 ? 19.797 -30.344 -9.906 1 96.69 333 ASN B C 1
ATOM 6402 O O . ASN B 1 333 ? 18.734 -30.312 -9.281 1 96.69 333 ASN B O 1
ATOM 6406 N N . LYS B 1 334 ? 20.141 -29.484 -10.812 1 96.12 334 LYS B N 1
ATOM 6407 C CA . LYS B 1 334 ? 19.234 -28.391 -11.156 1 96.12 334 LYS B CA 1
ATOM 6408 C C . LYS B 1 334 ? 17.953 -28.938 -11.797 1 96.12 334 LYS B C 1
ATOM 6410 O O . LYS B 1 334 ? 16.875 -28.391 -11.57 1 96.12 334 LYS B O 1
ATOM 6415 N N . ALA B 1 335 ? 18.141 -29.938 -12.578 1 97.44 335 ALA B N 1
ATOM 6416 C CA . ALA B 1 335 ? 16.969 -30.547 -13.195 1 97.44 335 ALA B CA 1
ATOM 6417 C C . ALA B 1 335 ? 16.047 -31.141 -12.141 1 97.44 335 ALA B C 1
ATOM 6419 O O . ALA B 1 335 ? 14.828 -30.938 -12.188 1 97.44 335 ALA B O 1
ATOM 6420 N N . LEU B 1 336 ? 16.562 -31.859 -11.195 1 97.38 336 LEU B N 1
ATOM 6421 C CA . LEU B 1 336 ? 15.781 -32.469 -10.133 1 97.38 336 LEU B CA 1
ATOM 6422 C C . LEU B 1 336 ? 15.164 -31.422 -9.227 1 97.38 336 LEU B C 1
ATOM 6424 O O . LEU B 1 336 ? 13.992 -31.516 -8.859 1 97.38 336 LEU B O 1
ATOM 6428 N N . SER B 1 337 ? 15.938 -30.422 -8.906 1 97.25 337 SER B N 1
ATOM 6429 C CA . SER B 1 337 ? 15.445 -29.344 -8.055 1 97.25 337 SER B CA 1
ATOM 6430 C C . SER B 1 337 ? 14.305 -28.578 -8.727 1 97.25 337 SER B C 1
ATOM 6432 O O . SER B 1 337 ? 13.344 -28.188 -8.07 1 97.25 337 SER B O 1
ATOM 6434 N N . SER B 1 338 ? 14.469 -28.375 -10.008 1 97.62 338 SER B N 1
ATOM 6435 C CA . SER B 1 338 ? 13.422 -27.688 -10.758 1 97.62 338 SER B CA 1
ATOM 6436 C C . SER B 1 338 ? 12.117 -28.484 -10.734 1 97.62 338 SER B C 1
ATOM 6438 O O . SER B 1 338 ? 11.039 -27.906 -10.562 1 97.62 338 SER B O 1
ATOM 6440 N N . SER B 1 339 ? 12.219 -29.828 -10.961 1 97.75 339 SER B N 1
ATOM 6441 C CA . SER B 1 339 ? 11.023 -30.656 -10.945 1 97.75 339 SER B CA 1
ATOM 6442 C C . SER B 1 339 ? 10.32 -30.594 -9.594 1 97.75 339 SER B C 1
ATOM 6444 O O . SER B 1 339 ? 9.086 -30.578 -9.531 1 97.75 339 SER B O 1
ATOM 6446 N N . ILE B 1 340 ? 11.031 -30.516 -8.539 1 97.31 340 ILE B N 1
ATOM 6447 C CA . ILE B 1 340 ? 10.492 -30.484 -7.18 1 97.31 340 ILE B CA 1
ATOM 6448 C C . ILE B 1 340 ? 9.758 -29.172 -6.938 1 97.31 340 ILE B C 1
ATOM 6450 O O . ILE B 1 340 ? 8.578 -29.156 -6.598 1 97.31 340 ILE B O 1
ATOM 6454 N N . ILE B 1 341 ? 10.375 -28.047 -7.234 1 96.69 341 ILE B N 1
ATOM 6455 C CA . ILE B 1 341 ? 9.797 -26.766 -6.859 1 96.69 341 ILE B CA 1
ATOM 6456 C C . ILE B 1 341 ? 8.656 -26.406 -7.809 1 96.69 341 ILE B C 1
ATOM 6458 O O . ILE B 1 341 ? 7.668 -25.781 -7.406 1 96.69 341 ILE B O 1
ATOM 6462 N N . LEU B 1 342 ? 8.734 -26.844 -9.055 1 97.5 342 LEU B N 1
ATOM 6463 C CA . LEU B 1 342 ? 7.699 -26.562 -10.047 1 97.5 342 LEU B CA 1
ATOM 6464 C C . LEU B 1 342 ? 6.434 -27.359 -9.75 1 97.5 342 LEU B C 1
ATOM 6466 O O . LEU B 1 342 ? 5.367 -27.062 -10.297 1 97.5 342 LEU B O 1
ATOM 6470 N N . SER B 1 343 ? 6.527 -28.328 -8.891 1 96.94 343 SER B N 1
ATOM 6471 C CA . SER B 1 343 ? 5.391 -29.172 -8.523 1 96.94 343 SER B CA 1
ATOM 6472 C C . SER B 1 343 ? 4.566 -28.531 -7.41 1 96.94 343 SER B C 1
ATOM 6474 O O . SER B 1 343 ? 3.496 -29.031 -7.062 1 96.94 343 SER B O 1
ATOM 6476 N N . SER B 1 344 ? 5.051 -27.422 -6.879 1 94.56 344 SER B N 1
ATOM 6477 C CA . SER B 1 344 ? 4.254 -26.688 -5.898 1 94.56 344 SER B CA 1
ATOM 6478 C C . SER B 1 344 ? 3.057 -26.016 -6.559 1 94.56 344 SER B C 1
ATOM 6480 O O . SER B 1 344 ? 3.201 -25.344 -7.582 1 94.56 344 SER B O 1
ATOM 6482 N N . GLN B 1 345 ? 1.933 -26.297 -5.969 1 91.44 345 GLN B N 1
ATOM 6483 C CA . GLN B 1 345 ? 0.695 -25.75 -6.512 1 91.44 345 GLN B CA 1
ATOM 6484 C C . GLN B 1 345 ? 0.041 -24.781 -5.52 1 91.44 345 GLN B C 1
ATOM 6486 O O . GLN B 1 345 ? 0.308 -24.844 -4.32 1 91.44 345 GLN B O 1
ATOM 6491 N N . LEU B 1 346 ? -0.755 -23.906 -6.047 1 85.69 346 LEU B N 1
ATOM 6492 C CA . LEU B 1 346 ? -1.456 -22.953 -5.203 1 85.69 346 LEU B CA 1
ATOM 6493 C C . LEU B 1 346 ? -2.766 -22.516 -5.848 1 85.69 346 LEU B C 1
ATOM 6495 O O . LEU B 1 346 ? -3.676 -23.328 -6.031 1 85.69 346 LEU B O 1
ATOM 6499 N N . SER B 1 347 ? -2.809 -21.219 -6.391 1 80.5 347 SER B N 1
ATOM 6500 C CA . SER B 1 347 ? -4.055 -20.547 -6.742 1 80.5 347 SER B CA 1
ATOM 6501 C C . SER B 1 347 ? -4.73 -21.219 -7.934 1 80.5 347 SER B C 1
ATOM 6503 O O . SER B 1 347 ? -5.938 -21.453 -7.914 1 80.5 347 SER B O 1
ATOM 6505 N N . ILE B 1 348 ? -3.982 -21.672 -8.93 1 87.62 348 ILE B N 1
ATOM 6506 C CA . ILE B 1 348 ? -4.605 -22.125 -10.164 1 87.62 348 ILE B CA 1
ATOM 6507 C C . ILE B 1 348 ? -5.188 -23.531 -9.969 1 87.62 348 ILE B C 1
ATOM 6509 O O . ILE B 1 348 ? -6.219 -23.859 -10.547 1 87.62 348 ILE B O 1
ATOM 6513 N N . LEU B 1 349 ? -4.547 -24.344 -9.164 1 92.25 349 LEU B N 1
ATOM 6514 C CA . LEU B 1 349 ? -5.094 -25.672 -8.875 1 92.25 349 LEU B CA 1
ATOM 6515 C C . LEU B 1 349 ? -6.414 -25.562 -8.117 1 92.25 349 LEU B C 1
ATOM 6517 O O . LEU B 1 349 ? -7.344 -26.328 -8.375 1 92.25 349 LEU B O 1
ATOM 6521 N N . ILE B 1 350 ? -6.488 -24.609 -7.309 1 86.69 350 ILE B N 1
ATOM 6522 C CA . ILE B 1 350 ? -7.699 -24.391 -6.52 1 86.69 350 ILE B CA 1
ATOM 6523 C C . ILE B 1 350 ? -8.812 -23.875 -7.418 1 86.69 350 ILE B C 1
ATOM 6525 O O . ILE B 1 350 ? -9.945 -24.375 -7.375 1 86.69 350 ILE B O 1
ATOM 6529 N N . VAL B 1 351 ? -8.5 -22.938 -8.242 1 85.5 351 VAL B N 1
ATOM 6530 C CA . VAL B 1 351 ? -9.461 -22.359 -9.172 1 85.5 351 VAL B CA 1
ATOM 6531 C C . VAL B 1 351 ? -9.938 -23.438 -10.156 1 85.5 351 VAL B C 1
ATOM 6533 O O . VAL B 1 351 ? -11.133 -23.547 -10.422 1 85.5 351 VAL B O 1
ATOM 6536 N N . GLY B 1 352 ? -9.047 -24.188 -10.664 1 92.12 352 GLY B N 1
ATOM 6537 C CA . GLY B 1 352 ? -9.391 -25.266 -11.57 1 92.12 352 GLY B CA 1
ATOM 6538 C C . GLY B 1 352 ? -10.258 -26.328 -10.93 1 92.12 352 GLY B C 1
ATOM 6539 O O . GLY B 1 352 ? -11.188 -26.844 -11.547 1 92.12 352 GLY B O 1
ATOM 6540 N N . ALA B 1 353 ? -9.938 -26.625 -9.672 1 92.19 353 ALA B N 1
ATOM 6541 C CA . ALA B 1 353 ? -10.75 -27.594 -8.93 1 92.19 353 ALA B CA 1
ATOM 6542 C C . ALA B 1 353 ? -12.18 -27.094 -8.766 1 92.19 353 ALA B C 1
ATOM 6544 O O . ALA B 1 353 ? -13.125 -27.875 -8.875 1 92.19 353 ALA B O 1
ATOM 6545 N N . GLN B 1 354 ? -12.289 -25.859 -8.555 1 89.06 354 GLN B N 1
ATOM 6546 C CA . GLN B 1 354 ? -13.617 -25.266 -8.406 1 89.06 354 GLN B CA 1
ATOM 6547 C C . GLN B 1 354 ? -14.398 -25.328 -9.719 1 89.06 354 GLN B C 1
ATOM 6549 O O . GLN B 1 354 ? -15.594 -25.641 -9.719 1 89.06 354 GLN B O 1
ATOM 6554 N N . ILE B 1 355 ? -13.734 -25.047 -10.758 1 89.88 355 ILE B N 1
ATOM 6555 C CA . ILE B 1 355 ? -14.359 -25.125 -12.07 1 89.88 355 ILE B CA 1
ATOM 6556 C C . ILE B 1 355 ? -14.797 -26.562 -12.352 1 89.88 355 ILE B C 1
ATOM 6558 O O . ILE B 1 355 ? -15.93 -26.812 -12.766 1 89.88 355 ILE B O 1
ATOM 6562 N N . ALA B 1 356 ? -13.93 -27.484 -12.07 1 94.19 356 ALA B N 1
ATOM 6563 C CA . ALA B 1 356 ? -14.219 -28.906 -12.297 1 94.19 356 ALA B CA 1
ATOM 6564 C C . ALA B 1 356 ? -15.406 -29.359 -11.453 1 94.19 356 ALA B C 1
ATOM 6566 O O . ALA B 1 356 ? -16.25 -30.141 -11.922 1 94.19 356 ALA B O 1
ATOM 6567 N N . PHE B 1 357 ? -15.5 -28.859 -10.281 1 92 357 PHE B N 1
ATOM 6568 C CA . PHE B 1 357 ? -16.578 -29.219 -9.375 1 92 357 PHE B CA 1
ATOM 6569 C C . PHE B 1 357 ? -17.906 -28.641 -9.859 1 92 357 PHE B C 1
ATOM 6571 O O . PHE B 1 357 ? -18.922 -29.344 -9.867 1 92 357 PHE B O 1
ATOM 6578 N N . ASN B 1 358 ? -17.859 -27.422 -10.273 1 90.25 358 ASN B N 1
ATOM 6579 C CA . ASN B 1 358 ? -19.062 -26.75 -10.758 1 90.25 358 ASN B CA 1
ATOM 6580 C C . ASN B 1 358 ? -19.609 -27.406 -12.023 1 90.25 358 ASN B C 1
ATOM 6582 O O . ASN B 1 358 ? -20.812 -27.438 -12.242 1 90.25 358 ASN B O 1
ATOM 6586 N N . LEU B 1 359 ? -18.703 -27.953 -12.766 1 92.31 359 LEU B N 1
ATOM 6587 C CA . LEU B 1 359 ? -19.062 -28.625 -14.016 1 92.31 359 LEU B CA 1
ATOM 6588 C C . LEU B 1 359 ? -19.422 -30.078 -13.766 1 92.31 359 LEU B C 1
ATOM 6590 O O . LEU B 1 359 ? -19.703 -30.828 -14.711 1 92.31 359 LEU B O 1
ATOM 6594 N N . LYS B 1 360 ? -19.25 -30.484 -12.516 1 92.94 360 LYS B N 1
ATOM 6595 C CA . LYS B 1 360 ? -19.547 -31.859 -12.094 1 92.94 360 LYS B CA 1
ATOM 6596 C C . LYS B 1 360 ? -18.594 -32.844 -12.734 1 92.94 360 LYS B C 1
ATOM 6598 O O . LYS B 1 360 ? -18.969 -33.969 -13.031 1 92.94 360 LYS B O 1
ATOM 6603 N N . LEU B 1 361 ? -17.438 -32.375 -13.023 1 94.06 361 LEU B N 1
ATOM 6604 C CA . LEU B 1 361 ? -16.406 -33.25 -13.547 1 94.06 361 LEU B CA 1
ATOM 6605 C C . LEU B 1 361 ? -15.766 -34.094 -12.422 1 94.06 361 LEU B C 1
ATOM 6607 O O . LEU B 1 361 ? -15.172 -35.125 -12.672 1 94.06 361 LEU B O 1
ATOM 6611 N N . ILE B 1 362 ? -15.828 -33.531 -11.203 1 92.25 362 ILE B N 1
ATOM 6612 C CA . ILE B 1 362 ? -15.32 -34.219 -10.016 1 92.25 362 ILE B CA 1
ATOM 6613 C C . ILE B 1 362 ? -16.328 -34.094 -8.875 1 92.25 362 ILE B C 1
ATOM 6615 O O . ILE B 1 362 ? -17.062 -33.094 -8.789 1 92.25 362 ILE B O 1
ATOM 6619 N N . PRO B 1 363 ? -16.406 -35.156 -8.109 1 89.12 363 PRO B N 1
ATOM 6620 C CA . PRO B 1 363 ? -17.281 -35.062 -6.934 1 89.12 363 PRO B 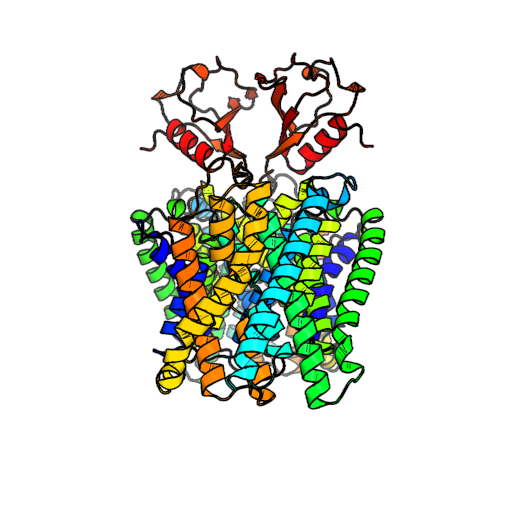CA 1
ATOM 6621 C C . PRO B 1 363 ? -16.703 -34.188 -5.824 1 89.12 363 PRO B C 1
ATOM 6623 O O . PRO B 1 363 ? -15.578 -33.688 -5.957 1 89.12 363 PRO B O 1
ATOM 6626 N N . GLN B 1 364 ? -17.406 -34.031 -4.773 1 84.31 364 GLN B N 1
ATOM 6627 C CA . GLN B 1 364 ? -16.984 -33.25 -3.633 1 84.31 364 GLN B CA 1
ATOM 6628 C C . GLN B 1 364 ? -15.672 -33.781 -3.049 1 84.31 364 GLN B C 1
ATOM 6630 O O . GLN B 1 364 ? -14.82 -33 -2.621 1 84.31 364 GLN B O 1
ATOM 6635 N N . GLU B 1 365 ? -15.555 -35 -3.076 1 84.25 365 GLU B N 1
ATOM 6636 C CA . GLU B 1 365 ? -14.344 -35.625 -2.562 1 84.25 365 GLU B CA 1
ATOM 6637 C C . GLU B 1 365 ? -13.125 -35.281 -3.41 1 84.25 365 GLU B C 1
ATOM 6639 O O . GLU B 1 365 ? -12.039 -35.031 -2.879 1 84.25 365 GLU B O 1
ATOM 6644 N N . GLY B 1 366 ? -13.367 -35.25 -4.711 1 87.75 366 GLY B N 1
ATOM 6645 C CA . GLY B 1 366 ? -12.289 -34.844 -5.609 1 87.75 366 GLY B CA 1
ATOM 6646 C C . GLY B 1 366 ? -11.875 -33.406 -5.438 1 87.75 366 GLY B C 1
ATOM 6647 O O . GLY B 1 366 ? -10.68 -33.094 -5.457 1 87.75 366 GLY B O 1
ATOM 6648 N N . TYR B 1 367 ? -12.883 -32.594 -5.258 1 88.31 367 TYR B N 1
ATOM 6649 C CA . TYR B 1 367 ? -12.641 -31.188 -5.027 1 88.31 367 TYR B CA 1
ATOM 6650 C C . TYR B 1 367 ? -11.805 -30.969 -3.771 1 88.31 367 TYR B C 1
ATOM 6652 O O . TYR B 1 367 ? -10.789 -30.281 -3.805 1 88.31 367 TYR B O 1
ATOM 6660 N N . SER B 1 368 ? -12.156 -31.625 -2.732 1 84.12 368 SER B N 1
ATOM 6661 C CA . SER B 1 368 ? -11.461 -31.5 -1.453 1 84.12 368 SER B CA 1
ATOM 6662 C C . SER B 1 368 ? -10.039 -32.062 -1.543 1 84.12 368 SER B C 1
ATOM 6664 O O . SER B 1 368 ? -9.109 -31.484 -0.976 1 84.12 368 SER B O 1
ATOM 6666 N N . ALA B 1 369 ? -9.906 -33.094 -2.236 1 89 369 ALA B N 1
ATOM 6667 C CA . ALA B 1 369 ? -8.594 -33.719 -2.4 1 89 369 ALA B CA 1
ATOM 6668 C C . ALA B 1 369 ? -7.641 -32.812 -3.154 1 89 369 ALA B C 1
ATOM 6670 O O . ALA B 1 369 ? -6.465 -32.688 -2.807 1 89 369 ALA B O 1
ATOM 6671 N N . LEU B 1 370 ? -8.133 -32.188 -4.156 1 91.88 370 LEU B N 1
ATOM 6672 C CA . LEU B 1 370 ? -7.301 -31.297 -4.957 1 91.88 370 LEU B CA 1
ATOM 6673 C C . LEU B 1 370 ? -6.863 -30.078 -4.141 1 91.88 370 LEU B C 1
ATOM 6675 O O . LEU B 1 370 ? -5.715 -29.641 -4.238 1 91.88 370 LEU B O 1
ATOM 6679 N N . ILE B 1 371 ? -7.75 -29.578 -3.338 1 87.69 371 ILE B N 1
ATOM 6680 C CA . ILE B 1 371 ? -7.434 -28.438 -2.494 1 87.69 371 ILE B CA 1
ATOM 6681 C C . ILE B 1 371 ? -6.355 -28.828 -1.482 1 87.69 371 ILE B C 1
ATOM 6683 O O . ILE B 1 371 ? -5.387 -28.094 -1.283 1 87.69 371 ILE B O 1
ATOM 6687 N N . LEU B 1 372 ? -6.531 -29.969 -0.885 1 86.12 372 LEU B N 1
ATOM 6688 C CA . LEU B 1 372 ? -5.559 -30.438 0.097 1 86.12 372 LEU B CA 1
ATOM 6689 C C . LEU B 1 372 ? -4.211 -30.719 -0.562 1 86.12 372 LEU B C 1
ATOM 6691 O O . LEU B 1 372 ? -3.16 -30.5 0.042 1 86.12 372 LEU B O 1
ATOM 6695 N N . THR B 1 373 ? -4.32 -31.25 -1.726 1 91.88 373 THR B N 1
ATOM 6696 C CA . THR B 1 373 ? -3.098 -31.516 -2.479 1 91.88 373 THR B CA 1
ATOM 6697 C C . THR B 1 373 ? -2.332 -30.219 -2.73 1 91.88 373 THR B C 1
ATOM 6699 O O . THR B 1 373 ? -1.104 -30.188 -2.635 1 91.88 373 THR B O 1
ATOM 6702 N N . ALA B 1 374 ? -3.047 -29.141 -3.105 1 90.88 374 ALA B N 1
ATOM 6703 C CA . ALA B 1 374 ? -2.426 -27.828 -3.322 1 90.88 374 ALA B CA 1
ATOM 6704 C C . ALA B 1 374 ? -1.699 -27.359 -2.066 1 90.88 374 ALA B C 1
ATOM 6706 O O . ALA B 1 374 ? -0.554 -26.906 -2.137 1 90.88 374 ALA B O 1
ATOM 6707 N N . VAL B 1 375 ? -2.275 -27.562 -0.934 1 85.12 375 VAL B N 1
ATOM 6708 C CA . VAL B 1 375 ? -1.731 -27.109 0.342 1 85.12 375 VAL B CA 1
ATOM 6709 C C . VAL B 1 375 ? -0.502 -27.938 0.704 1 85.12 375 VAL B C 1
ATOM 6711 O O . VAL B 1 375 ? 0.542 -27.391 1.065 1 85.12 375 VAL B O 1
ATOM 6714 N N . VAL B 1 376 ? -0.636 -29.172 0.556 1 89.31 376 VAL B N 1
ATOM 6715 C CA . VAL B 1 376 ? 0.445 -30.078 0.929 1 89.31 376 VAL B CA 1
ATOM 6716 C C . VAL B 1 376 ? 1.639 -29.875 -0 1 89.31 376 VAL B C 1
ATOM 6718 O O . VAL B 1 376 ? 2.787 -29.859 0.447 1 89.31 376 VAL B O 1
ATOM 6721 N N . SER B 1 377 ? 1.349 -29.703 -1.219 1 93.38 377 SER B N 1
ATOM 6722 C CA . SER B 1 377 ? 2.422 -29.516 -2.189 1 93.38 377 SER B CA 1
ATOM 6723 C C . SER B 1 377 ? 3.203 -28.234 -1.912 1 93.38 377 SER B C 1
ATOM 6725 O O . SER B 1 377 ? 4.43 -28.219 -2.035 1 93.38 377 SER B O 1
ATOM 6727 N N . CYS B 1 378 ? 2.523 -27.219 -1.563 1 87.81 378 CYS B N 1
ATOM 6728 C CA . CYS B 1 378 ? 3.164 -25.922 -1.322 1 87.81 378 CYS B CA 1
ATOM 6729 C C . CYS B 1 378 ? 4.004 -25.969 -0.051 1 87.81 378 CYS B C 1
ATOM 6731 O O . CYS B 1 378 ? 4.926 -25.156 0.114 1 87.81 378 CYS B O 1
ATOM 6733 N N . MET B 1 379 ? 3.721 -26.859 0.816 1 86.56 379 MET B N 1
ATOM 6734 C CA . MET B 1 379 ? 4.48 -27 2.055 1 86.56 379 MET B CA 1
ATOM 6735 C C . MET B 1 379 ? 5.613 -28.016 1.883 1 86.56 379 MET B C 1
ATOM 6737 O O . MET B 1 379 ? 6.727 -27.797 2.371 1 86.56 379 MET B O 1
ATOM 6741 N N . LEU B 1 380 ? 5.391 -29 1.176 1 90.88 380 LEU B N 1
ATOM 6742 C CA . LEU B 1 380 ? 6.289 -30.156 1.082 1 90.88 380 LEU B CA 1
ATOM 6743 C C . LEU B 1 380 ? 7.426 -29.875 0.104 1 90.88 380 LEU B C 1
ATOM 6745 O O . LEU B 1 380 ? 8.594 -30.078 0.431 1 90.88 380 LEU B O 1
ATOM 6749 N N . PHE B 1 381 ? 7.137 -29.391 -1.034 1 95.06 381 PHE B N 1
ATOM 6750 C CA . PHE B 1 381 ? 8.109 -29.344 -2.117 1 95.06 381 PHE B CA 1
ATOM 6751 C C . PHE B 1 381 ? 9.172 -28.297 -1.843 1 95.06 381 PHE B C 1
ATOM 6753 O O . PHE B 1 381 ? 10.359 -28.5 -2.119 1 95.06 381 PHE B O 1
ATOM 6760 N N . PRO B 1 382 ? 8.797 -27.125 -1.283 1 91.5 382 PRO B N 1
ATOM 6761 C CA . PRO B 1 382 ? 9.859 -26.172 -0.922 1 91.5 382 PRO B CA 1
ATOM 6762 C C . PRO B 1 382 ? 10.852 -26.766 0.077 1 91.5 382 PRO B C 1
ATOM 6764 O O . PRO B 1 382 ? 12.055 -26.5 -0.011 1 91.5 382 PRO B O 1
ATOM 6767 N N . PHE B 1 383 ? 10.391 -27.547 0.94 1 89.06 383 PHE B N 1
ATOM 6768 C CA . PHE B 1 383 ? 11.25 -28.188 1.928 1 89.06 383 PHE B CA 1
ATOM 6769 C C . PHE B 1 383 ? 12.195 -29.172 1.261 1 89.06 383 PHE B C 1
ATOM 6771 O O . PHE B 1 383 ? 13.383 -29.219 1.584 1 89.06 383 PHE B O 1
ATOM 6778 N N . ILE B 1 384 ? 11.695 -29.906 0.375 1 93.69 384 ILE B N 1
ATOM 6779 C CA . ILE B 1 384 ? 12.508 -30.891 -0.338 1 93.69 384 ILE B CA 1
ATOM 6780 C C . ILE B 1 384 ? 13.508 -30.172 -1.241 1 93.69 384 ILE B C 1
ATOM 6782 O O . ILE B 1 384 ? 14.664 -30.594 -1.351 1 93.69 384 ILE B O 1
ATOM 6786 N N . PHE B 1 385 ? 13.055 -29.094 -1.844 1 94.69 385 PHE B N 1
ATOM 6787 C CA . PHE B 1 385 ? 13.922 -28.297 -2.699 1 94.69 385 PHE B CA 1
ATOM 6788 C C . PHE B 1 385 ? 15.148 -27.812 -1.928 1 94.69 385 PHE B C 1
ATOM 6790 O O . PHE B 1 385 ? 16.266 -27.891 -2.426 1 94.69 385 PHE B O 1
ATOM 6797 N N . ASP B 1 386 ? 14.945 -27.344 -0.749 1 88.56 386 ASP B N 1
ATOM 6798 C CA . ASP B 1 386 ? 16.016 -26.781 0.069 1 88.56 386 ASP B CA 1
ATOM 6799 C C . ASP B 1 386 ? 17.047 -27.859 0.425 1 88.56 386 ASP B C 1
ATOM 6801 O O . ASP B 1 386 ? 18.234 -27.562 0.572 1 88.56 386 ASP B O 1
ATOM 6805 N N . LYS B 1 387 ? 16.625 -29.078 0.491 1 89.56 387 LYS B N 1
ATOM 6806 C CA . LYS B 1 387 ? 17.516 -30.172 0.856 1 89.56 387 LYS B CA 1
ATOM 6807 C C . LYS B 1 387 ? 18.297 -30.672 -0.357 1 89.56 387 LYS B C 1
ATOM 6809 O O . LYS B 1 387 ? 19.438 -31.141 -0.225 1 89.56 387 LYS B O 1
ATOM 6814 N N . VAL B 1 388 ? 17.75 -30.516 -1.505 1 93.69 388 VAL B N 1
ATOM 6815 C CA . VAL B 1 388 ? 18.312 -31.141 -2.693 1 93.69 388 VAL B CA 1
ATOM 6816 C C . VAL B 1 388 ? 19.141 -30.125 -3.482 1 93.69 388 VAL B C 1
ATOM 6818 O O . VAL B 1 388 ? 20.188 -30.453 -4.039 1 93.69 388 VAL B O 1
ATOM 6821 N N . MET B 1 389 ? 18.75 -28.891 -3.51 1 93.81 389 MET B N 1
ATOM 6822 C CA . MET B 1 389 ? 19.312 -27.859 -4.387 1 93.81 389 MET B CA 1
ATOM 6823 C C . MET B 1 389 ? 20.734 -27.516 -3.986 1 93.81 389 MET B C 1
ATOM 6825 O O . MET B 1 389 ? 21.016 -27.266 -2.811 1 93.81 389 MET B O 1
ATOM 6829 N N . LYS B 1 390 ? 21.562 -27.547 -4.969 1 91 390 LYS B N 1
ATOM 6830 C CA . LYS B 1 390 ? 22.938 -27.047 -4.828 1 91 390 LYS B CA 1
ATOM 6831 C C . LYS B 1 390 ? 23.109 -25.719 -5.562 1 91 390 LYS B C 1
ATOM 6833 O O . LYS B 1 390 ? 22.797 -25.609 -6.75 1 91 390 LYS B O 1
ATOM 6838 N N . TYR B 1 391 ? 23.453 -24.812 -4.875 1 87.25 391 TYR B N 1
ATOM 6839 C CA . TYR B 1 391 ? 23.531 -23.469 -5.426 1 87.25 391 TYR B CA 1
ATOM 6840 C C . TYR B 1 391 ? 24.875 -23.234 -6.105 1 87.25 391 TYR B C 1
ATOM 6842 O O . TYR B 1 391 ? 25.188 -22.109 -6.504 1 87.25 391 TYR B O 1
ATOM 6850 N N . ASP B 1 392 ? 25.562 -24.219 -6.348 1 78.12 392 ASP B N 1
ATOM 6851 C CA . ASP B 1 392 ? 26.875 -24.125 -6.973 1 78.12 392 ASP B CA 1
ATOM 6852 C C . ASP B 1 392 ? 26.766 -23.609 -8.406 1 78.12 392 ASP B C 1
ATOM 6854 O O . ASP B 1 392 ? 25.812 -23.938 -9.117 1 78.12 392 ASP B O 1
ATOM 6858 N N . ASP B 1 393 ? 27.5 -22.609 -8.844 1 73.94 393 ASP B N 1
ATOM 6859 C CA . ASP B 1 393 ? 27.656 -22.125 -10.211 1 73.94 393 ASP B CA 1
ATOM 6860 C C . ASP B 1 393 ? 26.547 -21.125 -10.562 1 73.94 393 ASP B C 1
ATOM 6862 O O . ASP B 1 393 ? 26.375 -20.781 -11.734 1 73.94 393 ASP B O 1
ATOM 6866 N N . LEU B 1 394 ? 25.641 -21.094 -9.672 1 78.31 394 LEU B N 1
ATOM 6867 C CA . LEU B 1 394 ? 24.625 -20.062 -9.938 1 78.31 394 LEU B CA 1
ATOM 6868 C C . LEU B 1 394 ? 25.125 -18.703 -9.484 1 78.31 394 LEU B C 1
ATOM 6870 O O . LEU B 1 394 ? 25.734 -18.562 -8.422 1 78.31 394 LEU B O 1
ATOM 6874 N N . GLU B 1 395 ? 25.562 -17.938 -10.375 1 58.59 395 GLU B N 1
ATOM 6875 C CA . GLU B 1 395 ? 25.922 -16.562 -10 1 58.59 395 GLU B CA 1
ATOM 6876 C C . GLU B 1 395 ? 24.797 -15.891 -9.234 1 58.59 395 GLU B C 1
ATOM 6878 O O . GLU B 1 395 ? 23.812 -15.453 -9.836 1 58.59 395 GLU B O 1
ATOM 6883 N N . LYS B 1 396 ? 24.703 -16.312 -8.062 1 54.16 396 LYS B N 1
ATOM 6884 C CA . LYS B 1 396 ? 23.688 -15.625 -7.258 1 54.16 396 LYS B CA 1
ATOM 6885 C C . LYS B 1 396 ? 23.734 -14.117 -7.477 1 54.16 396 LYS B C 1
ATOM 6887 O O . LYS B 1 396 ? 24.812 -13.523 -7.5 1 54.16 396 LYS B O 1
ATOM 6892 N N . THR B 1 397 ? 23.016 -13.742 -8.438 1 45.62 397 THR B N 1
ATOM 6893 C CA . THR B 1 397 ? 22.922 -12.289 -8.492 1 45.62 397 THR B CA 1
ATOM 6894 C C . THR B 1 397 ? 22.625 -11.711 -7.117 1 45.62 397 THR B C 1
ATOM 6896 O O . THR B 1 397 ? 21.594 -12.047 -6.512 1 45.62 397 THR B O 1
ATOM 6899 N N . VAL B 1 398 ? 23.516 -11.844 -6.32 1 38.81 398 VAL B N 1
ATOM 6900 C CA . VAL B 1 398 ? 23.219 -11.125 -5.086 1 38.81 398 VAL B CA 1
ATOM 6901 C C . VAL B 1 398 ? 22.219 -10.008 -5.367 1 38.81 398 VAL B C 1
ATOM 6903 O O . VAL B 1 398 ? 22.359 -9.258 -6.336 1 38.81 398 VAL B O 1
ATOM 6906 N N . GLU B 1 399 ? 20.969 -10.438 -5.281 1 37.72 399 GLU B N 1
ATOM 6907 C CA . GLU B 1 399 ? 20.016 -9.32 -5.328 1 37.72 399 GLU B CA 1
ATOM 6908 C C . GLU B 1 399 ? 20.719 -7.988 -5.109 1 37.72 399 GLU B C 1
ATOM 6910 O O . GLU B 1 399 ? 21.5 -7.836 -4.156 1 37.72 399 GLU B O 1
ATOM 6915 N N . SER B 1 400 ? 21.203 -7.5 -6.16 1 33 400 SER B N 1
ATOM 6916 C CA . SER B 1 400 ? 21.672 -6.129 -5.973 1 33 400 SER B CA 1
ATOM 6917 C C . SER B 1 400 ? 20.922 -5.441 -4.832 1 33 400 SER B C 1
ATOM 6919 O O . SER B 1 400 ? 19.734 -5.121 -4.957 1 33 400 SER B O 1
ATOM 6921 N N . ASN B 1 401 ? 20.516 -6.285 -3.865 1 33.88 401 ASN B N 1
ATOM 6922 C CA . ASN B 1 401 ? 20.219 -5.305 -2.826 1 33.88 401 ASN B CA 1
ATOM 6923 C C . ASN B 1 401 ? 20.891 -3.963 -3.113 1 33.88 401 ASN B C 1
ATOM 6925 O O . ASN B 1 401 ? 22.109 -3.879 -3.195 1 33.88 401 ASN B O 1
ATOM 6929 N N . THR B 1 402 ? 20.5 -3.5 -4.176 1 32.94 402 THR B N 1
ATOM 6930 C CA . THR B 1 402 ? 21.047 -2.152 -4.309 1 32.94 402 THR B CA 1
ATOM 6931 C C . THR B 1 402 ? 21.734 -1.718 -3.018 1 32.94 402 THR B C 1
ATOM 6933 O O . THR B 1 402 ? 21.078 -1.551 -1.986 1 32.94 402 THR B O 1
ATOM 6936 N N . ASN B 1 403 ? 22.641 -2.438 -2.623 1 34.56 403 ASN B N 1
ATOM 6937 C CA . ASN B 1 403 ? 23.719 -1.922 -1.771 1 34.56 403 ASN B CA 1
ATOM 6938 C C . ASN B 1 403 ? 23.734 -0.396 -1.766 1 34.56 403 ASN B C 1
ATOM 6940 O O . ASN B 1 403 ? 24.281 0.223 -2.684 1 34.56 403 ASN B O 1
ATOM 6944 N N . LYS B 1 404 ? 22.625 0.005 -1.746 1 38.34 404 LYS B N 1
ATOM 6945 C CA . LYS B 1 404 ? 22.562 1.427 -1.42 1 38.34 404 LYS B CA 1
ATOM 6946 C C . LYS B 1 404 ? 23.766 1.861 -0.599 1 38.34 404 LYS B C 1
ATOM 6948 O O . LYS B 1 404 ? 23.984 1.368 0.51 1 38.34 404 LYS B O 1
ATOM 6953 N N . ILE B 1 405 ? 24.719 1.872 -1.254 1 41.31 405 ILE B N 1
ATOM 6954 C CA . ILE B 1 405 ? 25.781 2.615 -0.585 1 41.31 405 ILE B CA 1
ATOM 6955 C C . ILE B 1 405 ? 25.188 3.787 0.188 1 41.31 405 ILE B C 1
ATOM 6957 O O . ILE B 1 405 ? 24.453 4.605 -0.379 1 41.31 405 ILE B O 1
ATOM 6961 N N . CYS B 1 406 ? 24.766 3.436 1.238 1 44.59 406 CYS B N 1
ATOM 6962 C CA . CYS B 1 406 ? 24.359 4.516 2.133 1 44.59 406 CYS B CA 1
ATOM 6963 C C . CYS B 1 406 ? 25.531 5.445 2.432 1 44.59 406 CYS B C 1
ATOM 6965 O O . CYS B 1 406 ? 26.625 4.984 2.744 1 44.59 406 CYS B O 1
ATOM 6967 N N . VAL B 1 407 ? 25.406 6.504 1.863 1 48.78 407 VAL B N 1
ATOM 6968 C CA . VAL B 1 407 ? 26.359 7.516 2.295 1 48.78 407 VAL B CA 1
ATOM 6969 C C . VAL B 1 407 ? 25.891 8.148 3.6 1 48.78 407 VAL B C 1
ATOM 6971 O O . VAL B 1 407 ? 24.734 8.555 3.719 1 48.78 407 VAL B O 1
ATOM 6974 N N . ARG B 1 408 ? 26.578 7.848 4.531 1 51.69 408 ARG B N 1
ATOM 6975 C CA . ARG B 1 408 ? 26.297 8.391 5.859 1 51.69 408 ARG B CA 1
ATOM 6976 C C . ARG B 1 408 ? 27.328 9.43 6.258 1 51.69 408 ARG B C 1
ATOM 6978 O O . ARG B 1 408 ? 28.516 9.297 5.918 1 51.69 408 ARG B O 1
ATOM 6985 N N . GLU B 1 409 ? 26.766 10.5 6.668 1 57.06 409 GLU B N 1
ATOM 6986 C CA . GLU B 1 409 ? 27.672 11.414 7.352 1 57.06 409 GLU B CA 1
ATOM 6987 C C . GLU B 1 409 ? 27.906 10.984 8.797 1 57.06 409 GLU B C 1
ATOM 6989 O O . GLU B 1 409 ? 26.953 10.75 9.539 1 57.06 409 GLU B O 1
ATOM 6994 N N . VAL B 1 410 ? 29.141 10.664 9.062 1 66.62 410 VAL B N 1
ATOM 6995 C CA . VAL B 1 410 ? 29.453 10.211 10.406 1 66.62 410 VAL B CA 1
ATOM 6996 C C . VAL B 1 410 ? 30.562 11.086 11 1 66.62 410 VAL B C 1
ATOM 6998 O O . VAL B 1 410 ? 31.531 11.422 10.312 1 66.62 410 VAL B O 1
ATOM 7001 N N . VAL B 1 411 ? 30.297 11.523 12.18 1 67.25 411 VAL B N 1
ATOM 7002 C CA . VAL B 1 411 ? 31.375 12.078 12.977 1 67.25 411 VAL B CA 1
ATOM 7003 C C . VAL B 1 411 ? 32.031 10.969 13.789 1 67.25 411 VAL B C 1
ATOM 7005 O O . VAL B 1 411 ? 31.438 10.414 14.711 1 67.25 411 VAL B O 1
ATOM 7008 N N . PRO B 1 412 ? 33.188 10.539 13.406 1 71 412 PRO B N 1
ATOM 7009 C CA . PRO B 1 412 ? 33.844 9.477 14.164 1 71 412 PRO B CA 1
ATOM 7010 C C . PRO B 1 412 ? 34.094 9.859 15.617 1 71 412 PRO B C 1
ATOM 7012 O O . PRO B 1 412 ? 34.5 11 15.891 1 71 412 PRO B O 1
ATOM 7015 N N . THR B 1 413 ? 33.75 8.945 16.469 1 69.62 413 THR B N 1
ATOM 7016 C CA . THR B 1 413 ? 34 9.172 17.906 1 69.62 413 THR B CA 1
ATOM 7017 C C . THR B 1 413 ? 34.969 8.164 18.453 1 69.62 413 THR B C 1
ATOM 7019 O O . THR B 1 413 ? 35.406 8.266 19.609 1 69.62 413 THR B O 1
ATOM 7022 N N . ASN B 1 414 ? 35.375 7.164 17.719 1 73.88 414 ASN B N 1
ATOM 7023 C CA . ASN B 1 414 ? 36.375 6.184 18.156 1 73.88 414 ASN B CA 1
ATOM 7024 C C . ASN B 1 414 ? 37.781 6.789 18.219 1 73.88 414 ASN B C 1
ATOM 7026 O O . ASN B 1 414 ? 38.375 7.051 17.172 1 73.88 414 ASN B O 1
ATOM 7030 N N . LYS B 1 415 ? 38.25 7.02 19.375 1 75.69 415 LYS B N 1
ATOM 7031 C CA . LYS B 1 415 ? 39.562 7.668 19.562 1 75.69 415 LYS B CA 1
ATOM 7032 C C . LYS B 1 415 ? 40.688 6.824 18.984 1 75.69 415 LYS B C 1
ATOM 7034 O O . LYS B 1 415 ? 41.75 7.344 18.672 1 75.69 415 LYS B O 1
ATOM 7039 N N . LYS B 1 416 ? 40.438 5.527 18.812 1 79.25 416 LYS B N 1
ATOM 7040 C CA . LYS B 1 416 ? 41.469 4.621 18.328 1 79.25 416 LYS B CA 1
ATOM 7041 C C . LYS B 1 416 ? 41.75 4.824 16.844 1 79.25 416 LYS B C 1
ATOM 7043 O O . LYS B 1 416 ? 42.781 4.379 16.312 1 79.25 416 LYS B O 1
ATOM 7048 N N . ILE B 1 417 ? 40.875 5.562 16.281 1 79.88 417 ILE B N 1
ATOM 7049 C CA . ILE B 1 417 ? 41 5.641 14.836 1 79.88 417 ILE B CA 1
ATOM 7050 C C . ILE B 1 417 ? 41.562 7.012 14.438 1 79.88 417 ILE B C 1
ATOM 7052 O O . ILE B 1 417 ? 41.875 7.25 13.273 1 79.88 417 ILE B O 1
ATOM 7056 N N . PHE B 1 418 ? 41.719 7.785 15.422 1 81.38 418 PHE B N 1
ATOM 7057 C CA . PHE B 1 418 ? 42.219 9.125 15.109 1 81.38 418 PHE B CA 1
ATOM 7058 C C . PHE B 1 418 ? 43.688 9.117 14.812 1 81.38 418 PHE B C 1
ATOM 7060 O O . PHE B 1 418 ? 44.438 8.336 15.398 1 81.38 418 PHE B O 1
ATOM 7067 N N . ASN B 1 419 ? 44.062 9.969 13.961 1 82.06 419 ASN B N 1
ATOM 7068 C CA . ASN B 1 419 ? 45.438 10.195 13.594 1 82.06 419 ASN B CA 1
ATOM 7069 C C . ASN B 1 419 ? 46.094 8.938 13.031 1 82.06 419 ASN B C 1
ATOM 7071 O O . ASN B 1 419 ? 47.281 8.727 13.195 1 82.06 419 ASN B O 1
ATOM 7075 N N . LYS B 1 420 ? 45.281 8.062 12.453 1 82.56 420 LYS B N 1
ATOM 7076 C CA . LYS B 1 420 ? 45.75 6.895 11.719 1 82.56 420 LYS B CA 1
ATOM 7077 C C . LYS B 1 420 ? 45.375 6.98 10.242 1 82.56 420 LYS B C 1
ATOM 7079 O O . LYS B 1 420 ? 44.281 7.43 9.906 1 82.56 420 LYS B O 1
ATOM 7084 N N . PRO B 1 421 ? 46.375 6.617 9.539 1 80 421 PRO B N 1
ATOM 7085 C CA . PRO B 1 421 ? 46.031 6.609 8.109 1 80 421 PRO B CA 1
ATOM 7086 C C . PRO B 1 421 ? 44.906 5.645 7.777 1 80 421 PRO B C 1
ATOM 7088 O O . PRO B 1 421 ? 44.781 4.59 8.406 1 80 421 PRO B O 1
ATOM 7091 N N . LEU B 1 422 ? 44.094 5.984 6.793 1 79.12 422 LEU B N 1
ATOM 7092 C CA . LEU B 1 422 ? 42.938 5.207 6.41 1 79.12 422 LEU B CA 1
ATOM 7093 C C . LEU B 1 422 ? 43.312 3.801 5.973 1 79.12 422 LEU B C 1
ATOM 7095 O O . LEU B 1 422 ? 42.562 2.85 6.164 1 79.12 422 LEU B O 1
ATOM 7099 N N . LYS B 1 423 ? 44.5 3.729 5.41 1 73.25 423 LYS B N 1
ATOM 7100 C CA . LYS B 1 423 ? 44.969 2.438 4.934 1 73.25 423 LYS B CA 1
ATOM 7101 C C . LYS B 1 423 ? 45.219 1.475 6.094 1 73.25 423 LYS B C 1
ATOM 7103 O O . LYS B 1 423 ? 45.188 0.256 5.91 1 73.25 423 LYS B O 1
ATOM 7108 N N . ASP B 1 424 ? 45.406 1.999 7.258 1 75.44 424 ASP B N 1
ATOM 7109 C CA . ASP B 1 424 ? 45.656 1.171 8.43 1 75.44 424 ASP B CA 1
ATOM 7110 C C . ASP B 1 424 ? 44.375 0.822 9.172 1 75.44 424 ASP B C 1
ATOM 7112 O O . ASP B 1 424 ? 44.406 0.065 10.141 1 75.44 424 ASP B O 1
ATOM 7116 N N . LEU B 1 425 ? 43.344 1.37 8.703 1 74.06 425 LEU B N 1
ATOM 7117 C CA . LEU B 1 425 ? 42.062 1.073 9.336 1 74.06 425 LEU B CA 1
ATOM 7118 C C . LEU B 1 425 ? 41.438 -0.149 8.703 1 74.06 425 LEU B C 1
ATOM 7120 O O . LEU B 1 425 ? 41.531 -0.352 7.488 1 74.06 425 LEU B O 1
ATOM 7124 N N . ASN B 1 426 ? 41.031 -1.031 9.531 1 70.94 426 ASN B N 1
ATOM 7125 C CA . ASN B 1 426 ? 40.312 -2.197 9.039 1 70.94 426 ASN B CA 1
ATOM 7126 C C . ASN B 1 426 ? 38.938 -1.821 8.539 1 70.94 426 ASN B C 1
ATOM 7128 O O . ASN B 1 426 ? 37.938 -2.047 9.234 1 70.94 426 ASN B O 1
ATOM 7132 N N . ILE B 1 427 ? 38.844 -1.225 7.465 1 69.19 427 ILE B N 1
ATOM 7133 C CA . ILE B 1 427 ? 37.562 -0.85 6.859 1 69.19 427 ILE B CA 1
ATOM 7134 C C . ILE B 1 427 ? 36.938 -2.068 6.195 1 69.19 427 ILE B C 1
ATOM 7136 O O . ILE B 1 427 ? 37.562 -2.764 5.41 1 69.19 427 ILE B O 1
ATOM 7140 N N . PRO B 1 428 ? 35.781 -2.316 6.738 1 63.5 428 PRO B N 1
ATOM 7141 C CA . PRO B 1 428 ? 35.125 -3.48 6.141 1 63.5 428 PRO B CA 1
ATOM 7142 C C . PRO B 1 428 ? 35.062 -3.408 4.617 1 63.5 428 PRO B C 1
ATOM 7144 O O . PRO B 1 428 ? 34.938 -2.318 4.051 1 63.5 428 PRO B O 1
ATOM 7147 N N . GLN B 1 429 ? 35.188 -4.582 4.094 1 59.19 429 GLN B N 1
ATOM 7148 C CA . GLN B 1 429 ? 35.094 -4.668 2.639 1 59.19 429 GLN B CA 1
ATOM 7149 C C . GLN B 1 429 ? 33.719 -4.254 2.145 1 59.19 429 GLN B C 1
ATOM 7151 O O . GLN B 1 429 ? 32.688 -4.738 2.65 1 59.19 429 GLN B O 1
ATOM 7156 N N . GLY B 1 430 ? 33.625 -3.061 1.335 1 54.31 430 GLY B N 1
ATOM 7157 C CA . GLY B 1 430 ? 32.375 -2.568 0.806 1 54.31 430 GLY B CA 1
ATOM 7158 C C . GLY B 1 430 ? 32 -1.203 1.348 1 54.31 430 GLY B C 1
ATOM 7159 O O . GLY B 1 430 ? 30.953 -0.656 0.986 1 54.31 430 GLY B O 1
ATOM 7160 N N . ALA B 1 431 ? 32.719 -0.807 2.406 1 62.12 431 ALA B N 1
ATOM 7161 C CA . ALA B 1 431 ? 32.531 0.546 2.918 1 62.12 431 ALA B CA 1
ATOM 7162 C C . ALA B 1 431 ? 33.75 1.416 2.666 1 62.12 431 ALA B C 1
ATOM 7164 O O . ALA B 1 431 ? 34.875 0.919 2.652 1 62.12 431 ALA B O 1
ATOM 7165 N N . ARG B 1 432 ? 33.531 2.686 2.34 1 65.06 432 ARG B N 1
ATOM 7166 C CA . ARG B 1 432 ? 34.625 3.617 2.139 1 65.06 432 ARG B CA 1
ATOM 7167 C C . ARG B 1 432 ? 34.25 5.016 2.617 1 65.06 432 ARG B C 1
ATOM 7169 O O . ARG B 1 432 ? 33.094 5.387 2.615 1 65.06 432 ARG B O 1
ATOM 7176 N N . ILE B 1 433 ? 35.312 5.633 3.082 1 71.06 433 ILE B N 1
ATOM 7177 C CA . ILE B 1 433 ? 35.156 7.055 3.365 1 71.06 433 ILE B CA 1
ATOM 7178 C C . ILE B 1 433 ? 35.281 7.859 2.072 1 71.06 433 ILE B C 1
ATOM 7180 O O . ILE B 1 433 ? 36.312 7.816 1.407 1 71.06 433 ILE B O 1
ATOM 7184 N N . PHE B 1 434 ? 34.156 8.5 1.761 1 66.31 434 PHE B N 1
ATOM 7185 C CA . PHE B 1 434 ? 34.062 9.227 0.5 1 66.31 434 PHE B CA 1
ATOM 7186 C C . PHE B 1 434 ? 34.625 10.641 0.655 1 66.31 434 PHE B C 1
ATOM 7188 O O . PHE B 1 434 ? 35.188 11.195 -0.288 1 66.31 434 PHE B O 1
ATOM 7195 N N . LEU B 1 435 ? 34.281 11.148 1.7 1 66.69 435 LEU B N 1
ATOM 7196 C CA . LEU B 1 435 ? 34.594 12.555 1.944 1 66.69 435 LEU B CA 1
ATOM 7197 C C . LEU B 1 435 ? 34.844 12.805 3.428 1 66.69 435 LEU B C 1
ATOM 7199 O O . LEU B 1 435 ? 34.156 12.219 4.281 1 66.69 435 LEU B O 1
ATOM 7203 N N . ILE B 1 436 ? 35.938 13.547 3.602 1 74.94 436 ILE B N 1
ATOM 7204 C CA . ILE B 1 436 ? 36.188 14.055 4.945 1 74.94 436 ILE B CA 1
ATOM 7205 C C . ILE B 1 436 ? 35.938 15.562 4.984 1 74.94 436 ILE B C 1
ATOM 7207 O O . ILE B 1 436 ? 36.531 16.312 4.211 1 74.94 436 ILE B O 1
ATOM 7211 N N . LEU B 1 437 ? 35 15.906 5.738 1 70.31 437 LEU B N 1
ATOM 7212 C CA . LEU B 1 437 ? 34.75 17.328 5.977 1 70.31 437 LEU B CA 1
ATOM 7213 C C . LEU B 1 437 ? 35.469 17.781 7.238 1 70.31 437 LEU B C 1
ATOM 7215 O O . LEU B 1 437 ? 35.188 17.312 8.336 1 70.31 437 LEU B O 1
ATOM 7219 N N . ARG B 1 438 ? 36.594 18.609 7.004 1 75.88 438 ARG B N 1
ATOM 7220 C CA . ARG B 1 438 ? 37.406 19.156 8.086 1 75.88 438 ARG B CA 1
ATOM 7221 C C . ARG B 1 438 ? 37.406 20.672 8.062 1 75.88 438 ARG B C 1
ATOM 7223 O O . ARG B 1 438 ? 37.906 21.281 7.105 1 75.88 438 ARG B O 1
ATOM 7230 N N . ASP B 1 439 ? 37 21.312 9.195 1 64.69 439 ASP B N 1
ATOM 7231 C CA . ASP B 1 439 ? 37 22.781 9.281 1 64.69 439 ASP B CA 1
ATOM 7232 C C . ASP B 1 439 ? 36.438 23.406 8.008 1 64.69 439 ASP B C 1
ATOM 7234 O O . ASP B 1 439 ? 37.062 24.312 7.434 1 64.69 439 ASP B O 1
ATOM 7238 N N . GLU B 1 440 ? 35.281 22.906 7.531 1 59.38 440 GLU B N 1
ATOM 7239 C CA . GLU B 1 440 ? 34.5 23.406 6.395 1 59.38 440 GLU B CA 1
ATOM 7240 C C . GLU B 1 440 ? 35.219 23.141 5.078 1 59.38 440 GLU B C 1
ATOM 7242 O O . GLU B 1 440 ? 34.875 23.703 4.043 1 59.38 440 GLU B O 1
ATOM 7247 N N . LYS B 1 441 ? 36.281 22.359 5.133 1 68.75 441 LYS B N 1
ATOM 7248 C CA . LYS B 1 441 ? 36.969 21.969 3.916 1 68.75 441 LYS B CA 1
ATOM 7249 C C . LYS B 1 441 ? 36.656 20.516 3.561 1 68.75 441 LYS B C 1
ATOM 7251 O O . LYS B 1 441 ? 36.594 19.656 4.441 1 68.75 441 LYS B O 1
ATOM 7256 N N . GLU B 1 442 ? 36.344 20.344 2.336 1 63.69 442 GLU B N 1
ATOM 7257 C CA . GLU B 1 442 ? 36.094 18.984 1.832 1 63.69 442 GLU B CA 1
ATOM 7258 C C . GLU B 1 442 ? 37.406 18.312 1.43 1 63.69 442 GLU B C 1
ATOM 7260 O O . GLU B 1 442 ? 38.125 18.828 0.564 1 63.69 442 GLU B O 1
ATOM 7265 N N . ILE B 1 443 ? 37.844 17.266 2.154 1 71.94 443 ILE B N 1
ATOM 7266 C CA . ILE B 1 443 ? 39.031 16.5 1.873 1 71.94 443 ILE B CA 1
ATOM 7267 C C . ILE B 1 443 ? 38.656 15.172 1.219 1 71.94 443 ILE B C 1
ATOM 7269 O O . ILE B 1 443 ? 37.875 14.414 1.755 1 71.94 443 ILE B O 1
ATOM 7273 N N . LEU B 1 444 ? 39.094 14.93 0.175 1 62.5 444 LEU B N 1
ATOM 7274 C CA . LEU B 1 444 ? 38.969 13.617 -0.458 1 62.5 444 LEU B CA 1
ATOM 7275 C C . LEU B 1 444 ? 40 12.648 0.112 1 62.5 444 LEU B C 1
ATOM 7277 O O . LEU B 1 444 ? 41.219 12.82 -0.089 1 62.5 444 LEU B O 1
ATOM 7281 N N . PRO B 1 445 ? 39.469 11.688 0.799 1 70.62 445 PRO B N 1
ATOM 7282 C CA . PRO B 1 445 ? 40.438 10.859 1.52 1 70.62 445 PRO B CA 1
ATOM 7283 C C . PRO B 1 445 ? 41.188 9.898 0.602 1 70.62 445 PRO B C 1
ATOM 7285 O O . PRO B 1 445 ? 40.656 9.484 -0.435 1 70.62 445 PRO B O 1
ATOM 7288 N N . ASP B 1 446 ? 42.5 9.766 0.843 1 66.38 446 ASP B N 1
ATOM 7289 C CA . ASP B 1 446 ? 43.344 8.711 0.282 1 66.38 446 ASP B CA 1
ATOM 7290 C C . ASP B 1 446 ? 43.844 7.773 1.376 1 66.38 446 ASP B C 1
ATOM 7292 O O . ASP B 1 446 ? 43.469 7.91 2.541 1 66.38 446 ASP B O 1
ATOM 7296 N N . GLY B 1 447 ? 44.438 6.699 0.957 1 69.44 447 GLY B N 1
ATOM 7297 C CA . GLY B 1 447 ? 44.938 5.73 1.918 1 69.44 447 GLY B CA 1
ATOM 7298 C C . GLY B 1 447 ? 45.75 6.363 3.043 1 69.44 447 GLY B C 1
ATOM 7299 O O . GLY B 1 447 ? 45.781 5.824 4.152 1 69.44 447 GLY B O 1
ATOM 7300 N N . ASN B 1 448 ? 46.312 7.5 2.787 1 73.25 448 ASN B N 1
ATOM 7301 C CA . ASN B 1 448 ? 47.156 8.148 3.771 1 73.25 448 ASN B CA 1
ATOM 7302 C C . ASN B 1 448 ? 46.406 9.219 4.559 1 73.25 448 ASN B C 1
ATOM 7304 O O . ASN B 1 448 ? 46.969 9.82 5.48 1 73.25 448 ASN B O 1
ATOM 7308 N N . SER B 1 449 ? 45.25 9.422 4.141 1 77.81 449 SER B N 1
ATOM 7309 C CA . SER B 1 449 ? 44.469 10.414 4.879 1 77.81 449 SER B CA 1
ATOM 7310 C C . SER B 1 449 ? 44.156 9.93 6.293 1 77.81 449 SER B C 1
ATOM 7312 O O . SER B 1 449 ? 43.969 8.727 6.516 1 77.81 449 SER B O 1
ATOM 7314 N N . GLU B 1 450 ? 44.25 10.875 7.18 1 83.06 450 GLU B N 1
ATOM 7315 C CA . GLU B 1 450 ? 43.969 10.562 8.578 1 83.06 450 GLU B CA 1
ATOM 7316 C C . GLU B 1 450 ? 42.625 11.172 9.008 1 83.06 450 GLU B C 1
ATOM 7318 O O . GLU B 1 450 ? 42.25 12.234 8.531 1 83.06 450 GLU B O 1
ATOM 7323 N N . ILE B 1 451 ? 42.031 10.398 9.852 1 81.69 451 ILE B N 1
ATOM 7324 C CA . ILE B 1 451 ? 40.781 10.898 10.469 1 81.69 451 ILE B CA 1
ATOM 7325 C C . ILE B 1 451 ? 41.125 11.688 11.727 1 81.69 451 ILE B C 1
ATOM 7327 O O . ILE B 1 451 ? 41.875 11.203 12.594 1 81.69 451 ILE B O 1
ATOM 7331 N N . LEU B 1 452 ? 40.75 12.906 11.766 1 81 452 LEU B N 1
ATOM 7332 C CA . LEU B 1 452 ? 40.969 13.734 12.945 1 81 452 LEU B CA 1
ATOM 7333 C C . LEU B 1 452 ? 39.688 13.914 13.742 1 81 452 LEU B C 1
ATOM 7335 O O . LEU B 1 452 ? 38.594 13.711 13.211 1 81 452 LEU B O 1
ATOM 7339 N N . GLU B 1 453 ? 40 14.281 15.008 1 78.88 453 GLU B N 1
ATOM 7340 C CA . GLU B 1 453 ? 38.875 14.578 15.859 1 78.88 453 GLU B CA 1
ATOM 7341 C C . GLU B 1 453 ? 38.062 15.758 15.32 1 78.88 453 GLU B C 1
ATOM 7343 O O . GLU B 1 453 ? 38.625 16.797 14.977 1 78.88 453 GLU B O 1
ATOM 7348 N N . GLY B 1 454 ? 36.812 15.57 15.133 1 72.31 454 GLY B N 1
ATOM 7349 C CA . GLY B 1 454 ? 35.938 16.625 14.617 1 72.31 454 GLY B CA 1
ATOM 7350 C C . GLY B 1 454 ? 35.625 16.453 13.141 1 72.31 454 GLY B C 1
ATOM 7351 O O . GLY B 1 454 ? 34.781 17.172 12.594 1 72.31 454 GLY B O 1
ATOM 7352 N N . ASP B 1 455 ? 36.219 15.578 12.5 1 76.19 455 ASP B N 1
ATOM 7353 C CA . ASP B 1 455 ? 35.938 15.32 11.086 1 76.19 455 ASP B CA 1
ATOM 7354 C C . ASP B 1 455 ? 34.531 14.797 10.891 1 76.19 455 ASP B C 1
ATOM 7356 O O . ASP B 1 455 ? 34 14.07 11.742 1 76.19 455 ASP B O 1
ATOM 7360 N N . VAL B 1 456 ? 34 15.312 9.859 1 75.44 456 VAL B N 1
ATOM 7361 C CA . VAL B 1 456 ? 32.75 14.688 9.398 1 75.44 456 VAL B CA 1
ATOM 7362 C C . VAL B 1 456 ? 33.031 13.82 8.172 1 75.44 456 VAL B C 1
ATOM 7364 O O . VAL B 1 456 ? 33.531 14.312 7.16 1 75.44 456 VAL B O 1
ATOM 7367 N N . LEU B 1 457 ? 32.781 12.523 8.336 1 75.25 457 LEU B N 1
ATOM 7368 C CA . LEU B 1 457 ? 33.062 11.57 7.266 1 75.25 457 LEU B CA 1
ATOM 7369 C C . LEU B 1 457 ? 31.812 11.242 6.477 1 75.25 457 LEU B C 1
ATOM 7371 O O . LEU B 1 457 ? 30.734 11.055 7.059 1 75.25 457 LEU B O 1
ATOM 7375 N N . LEU B 1 458 ? 32 11.328 5.262 1 70.12 458 LEU B N 1
ATOM 7376 C CA . LEU B 1 458 ? 30.984 10.75 4.387 1 70.12 458 LEU B CA 1
ATOM 7377 C C . LEU B 1 458 ? 31.391 9.352 3.941 1 70.12 458 LEU B C 1
ATOM 7379 O O . LEU B 1 458 ? 32.375 9.18 3.219 1 70.12 458 LEU B O 1
ATOM 7383 N N . ILE B 1 459 ? 30.734 8.414 4.488 1 68.56 459 ILE B N 1
ATOM 7384 C CA . ILE B 1 459 ? 31.062 7.023 4.203 1 68.56 459 ILE B CA 1
ATOM 7385 C C . ILE B 1 459 ? 30.016 6.426 3.266 1 68.56 459 ILE B C 1
ATOM 7387 O O . ILE B 1 459 ? 28.828 6.73 3.379 1 68.56 459 ILE B O 1
ATOM 7391 N N . ALA B 1 460 ? 30.562 5.848 2.297 1 60.28 460 ALA B N 1
ATOM 7392 C CA . ALA B 1 460 ? 29.703 5.137 1.358 1 60.28 460 ALA B CA 1
ATOM 7393 C C . ALA B 1 460 ? 29.969 3.633 1.404 1 60.28 460 ALA B C 1
ATOM 7395 O O . ALA B 1 460 ? 31.109 3.199 1.529 1 60.28 460 ALA B O 1
ATOM 7396 N N . GLY B 1 461 ? 28.969 2.881 1.598 1 53.69 461 GLY B N 1
ATOM 7397 C CA . GLY B 1 461 ? 29.125 1.436 1.593 1 53.69 461 GLY B CA 1
ATOM 7398 C C . GLY B 1 461 ? 27.812 0.695 1.408 1 53.69 461 GLY B C 1
ATOM 7399 O O . GLY B 1 461 ? 26.734 1.312 1.365 1 53.69 461 GLY B O 1
ATOM 7400 N N . LEU B 1 462 ? 27.938 -0.483 1.108 1 49.38 462 LEU B N 1
ATOM 7401 C CA . LEU B 1 462 ? 26.781 -1.373 1.137 1 49.38 462 LEU B CA 1
ATOM 7402 C C . LEU B 1 462 ? 26.078 -1.294 2.482 1 49.38 462 LEU B C 1
ATOM 7404 O O . LEU B 1 462 ? 26.719 -1.093 3.518 1 49.38 462 LEU B O 1
ATOM 7408 N N . SER B 1 463 ? 24.844 -1.135 2.508 1 50.31 463 SER B N 1
ATOM 7409 C CA . SER B 1 463 ? 24.031 -0.857 3.693 1 50.31 463 SER B CA 1
ATOM 7410 C C . SER B 1 463 ? 24.562 -1.621 4.906 1 50.31 463 SER B C 1
ATOM 7412 O O . SER B 1 463 ? 24.734 -1.043 5.98 1 50.31 463 SER B O 1
ATOM 7414 N N . ASP B 1 464 ? 24.781 -2.834 4.824 1 50.59 464 ASP B N 1
ATOM 7415 C CA . ASP B 1 464 ? 25.297 -3.627 5.941 1 50.59 464 ASP B CA 1
ATOM 7416 C C . ASP B 1 464 ? 26.75 -3.279 6.254 1 50.59 464 ASP B C 1
ATOM 7418 O O . ASP B 1 464 ? 27.141 -3.227 7.422 1 50.59 464 ASP B O 1
ATOM 7422 N N . LYS B 1 465 ? 27.453 -3.062 5.297 1 54.34 465 LYS B N 1
ATOM 7423 C CA . LYS B 1 465 ? 28.875 -2.801 5.504 1 54.34 465 LYS B CA 1
ATOM 7424 C C . LYS B 1 465 ? 29.094 -1.375 5.996 1 54.34 465 LYS B C 1
ATOM 7426 O O . LYS B 1 465 ? 30.031 -1.12 6.77 1 54.34 465 LYS B O 1
ATOM 7431 N N . SER B 1 466 ? 28.281 -0.541 5.598 1 55.75 466 SER B N 1
ATOM 7432 C CA . SER B 1 466 ? 28.359 0.824 6.105 1 55.75 466 SER B CA 1
ATOM 7433 C C . SER B 1 466 ? 28.047 0.879 7.598 1 55.75 466 SER B C 1
ATOM 7435 O O . SER B 1 466 ? 28.656 1.666 8.328 1 55.75 466 SER B O 1
ATOM 7437 N N . LEU B 1 467 ? 27.219 -0.046 7.926 1 57.78 467 LEU B N 1
ATOM 7438 C CA . LEU B 1 467 ? 26.922 -0.12 9.352 1 57.78 467 LEU B CA 1
ATOM 7439 C C . LEU B 1 467 ? 28.109 -0.694 10.125 1 57.78 467 LEU B C 1
ATOM 7441 O O . LEU B 1 467 ? 28.422 -0.227 11.219 1 57.78 467 LEU B O 1
ATOM 7445 N N . ASP B 1 468 ? 28.672 -1.71 9.57 1 62.69 468 ASP B N 1
ATOM 7446 C CA . ASP B 1 468 ? 29.875 -2.254 10.195 1 62.69 468 ASP B CA 1
ATOM 7447 C C . ASP B 1 468 ? 30.969 -1.194 10.297 1 62.69 468 ASP B C 1
ATOM 7449 O O . ASP B 1 468 ? 31.672 -1.115 11.305 1 62.69 468 ASP B O 1
ATOM 7453 N N . PHE B 1 469 ? 31.078 -0.422 9.336 1 70.81 469 PHE B N 1
ATOM 7454 C CA . PHE B 1 469 ? 32.062 0.646 9.312 1 70.81 469 PHE B CA 1
ATOM 7455 C C . PHE B 1 469 ? 31.719 1.729 10.328 1 70.81 469 PHE B C 1
ATOM 7457 O O . PHE B 1 469 ? 32.594 2.26 11.008 1 70.81 469 PHE B O 1
ATOM 7464 N N . LEU B 1 470 ? 30.5 1.86 10.445 1 65.94 470 LEU B N 1
ATOM 7465 C CA . LEU B 1 470 ? 30.062 2.844 11.422 1 65.94 470 LEU B CA 1
ATOM 7466 C C . LEU B 1 470 ? 30.422 2.406 12.836 1 65.94 470 LEU B C 1
ATOM 7468 O O . LEU B 1 470 ? 30.812 3.234 13.664 1 65.94 470 LEU B O 1
ATOM 7472 N N . LYS B 1 471 ? 30.375 1.142 13.023 1 70.5 471 LYS B N 1
ATOM 7473 C CA . LYS B 1 471 ? 30.766 0.612 14.328 1 70.5 471 LYS B CA 1
ATOM 7474 C C . LYS B 1 471 ? 32.25 0.838 14.586 1 70.5 471 LYS B C 1
ATOM 7476 O O . LYS B 1 471 ? 32.656 1.155 15.711 1 70.5 471 LYS B O 1
ATOM 7481 N N . ILE B 1 472 ? 32.969 0.758 13.625 1 71.5 472 ILE B N 1
ATOM 7482 C CA . ILE B 1 472 ? 34.406 0.96 13.75 1 71.5 472 ILE B CA 1
ATOM 7483 C C . ILE B 1 472 ? 34.719 2.438 13.992 1 71.5 472 ILE B C 1
ATOM 7485 O O . ILE B 1 472 ? 35.562 2.779 14.805 1 71.5 472 ILE B O 1
ATOM 7489 N N . LEU B 1 473 ? 33.844 3.217 13.438 1 73.38 473 LEU B N 1
ATOM 7490 C CA . LEU B 1 473 ? 34.094 4.652 13.523 1 73.38 473 LEU B CA 1
ATOM 7491 C C . LEU B 1 473 ? 33.562 5.207 14.852 1 73.38 473 LEU B C 1
ATOM 7493 O O . LEU B 1 473 ? 34.062 6.215 15.344 1 73.38 473 LEU B O 1
ATOM 7497 N N . LYS B 1 474 ? 32.625 4.527 15.453 1 68.19 474 LYS B N 1
ATOM 7498 C CA . LYS B 1 474 ? 32 5.008 16.688 1 68.19 474 LYS B CA 1
ATOM 7499 C C . LYS B 1 474 ? 32.438 4.148 17.875 1 68.19 474 LYS B C 1
ATOM 7501 O O . LYS B 1 474 ? 32.094 4.461 19.031 1 68.19 474 LYS B O 1
ATOM 7506 N N . ASN B 1 475 ? 33.344 3.342 17.797 1 58.25 475 ASN B N 1
ATOM 7507 C CA . ASN B 1 475 ? 33.781 2.418 18.844 1 58.25 475 ASN B CA 1
ATOM 7508 C C . ASN B 1 475 ? 32.594 1.689 19.484 1 58.25 475 ASN B C 1
ATOM 7510 O O . ASN B 1 475 ? 32.562 1.517 20.703 1 58.25 475 ASN B O 1
ATOM 7514 N N . GLU B 1 476 ? 31.578 1.417 18.766 1 51.5 476 GLU B N 1
ATOM 7515 C CA . GLU B 1 476 ? 30.453 0.696 19.344 1 51.5 476 GLU B CA 1
ATOM 7516 C C . GLU B 1 476 ? 30.609 -0.811 19.156 1 51.5 476 GLU B C 1
ATOM 7518 O O . GLU B 1 476 ? 31 -1.273 18.094 1 51.5 476 GLU B O 1
ATOM 7523 N N . ASN B 1 477 ? 30.859 -1.622 20.266 1 46.12 477 ASN B N 1
ATOM 7524 C CA . ASN B 1 477 ? 30.906 -3.08 20.312 1 46.12 477 ASN B CA 1
ATOM 7525 C C . ASN B 1 477 ? 29.594 -3.703 19.859 1 46.12 477 ASN B C 1
ATOM 7527 O O . ASN B 1 477 ? 28.516 -3.213 20.203 1 46.12 477 ASN B O 1
#

Nearest PDB structures (foldseek):
  4bwz-assembly1_A  TM=8.290E-01  e=2.963E-14  Thermus thermophilus
  5bz2-assembly1_A-2  TM=7.870E-01  e=5.210E-13  Thermus thermophilus
  8bxg-assembly1_A  TM=7.609E-01  e=6.866E-09  Escherichia coli
  9emb-assembly1_A  TM=7.623E-01  e=1.406E-08  Escherichia coli
  9emb-assembly1_B  TM=6.911E-01  e=6.691E-08  Escherichia coli